Protein 9JHQ (pdb70)

Secondary structure (DSSP, 8-state):
-PBTT-S---S--EEE-SEEEEEEESS-THHHHTT--HHHHHHHHHHHHHHHHHHHHHHHHHHHTT----TTHHHHHHHHHHHHHTT---HHHHHHHHHHHTTS-HHHHHHHHHHHHHHHHHHHHHHHHHHHHHHHHHHHHHHHHHHHHSTTTHHHHHHH-HHHHHHHHT--TT----TTSHHHHHHHHHHHHHHT---TTTS-EEEEEEE--EEEEEEE-HHHHHHHHHHHTTSHHHHTT-EEEE-TT-EEETTEEEEEEEEEEEETTEEEEEEEEEE-GGGHHHHHHS-SS-EEHHHHHHHT-TTHHHHHHHHHHTTSEEEPPSS-TT-S-HHHHHHHHHHHH--HHHHHHHHHHHHHHHHHHHTTS---HHHHHHHHHHHHHHHHHHHHHH-TTSSPPSGGGSS-SEEEEEEE--PPPPHHHHHHHHHHHHHHHHHHGGGEEE-HHHHHHHHHHHHHH-TT-EES-HHHHHHHHHHH--HHHHTSHHHHHHHHHHHHHH-TT-BTTBPPPEEEEEEE-----PPP-EEEEEEEES--THHHHTSSSSSSHHHHHHHHHHHHHTTSTTSEEEEE-SSTTT-GGGPPPSSS--BEE-TTSPP-SS--EEGGG-EEEEETTTTEEEEE-GGG-EEEEEE--SS-GGG--SHHHHHHHHH--EEE-SBSTTPPPSS-----S-SSEEEPPEEETTEEEE--EEEE-GGGS--PPTT--HHHHHHHHHHHHHHHT--SEEEEEEEEEETTEEEE---EEEETT-HHHHHHHHSS--TT--EEEEEE-SS-STTS-TT---EEEEEEEEE-

Radius of gyration: 32.44 Å; Cα contacts (8 Å, |Δi|>4): 1583; chains: 1; bounding box: 97×91×56 Å

B-factor: mean 42.54, std 16.34, range [16.74, 118.46]

Structure (mmCIF, N/CA/C/O backbone):
data_9JHQ
#
_entry.id   9JHQ
#
_cell.length_a   186.340
_cell.length_b   69.670
_cell.length_c   75.450
_cell.angle_alpha   90.000
_cell.angle_beta   105.830
_cell.angle_gamma   90.000
#
_symmetry.space_group_name_H-M   'C 1 2 1'
#
loop_
_entity.id
_entity.type
_entity.pdbx_description
1 polymer 'Goadsporin biosynthetic protein'
2 non-polymer 'ACETATE ION'
3 non-polymer GLYCEROL
4 water water
#
loop_
_atom_site.group_PDB
_atom_site.id
_atom_site.type_symbol
_atom_site.label_atom_id
_atom_site.label_alt_id
_atom_site.label_comp_id
_atom_site.label_asym_id
_atom_site.label_entity_id
_atom_site.label_seq_id
_atom_site.pdbx_PDB_ins_code
_atom_site.Cartn_x
_atom_site.Cartn_y
_atom_site.Cartn_z
_atom_site.occupancy
_atom_site.B_iso_or_equiv
_atom_site.auth_seq_id
_atom_site.auth_comp_id
_atom_site.auth_asym_id
_atom_site.auth_atom_id
_atom_site.pdbx_PDB_model_num
ATOM 1 N N . ALA A 1 6 ? -45.16867 51.76949 12.64112 1.000 65.32558 6 ALA A N 1
ATOM 2 C CA . ALA A 1 6 ? -45.35843 51.69775 14.08304 1.000 52.07842 6 ALA A CA 1
ATOM 3 C C . ALA A 1 6 ? -44.36087 52.62106 14.79248 1.000 49.61873 6 ALA A C 1
ATOM 4 O O . ALA A 1 6 ? -43.22339 52.78321 14.33543 1.000 54.95872 6 ALA A O 1
ATOM 6 N N . MET A 1 7 ? -44.78929 53.23861 15.89447 1.000 44.79651 7 MET A N 1
ATOM 7 C CA . MET A 1 7 ? -43.90584 54.11806 16.64427 1.000 39.69989 7 MET A CA 1
ATOM 8 C C . MET A 1 7 ? -42.87106 53.29932 17.43605 1.000 43.25375 7 MET A C 1
ATOM 9 O O . MET A 1 7 ? -42.90048 52.06525 17.48055 1.000 47.28252 7 MET A O 1
ATOM 14 N N . ASP A 1 8 ? -41.92101 54.00526 18.03744 1.000 34.17515 8 ASP A N 1
ATOM 15 C CA . ASP A 1 8 ? -40.89101 53.38157 18.85160 1.000 36.62359 8 ASP A CA 1
ATOM 16 C C . ASP A 1 8 ? -41.37926 53.28177 20.29069 1.000 42.36057 8 ASP A C 1
ATOM 17 O O . ASP A 1 8 ? -41.89358 54.26023 20.84798 1.000 42.15528 8 ASP A O 1
ATOM 22 N N . LEU A 1 9 ? -41.22280 52.10028 20.88835 1.000 37.53600 9 LEU A N 1
ATOM 23 C CA . LEU A 1 9 ? -41.50960 51.95642 22.30693 1.000 34.44091 9 LEU A CA 1
ATOM 24 C C . LEU A 1 9 ? -40.78949 53.04224 23.10463 1.000 35.60504 9 LEU A C 1
ATOM 25 O O . LEU A 1 9 ? -39.71207 53.51217 22.72278 1.000 33.25545 9 LEU A O 1
ATOM 30 N N . GLY A 1 10 ? -41.41047 53.46143 24.20822 1.000 28.81536 10 GLY A N 1
ATOM 31 C CA . GLY A 1 10 ? -40.82193 54.45101 25.08478 1.000 29.21427 10 GLY A CA 1
ATOM 32 C C . GLY A 1 10 ? -40.93632 55.89607 24.63863 1.000 32.95623 10 GLY A C 1
ATOM 33 O O . GLY A 1 10 ? -40.37760 56.77201 25.30917 1.000 33.75122 10 GLY A O 1
ATOM 34 N N . THR A 1 11 ? -41.64169 56.18153 23.54053 1.000 29.16554 11 THR A N 1
ATOM 35 C CA . THR A 1 11 ? -41.74188 57.54323 23.01705 1.000 39.28773 11 THR A CA 1
ATOM 36 C C . THR A 1 11 ? -43.02699 58.27664 23.42014 1.000 41.53601 11 THR A C 1
ATOM 37 O O . THR A 1 11 ? -43.13527 59.48124 23.15809 1.000 39.29073 11 THR A O 1
ATOM 41 N N . VAL A 1 12 ? -43.99106 57.60399 24.04023 1.000 37.83222 12 VAL A N 1
ATOM 42 C CA . VAL A 1 12 ? -45.23876 58.22961 24.47254 1.000 34.36726 12 VAL A CA 1
ATOM 43 C C . VAL A 1 12 ? -45.11321 58.59107 25.96089 1.000 38.50176 12 VAL A C 1
ATOM 44 O O . VAL A 1 12 ? -44.87659 57.69445 26.77735 1.000 41.45652 12 VAL A O 1
ATOM 48 N N . PRO A 1 13 ? -45.26195 59.86117 26.32980 1.000 40.22814 13 PRO A N 1
ATOM 49 C CA . PRO A 1 13 ? -45.18998 60.21469 27.75611 1.000 46.33390 13 PRO A CA 1
ATOM 50 C C . PRO A 1 13 ? -46.43033 59.73947 28.48990 1.000 40.66870 13 PRO A C 1
ATOM 51 O O . PRO A 1 13 ? -47.51854 59.67573 27.92392 1.000 40.14515 13 PRO A O 1
ATOM 55 N N . VAL A 1 14 ? -46.25523 59.40519 29.76731 1.000 42.50308 14 VAL A N 1
ATOM 56 C CA . VAL A 1 14 ? -47.29319 58.76554 30.56610 1.000 48.47285 14 VAL A CA 1
ATOM 57 C C . VAL A 1 14 ? -47.57823 59.61859 31.79482 1.000 46.26109 14 VAL A C 1
ATOM 58 O O . VAL A 1 14 ? -46.65674 59.97878 32.54057 1.000 44.38868 14 VAL A O 1
ATOM 62 N N . SER A 1 15 ? -48.86326 59.94717 31.98862 1.000 44.07069 15 SER A N 1
ATOM 63 C CA . SER A 1 15 ? -49.32942 60.74938 33.11647 1.000 56.75797 15 SER A CA 1
ATOM 64 C C . SER A 1 15 ? -50.44984 60.05851 33.88601 1.000 52.80965 15 SER A C 1
ATOM 65 O O . SER A 1 15 ? -51.08776 60.69898 34.73478 1.000 47.26940 15 SER A O 1
ATOM 68 N N . SER A 1 16 ? -50.71522 58.78443 33.59548 1.000 43.60701 16 SER A N 1
ATOM 69 C CA . SER A 1 16 ? -51.68098 57.99714 34.33889 1.000 41.99029 16 SER A CA 1
ATOM 70 C C . SER A 1 16 ? -51.19906 56.54962 34.38053 1.000 44.34219 16 SER A C 1
ATOM 71 O O . SER A 1 16 ? -50.23263 56.18078 33.71345 1.000 38.76974 16 SER A O 1
ATOM 74 N N . GLY A 1 17 ? -51.86620 55.74052 35.20193 1.000 39.19634 17 GLY A N 1
ATOM 75 C CA . GLY A 1 17 ? -51.72471 54.30078 35.16089 1.000 36.49635 17 GLY A CA 1
ATOM 76 C C . GLY A 1 17 ? -50.70447 53.74665 36.14574 1.000 36.52081 17 GLY A C 1
ATOM 77 O O . GLY A 1 17 ? -49.79217 54.42385 36.61054 1.000 37.36579 17 GLY A O 1
ATOM 78 N N . THR A 1 18 ? -50.86652 52.47382 36.45865 1.000 34.27289 18 THR A N 1
ATOM 79 C CA . THR A 1 18 ? -49.92776 51.79743 37.32116 1.000 33.21871 18 THR A CA 1
ATOM 80 C C . THR A 1 18 ? -49.824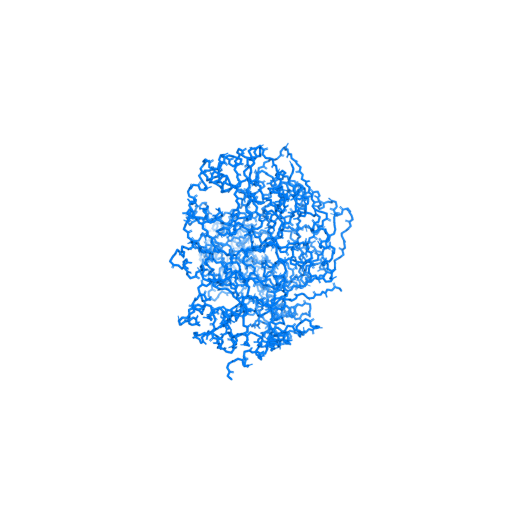60 50.35928 36.82301 1.000 32.16198 18 THR A C 1
ATOM 81 O O . THR A 1 18 ? -50.32539 50.02538 35.74310 1.000 29.73718 18 THR A O 1
ATOM 85 N N . ALA A 1 19 ? -49.14301 49.50259 37.57887 1.000 27.09127 19 ALA A N 1
ATOM 86 C CA . ALA A 1 19 ? -48.88438 48.16488 37.07723 1.000 26.93143 19 ALA A CA 1
ATOM 87 C C . ALA A 1 19 ? -48.48514 47.24713 38.22290 1.000 30.72125 19 ALA A C 1
ATOM 88 O O . ALA A 1 19 ? -47.90857 47.69003 39.21255 1.000 32.97170 19 ALA A O 1
ATOM 90 N N . LEU A 1 20 ? -48.80843 45.96475 38.07738 1.000 28.07960 20 LEU A N 1
ATOM 91 C CA . LEU A 1 20 ? -48.36555 44.92905 38.99378 1.000 24.98691 20 LEU A CA 1
ATOM 92 C C . LEU A 1 20 ? -47.15769 44.21539 38.40281 1.000 33.52735 20 LEU A C 1
ATOM 93 O O . LEU A 1 20 ? -47.04503 44.04827 37.18373 1.000 32.68647 20 LEU A O 1
ATOM 98 N N . VAL A 1 21 ? -46.26504 43.77446 39.28227 1.000 27.94579 21 VAL A N 1
ATOM 99 C CA . VAL A 1 21 ? -45.04633 43.07907 38.90019 1.000 30.36810 21 VAL A CA 1
ATOM 100 C C . VAL A 1 21 ? -45.05422 41.71523 39.57527 1.000 30.23311 21 VAL A C 1
ATOM 101 O O . VAL A 1 21 ? -45.25092 41.62154 40.79040 1.000 33.04908 21 VAL A O 1
ATOM 105 N N . ALA A 1 22 ? -44.87831 40.66192 38.79172 1.000 30.05276 22 ALA A N 1
ATOM 106 C CA . ALA A 1 22 ? -44.80532 39.32958 39.37790 1.000 31.89825 22 ALA A CA 1
ATOM 107 C C . ALA A 1 22 ? -43.65302 39.27895 40.37855 1.000 36.48574 22 ALA A C 1
ATOM 108 O O . ALA A 1 22 ? -42.60685 39.90072 40.14894 1.000 27.44176 22 ALA A O 1
ATOM 110 N N . PRO A 1 23 ? -43.79508 38.53659 41.48256 1.000 37.73746 23 PRO A N 1
ATOM 111 C CA . PRO A 1 23 ? -42.75480 38.57032 42.52323 1.000 40.68547 23 PRO A CA 1
ATOM 112 C C . PRO A 1 23 ? -41.57659 37.63774 42.24515 1.000 41.80379 23 PRO A C 1
ATOM 113 O O . PRO A 1 23 ? -40.89084 37.22293 43.18448 1.000 44.74651 23 PRO A O 1
ATOM 117 N N . PHE A 1 24 ? -41.31940 37.29549 40.97972 1.000 36.44356 24 PHE A N 1
ATOM 118 C CA . PHE A 1 24 ? -40.19742 36.41861 40.65162 1.000 36.42521 24 PHE A CA 1
ATOM 119 C C . PHE A 1 24 ? -39.58001 36.83693 39.32170 1.000 32.53790 24 PHE A C 1
ATOM 120 O O . PHE A 1 24 ? -40.21843 37.48999 38.50035 1.000 34.69835 24 PHE A O 1
ATOM 128 N N . LEU A 1 25 ? -38.32108 36.45652 39.11467 1.000 28.28097 25 LEU A N 1
ATOM 129 C CA . LEU A 1 25 ? -37.64172 36.68807 37.84792 1.000 26.74490 25 LEU A CA 1
ATOM 130 C C . LEU A 1 25 ? -36.97026 35.40381 37.40222 1.000 28.98176 25 LEU A C 1
ATOM 131 O O . LEU A 1 25 ? -36.51931 34.60934 38.22520 1.000 36.14520 25 LEU A O 1
ATOM 136 N N . LEU A 1 26 ? -36.88032 35.20972 36.09722 1.000 26.78191 26 LEU A N 1
ATOM 137 C CA . LEU A 1 26 ? -36.02883 34.16265 35.55396 1.000 27.86202 26 LEU A CA 1
ATOM 138 C C . LEU A 1 26 ? -34.74850 34.79878 35.01971 1.000 27.95734 26 LEU A C 1
ATOM 139 O O . LEU A 1 26 ? -34.77662 35.89069 34.43486 1.000 27.99725 26 LEU A O 1
ATOM 144 N N . ALA A 1 27 ? -33.62322 34.12770 35.24918 1.000 25.79700 27 ALA A N 1
ATOM 145 C CA . ALA A 1 27 ? -32.31463 34.62357 34.84874 1.000 24.33050 27 ALA A CA 1
ATOM 146 C C . ALA A 1 27 ? -31.66218 33.63187 33.90079 1.000 26.65775 27 ALA A C 1
ATOM 147 O O . ALA A 1 27 ? -31.54722 32.43678 34.21717 1.000 26.11900 27 ALA A O 1
ATOM 149 N N . ARG A 1 28 ? -31.22659 34.14192 32.74864 1.000 26.42704 28 ARG A N 1
ATOM 150 C CA . ARG A 1 28 ? -30.45331 33.39256 31.76975 1.000 26.82952 28 ARG A CA 1
ATOM 151 C C . ARG A 1 28 ? -29.02046 33.87718 31.89758 1.000 22.22087 28 ARG A C 1
ATOM 152 O O . ARG A 1 28 ? -28.70916 35.00017 31.49301 1.000 25.97630 28 ARG A O 1
ATOM 160 N N . THR A 1 29 ? -28.15570 33.04604 32.47617 1.000 22.84534 29 THR A N 1
ATOM 161 C CA . THR A 1 29 ? -26.79929 33.46263 32.82928 1.000 21.64677 29 THR A CA 1
ATOM 162 C C . THR A 1 29 ? -25.79344 32.80231 31.91070 1.000 22.82139 29 THR A C 1
ATOM 163 O O . THR A 1 29 ? -25.80931 31.57759 31.76116 1.000 26.12773 29 THR A O 1
ATOM 167 N N . CYS A 1 30 ? -24.91059 33.61379 31.31545 1.000 28.44057 30 CYS A N 1
ATOM 168 C CA . CYS A 1 30 ? -23.75555 33.08551 30.59623 1.000 28.39221 30 CYS A CA 1
ATOM 169 C C . CYS A 1 30 ? -23.01682 32.03798 31.42133 1.000 29.61942 30 CYS A C 1
ATOM 170 O O . CYS A 1 30 ? -22.89683 32.16266 32.64238 1.000 25.88433 30 CYS A O 1
ATOM 173 N N . ALA A 1 31 ? -22.50999 30.99923 30.73815 1.000 29.33471 31 ALA A N 1
ATOM 174 C CA . ALA A 1 31 ? -21.90450 29.87308 31.45168 1.000 28.69171 31 ALA A CA 1
ATOM 175 C C . ALA A 1 31 ? -20.54528 30.22823 32.04619 1.000 30.79503 31 ALA A C 1
ATOM 176 O O . ALA A 1 31 ? -20.17149 29.66470 33.07551 1.000 35.69888 31 ALA A O 1
ATOM 178 N N . LEU A 1 32 ? -19.78832 31.15749 31.41845 1.000 30.09889 32 LEU A N 1
ATOM 179 C CA . LEU A 1 32 ? -18.43962 31.54599 31.84697 1.000 32.49459 32 LEU A CA 1
ATOM 180 C C . LEU A 1 32 ? -18.41105 32.98325 32.35835 1.000 33.73456 32 LEU A C 1
ATOM 181 O O . LEU A 1 32 ? -19.23658 33.80762 31.96077 1.000 34.12594 32 LEU A O 1
ATOM 186 N N . PRO A 1 33 ? -17.47516 33.32026 33.23789 1.000 37.73270 33 PRO A N 1
ATOM 187 C CA . PRO A 1 33 ? -17.31251 34.72506 33.63748 1.000 35.49513 33 PRO A CA 1
ATOM 188 C C . PRO A 1 33 ? -16.70341 35.57076 32.52246 1.000 31.44545 33 PRO A C 1
ATOM 189 O O . PRO A 1 33 ? -16.04520 35.07567 31.60727 1.000 35.85653 33 PRO A O 1
ATOM 193 N N . ILE A 1 34 ? -16.93216 36.88047 32.61798 1.000 29.77140 34 ILE A N 1
ATOM 194 C CA . ILE A 1 34 ? -16.54860 37.78756 31.54191 1.000 32.32290 34 ILE A CA 1
ATOM 195 C C . ILE A 1 34 ? -15.03538 37.81470 31.35799 1.000 36.73323 34 ILE A C 1
ATOM 196 O O . ILE A 1 34 ? -14.54058 37.98553 30.23224 1.000 30.05609 34 ILE A O 1
ATOM 201 N N . SER A 1 35 ? -14.28257 37.64179 32.45183 1.000 31.58846 35 SER A N 1
ATOM 202 C CA . SER A 1 35 ? -12.82751 37.64161 32.38978 1.000 36.07973 35 SER A CA 1
ATOM 203 C C . SER A 1 35 ? -12.29501 36.68902 31.32382 1.000 32.42155 35 SER A C 1
ATOM 204 O O . SER A 1 35 ? -11.27718 36.98362 30.68918 1.000 34.30614 35 SER A O 1
ATOM 207 N N . LEU A 1 36 ? -12.96276 35.55351 31.09391 1.000 34.27648 36 LEU A N 1
ATOM 208 C CA . LEU A 1 36 ? -12.46229 34.64279 30.06592 1.000 34.07565 36 LEU A CA 1
ATOM 209 C C . LEU A 1 36 ? -12.46673 35.29692 28.69074 1.000 38.63668 36 LEU A C 1
ATOM 210 O O . LEU A 1 36 ? -11.63932 34.95406 27.83926 1.000 37.24611 36 LEU A O 1
ATOM 215 N N . LEU A 1 37 ? -13.37627 36.24443 28.45576 1.000 36.94713 37 LEU A N 1
ATOM 216 C CA . LEU A 1 37 ? -13.33645 37.02985 27.22937 1.000 33.46772 37 LEU A CA 1
ATOM 217 C C . LEU A 1 37 ? -12.45010 38.25987 27.38737 1.000 30.41024 37 LEU A C 1
ATOM 218 O O . LEU A 1 37 ? -11.66611 38.57608 26.48445 1.000 33.42888 37 LEU A O 1
ATOM 223 N N . LYS A 1 38 ? -12.55839 38.94935 28.52713 1.000 28.50796 38 LYS A N 1
ATOM 224 C CA . LYS A 1 38 ? -11.90470 40.24334 28.68737 1.000 37.67899 38 LYS A CA 1
ATOM 225 C C . LYS A 1 38 ? -10.38502 40.11693 28.77928 1.000 37.34416 38 LYS A C 1
ATOM 226 O O . LYS A 1 38 ? -9.67246 41.04029 28.37814 1.000 37.33495 38 LYS A O 1
ATOM 232 N N . ASP A 1 39 ? -9.87416 38.98064 29.26432 1.000 32.76313 39 ASP A N 1
ATOM 233 C CA . ASP A 1 39 ? -8.43461 38.73938 29.24880 1.000 38.32323 39 ASP A CA 1
ATOM 234 C C . ASP A 1 39 ? -7.86259 38.64054 27.83548 1.000 37.70168 39 ASP A C 1
ATOM 235 O O . ASP A 1 39 ? -6.64614 38.74560 27.67318 1.000 39.70709 39 ASP A O 1
ATOM 240 N N . THR A 1 40 ? -8.68695 38.40868 26.81488 1.000 36.35231 40 THR A N 1
ATOM 241 C CA . THR A 1 40 ? -8.20030 38.36532 25.43912 1.000 29.06557 40 THR A CA 1
ATOM 242 C C . THR A 1 40 ? -8.33035 39.71268 24.73768 1.000 31.07122 40 THR A C 1
ATOM 243 O O . THR A 1 40 ? -8.15782 39.78781 23.51781 1.000 33.76432 40 THR A O 1
ATOM 247 N N . VAL A 1 41 ? -8.65541 40.77444 25.47111 1.000 31.99204 41 VAL A N 1
ATOM 248 C CA . VAL A 1 41 ? -8.44165 42.11092 24.94904 1.000 34.73656 41 VAL A CA 1
ATOM 249 C C . VAL A 1 41 ? -6.93674 42.34397 24.80616 1.000 41.19769 41 VAL A C 1
ATOM 250 O O . VAL A 1 41 ? -6.11621 41.69278 25.47368 1.000 39.54753 41 VAL A O 1
ATOM 254 N N . ALA A 1 42 ? -6.56647 43.22722 23.87296 1.000 37.20322 42 ALA A N 1
ATOM 255 C CA . ALA A 1 42 ? -5.17678 43.59395 23.59677 1.000 38.61874 42 ALA A CA 1
ATOM 256 C C . ALA A 1 42 ? -5.01078 45.08540 23.86235 1.000 38.16211 42 ALA A C 1
ATOM 257 O O . ALA A 1 42 ? -4.92134 45.88746 22.92222 1.000 38.03748 42 ALA A O 1
ATOM 259 N N . PRO A 1 43 ? -4.99183 45.49921 25.13499 1.000 41.18354 43 PRO A N 1
ATOM 260 C CA . PRO A 1 43 ? -4.97418 46.94131 25.41669 1.000 37.75680 43 PRO A CA 1
ATOM 261 C C . PRO A 1 43 ? -3.67288 47.60237 25.00583 1.000 43.06890 43 PRO A C 1
ATOM 262 O O . PRO A 1 43 ? -3.66119 48.82111 24.75796 1.000 42.94908 43 PRO A O 1
ATOM 266 N N . ASP A 1 44 ? -2.59080 46.82443 24.88559 1.000 43.30270 44 ASP A N 1
ATOM 267 C CA . ASP A 1 44 ? -1.30766 47.37517 24.45531 1.000 38.91838 44 ASP A CA 1
ATOM 268 C C . ASP A 1 44 ? -1.30003 47.65145 22.96065 1.000 39.57833 44 ASP A C 1
ATOM 269 O O . ASP A 1 44 ? -0.80085 48.69680 22.51830 1.000 37.17472 44 ASP A O 1
ATOM 274 N N . VAL A 1 45 ? -1.86688 46.73335 22.17010 1.000 41.72477 45 VAL A N 1
ATOM 275 C CA . VAL A 1 45 ? -2.03117 46.97130 20.73691 1.000 36.84517 45 VAL A CA 1
ATOM 276 C C . VAL A 1 45 ? -2.90217 48.19419 20.50594 1.000 41.09530 45 VAL A C 1
ATOM 277 O O . VAL A 1 45 ? -2.58381 49.06134 19.68311 1.000 46.04375 45 VAL A O 1
ATOM 281 N N . ALA A 1 46 ? -4.00591 48.29345 21.25030 1.000 35.04863 46 ALA A N 1
ATOM 282 C CA . ALA A 1 46 ? -4.91308 49.42360 21.08032 1.000 36.02415 46 ALA A CA 1
ATOM 283 C C . ALA A 1 46 ? -4.20984 50.75277 21.33721 1.000 40.95131 46 ALA A C 1
ATOM 284 O O . ALA A 1 46 ? -4.33033 51.69284 20.54137 1.000 43.47835 46 ALA A O 1
ATOM 286 N N . ALA A 1 47 ? -3.49267 50.85751 22.46646 1.000 43.71514 47 ALA A N 1
ATOM 287 C CA . ALA A 1 47 ? -2.81597 52.10855 22.81965 1.000 44.22121 47 ALA A CA 1
ATOM 288 C C . ALA A 1 47 ? -1.81595 52.51345 21.74688 1.000 40.09744 47 ALA A C 1
ATOM 289 O O . ALA A 1 47 ? -1.72516 53.69121 21.37807 1.000 42.10678 47 ALA A O 1
ATOM 291 N N . LEU A 1 48 ? -1.07874 51.54270 21.21058 1.000 37.03560 48 LEU A N 1
ATOM 292 C CA . LEU A 1 48 ? -0.12967 51.85302 20.15304 1.000 42.37813 48 LEU A CA 1
ATOM 293 C C . LEU A 1 48 ? -0.85129 52.32066 18.89118 1.000 42.65346 48 LEU A C 1
ATOM 294 O O . LEU A 1 48 ? -0.43147 53.29673 18.25329 1.000 39.91320 48 LEU A O 1
ATOM 299 N N . VAL A 1 49 ? -1.96442 51.66851 18.54217 1.000 44.15332 49 VAL A N 1
ATOM 300 C CA . VAL A 1 49 ? -2.73664 52.08785 17.37612 1.000 34.86540 49 VAL A CA 1
ATOM 301 C C . VAL A 1 49 ? -3.25724 53.50630 17.56980 1.000 36.80065 49 VAL A C 1
ATOM 302 O O . VAL A 1 49 ? -3.12824 54.36369 16.68383 1.000 38.02315 49 VAL A O 1
ATOM 306 N N . ARG A 1 50 ? -3.84297 53.78015 18.73805 1.000 37.16532 50 ARG A N 1
ATOM 307 C CA . ARG A 1 50 ? -4.31653 55.13329 19.01729 1.000 42.40310 50 ARG A CA 1
ATOM 308 C C . ARG A 1 50 ? -3.19059 56.14546 18.87630 1.000 44.03458 50 ARG A C 1
ATOM 309 O O . ARG A 1 50 ? -3.39361 57.23963 18.33496 1.000 47.79221 50 ARG A O 1
ATOM 317 N N . SER A 1 51 ? -1.99102 55.79898 19.34687 1.000 43.02236 51 SER A N 1
ATOM 318 C CA . SER A 1 51 ? -0.87986 56.73493 19.23980 1.000 42.74952 51 SER A CA 1
ATOM 319 C C . SER A 1 51 ? -0.52416 56.98378 17.78015 1.000 39.87139 51 SER A C 1
ATOM 320 O O . SER A 1 51 ? -0.40927 58.13508 17.34104 1.000 41.01854 51 SER A O 1
ATOM 323 N N . ALA A 1 52 ? -0.38743 55.90994 17.00239 1.000 38.11010 52 ALA A N 1
ATOM 324 C CA . ALA A 1 52 ? -0.06986 56.05515 15.58425 1.000 42.01390 52 ALA A CA 1
ATOM 325 C C . ALA A 1 52 ? -1.12733 56.87823 14.84137 1.000 45.54364 52 ALA A C 1
ATOM 326 O O . ALA A 1 52 ? -0.78728 57.68488 13.96446 1.000 40.56395 52 ALA A O 1
ATOM 328 N N . VAL A 1 53 ? -2.41457 56.69579 15.17427 1.000 43.14576 53 VAL A N 1
ATOM 329 C CA . VAL A 1 53 ? -3.45412 57.49479 14.52084 1.000 39.71504 53 VAL A CA 1
ATOM 330 C C . VAL A 1 53 ? -3.34371 58.95906 14.93186 1.000 38.89489 53 VAL A C 1
ATOM 331 O O . VAL A 1 53 ? -3.44211 59.86527 14.09215 1.000 40.76077 53 VAL A O 1
ATOM 335 N N . THR A 1 54 ? -3.14222 59.21545 16.22697 1.000 38.35332 54 THR A N 1
ATOM 336 C CA . THR A 1 54 ? -3.00698 60.59074 16.70102 1.000 43.04313 54 THR A CA 1
ATOM 337 C C . THR A 1 54 ? -1.78151 61.27281 16.09359 1.000 50.19220 54 THR A C 1
ATOM 338 O O . THR A 1 54 ? -1.84754 62.44358 15.69324 1.000 47.83397 54 THR A O 1
ATOM 342 N N . LEU A 1 55 ? -0.66153 60.54957 15.98903 1.000 45.20403 55 LEU A N 1
ATOM 343 C CA . LEU A 1 55 ? 0.54467 61.15477 15.43407 1.000 50.02041 55 LEU A CA 1
ATOM 344 C C . LEU A 1 55 ? 0.41111 61.39116 13.93021 1.000 43.20502 55 LEU A C 1
ATOM 345 O O . LEU A 1 55 ? 0.77800 62.46214 13.42418 1.000 39.59858 55 LE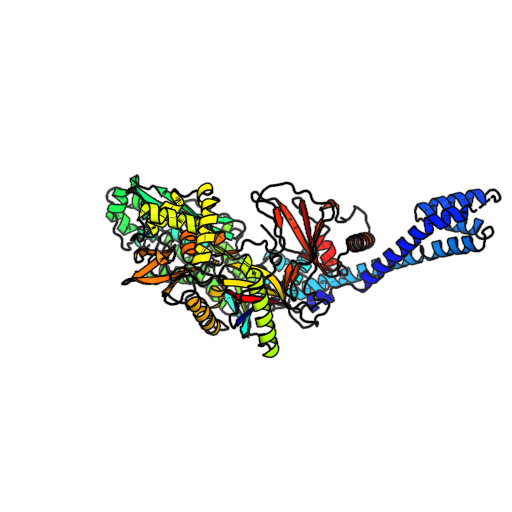U A O 1
ATOM 350 N N . ARG A 1 56 ? -0.09946 60.40011 13.19232 1.000 43.55916 56 ARG A N 1
ATOM 351 C CA . ARG A 1 56 ? -0.26361 60.58367 11.74999 1.000 43.20172 56 ARG A CA 1
ATOM 352 C C . ARG A 1 56 ? -1.21557 61.73653 11.43073 1.000 47.24023 56 ARG A C 1
ATOM 353 O O . ARG A 1 56 ? -1.01537 62.44885 10.43584 1.000 43.01148 56 ARG A O 1
ATOM 361 N N . ALA A 1 57 ? -2.23828 61.95387 12.26873 1.000 45.92965 57 ALA A N 1
ATOM 362 C CA . ALA A 1 57 ? -3.14485 63.07763 12.03896 1.000 54.64287 57 ALA A CA 1
ATOM 363 C C . ALA A 1 57 ? -2.49790 64.40878 12.39625 1.000 48.91029 57 ALA A C 1
ATOM 364 O O . ALA A 1 57 ? -2.75091 65.41473 11.72383 1.000 47.88517 57 ALA A O 1
ATOM 366 N N . ARG A 1 58 ? -1.65227 64.43157 13.43202 1.000 50.44214 58 ARG A N 1
ATOM 367 C CA . ARG A 1 58 ? -0.95617 65.66303 13.79634 1.000 47.49840 58 ARG A CA 1
ATOM 368 C C . ARG A 1 58 ? 0.01014 66.11065 12.70737 1.000 52.15455 58 ARG A C 1
ATOM 369 O O . ARG A 1 58 ? 0.18503 67.32051 12.49603 1.000 50.46485 58 ARG A O 1
ATOM 377 N N . ALA A 1 59 ? 0.63396 65.15241 12.00849 1.000 52.36207 59 ALA A N 1
ATOM 378 C CA . ALA A 1 59 ? 1.51727 65.48157 10.89295 1.000 53.84677 59 ALA A CA 1
ATOM 379 C C . ALA A 1 59 ? 0.72695 65.92672 9.66899 1.000 52.24085 59 ALA A C 1
ATOM 380 O O . ALA A 1 59 ? 1.14264 66.85041 8.95889 1.000 52.63244 59 ALA A O 1
ATOM 382 N N . ALA A 1 60 ? -0.40151 65.27034 9.38840 1.000 50.57329 60 ALA A N 1
ATOM 383 C CA . ALA A 1 60 ? -1.25566 65.74106 8.30384 1.000 59.95743 60 ALA A CA 1
ATOM 384 C C . ALA A 1 60 ? -1.66157 67.19186 8.53141 1.000 56.66775 60 ALA A C 1
ATOM 385 O O . ALA A 1 60 ? -1.68694 67.99221 7.58983 1.000 57.69886 60 ALA A O 1
ATOM 387 N N . ALA A 1 61 ? -1.94636 67.55465 9.78599 1.000 54.66040 61 ALA A N 1
ATOM 388 C CA . ALA A 1 61 ? -2.34761 68.92260 10.08990 1.000 57.14265 61 ALA A CA 1
ATOM 389 C C . ALA A 1 61 ? -1.17593 69.88596 9.94858 1.000 65.84554 61 ALA A C 1
ATOM 390 O O . ALA A 1 61 ? -1.36197 71.04577 9.55232 1.000 63.13932 61 ALA A O 1
ATOM 392 N N . MET A 1 62 ? 0.03917 69.42443 10.26856 1.000 65.71600 62 MET A N 1
ATOM 393 C CA . MET A 1 62 ? 1.23651 70.24320 10.10723 1.000 56.36317 62 MET A CA 1
ATOM 394 C C . MET A 1 62 ? 1.62666 70.43317 8.65191 1.000 58.73207 62 MET A C 1
ATOM 395 O O . MET A 1 62 ? 2.49991 71.26154 8.37364 1.000 67.18315 62 MET A O 1
ATOM 400 N N . ALA A 1 63 ? 1.01821 69.68833 7.72518 1.000 54.45542 63 ALA A N 1
ATOM 401 C CA . ALA A 1 63 ? 1.48641 69.70438 6.34389 1.000 58.27291 63 ALA A CA 1
ATOM 402 C C . ALA A 1 63 ? 1.22741 71.05667 5.69399 1.000 61.42190 63 ALA A C 1
ATOM 403 O O . ALA A 1 63 ? 2.15167 71.69575 5.17976 1.000 62.53800 63 ALA A O 1
ATOM 405 N N . ALA A 1 64 ? -0.02803 71.51638 5.72183 1.000 68.16886 64 ALA A N 1
ATOM 406 C CA . ALA A 1 64 ? -0.37125 72.78850 5.08537 1.000 64.97709 64 ALA A CA 1
ATOM 407 C C . ALA A 1 64 ? 0.39725 73.97207 5.66517 1.000 60.27494 64 ALA A C 1
ATOM 408 O O . ALA A 1 64 ? 1.04599 74.69239 4.88461 1.000 60.72307 64 ALA A O 1
ATOM 410 N N . PRO A 1 65 ? 0.39524 74.23016 6.98221 1.000 55.50464 65 PRO A N 1
ATOM 411 C CA . PRO A 1 65 ? 1.22637 75.33636 7.49447 1.000 60.06510 65 PRO A CA 1
ATOM 412 C C . PRO A 1 65 ? 2.69595 75.20966 7.12397 1.000 62.39011 65 PRO A C 1
ATOM 413 O O . PRO A 1 65 ? 3.36276 76.23412 6.94784 1.000 64.71961 65 PRO A O 1
ATOM 417 N N . LEU A 1 66 ? 3.21481 73.98419 6.97995 1.000 62.30267 66 LEU A N 1
ATOM 418 C CA . LEU A 1 66 ? 4.62748 73.78669 6.66463 1.000 64.90302 66 LEU A CA 1
ATOM 419 C C . LEU A 1 66 ? 4.92761 74.06713 5.19835 1.000 67.39219 66 LEU A C 1
ATOM 420 O O . LEU A 1 66 ? 5.95175 74.68525 4.88634 1.000 68.03704 66 LEU A O 1
ATOM 425 N N . ALA A 1 67 ? 4.06242 73.61234 4.28337 1.000 67.05367 67 ALA A N 1
ATOM 426 C CA . ALA A 1 67 ? 4.32721 73.81098 2.86090 1.000 71.09037 67 ALA A CA 1
ATOM 427 C C . ALA A 1 67 ? 4.22549 75.27609 2.45272 1.000 77.09891 67 ALA A C 1
ATOM 428 O O . ALA A 1 67 ? 4.74916 75.64580 1.39258 1.000 79.02790 67 ALA A O 1
ATOM 430 N N . ASP A 1 68 ? 3.55974 76.10944 3.26643 1.000 74.58086 68 ASP A N 1
ATOM 431 C CA . ASP A 1 68 ? 3.54578 77.56196 3.10227 1.000 76.24194 68 ASP A CA 1
ATOM 432 C C . ASP A 1 68 ? 4.76094 78.21386 3.75128 1.000 77.46303 68 ASP A C 1
ATOM 433 O O . ASP A 1 68 ? 5.32405 79.16050 3.19183 1.000 78.33355 68 ASP A O 1
ATOM 438 N N . ASP A 1 69 ? 5.15849 77.73161 4.93640 1.000 79.59201 69 ASP A N 1
ATOM 439 C CA . ASP A 1 69 ? 6.37934 78.20836 5.58353 1.000 72.23707 69 ASP A CA 1
ATOM 440 C C . ASP A 1 69 ? 7.61080 77.89635 4.74263 1.000 72.75146 69 ASP A C 1
ATOM 441 O O . ASP A 1 69 ? 8.55363 78.69520 4.70705 1.000 76.25785 69 ASP A O 1
ATOM 446 N N . LEU A 1 70 ? 7.61165 76.74861 4.05214 1.000 74.70769 70 LEU A N 1
ATOM 447 C CA . LEU A 1 70 ? 8.72556 76.38103 3.18037 1.000 75.43933 70 LEU A CA 1
ATOM 448 C C . LEU A 1 70 ? 8.98718 77.43696 2.11499 1.000 80.24038 70 LEU A C 1
ATOM 449 O O . LEU A 1 70 ? 10.14445 77.66845 1.74277 1.000 85.10113 70 LEU A O 1
ATOM 454 N N . SER A 1 71 ? 7.93808 78.08264 1.60687 1.000 80.54398 71 SER A N 1
ATOM 455 C CA . SER A 1 71 ? 8.14285 79.15595 0.63821 1.000 86.20697 71 SER A CA 1
ATOM 456 C C . SER A 1 71 ? 8.31540 80.52327 1.30174 1.000 86.88073 71 SER A C 1
ATOM 457 O O . SER A 1 71 ? 9.11354 81.33542 0.81950 1.000 87.29176 71 SER A O 1
ATOM 460 N N . ARG A 1 72 ? 7.59373 80.77411 2.40190 1.000 88.63793 72 ARG A N 1
ATOM 461 C CA . ARG A 1 72 ? 7.64329 82.01136 3.21187 1.000 85.03646 72 ARG A CA 1
ATOM 462 C C . ARG A 1 72 ? 8.99456 82.73527 3.18438 1.000 88.26628 72 ARG A C 1
ATOM 463 O O . ARG A 1 72 ? 9.50816 83.15952 4.22149 1.000 87.52189 72 ARG A O 1
ATOM 471 N N . VAL A 1 76 ? 13.41658 84.95669 -2.57845 1.000 79.93123 76 VAL A N 1
ATOM 472 C CA . VAL A 1 76 ? 13.48446 83.50691 -2.50864 1.000 89.28838 76 VAL A CA 1
ATOM 473 C C . VAL A 1 76 ? 14.77870 83.08565 -1.80491 1.000 90.05516 76 VAL A C 1
ATOM 474 O O . VAL A 1 76 ? 15.26473 83.78711 -0.91381 1.000 83.88233 76 VAL A O 1
ATOM 478 N N . VAL A 1 77 ? 15.31136 81.92657 -2.20194 1.000 93.85675 77 VAL A N 1
ATOM 479 C CA . VAL A 1 77 ? 16.58081 81.39374 -1.71954 1.000 92.77892 77 VAL A CA 1
ATOM 480 C C . VAL A 1 77 ? 17.35687 80.90482 -2.94225 1.000 100.99039 77 VAL A C 1
ATOM 481 O O . VAL A 1 77 ? 16.83651 80.88555 -4.05829 1.000 104.47761 77 VAL A O 1
ATOM 485 N N . ASP A 1 78 ? 18.61738 80.51506 -2.72933 1.000 102.20638 78 ASP A N 1
ATOM 486 C CA . ASP A 1 78 ? 19.49660 80.17098 -3.84466 1.000 101.87614 78 ASP A CA 1
ATOM 487 C C . ASP A 1 78 ? 19.06794 78.85477 -4.50338 1.000 103.54665 78 ASP A C 1
ATOM 488 O O . ASP A 1 78 ? 18.26397 78.08492 -3.96820 1.000 102.29097 78 ASP A O 1
ATOM 493 N N . THR A 1 79 ? 19.60705 78.61085 -5.69923 1.000 108.24434 79 THR A N 1
ATOM 494 C CA . THR A 1 79 ? 19.27719 77.39747 -6.43560 1.000 111.26856 79 THR A CA 1
ATOM 495 C C . THR A 1 79 ? 19.95169 76.18628 -5.78566 1.000 109.72266 79 THR A C 1
ATOM 496 O O . THR A 1 79 ? 20.87024 76.31621 -4.96551 1.000 108.10259 79 THR A O 1
ATOM 500 N N . GLU A 1 80 ? 19.46949 74.99485 -6.16709 1.000 107.74985 80 GLU A N 1
ATOM 501 C CA . GLU A 1 80 ? 19.72761 73.72720 -5.48025 1.000 107.31163 80 GLU A CA 1
ATOM 502 C C . GLU A 1 80 ? 19.04994 73.72226 -4.11128 1.000 104.13393 80 GLU A C 1
ATOM 503 O O . GLU A 1 80 ? 18.28301 72.80055 -3.80652 1.000 105.05223 80 GLU A O 1
ATOM 509 N N . THR A 1 81 ? 19.32056 74.74146 -3.28256 1.000 103.99057 81 THR A N 1
ATOM 510 C CA . THR A 1 81 ? 18.49835 74.97378 -2.09482 1.000 98.98858 81 THR A CA 1
ATOM 511 C C . THR A 1 81 ? 17.02994 75.13904 -2.47873 1.000 97.35515 81 THR A C 1
ATOM 512 O O . THR A 1 81 ? 16.13628 74.63575 -1.78567 1.000 95.75788 81 THR A O 1
ATOM 516 N N . ARG A 1 82 ? 16.76384 75.83783 -3.58968 1.000 99.15401 82 ARG A N 1
ATOM 517 C CA . ARG A 1 82 ? 15.40273 75.92219 -4.11004 1.000 96.59064 82 ARG A CA 1
ATOM 518 C C . ARG A 1 82 ? 14.92384 74.57043 -4.62996 1.000 97.65155 82 ARG A C 1
ATOM 519 O O . ARG A 1 82 ? 13.76141 74.19860 -4.42754 1.000 92.60677 82 ARG A O 1
ATOM 527 N N . ARG A 1 83 ? 15.80653 73.81904 -5.29657 1.000 98.68052 83 ARG A N 1
ATOM 528 C CA . ARG A 1 83 ? 15.41738 72.51630 -5.83000 1.000 99.51062 83 ARG A CA 1
ATOM 529 C C . ARG A 1 83 ? 15.05854 71.54519 -4.71342 1.000 95.96196 83 ARG A C 1
ATOM 530 O O . ARG A 1 83 ? 14.08249 70.79168 -4.82300 1.000 88.90505 83 ARG A O 1
ATOM 538 N N . ALA A 1 84 ? 15.84107 71.54751 -3.63091 1.000 95.75095 84 ALA A N 1
ATOM 539 C CA . ALA A 1 84 ? 15.53709 70.68776 -2.49237 1.000 91.69134 84 ALA A CA 1
ATOM 540 C C . ALA A 1 84 ? 14.25652 71.12724 -1.79307 1.000 88.35397 84 ALA A C 1
ATOM 541 O O . ALA A 1 84 ? 13.48125 70.28198 -1.33035 1.000 85.63293 84 ALA A O 1
ATOM 543 N N . LEU A 1 85 ? 14.01961 72.44428 -1.70385 1.000 88.66686 85 LEU A N 1
ATOM 544 C CA . LEU A 1 85 ? 12.78481 72.94569 -1.10020 1.000 87.08699 85 LEU A CA 1
ATOM 545 C C . LEU A 1 85 ? 11.55263 72.34039 -1.76263 1.000 81.75843 85 LEU A C 1
ATOM 546 O O . LEU A 1 85 ? 10.58358 71.98434 -1.08207 1.000 82.17421 85 LEU A O 1
ATOM 551 N N . LEU A 1 86 ? 11.57898 72.20253 -3.08994 1.000 85.44492 86 LEU A N 1
ATOM 552 C CA . LEU A 1 86 ? 10.43532 71.64237 -3.80407 1.000 89.86009 86 LEU A CA 1
ATOM 553 C C . LEU A 1 86 ? 10.21130 70.18238 -3.42179 1.000 90.38720 86 LEU A C 1
ATOM 554 O O . LEU A 1 86 ? 9.07653 69.76363 -3.15587 1.000 88.21540 86 LEU A O 1
ATOM 559 N N . LYS A 1 87 ? 11.29139 69.39201 -3.39147 1.000 91.07613 87 LYS A N 1
ATOM 560 C CA . LYS A 1 87 ? 11.19537 67.99044 -2.98588 1.000 85.59777 87 LYS A CA 1
ATOM 561 C C . LYS A 1 87 ? 10.60157 67.85614 -1.58738 1.000 87.04661 87 LYS A C 1
ATOM 562 O O . LYS A 1 87 ? 9.80943 66.94093 -1.32898 1.000 87.87309 87 LYS A O 1
ATOM 568 N N . VAL A 1 88 ? 10.96331 68.76311 -0.67228 1.000 82.96584 88 VAL A N 1
ATOM 569 C CA . VAL A 1 88 ? 10.40761 68.70200 0.67650 1.000 80.97710 88 VAL A CA 1
ATOM 570 C C . VAL A 1 88 ? 8.93590 69.08182 0.65808 1.000 85.76672 88 VAL A C 1
ATOM 571 O O . VAL A 1 88 ? 8.10850 68.42208 1.29732 1.000 82.40860 88 VAL A O 1
ATOM 575 N N . ARG A 1 89 ? 8.57855 70.14003 -0.08014 1.000 86.98603 89 ARG A N 1
ATOM 576 C CA . ARG A 1 89 ? 7.16354 70.46709 -0.22674 1.000 87.49696 89 ARG A CA 1
ATOM 577 C C . ARG A 1 89 ? 6.41716 69.35720 -0.96052 1.000 92.53513 89 ARG A C 1
ATOM 578 O O . ARG A 1 89 ? 5.23375 69.12467 -0.68994 1.000 98.50522 89 ARG A O 1
ATOM 586 N N . ARG A 1 90 ? 7.09669 68.64340 -1.86378 1.000 90.58354 90 ARG A N 1
ATOM 587 C CA . ARG A 1 90 ? 6.50364 67.47380 -2.51037 1.000 89.57194 90 ARG A CA 1
ATOM 588 C C . ARG A 1 90 ? 6.16337 66.38566 -1.49459 1.000 92.66183 90 ARG A C 1
ATOM 589 O O . ARG A 1 90 ? 4.98941 66.05304 -1.29014 1.000 92.41241 90 ARG A O 1
ATOM 597 N N . ASP A 1 91 ? 7.18939 65.81065 -0.85342 1.000 92.10902 91 ASP A N 1
ATOM 598 C CA . ASP A 1 91 ? 6.98164 64.71679 0.09304 1.000 90.28705 91 ASP A CA 1
ATOM 599 C C . ASP A 1 91 ? 6.15570 65.12931 1.30666 1.000 91.71182 91 ASP A C 1
ATOM 600 O O . ASP A 1 91 ? 5.58678 64.25770 1.96979 1.000 93.68306 91 ASP A O 1
ATOM 605 N N . VAL A 1 92 ? 6.09526 66.42447 1.63316 1.000 92.05892 92 VAL A N 1
ATOM 606 C CA . VAL A 1 92 ? 5.25599 66.86811 2.74592 1.000 91.83609 92 VAL A CA 1
ATOM 607 C C . VAL A 1 92 ? 3.78162 66.64546 2.42535 1.000 96.74781 92 VAL A C 1
ATOM 608 O O . VAL A 1 92 ? 2.98753 66.28290 3.30480 1.000 93.14327 92 VAL A O 1
ATOM 612 N N . PHE A 1 93 ? 3.39250 66.85531 1.16275 1.000 99.66502 93 PHE A N 1
ATOM 613 C CA . PHE A 1 93 ? 2.02275 66.56106 0.74983 1.000 99.35573 93 PHE A CA 1
ATOM 614 C C . PHE A 1 93 ? 1.70898 65.07470 0.90618 1.000 102.45390 93 PHE A C 1
ATOM 615 O O . PHE A 1 93 ? 0.63718 64.70847 1.40373 1.000 103.67570 93 PHE A O 1
ATOM 623 N N . ASN A 1 94 ? 2.63551 64.20371 0.49726 1.000 101.51632 94 ASN A N 1
ATOM 624 C CA . ASN A 1 94 ? 2.40417 62.76368 0.45608 1.000 99.92042 94 ASN A CA 1
ATOM 625 C C . ASN A 1 94 ? 2.71257 62.05451 1.76694 1.000 100.51280 94 ASN A C 1
ATOM 626 O O . ASN A 1 94 ? 2.69184 60.81961 1.79541 1.000 106.38335 94 ASN A O 1
ATOM 631 N N . GLY A 1 95 ? 3.00418 62.79026 2.83904 1.000 95.93362 95 GLY A N 1
ATOM 632 C CA . GLY A 1 95 ? 3.30873 62.15855 4.11533 1.000 89.65041 95 GLY A CA 1
ATOM 633 C C . GLY A 1 95 ? 4.48419 61.20471 4.07889 1.000 91.24399 95 GLY A C 1
ATOM 634 O O . GLY A 1 95 ? 4.54390 60.26617 4.88515 1.000 85.29912 95 GLY A O 1
ATOM 635 N N . ARG A 1 96 ? 5.42443 61.42107 3.16221 1.000 96.32971 96 ARG A N 1
ATOM 636 C CA . ARG A 1 96 ? 6.60181 60.58212 2.99343 1.000 93.50950 96 ARG A CA 1
ATOM 637 C C . ARG A 1 96 ? 7.79040 61.12149 3.78687 1.000 84.88980 96 ARG A C 1
ATOM 638 O O . ARG A 1 96 ? 7.82126 62.28434 4.20006 1.000 85.37350 96 ARG A O 1
ATOM 646 N N . HIS A 1 97 ? 8.77701 60.24565 3.99665 1.000 86.49392 97 HIS A N 1
ATOM 647 C CA . HIS A 1 97 ? 10.04187 60.63222 4.61176 1.000 82.84746 97 HIS A CA 1
ATOM 648 C C . HIS A 1 97 ? 11.11488 59.58718 4.30882 1.000 80.39833 97 HIS A C 1
ATOM 649 O O . HIS A 1 97 ? 11.61911 58.91642 5.21367 1.000 75.12920 97 HIS A O 1
ATOM 656 N N . THR A 1 98 ? 11.45202 59.43652 3.03037 1.000 81.51701 98 THR A N 1
ATOM 657 C CA . THR A 1 98 ? 12.51204 58.54230 2.57823 1.000 74.70302 98 THR A CA 1
ATOM 658 C C . THR A 1 98 ? 13.86641 59.18032 2.86113 1.000 78.43913 98 THR A C 1
ATOM 659 O O . THR A 1 98 ? 13.95292 60.37224 3.16237 1.000 78.28522 98 THR A O 1
ATOM 663 N N . PRO A 1 99 ? 14.95700 58.41306 2.78199 1.000 76.06352 99 PRO A N 1
ATOM 664 C CA . PRO A 1 99 ? 16.28550 59.03241 2.94620 1.000 73.17849 99 PRO A CA 1
ATOM 665 C C . PRO A 1 99 ? 16.54999 60.19355 1.99510 1.000 74.96247 99 PRO A C 1
ATOM 666 O O . PRO A 1 99 ? 17.28814 61.12261 2.36166 1.000 69.73666 99 PRO A O 1
ATOM 670 N N . ALA A 1 100 ? 15.96834 60.18170 0.78971 1.000 73.64370 100 ALA A N 1
ATOM 671 C CA . ALA A 1 100 ? 16.12306 61.32232 -0.10935 1.000 71.21380 100 ALA A CA 1
ATOM 672 C C . ALA A 1 100 ? 15.29996 62.52349 0.34368 1.000 76.07349 100 ALA A C 1
ATOM 673 O O . ALA A 1 100 ? 15.54428 63.64261 -0.12532 1.000 78.04447 100 ALA A O 1
ATOM 675 N N . THR A 1 101 ? 14.32799 62.31681 1.23775 1.000 74.03195 101 THR A N 1
ATOM 676 C CA . THR A 1 101 ? 13.64922 63.44279 1.87105 1.000 69.99334 101 THR A CA 1
ATOM 677 C C . THR A 1 101 ? 14.48313 64.01159 3.01663 1.000 71.34015 101 THR A C 1
ATOM 678 O O . THR A 1 101 ? 14.56997 65.23596 3.18596 1.000 64.80760 101 THR A O 1
ATOM 682 N N . ARG A 1 102 ? 15.11946 63.13966 3.80230 1.000 71.19131 102 ARG A N 1
ATOM 683 C CA . ARG A 1 102 ? 15.87275 63.62128 4.95271 1.000 66.35359 102 ARG A CA 1
ATOM 684 C C . ARG A 1 102 ? 17.09753 64.42117 4.53608 1.000 56.53180 102 ARG A C 1
ATOM 685 O O . ARG A 1 102 ? 17.49074 65.35328 5.24796 1.000 56.87790 102 ARG A O 1
ATOM 693 N N . ARG A 1 103 ? 17.71171 64.07721 3.39920 1.000 59.67816 103 ARG A N 1
ATOM 694 C CA . ARG A 1 103 ? 18.85395 64.85096 2.91983 1.000 63.19917 103 ARG A CA 1
ATOM 695 C C . ARG A 1 103 ? 18.42134 66.24426 2.48041 1.000 63.09957 103 ARG A C 1
ATOM 696 O O . ARG A 1 103 ? 19.04776 67.24782 2.84827 1.000 60.83406 103 ARG A O 1
ATOM 704 N N . ALA A 1 104 ? 17.33667 66.32375 1.70132 1.000 61.79118 104 ALA A N 1
ATOM 705 C CA . ALA A 1 104 ? 16.80416 67.62062 1.29315 1.000 63.96247 104 ALA A CA 1
ATOM 706 C C . ALA A 1 104 ? 16.49656 68.50041 2.49997 1.000 57.30725 104 ALA A C 1
ATOM 707 O O . ALA A 1 104 ? 16.76401 69.70696 2.47973 1.000 57.59966 104 ALA A O 1
ATOM 709 N N . ILE A 1 105 ? 15.95366 67.90861 3.56994 1.000 53.44669 105 ILE A N 1
ATOM 710 C CA . ILE A 1 105 ? 15.70954 68.67018 4.79358 1.000 58.81403 105 ILE A CA 1
ATOM 711 C C . ILE A 1 105 ? 17.01497 69.24059 5.34387 1.000 61.86858 105 ILE A C 1
ATOM 712 O O . ILE A 1 105 ? 17.06031 70.39613 5.78522 1.000 57.70784 105 ILE A O 1
ATOM 717 N N . SER A 1 106 ? 18.10264 68.45427 5.30641 1.000 56.57409 106 SER A N 1
ATOM 718 C CA . SER A 1 106 ? 19.38889 68.96267 5.78427 1.000 61.70604 106 SER A CA 1
ATOM 719 C C . SER A 1 106 ? 19.93924 70.05851 4.87358 1.000 63.57019 106 SER A C 1
ATOM 720 O O . SER A 1 106 ? 20.65512 70.95427 5.34389 1.000 62.07684 106 SER A O 1
ATOM 723 N N . LEU A 1 107 ? 19.61617 70.00357 3.57561 1.000 63.64380 107 LEU A N 1
ATOM 724 C CA . LEU A 1 107 ? 20.05707 71.04149 2.64604 1.000 63.49297 107 LEU A CA 1
ATOM 725 C C . LEU A 1 107 ? 19.49484 72.40924 3.01978 1.000 67.34718 107 LEU A C 1
ATOM 726 O O . LEU A 1 107 ? 20.19070 73.42511 2.90333 1.000 72.36028 107 LEU A O 1
ATOM 731 N N . ILE A 1 108 ? 18.24126 72.45663 3.47619 1.000 67.00721 108 ILE A N 1
ATOM 732 C CA . ILE A 1 108 ? 17.51906 73.71910 3.61057 1.000 67.49748 108 ILE A CA 1
ATOM 733 C C . ILE A 1 108 ? 17.48582 74.20218 5.05458 1.000 67.06747 108 ILE A C 1
ATOM 734 O O . ILE A 1 108 ? 17.42030 75.40903 5.30396 1.000 71.41638 108 ILE A O 1
ATOM 739 N N . SER A 1 109 ? 17.53530 73.27023 6.01337 1.000 68.12258 109 SER A N 1
ATOM 740 C CA . SER A 1 109 ? 17.28696 73.61008 7.41535 1.000 67.00420 109 SER A CA 1
ATOM 741 C C . SER A 1 109 ? 18.18773 74.73845 7.89941 1.000 69.91135 109 SER A C 1
ATOM 742 O O . SER A 1 109 ? 17.79336 75.52025 8.77683 1.000 67.97947 109 SER A O 1
ATOM 745 N N . ALA A 1 110 ? 19.39764 74.83766 7.33768 1.000 71.57051 110 ALA A N 1
ATOM 746 C CA . ALA A 1 110 ? 20.26252 75.97700 7.62288 1.000 71.29853 110 ALA A CA 1
ATOM 747 C C . ALA A 1 110 ? 19.61781 77.28422 7.16913 1.000 72.68162 110 ALA A C 1
ATOM 748 O O . ALA A 1 110 ? 19.64113 78.28345 7.89993 1.000 69.71423 110 ALA A O 1
ATOM 750 N N . HIS A 1 111 ? 19.01939 77.28920 5.96951 1.000 77.35029 111 HIS A N 1
ATOM 751 C CA . HIS A 1 111 ? 18.45300 78.48899 5.35805 1.000 79.12679 111 HIS A CA 1
ATOM 752 C C . HIS A 1 111 ? 16.98687 78.70796 5.71680 1.000 75.31600 111 HIS A C 1
ATOM 753 O O . HIS A 1 111 ? 16.25702 79.33644 4.94017 1.000 78.96256 111 HIS A O 1
ATOM 760 N N . LEU A 1 112 ? 16.52346 78.19796 6.85229 1.000 74.19147 112 LEU A N 1
ATOM 761 C CA . LEU A 1 112 ? 15.13785 78.36333 7.26172 1.000 69.01841 112 LEU A CA 1
ATOM 762 C C . LEU A 1 112 ? 15.06730 79.31983 8.43903 1.000 71.99289 112 LEU A C 1
ATOM 763 O O . LEU A 1 112 ? 15.90898 79.26757 9.34388 1.000 69.30644 112 LEU A O 1
ATOM 768 N N . ASP A 1 113 ? 14.05825 80.19162 8.41656 1.000 72.60095 113 ASP A N 1
ATOM 769 C CA . ASP A 1 113 ? 13.76881 81.02899 9.56791 1.000 70.47817 113 ASP A CA 1
ATOM 770 C C . ASP A 1 113 ? 13.51053 80.15673 10.79500 1.000 71.48471 113 ASP A C 1
ATOM 771 O O . ASP A 1 113 ? 13.30935 78.94278 10.69943 1.000 68.65392 113 ASP A O 1
ATOM 776 N N . GLU A 1 114 ? 13.54752 80.78997 11.96792 1.000 69.21981 114 GLU A N 1
ATOM 777 C CA . GLU A 1 114 ? 13.36684 80.04522 13.20886 1.000 70.51578 114 GLU A CA 1
ATOM 778 C C . GLU A 1 114 ? 12.02476 79.32346 13.21733 1.000 75.06932 114 GLU A C 1
ATOM 779 O O . GLU A 1 114 ? 11.94494 78.14322 13.58548 1.000 68.78679 114 GLU A O 1
ATOM 785 N N . GLN A 1 115 ? 10.96844 80.01499 12.77315 1.000 77.42264 115 GLN A N 1
ATOM 786 C CA . GLN A 1 115 ? 9.61667 79.46319 12.79900 1.000 77.26763 115 GLN A CA 1
ATOM 787 C C . GLN A 1 115 ? 9.51286 78.20369 11.94580 1.000 73.71954 115 GLN A C 1
ATOM 788 O O . GLN A 1 115 ? 8.97086 77.18218 12.38698 1.000 68.14077 115 GLN A O 1
ATOM 794 N N . SER A 1 116 ? 10.01951 78.26398 10.70978 1.000 73.41593 116 SER A N 1
ATOM 795 C CA . SER A 1 116 ? 9.82469 77.16556 9.77299 1.000 67.06588 116 SER A CA 1
ATOM 796 C C . SER A 1 116 ? 10.79743 76.01652 10.02685 1.000 66.74804 116 SER A C 1
ATOM 797 O O . SER A 1 116 ? 10.43890 74.85144 9.80424 1.000 58.17271 116 SER A O 1
ATOM 800 N N . ARG A 1 117 ? 12.01797 76.31119 10.49296 1.000 68.70644 117 ARG A N 1
ATOM 801 C CA . ARG A 1 117 ? 12.92633 75.23521 10.88466 1.000 64.35936 117 ARG A CA 1
ATOM 802 C C . ARG A 1 117 ? 12.33496 74.41696 12.03038 1.000 62.23944 117 ARG A C 1
ATOM 803 O O . ARG A 1 117 ? 12.36626 73.18041 11.99945 1.000 57.94331 117 ARG A O 1
ATOM 811 N N . ALA A 1 118 ? 11.76734 75.08182 13.04252 1.000 60.84253 118 ALA A N 1
ATOM 812 C CA . ALA A 1 118 ? 11.09217 74.33056 14.09903 1.000 60.22582 118 ALA A CA 1
ATOM 813 C C . ALA A 1 118 ? 9.89460 73.56673 13.54473 1.000 61.58023 118 ALA A C 1
ATOM 814 O O . ALA A 1 118 ? 9.59856 72.45362 13.99663 1.000 61.51979 118 ALA A O 1
ATOM 816 N N . ALA A 1 119 ? 9.21137 74.13803 12.54235 1.000 59.77457 119 ALA A N 1
ATOM 817 C CA . ALA A 1 119 ? 8.09927 73.43872 11.90322 1.000 64.41180 119 ALA A CA 1
ATOM 818 C C . ALA A 1 119 ? 8.58091 72.20470 11.14671 1.000 56.28593 119 ALA A C 1
ATOM 819 O O . ALA A 1 119 ? 7.97539 71.13209 11.25812 1.000 53.09526 119 ALA A O 1
ATOM 821 N N . VAL A 1 120 ? 9.66544 72.33385 10.37502 1.000 51.34127 120 VAL A N 1
ATOM 822 C CA . VAL A 1 120 ? 10.14727 71.19511 9.59864 1.000 54.08968 120 VAL A CA 1
ATOM 823 C C . VAL A 1 120 ? 10.68944 70.11051 10.52175 1.000 54.73103 120 VAL A C 1
ATOM 824 O O . VAL A 1 120 ? 10.53897 68.91583 10.24255 1.000 55.33691 120 VAL A O 1
ATOM 828 N N . LEU A 1 121 ? 11.28978 70.49089 11.64768 1.000 58.68671 121 LEU A N 1
ATOM 829 C CA . LEU A 1 121 ? 11.83524 69.47018 12.53184 1.000 60.97345 121 LEU A CA 1
ATOM 830 C C . LEU A 1 121 ? 10.73252 68.81307 13.34892 1.000 57.06219 121 LEU A C 1
ATOM 831 O O . LEU A 1 121 ? 10.77636 67.60154 13.58226 1.000 57.38957 121 LEU A O 1
ATOM 836 N N . GLU A 1 122 ? 9.72331 69.58731 13.76495 1.000 57.30388 122 GLU A N 1
ATOM 837 C CA . GLU A 1 122 ? 8.57799 69.00183 14.46161 1.000 59.17499 122 GLU A CA 1
ATOM 838 C C . GLU A 1 122 ? 7.78274 68.07281 13.54957 1.000 60.45383 122 GLU A C 1
ATOM 839 O O . GLU A 1 122 ? 7.27352 67.03922 14.00397 1.000 57.63024 122 GLU A O 1
ATOM 845 N N . TRP A 1 123 ? 7.67850 68.41413 12.26299 1.000 58.16659 123 TRP A N 1
ATOM 846 C CA . TRP A 1 123 ? 6.98827 67.53919 11.32453 1.000 60.94600 123 TRP A CA 1
ATOM 847 C C . TRP A 1 123 ? 7.74429 66.22480 11.12154 1.000 56.21972 123 TRP A C 1
ATOM 848 O O . TRP A 1 123 ? 7.12597 65.16128 11.00651 1.000 54.38901 123 TRP A O 1
ATOM 859 N N . LYS A 1 124 ? 9.07836 66.26849 11.07743 1.000 58.31728 124 LYS A N 1
ATOM 860 C CA . LYS A 1 124 ? 9.83603 65.03181 10.88787 1.000 59.29870 124 LYS A CA 1
ATOM 861 C C . LYS A 1 124 ? 9.91237 64.20716 12.16816 1.000 49.85106 124 LYS A C 1
ATOM 862 O O . LYS A 1 124 ? 9.93329 62.97329 12.09956 1.000 50.93637 124 LYS A O 1
ATOM 868 N N . GLU A 1 125 ? 9.91762 64.86591 13.33324 1.000 47.34055 125 GLU A N 1
ATOM 869 C CA . GLU A 1 125 ? 9.88950 64.15332 14.60973 1.000 48.61544 125 GLU A CA 1
ATOM 870 C C . GLU A 1 125 ? 8.55322 63.44197 14.83760 1.000 52.26962 125 GLU A C 1
ATOM 871 O O . GLU A 1 125 ? 8.52370 62.32230 15.36763 1.000 54.04164 125 GLU A O 1
ATOM 877 N N . VAL A 1 126 ? 7.43611 64.07005 14.45013 1.000 55.59232 126 VAL A N 1
ATOM 878 C CA . VAL A 1 126 ? 6.13557 63.41667 14.59511 1.000 49.64528 126 VAL A CA 1
ATOM 879 C C . VAL A 1 126 ? 6.01368 62.24501 13.62506 1.000 44.81195 126 VAL A C 1
ATOM 880 O O . VAL A 1 126 ? 5.51446 61.17744 13.99354 1.000 45.46781 126 VAL A O 1
ATOM 884 N N . HIS A 1 127 ? 6.48475 62.40992 12.38392 1.000 48.10874 127 HIS A N 1
ATOM 885 C CA A HIS A 1 127 ? 6.52443 61.29399 11.44569 0.429 51.17085 127 HIS A CA 1
ATOM 886 C CA B HIS A 1 127 ? 6.50516 61.28213 11.45505 0.571 51.14838 127 HIS A CA 1
ATOM 887 C C . HIS A 1 127 ? 7.28715 60.11294 12.03012 1.000 52.69304 127 HIS A C 1
ATOM 888 O O . HIS A 1 127 ? 6.77220 58.99625 12.10039 1.000 55.96736 127 HIS A O 1
ATOM 901 N N . ARG A 1 128 ? 8.53734 60.34834 12.43771 1.000 56.24454 128 ARG A N 1
ATOM 902 C CA . ARG A 1 128 ? 9.34789 59.28284 13.02501 1.000 54.49052 128 ARG A CA 1
ATOM 903 C C . ARG A 1 128 ? 8.63727 58.63778 14.20803 1.000 47.21180 128 ARG A C 1
ATOM 904 O O . ARG A 1 128 ? 8.62252 57.40547 14.33837 1.000 51.17129 128 ARG A O 1
ATOM 912 N N . LEU A 1 129 ? 8.06175 59.46101 15.09556 1.000 44.15995 129 LEU A N 1
ATOM 913 C CA . LEU A 1 129 ? 7.31436 58.92175 16.22965 1.000 46.98051 129 LEU A CA 1
ATOM 914 C C . LEU A 1 129 ? 6.17053 58.01992 15.76739 1.000 54.67515 129 LEU A C 1
ATOM 915 O O . LEU A 1 129 ? 5.95536 56.94273 16.33619 1.000 55.59611 129 LEU A O 1
ATOM 920 N N . ALA A 1 130 ? 5.42643 58.43871 14.73482 1.000 50.85500 130 ALA A N 1
ATOM 921 C CA . ALA A 1 130 ? 4.35994 57.59352 14.19728 1.000 51.24493 130 ALA A CA 1
ATOM 922 C C . ALA A 1 130 ? 4.92159 56.30005 13.61652 1.000 49.14046 130 ALA A C 1
ATOM 923 O O . ALA A 1 130 ? 4.38459 55.21343 13.85704 1.000 53.14618 130 ALA A O 1
ATOM 925 N N . ARG A 1 131 ? 6.00593 56.39892 12.84538 1.000 45.50019 131 ARG A N 1
ATOM 926 C CA . ARG A 1 131 ? 6.61757 55.20638 12.26830 1.000 51.45942 131 ARG A CA 1
ATOM 927 C C . ARG A 1 131 ? 7.01979 54.19269 13.34692 1.000 52.24151 131 ARG A C 1
ATOM 928 O O . ARG A 1 131 ? 6.95839 52.98080 13.10773 1.000 54.41747 131 ARG A O 1
ATOM 936 N N . VAL A 1 132 ? 7.38677 54.65725 14.54785 1.000 46.42680 132 VAL A N 1
ATOM 937 C CA . VAL A 1 132 ? 7.76708 53.73981 15.62251 1.000 50.05161 132 VAL A CA 1
ATOM 938 C C . VAL A 1 132 ? 6.53576 53.13161 16.31028 1.000 47.56330 132 VAL A C 1
ATOM 939 O O . VAL A 1 132 ? 6.52379 51.93538 16.61991 1.000 45.39431 132 VAL A O 1
ATOM 943 N N . ALA A 1 133 ? 5.49374 53.93809 16.57040 1.000 48.02982 133 ALA A N 1
ATOM 944 C CA . ALA A 1 133 ? 4.25007 53.42096 17.15321 1.000 49.81198 133 ALA A CA 1
ATOM 945 C C . ALA A 1 133 ? 3.65263 52.30596 16.30291 1.000 45.27507 133 ALA A C 1
ATOM 946 O O . ALA A 1 133 ? 3.17512 51.30104 16.83921 1.000 46.03816 133 ALA A O 1
ATOM 948 N N . VAL A 1 134 ? 3.67961 52.46107 14.97622 1.000 41.65870 134 VAL A N 1
ATOM 949 C CA . VAL A 1 134 ? 3.11322 51.44751 14.08704 1.000 41.76036 134 VAL A CA 1
ATOM 950 C C . VAL A 1 134 ? 3.86139 50.12505 14.23072 1.000 46.96184 134 VAL A C 1
ATOM 951 O O . VAL A 1 134 ? 3.24803 49.06616 14.41982 1.000 44.30780 134 VAL A O 1
ATOM 955 N N . GLU A 1 135 ? 5.20210 50.16605 14.14686 1.000 44.65634 135 GLU A N 1
ATOM 956 C CA . GLU A 1 135 ? 5.98601 48.93134 14.20663 1.000 47.37345 135 GLU A CA 1
ATOM 957 C C . GLU A 1 135 ? 5.88286 48.26993 15.57556 1.000 40.94011 135 GLU A C 1
ATOM 958 O O . GLU A 1 135 ? 5.85190 47.03927 15.67003 1.000 47.83073 135 GLU A O 1
ATOM 964 N N . GLU A 1 136 ? 5.83736 49.06441 16.64687 1.000 38.92798 136 GLU A N 1
ATOM 965 C CA . GLU A 1 136 ? 5.60962 48.49483 17.97138 1.000 42.61631 136 GLU A CA 1
ATOM 966 C C . GLU A 1 136 ? 4.19531 47.93069 18.09092 1.000 47.46513 136 GLU A C 1
ATOM 967 O O . GLU A 1 136 ? 3.98498 46.88871 18.72773 1.000 46.87299 136 GLU A O 1
ATOM 973 N N . ALA A 1 137 ? 3.21205 48.62023 17.49772 1.000 43.10999 137 ALA A N 1
ATOM 974 C CA . ALA A 1 137 ? 1.85387 48.08931 17.44027 1.000 44.97888 137 ALA A CA 1
ATOM 975 C C . ALA A 1 137 ? 1.83177 46.74744 16.72672 1.000 43.52889 137 ALA A C 1
ATOM 976 O O . ALA A 1 137 ? 1.21447 45.79035 17.20935 1.000 37.51124 137 ALA A O 1
ATOM 978 N N . ALA A 1 138 ? 2.54365 46.65162 15.59766 1.000 38.00829 138 ALA A N 1
ATOM 979 C CA . ALA A 1 138 ? 2.61897 45.39775 14.85385 1.000 39.49028 138 ALA A CA 1
ATOM 980 C C . ALA A 1 138 ? 3.31726 44.29743 15.64869 1.000 42.51816 138 ALA A C 1
ATOM 981 O O . ALA A 1 138 ? 2.98038 43.11764 15.50870 1.000 45.41468 138 ALA A O 1
ATOM 983 N N . ASN A 1 139 ? 4.32467 44.64918 16.45049 1.000 46.04922 139 ASN A N 1
ATOM 984 C CA . ASN A 1 139 ? 4.98458 43.63463 17.26591 1.000 47.26473 139 ASN A CA 1
ATOM 985 C C . ASN A 1 139 ? 4.04237 43.12306 18.34353 1.000 45.93764 139 ASN A C 1
ATOM 986 O O . ASN A 1 139 ? 3.93824 41.91046 18.56994 1.000 45.09679 139 ASN A O 1
ATOM 991 N N . ALA A 1 140 ? 3.35090 44.04084 19.02267 1.000 40.34786 140 ALA A N 1
ATOM 992 C CA . ALA A 1 140 ? 2.37356 43.63314 20.02553 1.000 47.92623 140 ALA A CA 1
ATOM 993 C C . ALA A 1 140 ? 1.24623 42.81390 19.39973 1.000 40.81813 140 ALA A C 1
ATOM 994 O O . ALA A 1 140 ? 0.80746 41.81418 19.97856 1.000 41.90262 140 ALA A O 1
ATOM 996 N N . LEU A 1 141 ? 0.78319 43.20832 18.20731 1.000 39.52750 141 LEU A N 1
ATOM 997 C CA . LEU A 1 141 ? -0.27221 42.45746 17.52975 1.000 38.87246 141 LEU A CA 1
ATOM 998 C C . LEU A 1 141 ? 0.18471 41.04852 17.18953 1.000 43.00015 141 LEU A C 1
ATOM 999 O O . LEU A 1 141 ? -0.60073 40.09429 17.25087 1.000 41.69816 141 LEU A O 1
ATOM 1004 N N . GLU A 1 142 ? 1.44817 40.90841 16.79667 1.000 39.53857 142 GLU A N 1
ATOM 1005 C CA . GLU A 1 142 ? 2.00949 39.59904 16.50436 1.000 39.54366 142 GLU A CA 1
ATOM 1006 C C . GLU A 1 142 ? 2.06799 38.73709 17.76090 1.000 43.58373 142 GLU A C 1
ATOM 1007 O O . GLU A 1 142 ? 1.76967 37.53770 17.71003 1.000 40.42370 142 GLU A O 1
ATOM 1013 N N . ARG A 1 143 ? 2.44627 39.33124 18.90245 1.000 40.05707 143 ARG A N 1
ATOM 1014 C CA . ARG A 1 143 ? 2.47652 38.56990 20.15021 1.000 42.67630 143 ARG A CA 1
ATOM 1015 C C . ARG A 1 143 ? 1.06723 38.18324 20.57861 1.000 45.00357 143 ARG A C 1
ATOM 1016 O O . ARG A 1 143 ? 0.82731 37.05309 21.02367 1.000 43.95237 143 ARG A O 1
ATOM 1024 N N . HIS A 1 144 ? 0.11520 39.10435 20.42388 1.000 45.37036 144 HIS A N 1
ATOM 1025 C CA . HIS A 1 144 ? -1.25986 38.82691 20.81683 1.000 41.80397 144 HIS A CA 1
ATOM 1026 C C . HIS A 1 144 ? -1.86064 37.69879 19.98491 1.000 42.98553 144 HIS A C 1
ATOM 1027 O O . HIS A 1 144 ? -2.58946 36.85029 20.51158 1.000 42.54222 144 HIS A O 1
ATOM 1034 N N . GLU A 1 145 ? -1.53264 37.64975 18.69036 1.000 42.20148 145 GLU A N 1
ATOM 1035 C CA . GLU A 1 145 ? -2.00075 36.56718 17.82587 1.000 38.86679 145 GLU A CA 1
ATOM 1036 C C . GLU A 1 145 ? -1.45624 35.20429 18.25244 1.000 46.36515 145 GLU A C 1
ATOM 1037 O O . GLU A 1 145 ? -2.10686 34.17694 18.02059 1.000 47.22002 145 GLU A O 1
ATOM 1043 N N . LYS A 1 146 ? -0.26302 35.15934 18.85953 1.000 45.47895 146 LYS A N 1
ATOM 1044 C CA . LYS A 1 146 ? 0.26231 33.87040 19.30485 1.000 50.01157 146 LYS A CA 1
ATOM 1045 C C . LYS A 1 146 ? -0.48731 33.36730 20.53020 1.000 40.21263 146 LYS A C 1
ATOM 1046 O O . LYS A 1 146 ? -0.61889 32.15338 20.71977 1.000 38.22024 146 LYS A O 1
ATOM 1052 N N . GLN A 1 147 ? -0.99999 34.28166 21.35313 1.000 44.62136 147 GLN A N 1
ATOM 1053 C CA . GLN A 1 147 ? -1.55652 33.96758 22.66746 1.000 45.91022 147 GLN A CA 1
ATOM 1054 C C . GLN A 1 147 ? -3.09071 33.96766 22.71886 1.000 44.46252 147 GLN A C 1
ATOM 1055 O O . GLN A 1 147 ? -3.68683 33.04093 23.28305 1.000 44.93377 147 GLN A O 1
ATOM 1061 N N . ALA A 1 148 ? -3.74880 34.97718 22.12820 1.000 40.38487 148 ALA A N 1
ATOM 1062 C CA . ALA A 1 148 ? -5.17210 35.20108 22.39588 1.000 36.80813 148 ALA A CA 1
ATOM 1063 C C . ALA A 1 148 ? -6.06325 34.17492 21.70170 1.000 34.41146 148 ALA A C 1
ATOM 1064 O O . ALA A 1 148 ? -7.07593 33.74985 22.26961 1.000 33.78640 148 ALA A O 1
ATOM 1066 N N . GLY A 1 149 ? -5.71097 33.75896 20.48113 1.000 39.83843 149 GLY A N 1
ATOM 1067 C CA . GLY A 1 149 ? -6.50624 32.74345 19.80151 1.000 34.44989 149 GLY A CA 1
ATOM 1068 C C . GLY A 1 149 ? -6.51581 31.41697 20.54024 1.000 36.32032 149 GLY A C 1
ATOM 1069 O O . GLY A 1 149 ? -7.55935 30.76982 20.66825 1.000 41.37373 149 GLY A O 1
ATOM 1070 N N . ASP A 1 150 ? -5.35347 30.98823 21.02705 1.000 37.99217 150 ASP A N 1
ATOM 1071 C CA . ASP A 1 150 ? -5.28515 29.76296 21.81874 1.000 39.29304 150 ASP A CA 1
ATOM 1072 C C . ASP A 1 150 ? -6.05081 29.90173 23.12945 1.000 33.43663 150 ASP A C 1
ATOM 1073 O O . ASP A 1 150 ? -6.70149 28.95208 23.57952 1.000 37.54305 150 ASP A O 1
ATOM 1078 N N . ALA A 1 151 ? -5.97197 31.07157 23.76865 1.000 37.67319 151 ALA A N 1
ATOM 1079 C CA . ALA A 1 151 ? -6.72632 31.28633 25.00072 1.000 39.03249 151 ALA A CA 1
ATOM 1080 C C . ALA A 1 151 ? -8.23235 31.15879 24.76104 1.000 38.34964 151 ALA A C 1
ATOM 1081 O O . ALA A 1 151 ? -8.94618 30.53534 25.56036 1.000 38.87561 151 ALA A O 1
ATOM 1083 N N . LEU A 1 152 ? -8.73644 31.74737 23.66794 1.000 38.17571 152 LEU A N 1
ATOM 1084 C CA . LEU A 1 152 ? -10.15239 31.58920 23.34466 1.000 38.16993 152 LEU A CA 1
ATOM 1085 C C . LEU A 1 152 ? -10.52086 30.11568 23.22654 1.000 38.54366 152 LEU A C 1
ATOM 1086 O O . LEU A 1 152 ? -11.54542 29.68381 23.76797 1.000 36.45241 152 LEU A O 1
ATOM 1091 N N . MET A 1 153 ? -9.68018 29.32197 22.54456 1.000 36.58678 153 MET A N 1
ATOM 1092 C CA . MET A 1 153 ? -9.93617 27.88526 22.43053 1.000 34.81667 153 MET A CA 1
ATOM 1093 C C . MET A 1 153 ? -9.91361 27.20604 23.79807 1.000 34.76265 153 MET A C 1
ATOM 1094 O O . MET A 1 153 ? -10.77258 26.36646 24.10675 1.000 37.46995 153 MET A O 1
ATOM 1099 N N . ARG A 1 154 ? -8.96164 27.57979 24.65116 1.000 39.04060 154 ARG A N 1
ATOM 1100 C CA . ARG A 1 154 ? -8.90748 26.95911 25.96791 1.000 39.14393 154 ARG A CA 1
ATOM 1101 C C . ARG A 1 154 ? -10.17076 27.26348 26.76831 1.000 36.26792 154 ARG A C 1
ATOM 1102 O O . ARG A 1 154 ? -10.72242 26.36449 27.41256 1.000 34.54274 154 ARG A O 1
ATOM 1110 N N . ALA A 1 155 ? -10.67211 28.50964 26.69818 1.000 36.54543 155 ALA A N 1
ATOM 1111 C CA . ALA A 1 155 ? -11.90902 28.88759 27.39906 1.000 32.01640 155 ALA A CA 1
ATOM 1112 C C . ALA A 1 155 ? -13.06557 27.95608 27.05537 1.000 32.47435 155 ALA A C 1
ATOM 1113 O O . ALA A 1 155 ? -13.79943 27.49660 27.93868 1.000 33.80316 155 ALA A O 1
ATOM 1115 N N . LEU A 1 156 ? -13.25995 27.69307 25.76563 1.000 33.50159 156 LEU A N 1
ATOM 1116 C CA . LEU A 1 156 ? -14.32544 26.80814 25.31834 1.000 34.61278 156 LEU A CA 1
ATOM 1117 C C . LEU A 1 156 ? -14.08759 25.35910 25.73981 1.000 40.65744 156 LEU A C 1
ATOM 1118 O O . LEU A 1 156 ? -15.02140 24.55448 25.69899 1.000 37.47166 156 LEU A O 1
ATOM 1123 N N . GLY A 1 157 ? -12.86367 25.01230 26.15988 1.000 43.59888 157 GLY A N 1
ATOM 1124 C CA . GLY A 1 157 ? -12.59416 23.67389 26.65165 1.000 31.43000 157 GLY A CA 1
ATOM 1125 C C . GLY A 1 157 ? -13.08424 23.40152 28.05705 1.000 38.46517 157 GLY A C 1
ATOM 1126 O O . GLY A 1 157 ? -13.21757 22.22829 28.41701 1.000 37.91884 157 GLY A O 1
ATOM 1127 N N . HIS A 1 158 ? -13.37773 24.45062 28.84929 1.000 36.35838 158 HIS A N 1
ATOM 1128 C CA A HIS A 1 158 ? -13.83768 24.25051 30.22059 0.516 38.58477 158 HIS A CA 1
ATOM 1129 C CA B HIS A 1 158 ? -13.85069 24.26958 30.21902 0.484 38.19590 158 HIS A CA 1
ATOM 1130 C C . HIS A 1 158 ? -15.01477 23.27905 30.25637 1.000 43.37077 158 HIS A C 1
ATOM 1131 O O . HIS A 1 158 ? -15.85316 23.24470 29.34650 1.000 43.74209 158 HIS A O 1
ATOM 1144 N N . GLU A 1 159 ? -15.06968 22.46218 31.31242 1.000 45.53304 159 GLU A N 1
ATOM 1145 C CA . GLU A 1 159 ? -16.13559 21.46412 31.39117 1.000 50.51794 159 GLU A CA 1
ATOM 1146 C C . GLU A 1 159 ? -17.51282 22.09875 31.56480 1.000 52.66037 159 GLU A C 1
ATOM 1147 O O . GLU A 1 159 ? -18.52575 21.45712 31.26272 1.000 52.85494 159 GLU A O 1
ATOM 1153 N N . THR A 1 160 ? -17.57245 23.34230 32.03640 1.000 46.16970 160 THR A N 1
ATOM 1154 C CA . THR A 1 160 ? -18.84226 24.04847 32.13866 1.000 49.71997 160 THR A CA 1
ATOM 1155 C C . THR A 1 160 ? -19.50418 24.24785 30.77824 1.000 47.22629 160 THR A C 1
ATOM 1156 O O . THR A 1 160 ? -20.71182 24.51445 30.71888 1.000 51.71174 160 THR A O 1
ATOM 1160 N N . VAL A 1 161 ? -18.75129 24.09363 29.68927 1.000 40.53717 161 VAL A N 1
ATOM 1161 C CA . VAL A 1 161 ? -19.11389 24.68586 28.40883 1.000 33.32560 161 VAL A CA 1
ATOM 1162 C C . VAL A 1 161 ? -18.94992 23.68993 27.26987 1.000 37.17157 161 VAL A C 1
ATOM 1163 O O . VAL A 1 161 ? -19.85111 23.54474 26.44109 1.000 43.18398 161 VAL A O 1
ATOM 1167 N N . ALA A 1 162 ? -17.82628 22.97349 27.23271 1.000 43.23024 162 ALA A N 1
ATOM 1168 C CA . ALA A 1 162 ? -17.53893 22.09592 26.09569 1.000 43.00170 162 ALA A CA 1
ATOM 1169 C C . ALA A 1 162 ? -18.63543 21.08184 25.76613 1.000 39.18706 162 ALA A C 1
ATOM 1170 O O . ALA A 1 162 ? -18.87091 20.84896 24.56680 1.000 36.11797 162 ALA A O 1
ATOM 1172 N N . PRO A 1 163 ? -19.30626 20.43120 26.72807 1.000 36.97055 163 PRO A N 1
ATOM 1173 C CA . PRO A 1 163 ? -20.37748 19.50265 26.33608 1.000 37.88138 163 PRO A CA 1
ATOM 1174 C C . PRO A 1 163 ? -21.57896 20.21518 25.74278 1.000 40.78392 163 PRO A C 1
ATOM 1175 O O . PRO A 1 163 ? -22.27907 19.62385 24.91075 1.000 42.38958 163 PRO A O 1
ATOM 1179 N N . SER A 1 164 ? -21.84327 21.45978 26.15567 1.000 42.10107 164 SER A N 1
ATOM 1180 C CA . SER A 1 164 ? -22.88964 22.25430 25.51846 1.000 37.35051 164 SER A CA 1
ATOM 1181 C C . SER A 1 164 ? -22.54432 22.52532 24.07006 1.000 37.39698 164 SER A C 1
ATOM 1182 O O . SER A 1 164 ? -23.40011 22.39923 23.18582 1.000 39.28243 164 SER A O 1
ATOM 1185 N N . LEU A 1 165 ? -21.28409 22.87384 23.80435 1.000 34.84846 165 LEU A N 1
ATOM 1186 C CA . LEU A 1 165 ? -20.83647 23.04159 22.42549 1.000 36.73985 165 LEU A CA 1
ATOM 1187 C C . LEU A 1 165 ? -21.03247 21.76963 21.61289 1.000 37.17186 165 LEU A C 1
ATOM 1188 O O . LEU A 1 165 ? -21.28305 21.84446 20.40831 1.000 42.43418 165 LEU A O 1
ATOM 1193 N N . ALA A 1 166 ? -20.90866 20.59627 22.23914 1.000 35.80830 166 ALA A N 1
ATOM 1194 C CA . ALA A 1 166 ? -21.09705 19.36028 21.48272 1.000 43.58068 166 ALA A CA 1
ATOM 1195 C C . ALA A 1 166 ? -22.54593 19.18709 21.03660 1.000 34.28473 166 ALA A C 1
ATOM 1196 O O . ALA A 1 166 ? -22.79626 18.61026 19.97400 1.000 40.74954 166 ALA A O 1
ATOM 1198 N N . MET A 1 167 ? -23.50023 19.66283 21.83831 1.000 34.98858 167 MET A N 1
ATOM 1199 C CA . MET A 1 167 ? -24.89111 19.76144 21.39743 1.000 41.41527 167 MET A CA 1
ATOM 1200 C C . MET A 1 167 ? -25.03211 20.72026 20.22124 1.000 43.73112 167 MET A C 1
ATOM 1201 O O . MET A 1 167 ? -25.62029 20.37581 19.18875 1.000 50.25458 167 MET A O 1
ATOM 1206 N N . ALA A 1 168 ? -24.50254 21.93962 20.37841 1.000 48.67112 168 ALA A N 1
ATOM 1207 C CA . ALA A 1 168 ? -24.66988 23.06081 19.46318 1.000 48.28840 168 ALA A CA 1
ATOM 1208 C C . ALA A 1 168 ? -23.95184 22.85364 18.13625 1.000 59.84957 168 ALA A C 1
ATOM 1209 O O . ALA A 1 168 ? -24.59519 22.60204 17.11151 1.000 67.01611 168 ALA A O 1
ATOM 1211 N N . SER A 1 169 ? -22.62813 22.97954 18.12160 1.000 52.30771 169 SER A N 1
ATOM 1212 C CA . SER A 1 169 ? -21.86216 22.78391 16.89086 1.000 58.15452 169 SER A CA 1
ATOM 1213 C C . SER A 1 169 ? -21.01721 21.52237 17.00516 1.000 54.20540 169 SER A C 1
ATOM 1214 O O . SER A 1 169 ? -19.92161 21.54284 17.57323 1.000 55.06420 169 SER A O 1
ATOM 1217 N N . GLY A 1 170 ? -21.51305 20.43504 16.42609 1.000 54.86064 170 GLY A N 1
ATOM 1218 C CA . GLY A 1 170 ? -20.71974 19.22595 16.37212 1.000 47.20412 170 GLY A CA 1
ATOM 1219 C C . GLY A 1 170 ? -19.40494 19.42848 15.64881 1.000 55.09211 170 GLY A C 1
ATOM 1220 O O . GLY A 1 170 ? -18.36153 18.93778 16.08998 1.000 60.40218 170 GLY A O 1
ATOM 1221 N N . ASP A 1 171 ? -19.42023 20.17021 14.54091 1.000 60.06085 171 ASP A N 1
ATOM 1222 C CA . ASP A 1 171 ? -18.17360 20.26266 13.78840 1.000 64.76661 171 ASP A CA 1
ATOM 1223 C C . ASP A 1 171 ? -17.16086 21.19614 14.44850 1.000 59.16914 171 ASP A C 1
ATOM 1224 O O . ASP A 1 171 ? -15.95612 20.91528 14.41549 1.000 60.22693 171 ASP A O 1
ATOM 1229 N N . PHE A 1 172 ? -17.60385 22.30617 15.05060 1.000 53.07834 172 PHE A N 1
ATOM 1230 C CA . PHE A 1 172 ? -16.63401 23.12297 15.77461 1.000 51.26940 172 PHE A CA 1
ATOM 1231 C C . PHE A 1 172 ? -16.05786 22.36436 16.96485 1.000 48.59483 172 PHE A C 1
ATOM 1232 O O . PHE A 1 172 ? -14.87878 22.53049 17.29404 1.000 49.39258 172 PHE A O 1
ATOM 1240 N N . THR A 1 173 ? -16.87445 21.53122 17.61443 1.000 50.52376 173 THR A N 1
ATOM 1241 C CA . THR A 1 173 ? -16.41085 20.75181 18.75817 1.000 50.61570 173 THR A CA 1
ATOM 1242 C C . THR A 1 173 ? -15.29008 19.80278 18.36519 1.000 48.47324 173 THR A C 1
ATOM 1243 O O . THR A 1 173 ? -14.34838 19.59042 19.14004 1.000 52.57096 173 THR A O 1
ATOM 1247 N N . ARG A 1 174 ? -15.37031 19.21588 17.17111 1.000 50.08705 174 ARG A N 1
ATOM 1248 C CA . ARG A 1 174 ? -14.25691 18.40035 16.69190 1.000 55.94878 174 ARG A CA 1
ATOM 1249 C C . ARG A 1 174 ? -12.97824 19.23132 16.63187 1.000 56.16569 174 ARG A C 1
ATOM 1250 O O . ARG A 1 174 ? -11.93510 18.83467 17.17403 1.000 55.99996 174 ARG A O 1
ATOM 1258 N N . ARG A 1 175 ? -13.06106 20.41856 16.02023 1.000 50.13384 175 ARG A N 1
ATOM 1259 C CA . ARG A 1 175 ? -11.93115 21.34308 16.01135 1.000 55.43383 175 ARG A CA 1
ATOM 1260 C C . ARG A 1 175 ? -11.43005 21.62777 17.42224 1.000 52.08498 175 ARG A C 1
ATOM 1261 O O . ARG A 1 175 ? -10.21986 21.70652 17.65576 1.000 54.82238 175 ARG A O 1
ATOM 1269 N N . LEU A 1 176 ? -12.34388 21.78784 18.37826 1.000 50.94388 176 LEU A N 1
ATOM 1270 C CA . LEU A 1 176 ? -11.92455 22.11704 19.73816 1.000 51.97770 176 LEU A CA 1
ATOM 1271 C C . LEU A 1 176 ? -11.16858 20.95532 20.37710 1.000 53.37417 176 LEU A C 1
ATOM 1272 O O . LEU A 1 176 ? -10.12142 21.15619 21.00595 1.000 52.59987 176 LEU A O 1
ATOM 1277 N N . LEU A 1 177 ? -11.68604 19.72856 20.23190 1.000 53.90203 177 LEU A N 1
ATOM 1278 C CA . LEU A 1 177 ? -11.04531 18.58348 20.87516 1.000 54.11284 177 LEU A CA 1
ATOM 1279 C C . LEU A 1 177 ? -9.73122 18.22002 20.18574 1.000 57.80031 177 LEU A C 1
ATOM 1280 O O . LEU A 1 177 ? -8.84427 17.62946 20.81380 1.000 55.69702 177 LEU A O 1
ATOM 1285 N N . ALA A 1 178 ? -9.59228 18.58326 18.90340 1.000 61.43581 178 ALA A N 1
ATOM 1286 C CA . ALA A 1 178 ? -8.39923 18.36328 18.09239 1.000 60.77856 178 ALA A CA 1
ATOM 1287 C C . ALA A 1 178 ? -7.44079 19.55030 18.10752 1.000 64.02188 178 ALA A C 1
ATOM 1288 O O . ALA A 1 178 ? -6.71393 19.75913 17.12710 1.000 71.85370 178 ALA A O 1
ATOM 1290 N N . HIS A 1 179 ? -7.40975 20.33192 19.18477 1.000 61.64348 179 HIS A N 1
ATOM 1291 C CA . HIS A 1 179 ? -6.60121 21.54529 19.25184 1.000 60.87908 179 HIS A CA 1
ATOM 1292 C C . HIS A 1 179 ? -5.51784 21.39001 20.30612 1.000 60.80801 179 HIS A C 1
ATOM 1293 O O . HIS A 1 179 ? -5.81627 21.08343 21.46580 1.000 60.75913 179 HIS A O 1
ATOM 1300 N N . MET A 1 180 ? -4.25653 21.63353 19.91141 1.000 61.63005 180 MET A N 1
ATOM 1301 C CA . MET A 1 180 ? -3.23888 21.45053 20.94540 1.000 61.45457 180 MET A CA 1
ATOM 1302 C C . MET A 1 180 ? -2.99628 22.76197 21.69064 1.000 55.62706 180 MET A C 1
ATOM 1303 O O . MET A 1 180 ? -2.76597 23.79491 21.05330 1.000 54.30507 180 MET A O 1
ATOM 1308 N N . PRO A 1 181 ? -3.03782 22.75614 23.02204 1.000 54.92152 181 PRO A N 1
ATOM 1309 C CA . PRO A 1 181 ? -2.90522 24.01307 23.77655 1.000 55.52552 181 PRO A CA 1
ATOM 1310 C C . PRO A 1 181 ? -1.52961 24.65083 23.58375 1.000 55.77556 181 PRO A C 1
ATOM 1311 O O . PRO A 1 181 ? -0.49273 23.99400 23.70771 1.000 60.66758 181 PRO A O 1
ATOM 1315 N N . GLY A 1 182 ? -1.52865 25.95102 23.28258 1.000 49.65447 182 GLY A N 1
ATOM 1316 C CA . GLY A 1 182 ? -0.35167 26.67985 22.87172 1.000 47.84027 182 GLY A CA 1
ATOM 1317 C C . GLY A 1 182 ? -0.26120 26.91786 21.37078 1.000 55.07807 182 GLY A C 1
ATOM 1318 O O . GLY A 1 182 ? 0.35954 27.90408 20.94290 1.000 52.80098 182 GLY A O 1
ATOM 1319 N N . LYS A 1 183 ? -0.85330 26.03006 20.56139 1.000 55.43415 183 LYS A N 1
ATOM 1320 C CA . LYS A 1 183 ? -0.84772 26.19685 19.10978 1.000 52.52891 183 LYS A CA 1
ATOM 1321 C C . LYS A 1 183 ? -1.60444 27.46254 18.73376 1.000 54.42651 183 LYS A C 1
ATOM 1322 O O . LYS A 1 183 ? -2.78553 27.60845 19.06550 1.000 54.43113 183 LYS A O 1
ATOM 1328 N N . ALA A 1 184 ? -0.91911 28.37873 18.05355 1.000 52.57402 184 ALA A N 1
ATOM 1329 C CA . ALA A 1 184 ? -1.52692 29.64552 17.67161 1.000 44.96383 184 ALA A CA 1
ATOM 1330 C C . ALA A 1 184 ? -2.77465 29.42710 16.82295 1.000 49.65533 184 ALA A C 1
ATOM 1331 O O . ALA A 1 184 ? -2.82029 28.54344 15.96327 1.000 48.76361 184 ALA A O 1
ATOM 1333 N N . VAL A 1 185 ? -3.79994 30.23176 17.08659 1.000 49.34121 185 VAL A N 1
ATOM 1334 C CA . VAL A 1 185 ? -4.97306 30.34901 16.22465 1.000 41.45789 185 VAL A CA 1
ATOM 1335 C C . VAL A 1 185 ? -5.08547 31.81846 15.84449 1.000 40.75096 185 VAL A C 1
ATOM 1336 O O . VAL A 1 185 ? -5.23916 32.67978 16.72155 1.000 42.38978 185 VAL A O 1
ATOM 1340 N N . SER A 1 186 ? -4.99249 32.11131 14.55069 1.000 37.37484 186 SER A N 1
ATOM 1341 C CA . SER A 1 186 ? -4.97801 33.49789 14.11227 1.000 36.91625 186 SER A CA 1
ATOM 1342 C C . SER A 1 186 ? -6.37967 34.09720 14.15439 1.000 38.70717 186 SER A C 1
ATOM 1343 O O . SER A 1 186 ? -7.37860 33.40794 13.93604 1.000 38.78282 186 SER A O 1
ATOM 1346 N N . TYR A 1 187 ? -6.44040 35.40407 14.43857 1.000 40.28970 187 TYR A N 1
ATOM 1347 C CA . TYR A 1 187 ? -7.67290 36.16589 14.28033 1.000 33.49654 187 TYR A CA 1
ATOM 1348 C C . TYR A 1 187 ? -8.12412 36.23605 12.82647 1.000 41.65293 187 TYR A C 1
ATOM 1349 O O . TYR A 1 187 ? -9.26786 36.62901 12.56264 1.000 42.73151 187 TYR A O 1
ATOM 1358 N N . ARG A 1 188 ? -7.25943 35.87558 11.88140 1.000 39.78028 188 ARG A N 1
ATOM 1359 C CA . ARG A 1 188 ? -7.63167 35.81927 10.47654 1.000 37.43022 188 ARG A CA 1
ATOM 1360 C C . ARG A 1 188 ? -8.21481 34.47181 10.08754 1.000 37.61599 188 ARG A C 1
ATOM 1361 O O . ARG A 1 188 ? -8.83670 34.36582 9.02853 1.000 40.61943 188 ARG A O 1
ATOM 1369 N N . SER A 1 189 ? -8.02549 33.44172 10.90792 1.000 40.62317 189 SER A N 1
ATOM 1370 C CA . SER A 1 189 ? -8.48092 32.11617 10.53039 1.000 39.40810 189 SER A CA 1
ATOM 1371 C C . SER A 1 189 ? -9.97811 31.96874 10.77837 1.000 43.30845 189 SER A C 1
ATOM 1372 O O . SER A 1 189 ? -10.60053 32.74825 11.51097 1.000 40.90545 189 SER A O 1
ATOM 1375 N N . ARG A 1 190 ? -10.55536 30.94439 10.14903 1.000 44.64644 190 ARG A N 1
ATOM 1376 C CA . ARG A 1 190 ? -11.95425 30.63201 10.39892 1.000 43.46115 190 ARG A CA 1
ATOM 1377 C C . ARG A 1 190 ? -12.13755 30.14711 11.82610 1.000 40.89098 190 ARG A C 1
ATOM 1378 O O . ARG A 1 190 ? -13.12619 30.49029 12.48527 1.000 40.48785 190 ARG A O 1
ATOM 1386 N N . LEU A 1 191 ? -11.16941 29.37118 12.32112 1.000 38.70724 191 LEU A N 1
ATOM 1387 C CA . LEU A 1 191 ? -11.22630 28.85290 13.68035 1.000 35.10509 191 LEU A CA 1
ATOM 1388 C C . LEU A 1 191 ? -11.19909 29.97728 14.70865 1.000 36.85491 191 LEU A C 1
ATOM 1389 O O . LEU A 1 191 ? -11.91105 29.91903 15.71812 1.000 40.49451 191 LEU A O 1
ATOM 1394 N N . GLY A 1 192 ? -10.37577 31.00380 14.47769 1.000 36.77309 192 GLY A N 1
ATOM 1395 C CA . GLY A 1 192 ? -10.34142 32.13354 15.39439 1.000 36.89139 192 GLY A CA 1
ATOM 1396 C C . GLY A 1 192 ? -11.62447 32.95109 15.36808 1.000 41.64574 192 GLY A C 1
ATOM 1397 O O . GLY A 1 192 ? -12.09989 33.41184 16.41170 1.000 33.99283 192 GLY A O 1
ATOM 1398 N N . ARG A 1 193 ? -12.19554 33.15532 14.17517 1.000 36.87458 193 ARG A N 1
ATOM 1399 C CA . ARG A 1 193 ? -13.46610 33.86637 14.08978 1.000 37.90371 193 ARG A CA 1
ATOM 1400 C C . ARG A 1 193 ? -14.56546 33.08844 14.79927 1.000 36.17492 193 ARG A C 1
ATOM 1401 O O . ARG A 1 193 ? -15.36097 33.66675 15.54368 1.000 33.76778 193 ARG A O 1
ATOM 1409 N N . SER A 1 194 ? -14.59640 31.76750 14.62278 1.000 35.12422 194 SER A N 1
ATOM 1410 C CA . SER A 1 194 ? -15.61373 30.97009 15.29840 1.000 36.51219 194 SER A CA 1
ATOM 1411 C C . SER A 1 194 ? -15.39653 30.95745 16.81217 1.000 38.25517 194 SER A C 1
ATOM 1412 O O . SER A 1 194 ? -16.36633 30.97901 17.58700 1.000 33.82883 194 SER A O 1
ATOM 1415 N N . ALA A 1 195 ? -14.12802 30.93913 17.25096 1.000 36.57559 195 ALA A N 1
ATOM 1416 C CA . ALA A 1 195 ? -13.83675 30.87671 18.68129 1.000 37.16685 195 ALA A CA 1
ATOM 1417 C C . ALA A 1 195 ? -14.34020 32.11819 19.40168 1.000 32.68685 195 ALA A C 1
ATOM 1418 O O . ALA A 1 195 ? -14.98407 32.01672 20.45326 1.000 34.11984 195 ALA A O 1
ATOM 1420 N N . VAL A 1 196 ? -14.06924 33.30069 18.85426 1.000 28.69055 196 VAL A N 1
ATOM 1421 C CA . VAL A 1 196 ? -14.50478 34.49815 19.55915 1.000 34.39774 196 VAL A CA 1
ATOM 1422 C C . VAL A 1 196 ? -16.03101 34.60029 19.54264 1.000 34.93376 196 VAL A C 1
ATOM 1423 O O . VAL A 1 196 ? -16.62653 35.14575 20.48351 1.000 36.32859 196 VAL A O 1
ATOM 1427 N N . HIS A 1 197 ? -16.69906 34.01362 18.53633 1.000 33.66181 197 HIS A N 1
ATOM 1428 C CA . HIS A 1 197 ? -18.15920 33.98446 18.56239 1.000 30.22667 197 HIS A CA 1
ATOM 1429 C C . HIS A 1 197 ? -18.67580 33.10887 19.69737 1.000 33.12150 197 HIS A C 1
ATOM 1430 O O . HIS A 1 197 ? -19.57682 33.51076 20.44267 1.000 34.26527 197 HIS A O 1
ATOM 1437 N N . TYR A 1 198 ? -18.13637 31.89966 19.83982 1.000 29.55061 198 TYR A N 1
ATOM 1438 C CA . TYR A 1 198 ? -18.64619 31.03336 20.89500 1.000 29.37942 198 TYR A CA 1
ATOM 1439 C C . TYR A 1 198 ? -18.27861 31.55528 22.28232 1.000 32.02391 198 TYR A C 1
ATOM 1440 O O . TYR A 1 198 ? -19.12991 31.55939 23.18021 1.000 30.78631 198 TYR A O 1
ATOM 1449 N N . VAL A 1 199 ? -17.03848 32.03409 22.47539 1.000 27.41938 199 VAL A N 1
ATOM 1450 C CA . VAL A 1 199 ? -16.67298 32.60893 23.77183 1.000 31.06742 199 VAL A CA 1
ATOM 1451 C C . VAL A 1 199 ? -17.59069 33.77673 24.12534 1.000 29.24703 199 VAL A C 1
ATOM 1452 O O . VAL A 1 199 ? -17.99291 33.93040 25.28600 1.000 30.39095 199 VAL A O 1
ATOM 1456 N N . ALA A 1 200 ? -17.91807 34.63060 23.14785 1.000 26.81724 200 ALA A N 1
ATOM 1457 C CA . ALA A 1 200 ? -18.81943 35.75025 23.43681 1.000 28.37239 200 ALA A CA 1
ATOM 1458 C C . ALA A 1 200 ? -20.20142 35.24717 23.82832 1.000 27.31444 200 ALA A C 1
ATOM 1459 O O . ALA A 1 200 ? -20.83623 35.79244 24.73957 1.000 25.64565 200 ALA A O 1
ATOM 1461 N N . ARG A 1 201 ? -20.67152 34.17907 23.18458 1.000 27.07160 201 ARG A N 1
ATOM 1462 C CA . ARG A 1 201 ? -21.98001 33.67527 23.56882 1.000 30.28153 201 ARG A CA 1
ATOM 1463 C C . ARG A 1 201 ? -21.93254 33.11056 24.97035 1.000 27.80774 201 ARG A C 1
ATOM 1464 O O . ARG A 1 201 ? -22.92921 33.17557 25.70595 1.000 29.70609 201 ARG A O 1
ATOM 1472 N N . ALA A 1 202 ? -20.76723 32.63968 25.38573 1.000 26.53572 202 ALA A N 1
ATOM 1473 C CA . ALA A 1 202 ? -20.62436 32.05616 26.70598 1.000 28.39023 202 ALA A CA 1
ATOM 1474 C C . ALA A 1 202 ? -20.32246 33.07662 27.78796 1.000 28.15323 202 ALA A C 1
ATOM 1475 O O . ALA A 1 202 ? -20.42459 32.72568 28.96777 1.000 29.27919 202 ALA A O 1
ATOM 1477 N N . THR A 1 203 ? -19.96477 34.32275 27.42787 1.000 27.09116 203 THR A N 1
ATOM 1478 C CA . THR A 1 203 ? -19.49488 35.27967 28.42910 1.000 25.18635 203 THR A CA 1
ATOM 1479 C C . THR A 1 203 ? -20.25677 36.59870 28.47474 1.000 27.85191 203 THR A C 1
ATOM 1480 O O . THR A 1 203 ? -20.42772 37.15866 29.56521 1.000 32.68700 203 THR A O 1
ATOM 1484 N N . VAL A 1 204 ? -20.69182 37.15755 27.34243 1.000 24.91602 204 VAL A N 1
ATOM 1485 C CA . VAL A 1 204 ? -21.31641 38.47857 27.38067 1.000 26.67775 204 VAL A CA 1
ATOM 1486 C C . VAL A 1 204 ? -22.68177 38.55434 26.70593 1.000 26.59498 204 VAL A C 1
ATOM 1487 O O . VAL A 1 204 ? -23.39769 39.53723 26.92725 1.000 27.31395 204 VAL A O 1
ATOM 1491 N N . LYS A 1 205 ? -23.10148 37.60762 25.85802 1.000 25.05515 205 LYS A N 1
ATOM 1492 C CA . LYS A 1 205 ? -24.35005 37.73287 25.10781 1.000 29.29283 205 LYS A CA 1
ATOM 1493 C C . LYS A 1 205 ? -25.26086 36.54632 25.42199 1.000 28.92979 205 LYS A C 1
ATOM 1494 O O . LYS A 1 205 ? -25.29289 35.55432 24.67626 1.000 28.70208 205 LYS A O 1
ATOM 1500 N N . PRO A 1 206 ? -26.01338 36.62008 26.52185 1.000 26.53755 206 PRO A N 1
ATOM 1501 C CA . PRO A 1 206 ? -26.94311 35.54132 26.86196 1.000 28.89350 206 PRO A CA 1
ATOM 1502 C C . PRO A 1 206 ? -28.02326 35.43570 25.79879 1.000 29.76214 206 PRO A C 1
ATOM 1503 O O . PRO A 1 206 ? -28.56777 36.43810 25.34920 1.000 32.04682 206 PRO A O 1
ATOM 1507 N N . SER A 1 207 ? -28.31753 34.21203 25.37934 1.000 29.88557 207 SER A N 1
ATOM 1508 C CA . SER A 1 207 ? -29.25598 34.02139 24.28749 1.000 34.78969 207 SER A CA 1
ATOM 1509 C C . SER A 1 207 ? -29.77415 32.59772 24.35159 1.000 34.93241 207 SER A C 1
ATOM 1510 O O . SER A 1 207 ? -29.06518 31.70871 24.83324 1.000 35.31414 207 SER A O 1
ATOM 1513 N N . PRO A 1 208 ? -30.99657 32.34551 23.87097 1.000 35.31307 208 PRO A N 1
ATOM 1514 C CA . PRO A 1 208 ? -31.60159 31.01018 24.05427 1.000 38.65593 208 PRO A CA 1
ATOM 1515 C C . PRO A 1 208 ? -31.08450 29.93011 23.11423 1.000 34.34012 208 PRO A C 1
ATOM 1516 O O . PRO A 1 208 ? -31.25517 28.73620 23.41246 1.000 38.46161 208 PRO A O 1
ATOM 1520 N N . PHE A 1 209 ? -30.45852 30.28871 22.00084 1.000 38.27471 209 PHE A N 1
ATOM 1521 C CA . PHE A 1 209 ? -30.07866 29.28850 21.01297 1.000 44.41010 209 PHE A CA 1
ATOM 1522 C C . PHE A 1 209 ? -28.62116 28.85679 21.12375 1.000 38.65838 209 PHE A C 1
ATOM 1523 O O . PHE A 1 209 ? -28.25098 27.84855 20.51428 1.000 41.59471 209 PHE A O 1
ATOM 1531 N N . SER A 1 210 ? -27.80120 29.56860 21.90952 1.000 38.47151 210 SER A N 1
ATOM 1532 C CA . SER A 1 210 ? -26.37210 29.25689 21.98817 1.000 35.91392 210 SER A CA 1
ATOM 1533 C C . SER A 1 210 ? -26.11231 27.96342 22.76357 1.000 34.53297 210 SER A C 1
ATOM 1534 O O . SER A 1 210 ? -25.23176 27.17772 22.38760 1.000 33.95054 210 SER A O 1
ATOM 1537 N N . GLY A 1 211 ? -26.88955 27.71295 23.82724 1.000 35.93008 211 GLY A N 1
ATOM 1538 C CA . GLY A 1 211 ? -26.66392 26.62034 24.75274 1.000 26.04637 211 GLY A CA 1
ATOM 1539 C C . GLY A 1 211 ? -25.59286 26.88788 25.78427 1.000 37.11441 211 GLY A C 1
ATOM 1540 O O . GLY A 1 211 ? -25.22957 25.96720 26.53881 1.000 32.52307 211 GLY A O 1
ATOM 1541 N N . LEU A 1 212 ? -25.06312 28.11070 25.83080 1.000 31.88893 212 LEU A N 1
ATOM 1542 C CA . LEU A 1 212 ? -23.95767 28.47764 26.70758 1.000 27.86462 212 LEU A CA 1
ATOM 1543 C C . LEU A 1 212 ? -24.43894 29.37259 27.84339 1.000 26.25352 212 LEU A C 1
ATOM 1544 O O . LEU A 1 212 ? -23.73653 30.28423 28.28582 1.000 25.95280 212 LEU A O 1
ATOM 1549 N N . THR A 1 213 ? -25.65361 29.09703 28.31851 1.000 25.27595 213 THR A N 1
ATOM 1550 C CA . THR A 1 213 ? -26.29197 29.81360 29.41038 1.000 27.08572 213 THR A CA 1
ATOM 1551 C C . THR A 1 213 ? -26.96604 28.80384 30.33558 1.000 27.90495 213 THR A C 1
ATOM 1552 O O . THR A 1 213 ? -27.14158 27.63360 29.98433 1.000 24.26519 213 THR A O 1
ATOM 1556 N N . THR A 1 214 ? -27.32249 29.25612 31.53984 1.000 24.92600 214 THR A N 1
ATOM 1557 C CA . THR A 1 214 ? -28.17922 28.48861 32.43219 1.000 24.91348 214 THR A CA 1
ATOM 1558 C C . THR A 1 214 ? -29.43560 29.30121 32.73179 1.000 26.19233 214 THR A C 1
ATOM 1559 O O . THR A 1 214 ? -29.48971 30.51779 32.51197 1.000 23.06197 214 THR A O 1
ATOM 1563 N N . ILE A 1 215 ? -30.44511 28.60816 33.24480 1.000 27.90814 215 ILE A N 1
ATOM 1564 C CA . ILE A 1 215 ? -31.71409 29.19654 33.65549 1.000 25.42894 215 ILE A CA 1
ATOM 1565 C C . ILE A 1 215 ? -31.83959 29.03793 35.16093 1.000 32.23268 215 ILE A C 1
ATOM 1566 O O . ILE A 1 215 ? -31.65910 27.93137 35.68788 1.000 32.38778 215 ILE A O 1
ATOM 1571 N N . GLY A 1 216 ? -32.15690 30.13865 35.85358 1.000 33.57444 216 GLY A N 1
ATOM 1572 C CA . GLY A 1 216 ? -32.35120 30.09115 37.28455 1.000 25.25639 216 GLY A CA 1
ATOM 1573 C C . GLY A 1 216 ? -33.46410 31.02225 37.72112 1.000 31.80176 216 GLY A C 1
ATOM 1574 O O . GLY A 1 216 ? -33.87456 31.92819 36.98629 1.000 31.50124 216 GLY A O 1
ATOM 1575 N N . LEU A 1 217 ? -33.91507 30.80648 38.95381 1.000 33.30558 217 LEU A N 1
ATOM 1576 C CA . LEU A 1 217 ? -35.08285 31.47703 39.51199 1.000 35.00153 217 LEU A CA 1
ATOM 1577 C C . LEU A 1 217 ? -34.65196 32.42830 40.62187 1.000 32.61375 217 LEU A C 1
ATOM 1578 O O . LEU A 1 217 ? -33.86637 32.04577 41.49113 1.000 33.35167 217 LEU A O 1
ATOM 1583 N N . LEU A 1 218 ? -35.16348 33.66122 40.58456 1.000 29.01367 218 LEU A N 1
ATOM 1584 C CA . LEU A 1 218 ? -34.90859 34.68083 41.59908 1.000 34.88976 218 LEU A CA 1
ATOM 1585 C C . LEU A 1 218 ? -36.22790 35.24860 42.11735 1.000 39.76179 218 LEU A C 1
ATOM 1586 O O . LEU A 1 218 ? -37.19756 35.38747 41.36290 1.000 39.22208 218 LEU A O 1
ATOM 1591 N N . GLU A 1 219 ? -36.25329 35.61379 43.39937 1.000 45.10808 219 GLU A N 1
ATOM 1592 C CA . GLU A 1 219 ? -37.41640 36.25276 44.01183 1.000 48.64146 219 GLU A CA 1
ATOM 1593 C C . GLU A 1 219 ? -37.31110 37.78165 43.97690 1.000 54.39921 219 GLU A C 1
ATOM 1594 O O . GLU A 1 219 ? -36.23427 38.35136 43.77615 1.000 50.38677 219 GLU A O 1
ATOM 1600 N N . THR A 1 220 ? -38.46487 38.44124 44.14752 1.000 56.91591 220 THR A N 1
ATOM 1601 C CA . THR A 1 220 ? -38.54513 39.90741 44.30135 1.000 59.11573 220 THR A CA 1
ATOM 1602 C C . THR A 1 220 ? -39.75808 40.34943 45.15155 1.000 56.53449 220 THR A C 1
ATOM 1603 O O . THR A 1 220 ? -40.13571 39.69841 46.13415 1.000 57.07210 220 THR A O 1
ATOM 1607 N N . GLY A 1 255 ? -26.86538 21.52730 42.45241 1.000 48.42987 255 GLY A N 1
ATOM 1608 C CA . GLY A 1 255 ? -26.23273 22.79495 42.11540 1.000 49.51598 255 GLY A CA 1
ATOM 1609 C C . GLY A 1 255 ? -26.72335 23.27891 40.76007 1.000 56.10664 255 GLY A C 1
ATOM 1610 O O . GLY A 1 255 ? -27.26081 24.39382 40.60467 1.000 49.34565 255 GLY A O 1
ATOM 1611 N N . SER A 1 256 ? -26.54226 22.41331 39.76691 1.000 47.55495 256 SER A N 1
ATOM 1612 C CA . SER A 1 256 ? -27.06509 22.64247 38.43264 1.000 40.54435 256 SER A CA 1
ATOM 1613 C C . SER A 1 256 ? -27.37328 21.29440 37.79368 1.000 41.72389 256 SER A C 1
ATOM 1614 O O . SER A 1 256 ? -26.62332 20.32910 37.96337 1.000 39.36882 256 SER A O 1
ATOM 1617 N N . ILE A 1 257 ? -28.48389 21.23890 37.06785 1.000 37.36887 257 ILE A N 1
ATOM 1618 C CA . ILE A 1 257 ? -28.94123 20.02437 36.41585 1.000 31.45637 257 ILE A CA 1
ATOM 1619 C C . ILE A 1 257 ? -29.08074 20.28975 34.92612 1.000 35.64730 257 ILE A C 1
ATOM 1620 O O . ILE A 1 257 ? -29.13932 21.43226 34.46144 1.000 34.88987 257 ILE A O 1
ATOM 1625 N N . SER A 1 258 ? -29.16998 19.20189 34.18135 1.000 40.51367 258 SER A N 1
ATOM 1626 C CA . SER A 1 258 ? -29.42256 19.23108 32.75419 1.000 35.37352 258 SER A CA 1
ATOM 1627 C C . SER A 1 258 ? -30.80399 18.65735 32.52965 1.000 36.93632 258 SER A C 1
ATOM 1628 O O . SER A 1 258 ? -31.11544 17.58970 33.06477 1.000 40.31613 258 SER A O 1
ATOM 1631 N N . VAL A 1 259 ? -31.63621 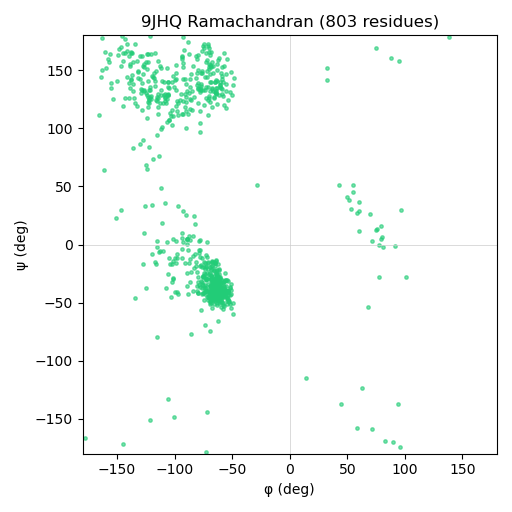19.38565 31.78386 1.000 33.38801 259 VAL A N 1
ATOM 1632 C CA . VAL A 1 259 ? -32.93413 18.90688 31.31920 1.000 30.68547 259 VAL A CA 1
ATOM 1633 C C . VAL A 1 259 ? -32.82485 18.65801 29.82138 1.000 28.69527 259 VAL A C 1
ATOM 1634 O O . VAL A 1 259 ? -32.42294 19.54705 29.06480 1.000 31.79846 259 VAL A O 1
ATOM 1638 N N . PHE A 1 260 ? -33.17917 17.46095 29.39405 1.000 30.21830 260 PHE A N 1
ATOM 1639 C CA . PHE A 1 260 ? -33.01035 17.05290 28.01334 1.000 32.87959 260 PHE A CA 1
ATOM 1640 C C . PHE A 1 260 ? -34.35532 16.74022 27.38822 1.000 34.16875 260 PHE A C 1
ATOM 1641 O O . PHE A 1 260 ? -35.26464 16.23930 28.04735 1.000 29.74486 260 PHE A O 1
ATOM 1649 N N . THR A 1 261 ? -34.45237 17.01393 26.09911 1.000 30.81138 261 THR A N 1
ATOM 1650 C CA . THR A 1 261 ? -35.62645 16.68887 25.32254 1.000 28.26192 261 THR A CA 1
ATOM 1651 C C . THR A 1 261 ? -35.16577 16.10197 24.00822 1.000 27.49618 261 THR A C 1
ATOM 1652 O O . THR A 1 261 ? -34.18786 16.57491 23.42526 1.000 35.31408 261 THR A O 1
ATOM 1656 N N . SER A 1 262 ? -35.84173 15.04750 23.57347 1.000 26.15911 262 SER A N 1
ATOM 1657 C CA . SER A 1 262 ? -35.65048 14.51744 22.23636 1.000 28.62612 262 SER A CA 1
ATOM 1658 C C . SER A 1 262 ? -36.58121 15.22746 21.26520 1.000 27.00042 262 SER A C 1
ATOM 1659 O O . SER A 1 262 ? -37.43635 16.03578 21.64274 1.000 33.62315 262 SER A O 1
ATOM 1662 N N . LEU A 1 263 ? -36.41374 14.90481 19.99938 1.000 29.88583 263 LEU A N 1
ATOM 1663 C CA . LEU A 1 263 ? -37.07129 15.62338 18.92747 1.000 28.38920 263 LEU A CA 1
ATOM 1664 C C . LEU A 1 263 ? -38.44987 15.02136 18.68217 1.000 34.91787 263 LEU A C 1
ATOM 1665 O O . LEU A 1 263 ? -38.55590 13.85433 18.29081 1.000 37.33322 263 LEU A O 1
ATOM 1670 N N . ARG A 1 264 ? -39.50440 15.81796 18.89990 1.000 30.30661 264 ARG A N 1
ATOM 1671 C CA . ARG A 1 264 ? -40.86324 15.30527 18.73990 1.000 29.62586 264 ARG A CA 1
ATOM 1672 C C . ARG A 1 264 ? -41.19003 15.02393 17.27950 1.000 29.04079 264 ARG A C 1
ATOM 1673 O O . ARG A 1 264 ? -41.91314 14.06991 16.97235 1.000 28.45940 264 ARG A O 1
ATOM 1681 N N . ALA A 1 265 ? -40.68124 15.85321 16.36760 1.000 30.76780 265 ALA A N 1
ATOM 1682 C CA . ALA A 1 265 ? -40.98680 15.68758 14.95263 1.000 26.53028 265 ALA A CA 1
ATOM 1683 C C . ALA A 1 265 ? -40.48185 14.35570 14.41536 1.000 32.61917 265 ALA A C 1
ATOM 1684 O O . ALA A 1 265 ? -41.08782 13.78425 13.49760 1.000 28.26377 265 ALA A O 1
ATOM 1686 N N . ALA A 1 266 ? -39.36121 13.86565 14.95313 1.000 29.23267 266 ALA A N 1
ATOM 1687 C CA . ALA A 1 266 ? -38.82472 12.58461 14.51762 1.000 30.84551 266 ALA A CA 1
ATOM 1688 C C . ALA A 1 266 ? -39.71816 11.45112 14.98087 1.000 26.34590 266 ALA A C 1
ATOM 1689 O O . ALA A 1 266 ? -39.98044 10.51069 14.22142 1.000 29.52910 266 ALA A O 1
ATOM 1691 N N . ALA A 1 267 ? -40.21420 11.53208 16.21786 1.000 27.73789 267 ALA A N 1
ATOM 1692 C CA . ALA A 1 267 ? -41.15625 10.52534 16.70148 1.000 30.36903 267 ALA A CA 1
ATOM 1693 C C . ALA A 1 267 ? -42.49771 10.60055 15.96603 1.000 33.93852 267 ALA A C 1
ATOM 1694 O O . ALA A 1 267 ? -43.07745 9.56241 15.61646 1.000 30.47556 267 ALA A O 1
ATOM 1696 N N . LEU A 1 268 ? -43.00584 11.81419 15.71146 1.000 29.30513 268 LEU A N 1
ATOM 1697 C CA . LEU A 1 268 ? -44.27535 11.94199 14.99240 1.000 32.15117 268 LEU A CA 1
ATOM 1698 C C . LEU A 1 268 ? -44.15103 11.44491 13.55938 1.000 36.66787 268 LEU A C 1
ATOM 1699 O O . LEU A 1 268 ? -45.02771 10.73025 13.06377 1.000 34.52575 268 LEU A O 1
ATOM 1704 N N . GLU A 1 269 ? -43.07887 11.83839 12.86938 1.000 38.37247 269 GLU A N 1
ATOM 1705 C CA . GLU A 1 269 ? -42.83530 11.34677 11.51730 1.000 38.35898 269 GLU A CA 1
ATOM 1706 C C . GLU A 1 269 ? -42.86828 9.82057 11.47044 1.000 35.30371 269 GLU A C 1
ATOM 1707 O O . GLU A 1 269 ? -43.55107 9.22543 10.62962 1.000 36.83440 269 GLU A O 1
ATOM 1713 N N . LEU A 1 270 ? -42.15782 9.17163 12.39694 1.000 37.47688 270 LEU A N 1
ATOM 1714 C CA . LEU A 1 270 ? -42.14693 7.71050 12.44101 1.000 34.71518 270 LEU A CA 1
ATOM 1715 C C . LEU A 1 270 ? -43.52289 7.15618 12.76924 1.000 38.06123 270 LEU A C 1
ATOM 1716 O O . LEU A 1 270 ? -43.92966 6.12262 12.22259 1.000 38.01689 270 LEU A O 1
ATOM 1721 N N . LEU A 1 271 ? -44.25047 7.81531 13.67319 1.000 40.92070 271 LEU A N 1
ATOM 1722 C CA . LEU A 1 271 ? -45.57480 7.32384 14.02259 1.000 34.99253 271 LEU A CA 1
ATOM 1723 C C . LEU A 1 271 ? -46.49812 7.32936 12.80570 1.000 35.69772 271 LEU A C 1
ATOM 1724 O O . LEU A 1 271 ? -47.20751 6.34895 12.56100 1.000 35.26307 271 LEU A O 1
ATOM 1729 N N . GLN A 1 272 ? -46.45914 8.40051 12.00056 1.000 33.47991 272 GLN A N 1
ATOM 1730 C CA . GLN A 1 272 ? -47.30522 8.47676 10.80747 1.000 37.82067 272 GLN A CA 1
ATOM 1731 C C . GLN A 1 272 ? -46.96357 7.38241 9.79552 1.000 45.65067 272 GLN A C 1
ATOM 1732 O O . GLN A 1 272 ? -47.85360 6.90748 9.08240 1.000 47.27388 272 GLN A O 1
ATOM 1738 N N . SER A 1 273 ? -45.69263 6.95942 9.72789 1.000 39.66868 273 SER A N 1
ATOM 1739 C CA . SER A 1 273 ? -45.29634 5.91788 8.78161 1.000 41.58540 273 SER A CA 1
ATOM 1740 C C . SER A 1 273 ? -45.80263 4.54624 9.19085 1.000 41.32276 273 SER A C 1
ATOM 1741 O O . SER A 1 273 ? -46.08355 3.71869 8.31968 1.000 47.15289 273 SER A O 1
ATOM 1744 N N . LEU A 1 274 ? -45.94414 4.29892 10.49724 1.000 40.70385 274 LEU A N 1
ATOM 1745 C CA . LEU A 1 274 ? -46.15597 2.94145 10.99977 1.000 43.93911 274 LEU A CA 1
ATOM 1746 C C . LEU A 1 274 ? -47.28411 2.21514 10.27950 1.000 48.68474 274 LEU A C 1
ATOM 1747 O O . LEU A 1 274 ? -47.15501 1.02802 9.95945 1.000 46.25738 274 LEU A O 1
ATOM 1752 N N . GLY A 1 275 ? -48.40590 2.90217 10.03158 1.000 47.49466 275 GLY A N 1
ATOM 1753 C CA . GLY A 1 275 ? -49.54462 2.26422 9.38071 1.000 47.26213 275 GLY A CA 1
ATOM 1754 C C . GLY A 1 275 ? -49.22339 1.63474 8.03623 1.000 50.74438 275 GLY A C 1
ATOM 1755 O O . GLY A 1 275 ? -49.91106 0.69849 7.61404 1.000 49.54506 275 GLY A O 1
ATOM 1756 N N . HIS A 1 276 ? -48.18441 2.11792 7.35925 1.000 49.39697 276 HIS A N 1
ATOM 1757 C CA . HIS A 1 276 ? -47.79023 1.56984 6.07203 1.000 51.02057 276 HIS A CA 1
ATOM 1758 C C . HIS A 1 276 ? -47.02662 0.25848 6.17907 1.000 53.50041 276 HIS A C 1
ATOM 1759 O O . HIS A 1 276 ? -46.54941 -0.24271 5.15349 1.000 55.38097 276 HIS A O 1
ATOM 1766 N N . ASP A 1 277 ? -46.87231 -0.28313 7.38534 1.000 57.65111 277 ASP A N 1
ATOM 1767 C CA . ASP A 1 277 ? -46.32543 -1.61480 7.59896 1.000 59.31817 277 ASP A CA 1
ATOM 1768 C C . ASP A 1 277 ? -47.44176 -2.52370 8.08150 1.000 58.42109 277 ASP A C 1
ATOM 1769 O O . ASP A 1 277 ? -48.06845 -2.22488 9.11075 1.000 59.68293 277 ASP A O 1
ATOM 1774 N N . PRO A 1 278 ? -47.74066 -3.61859 7.37858 1.000 59.83686 278 PRO A N 1
ATOM 1775 C CA . PRO A 1 278 ? -48.89108 -4.44903 7.78036 1.000 57.63250 278 PRO A CA 1
ATOM 1776 C C . PRO A 1 278 ? -48.72266 -5.08304 9.14685 1.000 58.77080 278 PRO A C 1
ATOM 1777 O O . PRO A 1 278 ? -49.72474 -5.38679 9.80861 1.000 57.97446 278 PRO A O 1
ATOM 1781 N N . GLY A 1 279 ? -47.48330 -5.28218 9.59455 1.000 58.63149 279 GLY A N 1
ATOM 1782 C CA . GLY A 1 279 ? -47.24824 -5.76108 10.93855 1.000 57.60705 279 GLY A CA 1
ATOM 1783 C C . GLY A 1 279 ? -47.87132 -4.82976 11.95364 1.000 63.41769 279 GLY A C 1
ATOM 1784 O O . GLY A 1 279 ? -48.71725 -5.23624 12.75781 1.000 61.65937 279 GLY A O 1
ATOM 1785 N N . LEU A 1 280 ? -47.48889 -3.55429 11.88058 1.000 63.71827 280 LEU A N 1
ATOM 1786 C CA . LEU A 1 280 ? -47.90656 -2.57500 12.87660 1.000 60.38308 280 LEU A CA 1
ATOM 1787 C C . LEU A 1 280 ? -49.35730 -2.13612 12.70250 1.000 54.33077 280 LEU A C 1
ATOM 1788 O O . LEU A 1 280 ? -50.00319 -1.76846 13.68860 1.000 50.86972 280 LEU A O 1
ATOM 1793 N N . ALA A 1 281 ? -49.89575 -2.18387 11.47946 1.000 56.68099 281 ALA A N 1
ATOM 1794 C CA . ALA A 1 281 ? -51.26720 -1.73209 11.26396 1.000 50.04615 281 ALA A CA 1
ATOM 1795 C C . ALA A 1 281 ? -52.28267 -2.55468 12.05322 1.000 52.55324 281 ALA A C 1
ATOM 1796 O O . ALA A 1 281 ? -53.38367 -2.06830 12.32994 1.000 51.17348 281 ALA A O 1
ATOM 1798 N N . ALA A 1 282 ? -51.93821 -3.77992 12.44473 1.000 54.77374 282 ALA A N 1
ATOM 1799 C CA . ALA A 1 282 ? -52.83151 -4.57302 13.27905 1.000 49.55383 282 ALA A CA 1
ATOM 1800 C C . ALA A 1 282 ? -52.87314 -4.09660 14.72572 1.000 45.08713 282 ALA A C 1
ATOM 1801 O O . ALA A 1 282 ? -53.82673 -4.42135 15.44465 1.000 50.99219 282 ALA A O 1
ATOM 1803 N N . VAL A 1 283 ? -51.87015 -3.34177 15.16644 1.000 48.18631 283 VAL A N 1
ATOM 1804 C CA . VAL A 1 283 ? -51.80225 -2.88448 16.54907 1.000 50.73501 283 VAL A CA 1
ATOM 1805 C C . VAL A 1 283 ? -51.88072 -1.36028 16.70230 1.000 46.34853 283 VAL A C 1
ATOM 1806 O O . VAL A 1 283 ? -52.14029 -0.88332 17.82276 1.000 41.11247 283 VAL A O 1
ATOM 1810 N N . LEU A 1 284 ? -51.66125 -0.57643 15.65074 1.000 38.48678 284 LEU A N 1
ATOM 1811 C CA . LEU A 1 284 ? -51.58092 0.89230 15.75895 1.000 45.01494 284 LEU A CA 1
ATOM 1812 C C . LEU A 1 284 ? -52.94685 1.50859 16.04075 1.000 35.35656 284 LEU A C 1
ATOM 1813 O O . LEU A 1 284 ? -53.82204 1.45647 15.16418 1.000 40.43659 284 LEU A O 1
ATOM 1818 N N . PRO A 1 285 ? -53.18975 2.07615 17.22726 1.000 35.75507 285 PRO A N 1
ATOM 1819 C CA . PRO A 1 285 ? -54.48298 2.72809 17.46961 1.000 34.77167 285 PRO A CA 1
ATOM 1820 C C . PRO A 1 285 ? -54.61047 3.99834 16.64458 1.000 34.77918 285 PRO A C 1
ATOM 1821 O O . PRO A 1 285 ? -53.63982 4.73537 16.45090 1.000 34.70795 285 PRO A O 1
ATOM 1825 N N . VAL A 1 286 ? -55.81298 4.21368 16.09927 1.000 34.33377 286 VAL A N 1
ATOM 1826 C CA . VAL A 1 286 ? -56.11835 5.39406 15.29844 1.000 32.49216 286 VAL A CA 1
ATOM 1827 C C . VAL A 1 286 ? -57.51469 5.89321 15.64964 1.000 40.94606 286 VAL A C 1
ATOM 1828 O O . VAL A 1 286 ? -58.34599 5.17684 16.21745 1.000 36.04982 286 VAL A O 1
ATOM 1832 N N . ARG A 1 287 ? -57.76633 7.14692 15.28789 1.000 37.93528 287 ARG A N 1
ATOM 1833 C CA . ARG A 1 287 ? -59.02796 7.77187 15.61775 1.000 33.92341 287 ARG A CA 1
ATOM 1834 C C . ARG A 1 287 ? -59.41082 8.72680 14.50047 1.000 35.27743 287 ARG A C 1
ATOM 1835 O O . ARG A 1 287 ? -58.55508 9.24532 13.77526 1.000 34.68384 287 ARG A O 1
ATOM 1843 N N . LEU A 1 288 ? -60.71064 8.94142 14.37257 1.000 30.44701 288 LEU A N 1
ATOM 1844 C CA . LEU A 1 288 ? -61.24195 9.94989 13.47496 1.000 33.24160 288 LEU A CA 1
ATOM 1845 C C . LEU A 1 288 ? -60.80668 11.34361 13.92247 1.000 31.30751 288 LEU A C 1
ATOM 1846 O O . LEU A 1 288 ? -60.94544 11.69668 15.09886 1.000 26.52345 288 LEU A O 1
ATOM 1851 N N . ASN A 1 289 ? -60.26994 12.12963 12.98424 1.000 33.99806 289 ASN A N 1
ATOM 1852 C CA . ASN A 1 289 ? -59.77559 13.47679 13.27809 1.000 29.81268 289 ASN A CA 1
ATOM 1853 C C . ASN A 1 289 ? -60.85672 14.33041 13.92817 1.000 29.49094 289 ASN A C 1
ATOM 1854 O O . ASN A 1 289 ? -61.89052 14.59902 13.31390 1.000 26.77665 289 ASN A O 1
ATOM 1859 N N . ALA A 1 290 ? -60.61154 14.77094 15.16908 1.000 27.64680 290 ALA A N 1
ATOM 1860 C CA . ALA A 1 290 ? -61.56532 15.64570 15.84157 1.000 30.17624 290 ALA A CA 1
ATOM 1861 C C . ALA A 1 290 ? -61.65033 17.01761 15.19273 1.000 31.00317 290 ALA A C 1
ATOM 1862 O O . ALA A 1 290 ? -62.59240 17.75651 15.48988 1.000 29.25037 290 ALA A O 1
ATOM 1864 N N . GLY A 1 291 ? -60.69237 17.37536 14.33352 1.000 31.10779 291 GLY A N 1
ATOM 1865 C CA . GLY A 1 291 ? -60.76826 18.61910 13.58922 1.000 31.70176 291 GLY A CA 1
ATOM 1866 C C . GLY A 1 291 ? -61.80470 18.63708 12.48033 1.000 29.92691 291 GLY A C 1
ATOM 1867 O O . GLY A 1 291 ? -61.89546 19.63531 11.76536 1.000 27.55851 291 GLY A O 1
ATOM 1868 N N . ILE A 1 292 ? -62.56989 17.55345 12.30661 1.000 32.00549 292 ILE A N 1
ATOM 1869 C CA . ILE A 1 292 ? -63.61461 17.47876 11.28860 1.000 33.08573 292 ILE A CA 1
ATOM 1870 C C . ILE A 1 292 ? -64.89866 18.06419 11.86109 1.000 30.23802 292 ILE A C 1
ATOM 1871 O O . ILE A 1 292 ? -65.36468 17.64324 12.92707 1.000 29.92544 292 ILE A O 1
ATOM 1876 N N . THR A 1 293 ? -65.46968 19.04142 11.16676 1.000 28.55599 293 THR A N 1
ATOM 1877 C CA . THR A 1 293 ? -66.72481 19.63307 11.61752 1.000 33.58531 293 THR A CA 1
ATOM 1878 C C . THR A 1 293 ? -67.34095 20.39107 10.44987 1.000 34.02065 293 THR A C 1
ATOM 1879 O O . THR A 1 293 ? -66.75638 20.48317 9.36754 1.000 31.15336 293 THR A O 1
ATOM 1883 N N . GLU A 1 294 ? -68.52335 20.94921 10.68071 1.000 29.15482 294 GLU A N 1
ATOM 1884 C CA . GLU A 1 294 ? -69.31037 21.55096 9.61763 1.000 31.80187 294 GLU A CA 1
ATOM 1885 C C . GLU A 1 294 ? -69.37179 23.05681 9.76792 1.000 28.66783 294 GLU A C 1
ATOM 1886 O O . GLU A 1 294 ? -69.50962 23.57903 10.87545 1.000 31.89937 294 GLU A O 1
ATOM 1892 N N . VAL A 1 295 ? -69.28658 23.74657 8.64084 1.000 31.10523 295 VAL A N 1
ATOM 1893 C CA . VAL A 1 295 ? -69.59171 25.16779 8.55269 1.000 31.73340 295 VAL A CA 1
ATOM 1894 C C . VAL A 1 295 ? -70.68070 25.31378 7.50424 1.000 39.07454 295 VAL A C 1
ATOM 1895 O O . VAL A 1 295 ? -70.49314 24.89485 6.35156 1.000 38.84134 295 VAL A O 1
ATOM 1899 N N . ASP A 1 296 ? -71.81572 25.89441 7.89847 1.000 37.49142 296 ASP A N 1
ATOM 1900 C CA . ASP A 1 296 ? -72.96288 26.04830 6.99752 1.000 38.17968 296 ASP A CA 1
ATOM 1901 C C . ASP A 1 296 ? -73.29594 24.73723 6.30149 1.000 38.73892 296 ASP A C 1
ATOM 1902 O O . ASP A 1 296 ? -73.57205 24.70788 5.10201 1.000 44.88212 296 ASP A O 1
ATOM 1907 N N . GLY A 1 297 ? -73.22180 23.63591 7.04850 1.000 41.13088 297 GLY A N 1
ATOM 1908 C CA . GLY A 1 297 ? -73.62225 22.33759 6.54393 1.000 37.52268 297 GLY A CA 1
ATOM 1909 C C . GLY A 1 297 ? -72.64468 21.64725 5.61367 1.000 37.25690 297 GLY A C 1
ATOM 1910 O O . GLY A 1 297 ? -72.92782 20.52950 5.17036 1.000 39.65804 297 GLY A O 1
ATOM 1911 N N . GLU A 1 298 ? -71.50846 22.25560 5.30318 1.000 34.35680 298 GLU A N 1
ATOM 1912 C CA . GLU A 1 298 ? -70.46646 21.59197 4.53289 1.000 32.81991 298 GLU A CA 1
ATOM 1913 C C . GLU A 1 298 ? -69.35619 21.08891 5.46173 1.000 31.31877 298 GLU A C 1
ATOM 1914 O O . GLU A 1 298 ? -68.92979 21.79162 6.38582 1.000 36.26387 298 GLU A O 1
ATOM 1920 N N . LEU A 1 299 ? -68.90245 19.85821 5.22549 1.000 35.54510 299 LEU A N 1
ATOM 1921 C CA . LEU A 1 299 ? -67.89292 19.22907 6.07566 1.000 35.82669 299 LEU A CA 1
ATOM 1922 C C . LEU A 1 299 ? -66.49444 19.77268 5.78202 1.000 34.77344 299 LEU A C 1
ATOM 1923 O O . LEU A 1 299 ? -66.07820 19.84845 4.62069 1.000 36.16803 299 LEU A O 1
ATOM 1928 N N . PHE A 1 300 ? -65.75615 20.11757 6.83517 1.000 28.81582 300 PHE A N 1
ATOM 1929 C CA . PHE A 1 300 ? -64.41100 20.65513 6.69162 1.000 31.44450 300 PHE A CA 1
ATOM 1930 C C . PHE A 1 300 ? -63.42854 19.91688 7.59790 1.000 33.33211 300 PHE A C 1
ATOM 1931 O O . PHE A 1 300 ? -63.79894 19.25899 8.57623 1.000 29.39390 300 PHE A O 1
ATOM 1939 N N . CYS A 1 301 ? -62.15572 20.07393 7.26229 1.000 34.01676 301 CYS A N 1
ATOM 1940 C CA . CYS A 1 301 ? -61.05327 19.50722 8.01391 1.000 36.82653 301 CYS A CA 1
ATOM 1941 C C . CYS A 1 301 ? -59.91059 20.51119 8.04891 1.000 32.66581 301 CYS A C 1
ATOM 1942 O O . CYS A 1 301 ? -59.68724 21.22196 7.06430 1.000 33.21750 301 CYS A O 1
ATOM 1945 N N . SER A 1 302 ? -59.19248 20.56691 9.17514 1.000 27.07096 302 SER A N 1
ATOM 1946 C CA . SER A 1 302 ? -57.89489 21.22786 9.20215 1.000 31.70713 302 SER A CA 1
ATOM 1947 C C . SER A 1 302 ? -56.83150 20.23136 8.74917 1.000 33.66296 302 SER A C 1
ATOM 1948 O O . SER A 1 302 ? -56.60126 19.22046 9.41078 1.000 29.80176 302 SER A O 1
ATOM 1951 N N . VAL A 1 303 ? -56.19053 20.50967 7.62001 1.000 31.22191 303 VAL A N 1
ATOM 1952 C CA . VAL A 1 303 ? -55.13549 19.65555 7.09877 1.000 30.56619 303 VAL A CA 1
ATOM 1953 C C . VAL A 1 303 ? -53.80096 20.21915 7.57655 1.000 34.67899 303 VAL A C 1
ATOM 1954 O O . VAL A 1 303 ? -53.50172 21.40243 7.35736 1.000 28.94906 303 VAL A O 1
ATOM 1958 N N . SER A 1 304 ? -53.01444 19.36855 8.24899 1.000 31.49326 304 SER A N 1
ATOM 1959 C CA . SER A 1 304 ? -51.73736 19.76244 8.83525 1.000 33.07957 304 SER A CA 1
ATOM 1960 C C . SER A 1 304 ? -50.62139 19.68909 7.79940 1.000 33.44813 304 SER A C 1
ATOM 1961 O O . SER A 1 304 ? -50.48779 18.68658 7.09266 1.000 30.31353 304 SER A O 1
ATOM 1964 N N . HIS A 1 305 ? -49.81893 20.74894 7.71796 1.000 29.33189 305 HIS A N 1
ATOM 1965 C CA . HIS A 1 305 ? -48.59446 20.77381 6.90490 1.000 30.66412 305 HIS A CA 1
ATOM 1966 C C . HIS A 1 305 ? -47.40786 20.91974 7.86275 1.000 29.73242 305 HIS A C 1
ATOM 1967 O O . HIS A 1 305 ? -47.04512 22.02952 8.25820 1.000 33.39082 305 HIS A O 1
ATOM 1974 N N . PHE A 1 306 ? -46.81970 19.78906 8.25359 1.000 27.93321 306 PHE A N 1
ATOM 1975 C CA . PHE A 1 306 ? -45.71380 19.78052 9.21394 1.000 33.57879 306 PHE A CA 1
ATOM 1976 C C . PHE A 1 306 ? -44.41395 20.15182 8.49617 1.000 34.10520 306 PHE A C 1
ATOM 1977 O O . PHE A 1 306 ? -44.01718 19.46793 7.54509 1.000 37.33772 306 PHE A O 1
ATOM 1985 N N . THR A 1 307 ? -43.73763 21.22044 8.93796 1.000 32.19354 307 THR A N 1
ATOM 1986 C CA . THR A 1 307 ? -42.57122 21.67920 8.19133 1.000 38.49589 307 THR A CA 1
ATOM 1987 C C . THR A 1 307 ? -41.41720 22.05605 9.11985 1.000 40.69599 307 THR A C 1
ATOM 1988 O O . THR A 1 307 ? -41.57585 22.24742 10.33231 1.000 37.30574 307 THR A O 1
ATOM 1992 N N . CYS A 1 308 ? -40.24266 22.16715 8.50789 1.000 41.35089 308 CYS A N 1
ATOM 1993 C CA . CYS A 1 308 ? -39.03139 22.58995 9.18372 1.000 39.30606 308 CYS A CA 1
ATOM 1994 C C . CYS A 1 308 ? -38.33500 23.61646 8.30839 1.000 45.45575 308 CYS A C 1
ATOM 1995 O O . CYS A 1 308 ? -38.02374 23.33202 7.14957 1.000 43.15577 308 CYS A O 1
ATOM 1998 N N . VAL A 1 309 ? -38.11214 24.80966 8.84658 1.000 48.04975 309 VAL A N 1
ATOM 1999 C CA . VAL A 1 309 ? -37.38260 25.85876 8.14705 1.000 51.30599 309 VAL A CA 1
ATOM 2000 C C . VAL A 1 309 ? -36.21803 26.27128 9.04135 1.000 55.88972 309 VAL A C 1
ATOM 2001 O O . VAL A 1 309 ? -36.41221 26.86159 10.11249 1.000 55.17273 309 VAL A O 1
ATOM 2005 N N . ASP A 1 310 ? -35.00795 25.90227 8.62772 1.000 61.18223 310 ASP A N 1
ATOM 2006 C CA . ASP A 1 310 ? -33.78848 26.21175 9.36913 1.000 61.39226 310 ASP A CA 1
ATOM 2007 C C . ASP A 1 310 ? -33.87258 25.70810 10.80735 1.000 60.84747 310 ASP A C 1
ATOM 2008 O O . ASP A 1 310 ? -33.63479 26.44358 11.76784 1.000 62.54784 310 ASP A O 1
ATOM 2013 N N . GLY A 1 311 ? -34.21831 24.42715 10.94696 1.000 58.62965 311 GLY A N 1
ATOM 2014 C CA . GLY A 1 311 ? -34.32213 23.79140 12.24556 1.000 55.40146 311 GLY A CA 1
ATOM 2015 C C . GLY A 1 311 ? -35.49857 24.22235 13.09352 1.000 51.96392 311 GLY A C 1
ATOM 2016 O O . GLY A 1 311 ? -35.62063 23.75750 14.23203 1.000 52.57010 311 GLY A O 1
ATOM 2017 N N . PHE A 1 312 ? -36.36629 25.09025 12.58320 1.000 47.82732 312 PHE A N 1
ATOM 2018 C CA . PHE A 1 312 ? -37.53475 25.57419 13.30793 1.000 45.91294 312 PHE A CA 1
ATOM 2019 C C . PHE A 1 312 ? -38.76732 24.77525 12.86766 1.000 46.47637 312 PHE A C 1
ATOM 2020 O O . PHE A 1 312 ? -39.18605 24.85460 11.70584 1.000 40.13648 312 PHE A O 1
ATOM 2028 N N . PHE A 1 313 ? -39.34249 24.00654 13.79292 1.000 35.42018 313 PHE A N 1
ATOM 2029 C CA . PHE A 1 313 ? -40.47425 23.14099 13.49018 1.000 35.25893 313 PHE A CA 1
ATOM 2030 C C . PHE A 1 313 ? -41.78244 23.89403 13.70647 1.000 35.95916 313 PHE A C 1
ATOM 2031 O O . PHE A 1 313 ? -42.04041 24.39714 14.80731 1.000 37.20143 313 PHE A O 1
ATOM 2039 N N . THR A 1 314 ? -42.60052 23.97117 12.65263 1.000 33.18357 314 THR A N 1
ATOM 2040 C CA . THR A 1 314 ? -43.94678 24.52607 12.71649 1.000 31.57964 314 THR A CA 1
ATOM 2041 C C . THR A 1 314 ? -44.87429 23.71217 11.83580 1.000 29.24710 314 THR A C 1
ATOM 2042 O O . THR A 1 314 ? -44.45050 22.85760 11.05542 1.000 35.50080 314 THR A O 1
ATOM 2046 N N . ARG A 1 315 ? -46.15668 24.03837 11.93766 1.000 30.22780 315 ARG A N 1
ATOM 2047 C CA . ARG A 1 315 ? -47.20567 23.35052 11.21206 1.000 30.15258 315 ARG A CA 1
ATOM 2048 C C . ARG A 1 315 ? -48.14989 24.38939 10.63474 1.000 30.27632 315 ARG A C 1
ATOM 2049 O O . ARG A 1 315 ? -48.66165 25.23816 11.36678 1.000 27.47015 315 ARG A O 1
ATOM 2057 N N . GLY A 1 316 ? -48.37490 24.32321 9.32643 1.000 28.45386 316 GLY A N 1
ATOM 2058 C CA . GLY A 1 316 ? -49.36166 25.16910 8.68505 1.000 26.27711 316 GLY A CA 1
ATOM 2059 C C . GLY A 1 316 ? -50.69190 24.43859 8.68728 1.000 33.05415 316 GLY A C 1
ATOM 2060 O O . GLY A 1 316 ? -50.74936 23.22465 8.46181 1.000 33.70388 316 GLY A O 1
ATOM 2061 N N . ASP A 1 317 ? -51.75654 25.18283 8.98761 1.000 28.22886 317 ASP A N 1
ATOM 2062 C CA . ASP A 1 317 ? -53.10939 24.63789 9.02854 1.000 30.70995 317 ASP A CA 1
ATOM 2063 C C . ASP A 1 317 ? -53.87780 25.15647 7.82225 1.000 34.52045 317 ASP A C 1
ATOM 2064 O O . ASP A 1 317 ? -54.00498 26.37560 7.63178 1.000 35.08646 317 ASP A O 1
ATOM 2069 N N . GLU A 1 318 ? -54.37626 24.23771 7.00422 1.000 36.92009 318 GLU A N 1
ATOM 2070 C CA . GLU A 1 318 ? -55.15447 24.57811 5.81627 1.000 35.03553 318 GLU A CA 1
ATOM 2071 C C . GLU A 1 318 ? -56.58177 24.06407 6.00402 1.000 31.90049 318 GLU A C 1
ATOM 2072 O O . GLU A 1 318 ? -56.80565 22.84881 6.03125 1.000 32.84867 318 GLU A O 1
ATOM 2078 N N . ILE A 1 319 ? -57.54447 24.97584 6.14185 1.000 35.55252 319 ILE A N 1
ATOM 2079 C CA . ILE A 1 319 ? -58.94136 24.57966 6.33520 1.000 33.30559 319 ILE A CA 1
ATOM 2080 C C . ILE A 1 319 ? -59.50873 24.17158 4.97340 1.000 34.06532 319 ILE A C 1
ATOM 2081 O O . ILE A 1 319 ? -59.61947 24.99397 4.06387 1.000 33.48954 319 ILE A O 1
ATOM 2086 N N . VAL A 1 320 ? -59.85732 22.89298 4.83313 1.000 29.57575 320 VAL A N 1
ATOM 2087 C CA . VAL A 1 320 ? -60.12835 22.25489 3.54636 1.000 36.78468 320 VAL A CA 1
ATOM 2088 C C . VAL A 1 320 ? -61.47895 21.54151 3.60532 1.000 31.48553 320 VAL A C 1
ATOM 2089 O O . VAL A 1 320 ? -61.75457 20.79218 4.55247 1.000 32.68936 320 VAL A O 1
ATOM 2093 N N . SER A 1 321 ? -62.30336 21.75612 2.58362 1.000 26.32364 321 SER A N 1
ATOM 2094 C CA . SER A 1 321 ? -63.57173 21.04425 2.45521 1.000 29.30075 321 SER A CA 1
ATOM 2095 C C . SER A 1 321 ? -63.34937 19.54938 2.20225 1.000 29.83931 321 SER A C 1
ATOM 2096 O O . SER A 1 321 ? -62.56071 19.16835 1.33594 1.000 34.57559 321 SER A O 1
ATOM 2099 N N . ILE A 1 322 ? -64.05019 18.69640 2.95291 1.000 31.95379 322 ILE A N 1
ATOM 2100 C CA . ILE A 1 322 ? -64.01122 17.25556 2.70651 1.000 30.09965 322 ILE A CA 1
ATOM 2101 C C . ILE A 1 322 ? -65.43544 16.72982 2.53916 1.000 33.31410 322 ILE A C 1
ATOM 2102 O O . ILE A 1 322 ? -65.73727 15.58857 2.91078 1.000 32.37055 322 ILE A O 1
ATOM 2107 N N . GLU A 1 323 ? -66.31591 17.55637 1.96708 1.000 31.86577 323 GLU A N 1
ATOM 2108 C CA . GLU A 1 323 ? -67.70879 17.16135 1.77512 1.000 29.62647 323 GLU A CA 1
ATOM 2109 C C . GLU A 1 323 ? -67.83850 15.79706 1.08485 1.000 34.94290 323 GLU A C 1
ATOM 2110 O O . GLU A 1 323 ? -68.70555 14.98836 1.44225 1.000 40.01622 323 GLU A O 1
ATOM 2116 N N . GLY A 1 324 ? -66.97950 15.51192 0.10238 1.000 31.12459 324 GLY A N 1
ATOM 2117 C CA . GLY A 1 324 ? -67.06506 14.23724 -0.58653 1.000 29.98985 324 GLY A CA 1
ATOM 2118 C C . GLY A 1 324 ? -66.75177 13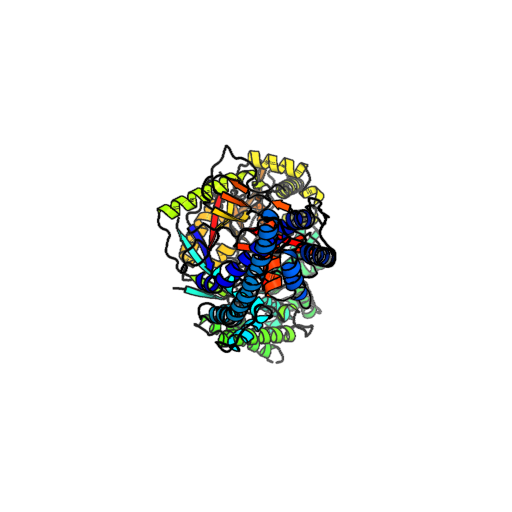.02830 0.27399 1.000 34.94898 324 GLY A C 1
ATOM 2119 O O . GLY A 1 324 ? -67.16120 11.91561 -0.07163 1.000 38.82147 324 GLY A O 1
ATOM 2120 N N . TYR A 1 325 ? -66.01813 13.21009 1.37272 1.000 35.52613 325 TYR A N 1
ATOM 2121 C CA . TYR A 1 325 ? -65.68790 12.11813 2.28141 1.000 33.70746 325 TYR A CA 1
ATOM 2122 C C . TYR A 1 325 ? -66.76655 11.88439 3.33394 1.000 33.80132 325 TYR A C 1
ATOM 2123 O O . TYR A 1 325 ? -66.58553 11.02262 4.19965 1.000 36.42833 325 TYR A O 1
ATOM 2132 N N . ARG A 1 326 ? -67.88953 12.61212 3.25651 1.000 34.01849 326 ARG A N 1
ATOM 2133 C CA . ARG A 1 326 ? -68.92053 12.56419 4.29766 1.000 38.44892 326 ARG A CA 1
ATOM 2134 C C . ARG A 1 326 ? -69.40467 11.14185 4.57273 1.000 43.05584 326 ARG A C 1
ATOM 2135 O O . ARG A 1 326 ? -69.45073 10.70201 5.73077 1.000 42.50595 326 ARG A O 1
ATOM 2143 N N . GLU A 1 327 ? -69.78376 10.40698 3.52074 1.000 42.89917 327 GLU A N 1
ATOM 2144 C CA . GLU A 1 327 ? -70.31069 9.06279 3.73503 1.000 41.83470 327 GLU A CA 1
ATOM 2145 C C . GLU A 1 327 ? -69.27537 8.18074 4.41049 1.000 44.79087 327 GLU A C 1
ATOM 2146 O O . GLU A 1 327 ? -69.59487 7.43879 5.34936 1.000 43.28891 327 GLU A O 1
ATOM 2152 N N . LEU A 1 328 ? -68.01576 8.30203 3.98868 1.000 41.65085 328 LEU A N 1
ATOM 2153 C CA . LEU A 1 328 ? -66.92976 7.57167 4.63199 1.000 41.95431 328 LEU A CA 1
ATOM 2154 C C . LEU A 1 328 ? -66.78277 7.96069 6.10270 1.000 41.87554 328 LEU A C 1
ATOM 2155 O O . LEU A 1 328 ? -66.72585 7.09505 6.98303 1.000 39.15291 328 LEU A O 1
ATOM 2160 N N . VAL A 1 329 ? -66.71407 9.26353 6.38655 1.000 35.32169 329 VAL A N 1
ATOM 2161 C CA . VAL A 1 329 ? -66.60873 9.72341 7.77160 1.000 44.32946 329 VAL A CA 1
ATOM 2162 C C . VAL A 1 329 ? -67.77396 9.19399 8.61646 1.000 44.56174 329 VAL A C 1
ATOM 2163 O O . VAL A 1 329 ? -67.57865 8.75097 9.75631 1.000 45.95627 329 VAL A O 1
ATOM 2167 N N . ALA A 1 330 ? -68.99892 9.20739 8.06732 1.000 44.35748 330 ALA A N 1
ATOM 2168 C CA . ALA A 1 330 ? -70.15847 8.69479 8.79881 1.000 38.76482 330 ALA A CA 1
ATOM 2169 C C . ALA A 1 330 ? -70.08737 7.19063 9.05266 1.000 46.46100 330 ALA A C 1
ATOM 2170 O O . ALA A 1 330 ? -70.73592 6.70844 9.98637 1.000 54.80713 330 ALA A O 1
ATOM 2172 N N . THR A 1 331 ? -69.32297 6.43972 8.25337 1.000 42.33694 331 THR A N 1
ATOM 2173 C CA . THR A 1 331 ? -69.18792 5.00498 8.49002 1.000 44.81363 331 THR A CA 1
ATOM 2174 C C . THR A 1 331 ? -68.29076 4.70494 9.68627 1.000 51.67905 331 THR A C 1
ATOM 2175 O O . THR A 1 331 ? -68.40206 3.62773 10.28534 1.000 54.40598 331 THR A O 1
ATOM 2179 N N . LEU A 1 332 ? -67.38145 5.62494 10.03457 1.000 52.42259 332 LEU A N 1
ATOM 2180 C CA . LEU A 1 332 ? -66.39178 5.30102 11.06122 1.000 48.69542 332 LEU A CA 1
ATOM 2181 C C . LEU A 1 332 ? -66.89779 5.70567 12.44700 1.000 45.41641 332 LEU A C 1
ATOM 2182 O O . LEU A 1 332 ? -67.55889 6.74051 12.59087 1.000 43.51074 332 LEU A O 1
ATOM 2187 N N . PRO A 1 333 ? -66.60342 4.90979 13.47387 1.000 48.87616 333 PRO A N 1
ATOM 2188 C CA . PRO A 1 333 ? -66.99126 5.28099 14.83798 1.000 47.86387 333 PRO A CA 1
ATOM 2189 C C . PRO A 1 333 ? -66.08251 6.38130 15.35323 1.000 48.23718 333 PRO A C 1
ATOM 2190 O O . PRO A 1 333 ? -65.05669 6.70679 14.75209 1.000 46.38606 333 PRO A O 1
ATOM 2194 N N . ARG A 1 334 ? -66.47020 6.96875 16.48147 1.000 46.74239 334 ARG A N 1
ATOM 2195 C CA . ARG A 1 334 ? -65.69303 8.08921 16.98347 1.000 49.31367 334 ARG A CA 1
ATOM 2196 C C . ARG A 1 334 ? -64.62997 7.68565 17.99585 1.000 51.91039 334 ARG A C 1
ATOM 2197 O O . ARG A 1 334 ? -63.74914 8.50209 18.29353 1.000 56.18777 334 ARG A O 1
ATOM 2205 N N . ARG A 1 335 ? -64.66063 6.45126 18.49065 1.000 44.68310 335 ARG A N 1
ATOM 2206 C CA . ARG A 1 335 ? -63.69242 5.98015 19.46475 1.000 46.66986 335 ARG A CA 1
ATOM 2207 C C . ARG A 1 335 ? -62.49782 5.32002 18.78232 1.000 52.45340 335 ARG A C 1
ATOM 2208 O O . ARG A 1 335 ? -62.50967 4.99824 17.58700 1.000 48.95567 335 ARG A O 1
ATOM 2216 N N . THR A 1 336 ? -61.45994 5.09867 19.57933 1.000 42.91413 336 THR A N 1
ATOM 2217 C CA . THR A 1 336 ? -60.19872 4.60036 19.05486 1.000 44.95746 336 THR A CA 1
ATOM 2218 C C . THR A 1 336 ? -60.32320 3.13457 18.65506 1.000 46.02461 336 THR A C 1
ATOM 2219 O O . THR A 1 336 ? -61.04789 2.36329 19.28592 1.000 46.84805 336 THR A O 1
ATOM 2223 N N . GLN A 1 337 ? -59.63855 2.76644 17.57228 1.000 46.08710 337 GLN A N 1
ATOM 2224 C CA . GLN A 1 337 ? -59.59357 1.40201 17.06454 1.000 44.14019 337 GLN A CA 1
ATOM 2225 C C . GLN A 1 337 ? -58.24158 1.21925 16.40514 1.000 42.31893 337 GLN A C 1
ATOM 2226 O O . GLN A 1 337 ? -57.56690 2.20011 16.07933 1.000 44.01331 337 GLN A O 1
ATOM 2232 N N . THR A 1 338 ? -57.85086 -0.03428 16.18507 1.000 36.75465 338 THR A N 1
ATOM 2233 C CA . THR A 1 338 ? -56.65878 -0.25665 15.38166 1.000 40.21694 338 THR A CA 1
ATOM 2234 C C . THR A 1 338 ? -56.93855 0.10748 13.92946 1.000 37.51305 338 THR A C 1
ATOM 2235 O O . THR A 1 338 ? -58.08182 0.07074 13.46239 1.000 40.05754 338 THR A O 1
ATOM 2239 N N . LEU A 1 339 ? -55.87812 0.50254 13.22406 1.000 38.72407 339 LEU A N 1
ATOM 2240 C CA . LEU A 1 339 ? -55.99635 0.72702 11.79103 1.000 42.52694 339 LEU A CA 1
ATOM 2241 C C . LEU A 1 339 ? -56.66578 -0.46534 11.13186 1.000 44.87403 339 LEU A C 1
ATOM 2242 O O . LEU A 1 339 ? -57.65352 -0.31495 10.40475 1.000 46.77897 339 LEU A O 1
ATOM 2247 N N . ARG A 1 340 ? -56.15803 -1.66618 11.42123 1.000 43.77338 340 ARG A N 1
ATOM 2248 C CA . ARG A 1 340 ? -56.73453 -2.89457 10.88337 1.000 51.25906 340 ARG A CA 1
ATOM 2249 C C . ARG A 1 340 ? -58.22623 -2.99703 11.18804 1.000 46.59041 340 ARG A C 1
ATOM 2250 O O . ARG A 1 340 ? -59.02663 -3.30504 10.29999 1.000 47.44030 340 ARG A O 1
ATOM 2258 N N . ASP A 1 341 ? -58.62138 -2.72030 12.43728 1.000 42.51577 341 ASP A N 1
ATOM 2259 C CA . ASP A 1 341 ? -60.04537 -2.69650 12.77507 1.000 44.98203 341 ASP A CA 1
ATOM 2260 C C . ASP A 1 341 ? -60.81987 -1.68307 11.92603 1.000 52.50508 341 ASP A C 1
ATOM 2261 O O . ASP A 1 341 ? -61.95491 -1.95377 11.51406 1.000 53.17385 341 ASP A O 1
ATOM 2266 N N . MET A 1 342 ? -60.24307 -0.49800 11.67881 1.000 50.44056 342 MET A N 1
ATOM 2267 C CA . MET A 1 342 ? -60.95030 0.49897 10.87891 1.000 47.32871 342 MET A CA 1
ATOM 2268 C C . MET A 1 342 ? -61.15709 0.00338 9.46010 1.000 47.99171 342 MET A C 1
ATOM 2269 O O . MET A 1 342 ? -62.23137 0.20195 8.88046 1.000 47.83537 342 MET A O 1
ATOM 2274 N N . GLY A 1 343 ? -60.13570 -0.64209 8.88380 1.000 43.85686 343 GLY A N 1
ATOM 2275 C CA . GLY A 1 343 ? -60.26803 -1.19470 7.54454 1.000 46.83133 343 GLY A CA 1
ATOM 2276 C C . GLY A 1 343 ? -61.32704 -2.27892 7.43290 1.000 52.30241 343 GLY A C 1
ATOM 2277 O O . GLY A 1 343 ? -61.97025 -2.41459 6.38771 1.000 59.15280 343 GLY A O 1
ATOM 2278 N N . ARG A 1 344 ? -61.51767 -3.07057 8.49414 1.000 49.94199 344 ARG A N 1
ATOM 2279 C CA . ARG A 1 344 ? -62.60470 -4.04662 8.50739 1.000 52.62822 344 ARG A CA 1
ATOM 2280 C C . ARG A 1 344 ? -63.95994 -3.35562 8.50046 1.000 53.04741 344 ARG A C 1
ATOM 2281 O O . ARG A 1 344 ? -64.89934 -3.82094 7.85102 1.000 56.56388 344 ARG A O 1
ATOM 2289 N N . LEU A 1 345 ? -64.08180 -2.23996 9.21905 1.000 55.58017 345 LEU A N 1
ATOM 2290 C CA . LEU A 1 345 ? -65.34594 -1.51220 9.26438 1.000 51.57356 345 LEU A CA 1
ATOM 2291 C C . LEU A 1 345 ? -65.74907 -0.92243 7.90998 1.000 51.80980 345 LEU A C 1
ATOM 2292 O O . LEU A 1 345 ? -66.91801 -0.55754 7.73519 1.000 57.71045 345 LEU A O 1
ATOM 2297 N N . LEU A 1 346 ? -64.82745 -0.83411 6.94190 1.000 50.13317 346 LEU A N 1
ATOM 2298 C CA . LEU A 1 346 ? -65.06945 -0.08422 5.71053 1.000 50.60707 346 LEU A CA 1
ATOM 2299 C C . LEU A 1 346 ? -65.47804 -0.94512 4.51774 1.000 52.33591 346 LEU A C 1
ATOM 2300 O O . LEU A 1 346 ? -65.89737 -0.39151 3.49787 1.000 52.97633 346 LEU A O 1
ATOM 2305 N N . GLY A 1 347 ? -65.36592 -2.26660 4.60602 1.000 57.50546 347 GLY A N 1
ATOM 2306 C CA . GLY A 1 347 ? -65.88507 -3.12602 3.56059 1.000 52.01208 347 GLY A CA 1
ATOM 2307 C C . GLY A 1 347 ? -64.88649 -3.51995 2.49918 1.000 49.10397 347 GLY A C 1
ATOM 2308 O O . GLY A 1 347 ? -63.73661 -3.85705 2.80267 1.000 61.95665 347 GLY A O 1
ATOM 2309 N N . ASP A 1 348 ? -65.33266 -3.47857 1.24393 1.000 55.69414 348 AS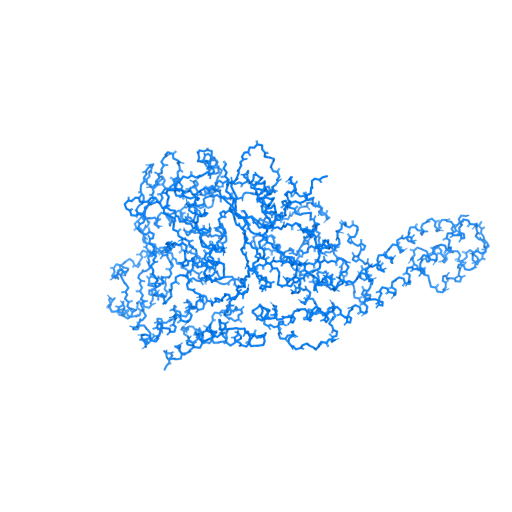P A N 1
ATOM 2310 C CA . ASP A 1 348 ? -64.49524 -3.85409 0.10749 1.000 60.75491 348 ASP A CA 1
ATOM 2311 C C . ASP A 1 348 ? -63.33443 -2.87667 -0.04729 1.000 55.52583 348 ASP A C 1
ATOM 2312 O O . ASP A 1 348 ? -63.53854 -1.66082 -0.12850 1.000 57.76540 348 ASP A O 1
ATOM 2317 N N . ASP A 1 349 ? -62.11466 -3.41833 -0.10759 1.000 57.73459 349 ASP A N 1
ATOM 2318 C CA . ASP A 1 349 ? -60.87685 -2.62892 -0.11221 1.000 57.35087 349 ASP A CA 1
ATOM 2319 C C . ASP A 1 349 ? -60.73605 -1.77888 1.15239 1.000 50.62849 349 ASP A C 1
ATOM 2320 O O . ASP A 1 349 ? -60.09463 -0.72924 1.12838 1.000 49.71055 349 ASP A O 1
ATOM 2325 N N . GLY A 1 350 ? -61.31667 -2.23401 2.26924 1.000 51.12187 350 GLY A N 1
ATOM 2326 C CA . GLY A 1 350 ? -61.32042 -1.42719 3.48023 1.000 47.18514 350 GLY A CA 1
ATOM 2327 C C . GLY A 1 350 ? -59.93618 -1.11662 4.02148 1.000 49.85530 350 GLY A C 1
ATOM 2328 O O . GLY A 1 350 ? -59.70105 -0.02454 4.54498 1.000 49.45588 350 GLY A O 1
ATOM 2329 N N . GLN A 1 351 ? -59.00237 -2.05890 3.90512 1.000 46.89966 351 GLN A N 1
ATOM 2330 C CA . GLN A 1 351 ? -57.65884 -1.82242 4.42061 1.000 46.27262 351 GLN A CA 1
ATOM 2331 C C . GLN A 1 351 ? -56.94043 -0.75293 3.60618 1.000 45.71800 351 GLN A C 1
ATOM 2332 O O . GLN A 1 351 ? -56.31875 0.15535 4.16947 1.000 45.59691 351 GLN A O 1
ATOM 2338 N N . GLU A 1 352 ? -57.01059 -0.84792 2.27618 1.000 47.03924 352 GLU A N 1
ATOM 2339 C CA . GLU A 1 352 ? -56.42626 0.17966 1.42003 1.000 42.49376 352 GLU A CA 1
ATOM 2340 C C . GLU A 1 352 ? -57.03422 1.54224 1.72410 1.000 46.30664 352 GLU A C 1
ATOM 2341 O O . GLU A 1 352 ? -56.33413 2.56063 1.75054 1.000 45.61160 352 GLU A O 1
ATOM 2347 N N . LEU A 1 353 ? -58.33904 1.57236 1.96686 1.000 41.88204 353 LEU A N 1
ATOM 2348 C CA . LEU A 1 353 ? -59.04694 2.82716 2.16108 1.000 45.00306 353 LEU A CA 1
ATOM 2349 C C . LEU A 1 353 ? -58.73405 3.44394 3.52093 1.000 41.10710 353 LEU A C 1
ATOM 2350 O O . LEU A 1 353 ? -58.55041 4.66273 3.62142 1.000 42.66738 353 LEU A O 1
ATOM 2355 N N . ALA A 1 354 ? -58.69104 2.61609 4.57123 1.000 41.52919 354 ALA A N 1
ATOM 2356 C CA . ALA A 1 354 ? -58.28094 3.08574 5.88969 1.000 39.60613 354 ALA A CA 1
ATOM 2357 C C . ALA A 1 354 ? -56.89299 3.70333 5.84065 1.000 37.84417 354 ALA A C 1
ATOM 2358 O O . ALA A 1 354 ? -56.63542 4.72838 6.47860 1.000 39.71156 354 ALA A O 1
ATOM 2360 N N . LEU A 1 355 ? -55.99052 3.10264 5.07403 1.000 37.72975 355 LEU A N 1
ATOM 2361 C CA . LEU A 1 355 ? -54.65478 3.66303 4.94358 1.000 39.19771 355 LEU A CA 1
ATOM 2362 C C . LEU A 1 355 ? -54.69071 4.98751 4.18925 1.000 43.43976 355 LEU A C 1
ATOM 2363 O O . LEU A 1 355 ? -53.92662 5.90787 4.51106 1.000 40.39009 355 LEU A O 1
ATOM 2368 N N . HIS A 1 356 ? -55.57225 5.11058 3.18638 1.000 34.66012 356 HIS A N 1
ATOM 2369 C CA . HIS A 1 356 ? -55.72163 6.39654 2.51230 1.000 38.81651 356 HIS A CA 1
ATOM 2370 C C . HIS A 1 356 ? -56.24111 7.45913 3.47947 1.000 36.62046 356 HIS A C 1
ATOM 2371 O O . HIS A 1 356 ? -55.75741 8.59545 3.48649 1.000 37.53989 356 HIS A O 1
ATOM 2378 N N . LEU A 1 357 ? -57.23573 7.11027 4.29640 1.000 35.64422 357 LEU A N 1
ATOM 2379 C CA . LEU A 1 357 ? -57.76062 8.06323 5.26440 1.000 35.24077 357 LEU A CA 1
ATOM 2380 C C . LEU A 1 357 ? -56.71287 8.41958 6.30616 1.000 32.22159 357 LEU A C 1
ATOM 2381 O O . LEU A 1 357 ? -56.68398 9.55083 6.79958 1.000 27.63111 357 LEU A O 1
ATOM 2386 N N . LEU A 1 358 ? -55.84130 7.46677 6.64301 1.000 34.42954 358 LEU A N 1
ATOM 2387 C CA . LEU A 1 358 ? -54.75050 7.75836 7.56114 1.000 36.27551 358 LEU A CA 1
ATOM 2388 C C . LEU A 1 358 ? -53.75110 8.73957 6.94477 1.000 35.81812 358 LEU A C 1
ATOM 2389 O O . LEU A 1 358 ? -53.29298 9.66944 7.62264 1.000 38.49703 358 LEU A O 1
ATOM 2394 N N . ASP A 1 359 ? -53.42846 8.56729 5.65377 1.000 32.95128 359 ASP A N 1
ATOM 2395 C CA . ASP A 1 359 ? -52.42586 9.40896 5.00141 1.000 34.44703 359 ASP A CA 1
ATOM 2396 C C . ASP A 1 359 ? -52.88302 10.85797 4.87347 1.000 37.91229 359 ASP A C 1
ATOM 2397 O O . ASP A 1 359 ? -52.05890 11.77436 4.94501 1.000 34.67276 359 ASP A O 1
ATOM 2402 N N . ILE A 1 360 ? -54.18122 11.09383 4.64257 1.000 36.90698 360 ILE A N 1
ATOM 2403 C CA . ILE A 1 360 ? -54.67209 12.46338 4.49202 1.000 34.13251 360 ILE A CA 1
ATOM 2404 C C . ILE A 1 360 ? -55.17026 13.04925 5.80552 1.000 29.17140 360 ILE A C 1
ATOM 2405 O O . ILE A 1 360 ? -55.64267 14.19426 5.82676 1.000 36.23453 360 ILE A O 1
ATOM 2410 N N . GLY A 1 361 ? -55.07693 12.30695 6.90269 1.000 30.97949 361 GLY A N 1
ATOM 2411 C CA . GLY A 1 361 ? -55.34125 12.85884 8.21057 1.000 31.31385 361 GLY A CA 1
ATOM 2412 C C . GLY A 1 361 ? -56.76285 12.72901 8.70357 1.000 32.12792 361 GLY A C 1
ATOM 2413 O O . GLY A 1 361 ? -57.04281 13.15206 9.83950 1.000 31.68489 361 GLY A O 1
ATOM 2414 N N . ILE A 1 362 ? -57.66649 12.14679 7.90563 1.000 27.60044 362 ILE A N 1
ATOM 2415 C CA . ILE A 1 362 ? -59.03195 11.91414 8.38002 1.000 29.97134 362 ILE A CA 1
ATOM 2416 C C . ILE A 1 362 ? -59.04023 10.85743 9.48186 1.000 30.30566 362 ILE A C 1
ATOM 2417 O O . ILE A 1 362 ? -59.81697 10.95402 10.44401 1.000 30.05640 362 ILE A O 1
ATOM 2422 N N . LEU A 1 363 ? -58.17834 9.83898 9.36430 1.000 29.82003 363 LEU A N 1
ATOM 2423 C CA . LEU A 1 363 ? -57.74759 9.02791 10.50108 1.000 31.93570 363 LEU A CA 1
ATOM 2424 C C . LEU A 1 363 ? -56.38005 9.51799 10.97112 1.000 33.35552 363 LEU A C 1
ATOM 2425 O O . LEU A 1 363 ? -55.52758 9.89195 10.15549 1.000 30.76546 363 LEU A O 1
ATOM 2430 N N . GLN A 1 364 ? -56.17640 9.52845 12.28902 1.000 30.52908 364 GLN A N 1
ATOM 2431 C CA . GLN A 1 364 ? -54.88643 9.91732 12.84964 1.000 32.27520 364 GLN A CA 1
ATOM 2432 C C . GLN A 1 364 ? -54.45145 8.86704 13.85528 1.000 33.30384 364 GLN A C 1
ATOM 2433 O O . GLN A 1 364 ? -55.29084 8.35939 14.61257 1.000 34.25968 364 GLN A O 1
ATOM 2439 N N . PRO A 1 365 ? -53.15547 8.55168 13.91866 1.000 34.16915 365 PRO A N 1
ATOM 2440 C CA . PRO A 1 365 ? -52.68242 7.60598 14.92611 1.000 35.17244 365 PRO A CA 1
ATOM 2441 C C . PRO A 1 365 ? -52.76400 8.24813 16.29432 1.000 34.22664 365 PRO A C 1
ATOM 2442 O O . PRO A 1 365 ? -52.76641 9.47390 16.41973 1.000 32.10157 365 PRO A O 1
ATOM 2446 N N . ILE A 1 366 ? -52.86432 7.40473 17.32470 1.000 33.39109 366 ILE A N 1
ATOM 2447 C CA . ILE A 1 366 ? -52.72268 7.86546 18.70082 1.000 33.16798 366 ILE A CA 1
ATOM 2448 C C . ILE A 1 366 ? -51.25281 7.77047 19.07845 1.000 36.37607 366 ILE A C 1
ATOM 2449 O O . ILE A 1 366 ? -50.62292 6.71974 18.90783 1.000 33.15886 366 ILE A O 1
ATOM 2454 N N . ALA A 1 367 ? -50.69903 8.86266 19.56493 1.000 34.27226 367 ALA A N 1
ATOM 2455 C CA . ALA A 1 367 ? -49.28847 8.78617 19.90181 1.000 27.97894 367 ALA A CA 1
ATOM 2456 C C . ALA A 1 367 ? -49.11322 8.13886 21.27689 1.000 34.38537 367 ALA A C 1
ATOM 2457 O O . ALA A 1 367 ? -49.92619 8.35778 22.17721 1.000 31.01031 367 ALA A O 1
ATOM 2459 N N . PRO A 1 368 ? -48.06494 7.33151 21.46910 1.000 31.99682 368 PRO A N 1
ATOM 2460 C CA . PRO A 1 368 ? -47.90723 6.63896 22.75796 1.000 32.63787 368 PRO A CA 1
ATOM 2461 C C . PRO A 1 368 ? -47.25711 7.50050 23.83336 1.000 37.09006 368 PRO A C 1
ATOM 2462 O O . PRO A 1 368 ? -46.75174 6.97415 24.82905 1.000 36.46000 368 PRO A O 1
ATOM 2466 N N . TRP A 1 369 ? -47.23859 8.82074 23.63588 1.000 31.64483 369 TRP A N 1
ATOM 2467 C CA . TRP A 1 369 ? -46.79572 9.75725 24.65741 1.000 31.96973 369 TRP A CA 1
ATOM 2468 C C . TRP A 1 369 ? -47.85649 10.83325 24.85704 1.000 31.35884 369 TRP A C 1
ATOM 2469 O O . TRP A 1 369 ? -48.75216 11.01592 24.03182 1.000 36.98071 369 TRP A O 1
ATOM 2480 N N . GLU A 1 370 ? -47.75501 11.52049 25.98168 1.000 35.88667 370 GLU A N 1
ATOM 2481 C CA . GLU A 1 370 ? -48.59509 12.63389 26.38541 1.000 37.32511 370 GLU A CA 1
ATOM 2482 C C . GLU A 1 370 ? -48.02146 13.93504 25.84683 1.000 32.03529 370 GLU A C 1
ATOM 2483 O O . GLU A 1 370 ? -46.86178 13.97670 25.43613 1.000 31.63383 370 GLU A O 1
ATOM 2489 N N . PRO A 1 371 ? -48.81439 15.01481 25.82460 1.000 32.98393 371 PRO A N 1
ATOM 2490 C CA . PRO A 1 371 ? -48.30659 16.28842 25.27022 1.000 26.54012 371 PRO A CA 1
ATOM 2491 C C . PRO A 1 371 ? -47.08690 16.86641 25.98259 1.000 28.78169 371 PRO A C 1
ATOM 2492 O O . PRO A 1 371 ? -46.27688 17.53384 25.32776 1.000 25.23577 371 PRO A O 1
ATOM 2496 N N . SER A 1 372 ? -46.89406 16.60674 27.27065 1.000 29.18422 372 SER A N 1
ATOM 2497 C CA . SER A 1 372 ? -45.74189 17.14972 27.98648 1.000 32.43728 372 SER A CA 1
ATOM 2498 C C . SER A 1 372 ? -44.49941 16.26445 27.93331 1.000 30.63865 372 SER A C 1
ATOM 2499 O O . SER A 1 372 ? -43.48004 16.62819 28.52280 1.000 32.15562 372 SER A O 1
ATOM 2502 N N . GLU A 1 373 ? -44.55417 15.11547 27.26184 1.000 35.16287 373 GLU A N 1
ATOM 2503 C CA . GLU A 1 373 ? -43.44662 14.16977 27.31795 1.000 33.85944 373 GLU A CA 1
ATOM 2504 C C . GLU A 1 373 ? -42.15335 14.78000 26.77407 1.000 30.85301 373 GLU A C 1
ATOM 2505 O O . GLU A 1 373 ? -42.14774 15.44677 25.73954 1.000 34.23702 373 GLU A O 1
ATOM 2511 N N . ARG A 1 374 ? -41.04042 14.52311 27.46093 1.000 35.66425 374 ARG A N 1
ATOM 2512 C CA . ARG A 1 374 ? -39.72027 14.91111 26.95952 1.000 36.16051 374 ARG A CA 1
ATOM 2513 C C . ARG A 1 374 ? -38.90295 13.75320 26.38629 1.000 35.81174 374 ARG A C 1
ATOM 2514 O O . ARG A 1 374 ? -37.93803 14.00686 25.65575 1.000 33.72673 374 ARG A O 1
ATOM 2522 N N . ASP A 1 375 ? -39.26195 12.50269 26.68318 1.000 34.81911 375 ASP A N 1
ATOM 2523 C CA . ASP A 1 375 ? -38.57025 11.31532 26.17670 1.000 33.60072 375 ASP A CA 1
ATOM 2524 C C . ASP A 1 375 ? -39.49297 10.54193 25.22760 1.000 32.59137 375 ASP A C 1
ATOM 2525 O O . ASP A 1 375 ? -40.02056 9.48105 25.56965 1.000 34.86093 375 ASP A O 1
ATOM 2530 N N . HIS A 1 376 ? -39.64715 11.06355 24.00468 1.000 30.41317 376 HIS A N 1
ATOM 2531 C CA . HIS A 1 376 ? -40.59850 10.49356 23.04583 1.000 34.06706 376 HIS A CA 1
ATOM 2532 C C . HIS A 1 376 ? -40.28181 9.04655 22.69344 1.000 36.23733 376 HIS A C 1
ATOM 2533 O O . HIS A 1 376 ? -41.19663 8.22043 22.55525 1.000 33.77938 376 HIS A O 1
ATOM 2540 N N . PHE A 1 377 ? -39.00508 8.73178 22.46683 1.000 35.13069 377 PHE A N 1
ATOM 2541 C CA . PHE A 1 377 ? -38.68100 7.38934 22.01145 1.000 35.08549 377 PHE A CA 1
ATOM 2542 C C . PHE A 1 377 ? -38.64670 6.39015 23.15700 1.000 37.50292 377 PHE A C 1
ATOM 2543 O O . PHE A 1 377 ? -38.88231 5.20034 22.92718 1.000 38.38525 377 PHE A O 1
ATOM 2551 N N . GLY A 1 378 ? -38.41874 6.85460 24.38594 1.000 35.29731 378 GLY A N 1
ATOM 2552 C CA . GLY A 1 378 ? -38.67138 6.00880 25.54145 1.000 30.02342 378 GLY A CA 1
ATOM 2553 C C . GLY A 1 378 ? -40.12357 5.57461 25.63851 1.000 36.82239 378 GLY A C 1
ATOM 2554 O O . GLY A 1 378 ? -40.41129 4.40918 25.91071 1.000 41.44553 378 GLY A O 1
ATOM 2555 N N . GLN A 1 379 ? -41.06482 6.50561 25.42396 1.000 34.08154 379 GLN A N 1
ATOM 2556 C CA . GLN A 1 379 ? -42.48032 6.11770 25.39376 1.000 35.28397 379 GLN A CA 1
ATOM 2557 C C . GLN A 1 379 ? -42.78187 5.23475 24.19501 1.000 35.96629 379 GLN A C 1
ATOM 2558 O O . GLN A 1 379 ? -43.59254 4.30389 24.27740 1.000 33.86082 379 GLN A O 1
ATOM 2564 N N . PHE A 1 380 ? -42.16221 5.54422 23.06121 1.000 37.07938 380 PHE A N 1
ATOM 2565 C CA . PHE A 1 380 ? -42.42361 4.81413 21.83134 1.000 38.29853 380 PHE A CA 1
ATOM 2566 C C . PHE A 1 380 ? -41.92749 3.37253 21.94543 1.000 37.11207 380 PHE A C 1
ATOM 2567 O O . PHE A 1 380 ? -42.59421 2.44382 21.47425 1.000 38.52407 380 PHE A O 1
ATOM 2575 N N . ALA A 1 381 ? -40.77465 3.16724 22.59826 1.000 38.53157 381 ALA A N 1
ATOM 2576 C CA . ALA A 1 381 ? -40.24899 1.81677 22.79997 1.000 37.12135 381 ALA A CA 1
ATOM 2577 C C . ALA A 1 381 ? -41.08221 1.03211 23.80696 1.000 40.79149 381 ALA A C 1
ATOM 2578 O O . ALA A 1 381 ? -41.29540 -0.17691 23.63309 1.000 39.18601 381 ALA A O 1
ATOM 2580 N N . ARG A 1 382 ? -41.54040 1.69546 24.87714 1.000 32.54361 382 ARG A N 1
ATOM 2581 C CA . ARG A 1 382 ? -42.40888 1.03083 25.84287 1.000 35.02122 382 ARG A CA 1
ATOM 2582 C C . ARG A 1 382 ? -43.67848 0.53101 25.16994 1.000 43.88556 382 ARG A C 1
ATOM 2583 O O . ARG A 1 382 ? -44.10054 -0.61345 25.37993 1.000 46.79855 382 ARG A O 1
ATOM 2591 N N . TRP A 1 383 ? -44.29914 1.37772 24.34307 1.000 42.74185 383 TRP A N 1
ATOM 2592 C CA . TRP A 1 383 ? -45.52136 0.97338 23.66414 1.000 38.96528 383 TRP A CA 1
ATOM 2593 C C . TRP A 1 383 ? -45.25824 -0.18118 22.70013 1.000 41.84391 383 TRP A C 1
ATOM 2594 O O . TRP A 1 383 ? -46.01824 -1.15487 22.66542 1.000 40.88132 383 TRP A O 1
ATOM 2605 N N . LEU A 1 384 ? -44.17483 -0.09614 21.91561 1.000 38.11592 384 LEU A N 1
ATOM 2606 C CA . LEU A 1 384 ? -43.84524 -1.18325 20.99757 1.000 40.70148 384 LEU A CA 1
ATOM 2607 C C . LEU A 1 384 ? -43.66347 -2.50411 21.74132 1.000 47.99276 384 LEU A C 1
ATOM 2608 O O . LEU A 1 384 ? -44.09388 -3.55716 21.26003 1.000 50.46947 384 LEU A O 1
ATOM 2613 N N . ALA A 1 385 ? -43.03127 -2.46781 22.91975 1.000 43.77869 385 ALA A N 1
ATOM 2614 C CA . ALA A 1 385 ? -42.84081 -3.69031 23.69172 1.000 38.81317 385 ALA A CA 1
ATOM 2615 C C . ALA A 1 385 ? -44.17161 -4.26454 24.14068 1.000 45.74221 385 ALA A C 1
ATOM 2616 O O . ALA A 1 385 ? -44.35071 -5.48672 24.15773 1.000 50.13840 385 ALA A O 1
ATOM 2618 N N . ALA A 1 386 ? -45.12008 -3.39467 24.50525 1.000 46.16905 386 ALA A N 1
ATOM 2619 C CA . ALA A 1 386 ? -46.39728 -3.84441 25.04208 1.000 43.36496 386 ALA A CA 1
ATOM 2620 C C . ALA A 1 386 ? -47.31770 -4.43360 23.97405 1.000 48.00544 386 ALA A C 1
ATOM 2621 O O . ALA A 1 386 ? -48.23013 -5.18921 24.31894 1.000 46.58157 386 ALA A O 1
ATOM 2623 N N . VAL A 1 387 ? -47.11284 -4.10895 22.69811 1.000 47.67483 387 VAL A N 1
ATOM 2624 C CA . VAL A 1 387 ? -47.97692 -4.59534 21.62529 1.000 51.15540 387 VAL A CA 1
ATOM 2625 C C . VAL A 1 387 ? -47.27284 -5.54390 20.65631 1.000 54.57085 387 VAL A C 1
ATOM 2626 O O . VAL A 1 387 ? -47.94957 -6.10461 19.77359 1.000 51.49014 387 VAL A O 1
ATOM 2630 N N . HIS A 1 388 ? -45.95031 -5.74270 20.78320 1.000 55.04017 388 HIS A N 1
ATOM 2631 C CA . HIS A 1 388 ? -45.14278 -6.63045 19.91948 1.000 58.40945 388 HIS A CA 1
ATOM 2632 C C . HIS A 1 388 ? -45.63076 -6.71894 18.46715 1.000 59.37350 388 HIS A C 1
ATOM 2633 O O . HIS A 1 388 ? -46.10341 -7.76335 18.02998 1.000 62.27007 388 HIS A O 1
ATOM 2640 N N . ASN A 1 396 ? -38.64490 -8.97961 8.92892 1.000 77.88896 396 ASN A N 1
ATOM 2641 C CA . ASN A 1 396 ? -39.02383 -7.89093 8.02918 1.000 78.57888 396 ASN A CA 1
ATOM 2642 C C . ASN A 1 396 ? -38.77826 -6.53302 8.68283 1.000 77.06303 396 ASN A C 1
ATOM 2643 O O . ASN A 1 396 ? -37.97442 -6.41969 9.60992 1.000 72.90261 396 ASN A O 1
ATOM 2648 N N . ASP A 1 397 ? -39.47654 -5.50277 8.19408 1.000 75.50917 397 ASP A N 1
ATOM 2649 C CA . ASP A 1 397 ? -39.24269 -4.15236 8.69696 1.000 74.42728 397 ASP A CA 1
ATOM 2650 C C . ASP A 1 397 ? -39.82383 -3.94763 10.09231 1.000 67.60652 397 ASP A C 1
ATOM 2651 O O . ASP A 1 397 ? -39.30068 -3.12613 10.85473 1.000 60.46302 397 ASP A O 1
ATOM 2656 N N . THR A 1 398 ? -40.88327 -4.68899 10.44883 1.000 66.75199 398 THR A N 1
ATOM 2657 C CA . THR A 1 398 ? -41.52108 -4.51683 11.75685 1.000 68.29212 398 THR A CA 1
ATOM 2658 C C . THR A 1 398 ? -40.51625 -4.62606 12.90130 1.000 70.00544 398 THR A C 1
ATOM 2659 O O . THR A 1 398 ? -40.57911 -3.85592 13.86923 1.000 61.57411 398 THR A O 1
ATOM 2663 N N . GLY A 1 399 ? -39.57559 -5.56719 12.80397 1.000 69.77782 399 GLY A N 1
ATOM 2664 C CA . GLY A 1 399 ? -38.62017 -5.79571 13.87079 1.000 54.31292 399 GLY A CA 1
ATOM 2665 C C . GLY A 1 399 ? -37.47604 -4.80436 13.89674 1.000 58.95770 399 GLY A C 1
ATOM 2666 O O . GLY A 1 399 ? -37.06147 -4.35435 14.97262 1.000 58.61339 399 GLY A O 1
ATOM 2667 N N . ARG A 1 400 ? -36.94538 -4.46301 12.71809 1.000 60.20116 400 ARG A N 1
ATOM 2668 C CA . ARG A 1 400 ? -35.86679 -3.47964 12.65741 1.000 68.18593 400 ARG A CA 1
ATOM 2669 C C . ARG A 1 400 ? -36.32382 -2.11520 13.16578 1.000 60.72139 400 ARG A C 1
ATOM 2670 O O . ARG A 1 400 ? -35.53571 -1.38264 13.77607 1.000 56.30735 400 ARG A O 1
ATOM 2678 N N . ILE A 1 401 ? -37.59024 -1.76553 12.92971 1.000 57.20012 401 ILE A N 1
ATOM 2679 C CA . ILE A 1 401 ? -38.11047 -0.47750 13.37091 1.000 55.45584 401 ILE A CA 1
ATOM 2680 C C . ILE A 1 401 ? -38.15349 -0.41495 14.89189 1.000 49.44524 401 ILE A C 1
ATOM 2681 O O . ILE A 1 401 ? -37.77336 0.59737 15.49111 1.000 51.71607 401 ILE A O 1
ATOM 2686 N N . SER A 1 402 ? -38.59819 -1.49514 15.54435 1.000 53.90124 402 SER A N 1
ATOM 2687 C CA . SER A 1 402 ? -38.64067 -1.50302 17.00568 1.000 47.96117 402 SER A CA 1
ATOM 2688 C C . SER A 1 402 ? -37.24673 -1.42471 17.60489 1.000 48.19950 402 SER A C 1
ATOM 2689 O O . SER A 1 402 ? -37.08071 -0.86988 18.69506 1.000 50.64567 402 SER A O 1
ATOM 2692 N N . ASP A 1 403 ? -36.24229 -1.98918 16.91834 1.000 49.00381 403 ASP A N 1
ATOM 2693 C CA . ASP A 1 403 ? -34.86998 -1.97881 17.42880 1.000 51.17369 403 ASP A CA 1
ATOM 2694 C C . ASP A 1 403 ? -34.26357 -0.58496 17.34868 1.000 46.63250 403 ASP A C 1
ATOM 2695 O O . ASP A 1 403 ? -33.60249 -0.12742 18.28849 1.000 47.83388 403 ASP A O 1
ATOM 2700 N N . GLN A 1 404 ? -34.45402 0.08759 16.21242 1.000 42.61839 404 GLN A N 1
ATOM 2701 C CA . GLN A 1 404 ? -34.06070 1.48632 16.08633 1.000 47.32296 404 GLN A CA 1
ATOM 2702 C C . GLN A 1 404 ? -34.71381 2.35862 17.16033 1.000 44.04928 404 GLN A C 1
ATOM 2703 O O . GLN A 1 404 ? -34.04430 3.19348 17.78162 1.000 42.66163 404 GLN A O 1
ATOM 2709 N N . VAL A 1 405 ? -36.01744 2.17220 17.40024 1.000 41.62375 405 VAL A N 1
ATOM 2710 C CA . VAL A 1 405 ? -36.69664 2.91276 18.46137 1.000 38.38571 405 VAL A CA 1
ATOM 2711 C C . VAL A 1 405 ? -36.04458 2.63050 19.80521 1.000 39.20517 405 VAL A C 1
ATOM 2712 O O . VAL A 1 405 ? -35.82126 3.54469 20.61322 1.000 40.12261 405 VAL A O 1
ATOM 2716 N N . ALA A 1 406 ? -35.71288 1.36360 20.05839 1.000 37.74866 406 ALA A N 1
ATOM 2717 C CA . ALA A 1 406 ? -35.11062 0.98853 21.33014 1.000 41.77513 406 ALA A CA 1
ATOM 2718 C C . ALA A 1 406 ? -33.70959 1.56849 21.47122 1.000 37.86953 406 ALA A C 1
ATOM 2719 O O . ALA A 1 406 ? -33.30407 1.95081 22.57575 1.000 36.03309 406 ALA A O 1
ATOM 2721 N N . ARG A 1 407 ? -32.96857 1.65192 20.36227 1.000 41.58562 407 ARG A N 1
ATOM 2722 C CA . ARG A 1 407 ? -31.67423 2.33215 20.35637 1.000 44.02830 407 ARG A CA 1
ATOM 2723 C C . ARG A 1 407 ? -31.83121 3.82924 20.65655 1.000 42.52162 407 ARG A C 1
ATOM 2724 O O . ARG A 1 407 ? -31.06944 4.39408 21.45065 1.000 37.09791 407 ARG A O 1
ATOM 2732 N N . LEU A 1 408 ? -32.81875 4.48816 20.03390 1.000 43.39226 408 LEU A N 1
ATOM 2733 C CA . LEU A 1 408 ? -33.11010 5.88673 20.35861 1.000 37.89426 408 LEU A CA 1
ATOM 2734 C C . LEU A 1 408 ? -33.49872 6.04673 21.82487 1.000 35.13994 408 LEU A C 1
ATOM 2735 O O . LEU A 1 408 ? -33.06647 6.99468 22.48722 1.000 32.24567 408 LEU A O 1
ATOM 2740 N N . ALA A 1 409 ? -34.30247 5.11757 22.35297 1.000 33.35494 409 ALA A N 1
ATOM 2741 C CA . ALA A 1 409 ? -34.70246 5.19290 23.75304 1.000 34.37552 409 ALA A CA 1
ATOM 2742 C C . ALA A 1 409 ? -33.50948 5.01738 24.69068 1.000 40.53478 409 ALA A C 1
ATOM 2743 O O . ALA A 1 409 ? -33.50287 5.56028 25.80076 1.000 37.85489 409 ALA A O 1
ATOM 2745 N N . ARG A 1 410 ? -32.49040 4.27000 24.27171 1.000 41.73728 410 ARG A N 1
ATOM 2746 C CA . ARG A 1 410 ? -31.34967 4.07871 25.15688 1.000 44.74184 410 ARG A CA 1
ATOM 2747 C C . ARG A 1 410 ? -30.42808 5.29340 25.15927 1.000 37.71403 410 ARG A C 1
ATOM 2748 O O . ARG A 1 410 ? -29.86481 5.63673 26.20490 1.000 38.43254 410 ARG A O 1
ATOM 2756 N N . ALA A 1 411 ? -30.28152 5.96332 24.01667 1.000 32.90799 411 ALA A N 1
ATOM 2757 C CA . ALA A 1 411 ? -29.54566 7.22549 23.98547 1.000 34.48428 411 ALA A CA 1
ATOM 2758 C C . ALA A 1 411 ? -30.18588 8.27386 24.89954 1.000 36.61364 411 ALA A C 1
ATOM 2759 O O . ALA A 1 411 ? -29.47908 9.01687 25.59146 1.000 39.08136 411 ALA A O 1
ATOM 2761 N N . ALA A 1 412 ? -31.52475 8.33146 24.93965 1.000 36.33582 412 ALA A N 1
ATOM 2762 C CA . ALA A 1 412 ? -32.19535 9.27875 25.82905 1.000 37.06509 412 ALA A CA 1
ATOM 2763 C C . ALA A 1 412 ? -31.89016 8.97233 27.28922 1.000 36.19601 412 ALA A C 1
ATOM 2764 O O . ALA A 1 412 ? -31.61131 9.88421 28.07848 1.000 37.39342 412 ALA A O 1
ATOM 2766 N N . THR A 1 413 ? -31.93699 7.68914 27.66716 1.000 37.00753 413 THR A N 1
ATOM 2767 C CA . THR A 1 413 ? -31.61627 7.29382 29.03781 1.000 36.58768 413 THR A CA 1
ATOM 2768 C C . THR A 1 413 ? -30.16467 7.59715 29.37635 1.000 37.75003 413 THR A C 1
ATOM 2769 O O . THR A 1 413 ? -29.85342 8.02037 30.49632 1.000 41.98765 413 THR A O 1
ATOM 2773 N N . GLU A 1 414 ? -29.26800 7.39810 28.41548 1.000 30.88612 414 GLU A N 1
ATOM 2774 C CA . GLU A 1 414 ? -27.85164 7.61699 28.67200 1.000 44.49379 414 GLU A CA 1
ATOM 2775 C C . GLU A 1 414 ? -27.54971 9.10089 28.86499 1.000 45.14441 414 GLU A C 1
ATOM 2776 O O . GLU A 1 414 ? -26.93005 9.49477 29.85823 1.000 44.73311 414 GLU A O 1
ATOM 2782 N N . ILE A 1 415 ? -28.00241 9.94227 27.93203 1.000 39.82291 415 ILE A N 1
ATOM 2783 C CA . ILE A 1 415 ? -27.67914 11.36509 27.98873 1.000 40.46675 415 ILE A CA 1
ATOM 2784 C C . ILE A 1 415 ? -28.21743 12.00081 29.26875 1.000 39.62741 415 ILE A C 1
ATOM 2785 O O . ILE A 1 415 ? -27.63468 12.96450 29.78172 1.000 43.54375 415 ILE A O 1
ATOM 2790 N N . GLY A 1 416 ? -29.31113 11.47176 29.81889 1.000 38.09159 416 GLY A N 1
ATOM 2791 C CA . GLY A 1 416 ? -29.80194 11.97407 31.08849 1.000 46.32996 416 GLY A CA 1
ATOM 2792 C C . GLY A 1 416 ? -29.23947 11.30959 32.33414 1.000 51.23060 416 GLY A C 1
ATOM 2793 O O . GLY A 1 416 ? -29.67281 11.63225 33.44476 1.000 47.66451 416 GLY A O 1
ATOM 2794 N N . ALA A 1 417 ? -28.27664 10.39815 32.19075 1.000 49.41517 417 ALA A N 1
ATOM 2795 C CA . ALA A 1 417 ? -27.84073 9.56819 33.30638 1.000 55.37159 417 ALA A CA 1
ATOM 2796 C C . ALA A 1 417 ? -26.75623 10.21746 34.14754 1.000 56.42758 417 ALA A C 1
ATOM 2797 O O . ALA A 1 417 ? -26.69494 9.97804 35.35828 1.000 58.17519 417 ALA A O 1
ATOM 2799 N N . GLY A 1 418 ? -25.89523 11.01894 33.54197 1.000 56.85803 418 GLY A N 1
ATOM 2800 C CA . GLY A 1 418 ? -24.89259 11.71282 34.31782 1.000 60.40530 418 GLY A CA 1
ATOM 2801 C C . GLY A 1 418 ? -24.06621 12.59361 33.41747 1.000 57.86570 418 GLY A C 1
ATOM 2802 O O . GLY A 1 418 ? -24.41773 12.83185 32.26101 1.000 64.28571 418 GLY A O 1
ATOM 2803 N N . THR A 1 419 ? -22.95067 13.06212 33.96390 1.000 58.00510 419 THR A N 1
ATOM 2804 C CA . THR A 1 419 ? -22.06322 13.92102 33.20198 1.000 58.84020 419 THR A CA 1
ATOM 2805 C C . THR A 1 419 ? -21.43505 13.14466 32.04767 1.000 55.92133 419 THR A C 1
ATOM 2806 O O . THR A 1 419 ? -21.23458 11.93032 32.11968 1.000 52.38119 419 THR A O 1
ATOM 2810 N N . MET A 1 420 ? -21.18641 13.85477 30.94800 1.000 54.53750 420 MET A N 1
ATOM 2811 C CA . MET A 1 420 ? -20.46241 13.33421 29.79811 1.000 48.63433 420 MET A CA 1
ATOM 2812 C C . MET A 1 420 ? -19.50385 14.41078 29.32276 1.000 53.98148 420 MET A C 1
ATOM 2813 O O . MET A 1 420 ? -19.83453 15.59803 29.34024 1.000 61.05973 420 MET A O 1
ATOM 2818 N N . GLY A 1 421 ? -18.31901 14.00539 28.91967 1.000 52.21105 421 GLY A N 1
ATOM 2819 C CA . GLY A 1 421 ? -17.41589 14.93842 28.29296 1.000 50.23065 421 GLY A CA 1
ATOM 2820 C C . GLY A 1 421 ? -17.89932 15.31196 26.90540 1.000 52.08347 421 GLY A C 1
ATOM 2821 O O . GLY A 1 421 ? -18.84515 14.73448 26.35686 1.000 45.45746 421 GLY A O 1
ATOM 2822 N N . ALA A 1 422 ? -17.22398 16.31195 26.33287 1.000 47.63528 422 ALA A N 1
ATOM 2823 C CA . ALA A 1 422 ? -17.56075 16.75858 24.98831 1.000 42.52357 422 ALA A CA 1
ATOM 2824 C C . ALA A 1 422 ? -17.50953 15.60380 23.99534 1.000 44.47046 422 ALA A C 1
ATOM 2825 O O . ALA A 1 422 ? -18.36433 15.49605 23.10081 1.000 44.88987 422 ALA A O 1
ATOM 2827 N N . ALA A 1 423 ? -16.53067 14.71423 24.15305 1.000 40.84378 423 ALA A N 1
ATOM 2828 C CA . ALA A 1 423 ? -16.35283 13.62554 23.19463 1.000 48.12169 423 ALA A CA 1
ATOM 2829 C C . ALA A 1 423 ? -17.47127 12.58744 23.30628 1.000 44.06769 423 ALA A C 1
ATOM 2830 O O . ALA A 1 423 ? -18.03765 12.16373 22.28719 1.000 38.31139 423 ALA A O 1
ATOM 2832 N N . GLU A 1 424 ? -17.79276 12.14598 24.53093 1.000 41.66758 424 GLU A N 1
ATOM 2833 C CA . GLU A 1 424 ? -18.91724 11.22416 24.68384 1.000 44.80217 424 GLU A CA 1
ATOM 2834 C C . GLU A 1 424 ? -20.19749 11.84797 24.14731 1.000 46.54791 424 GLU A C 1
ATOM 2835 O O . GLU A 1 424 ? -20.94121 11.20035 23.39551 1.000 39.06701 424 GLU A O 1
ATOM 2841 N N . ARG A 1 425 ? -20.45389 13.11817 24.49922 1.000 39.77607 425 ARG A N 1
ATOM 2842 C CA . ARG A 1 425 ? -21.68859 13.77424 24.07402 1.000 39.71921 425 ARG A CA 1
ATOM 2843 C C . ARG A 1 425 ? -21.78548 13.82651 22.55411 1.000 36.02763 425 ARG A C 1
ATOM 2844 O O . ARG A 1 425 ? -22.81297 13.45450 21.97127 1.000 40.13604 425 ARG A O 1
ATOM 2852 N N . LEU A 1 426 ? -20.70550 14.24243 21.89422 1.000 36.10614 426 LEU A N 1
ATOM 2853 C CA . LEU A 1 426 ? -20.69409 14.31663 20.43596 1.000 42.29778 426 LEU A CA 1
ATOM 2854 C C . LEU A 1 426 ? -20.94339 12.95902 19.78556 1.000 45.02539 426 LEU A C 1
ATOM 2855 O O . LEU A 1 426 ? -21.57202 12.88126 18.71838 1.000 42.77745 426 LEU A O 1
ATOM 2860 N N . GLN A 1 427 ? -20.47752 11.88047 20.41821 1.000 45.78443 427 GLN A N 1
ATOM 2861 C CA . GLN A 1 427 ? -20.64317 10.54459 19.85661 1.000 44.16488 427 GLN A CA 1
ATOM 2862 C C . GLN A 1 427 ? -22.07341 10.04686 20.01557 1.000 43.13300 427 GLN A C 1
ATOM 2863 O O . GLN A 1 427 ? -22.62917 9.43422 19.08845 1.000 40.64014 427 GLN A O 1
ATOM 2869 N N . LEU A 1 428 ? -22.68111 10.28951 21.18577 1.000 36.76016 428 LEU A N 1
ATOM 2870 C CA . LEU A 1 428 ? -24.08803 9.93887 21.36188 1.000 33.54799 428 LEU A CA 1
ATOM 2871 C C . LEU A 1 428 ? -24.97484 10.72775 20.39378 1.000 40.33050 428 LEU A C 1
ATOM 2872 O O . LEU A 1 428 ? -25.92305 10.16813 19.82319 1.000 40.76785 428 LEU A O 1
ATOM 2877 N N . MET A 1 429 ? -24.65766 12.01785 20.16396 1.000 37.45261 429 MET A N 1
ATOM 2878 C CA . MET A 1 429 ? -25.49376 12.85247 19.29084 1.000 41.22541 429 MET A CA 1
ATOM 2879 C C . MET A 1 429 ? -25.38882 12.41407 17.83731 1.000 43.69084 429 MET A C 1
ATOM 2880 O O . MET A 1 429 ? -26.41429 12.26264 17.15171 1.000 38.36433 429 MET A O 1
ATOM 2885 N N . ASP A 1 430 ? -24.15187 12.23678 17.34128 1.000 40.37971 430 ASP A N 1
ATOM 2886 C CA . ASP A 1 430 ? -23.95720 11.71115 15.99313 1.000 38.10541 430 ASP A CA 1
ATOM 2887 C C . ASP A 1 430 ? -24.68466 10.38634 15.80482 1.000 34.16987 430 ASP A C 1
ATOM 2888 O O . ASP A 1 430 ? -25.29533 10.14725 14.76003 1.000 36.02972 430 ASP A O 1
ATOM 2893 N N . HIS A 1 431 ? -24.62953 9.51689 16.81312 1.000 39.66175 431 HIS A N 1
ATOM 2894 C CA . HIS A 1 431 ? -25.20815 8.18000 16.70370 1.000 44.94717 431 HIS A CA 1
ATOM 2895 C C . HIS A 1 431 ? -26.73473 8.25261 16.67671 1.000 41.59172 431 HIS A C 1
ATOM 2896 O O . HIS A 1 431 ? -27.38362 7.61139 15.83958 1.000 36.68320 431 HIS A O 1
ATOM 2903 N N . ALA A 1 432 ? -27.32101 9.05244 17.57670 1.000 39.49394 432 ALA A N 1
ATOM 2904 C CA . ALA A 1 432 ? -28.77307 9.23034 17.59273 1.000 41.68837 432 ALA A CA 1
ATOM 2905 C C . ALA A 1 432 ? -29.27480 9.84489 16.29221 1.000 40.74141 432 ALA A C 1
ATOM 2906 O O . ALA A 1 432 ? -30.33006 9.45310 15.78054 1.000 38.69514 432 ALA A O 1
ATOM 2908 N N . ALA A 1 433 ? -28.53277 10.81201 15.74350 1.000 36.40144 433 ALA A N 1
ATOM 2909 C CA . ALA A 1 433 ? -28.95129 11.44616 14.50070 1.000 37.99852 433 ALA A CA 1
ATOM 2910 C C . ALA A 1 433 ? -28.96917 10.44466 13.35414 1.000 39.61951 433 ALA A C 1
ATOM 2911 O O . ALA A 1 433 ? -29.88486 10.45974 12.51879 1.000 41.14080 433 ALA A O 1
ATOM 2913 N N . ARG A 1 434 ? -27.96268 9.56217 13.30465 1.000 44.48204 434 ARG A N 1
ATOM 2914 C CA . ARG A 1 434 ? -27.87888 8.55558 12.24946 1.000 42.45724 434 ARG A CA 1
ATOM 2915 C C . ARG A 1 434 ? -28.99770 7.53030 12.39075 1.000 39.64367 434 ARG A C 1
ATOM 2916 O O . ARG A 1 434 ? -29.72720 7.25747 11.43104 1.000 41.55775 434 ARG A O 1
ATOM 2924 N N . THR A 1 435 ? -29.16201 6.96910 13.59121 1.000 42.71530 435 THR A N 1
ATOM 2925 C CA . THR A 1 435 ? -30.28798 6.07531 13.85476 1.000 40.96538 435 THR A CA 1
ATOM 2926 C C . THR A 1 435 ? -31.60629 6.72175 13.45395 1.000 41.89879 435 THR A C 1
ATOM 2927 O O . THR A 1 435 ? -32.45556 6.08415 12.81761 1.000 39.20659 435 THR A O 1
ATOM 2931 N N . THR A 1 436 ? -31.77777 8.00190 13.80087 1.000 40.87913 436 THR A N 1
ATOM 2932 C CA . THR A 1 436 ? -32.97943 8.74045 13.42305 1.000 39.51138 436 THR A CA 1
ATOM 2933 C C . THR A 1 436 ? -33.16651 8.74291 11.90938 1.000 39.03715 436 THR A C 1
ATOM 2934 O O . THR A 1 436 ? -34.22900 8.36805 11.40432 1.000 37.31928 436 THR A O 1
ATOM 2938 N N . ARG A 1 437 ? -32.13353 9.15975 11.16901 1.000 39.89955 437 ARG A N 1
ATOM 2939 C CA . ARG A 1 437 ? -32.20554 9.14581 9.71119 1.000 45.87862 437 ARG A CA 1
ATOM 2940 C C . ARG A 1 437 ? -32.53365 7.74994 9.18421 1.000 45.03598 437 ARG A C 1
ATOM 2941 O O . ARG A 1 437 ? -33.35705 7.59866 8.27121 1.000 48.11766 437 ARG A O 1
ATOM 2949 N N . GLU A 1 438 ? -31.92041 6.71596 9.76987 1.000 41.67105 438 GLU A N 1
ATOM 2950 C CA . GLU A 1 438 ? -32.08482 5.35677 9.25973 1.000 44.56572 438 GLU A CA 1
ATOM 2951 C C . GLU A 1 438 ? -33.51740 4.85966 9.42679 1.000 45.46727 438 GLU A C 1
ATOM 2952 O O . GLU A 1 438 ? -34.10832 4.33068 8.47860 1.000 53.43752 438 GLU A O 1
ATOM 2958 N N . VAL A 1 439 ? -34.10007 5.02639 10.61996 1.000 45.74213 439 VAL A N 1
ATOM 2959 C CA . VAL A 1 439 ? -35.43722 4.48064 10.85889 1.000 41.65651 439 VAL A CA 1
ATOM 2960 C C . VAL A 1 439 ? -36.50689 5.27586 10.10799 1.000 45.00810 439 VAL A C 1
ATOM 2961 O O . VAL A 1 439 ? -37.53037 4.71141 9.70223 1.000 46.79244 439 VAL A O 1
ATOM 2965 N N . LEU A 1 440 ? -36.29484 6.57787 9.88091 1.000 49.28113 440 LEU A N 1
ATOM 2966 C CA . LEU A 1 440 ? -37.27290 7.34680 9.10979 1.000 47.83205 440 LEU A CA 1
ATOM 2967 C C . LEU A 1 440 ? -37.27706 6.90972 7.65117 1.000 52.07131 440 LEU A C 1
ATOM 2968 O O . LEU A 1 440 ? -38.34085 6.63743 7.08211 1.000 53.16639 440 LEU A O 1
ATOM 2973 N N . GLY A 1 441 ? -36.09415 6.83126 7.02978 1.000 52.08588 441 GLY A N 1
ATOM 2974 C CA . GLY A 1 441 ? -36.01974 6.30710 5.67468 1.000 49.55606 441 GLY A CA 1
ATOM 2975 C C . GLY A 1 441 ? -36.61738 4.91754 5.55524 1.000 47.84049 441 GLY A C 1
ATOM 2976 O O . GLY A 1 441 ? -37.37515 4.63422 4.62442 1.000 58.96030 441 GLY A O 1
ATOM 2977 N N . MET A 1 442 ? -36.31408 4.04492 6.51948 1.000 49.78577 442 MET A N 1
ATOM 2978 C CA . MET A 1 442 ? -36.79193 2.66565 6.47529 1.000 49.33169 442 MET A CA 1
ATOM 2979 C C . MET A 1 442 ? -38.31484 2.58138 6.57666 1.000 56.43333 442 MET A C 1
ATOM 2980 O O . MET A 1 442 ? -38.95101 1.82359 5.83553 1.000 61.52039 442 MET A O 1
ATOM 2985 N N . ALA A 1 443 ? -38.92270 3.33335 7.50132 1.000 49.04900 443 ALA A N 1
ATOM 2986 C CA . ALA A 1 443 ? -40.37139 3.24367 7.67365 1.000 53.22730 443 ALA A CA 1
ATOM 2987 C C . ALA A 1 443 ? -41.14474 4.06978 6.65006 1.000 50.37827 443 ALA A C 1
ATOM 2988 O O . ALA A 1 443 ? -42.33714 3.81910 6.44634 1.000 51.97983 443 ALA A O 1
ATOM 2990 N N . SER A 1 444 ? -40.48835 5.02670 5.99937 1.000 56.43695 444 SER A N 1
ATOM 2991 C CA . SER A 1 444 ? -41.11673 5.81985 4.94988 1.000 60.14441 444 SER A CA 1
ATOM 2992 C C . SER A 1 444 ? -41.53104 4.93334 3.77245 1.000 65.86349 444 SER A C 1
ATOM 2993 O O . SER A 1 444 ? -40.75123 4.07902 3.32982 1.000 67.19938 444 SER A O 1
ATOM 2996 N N . PRO A 1 445 ? -42.74894 5.10762 3.23823 1.000 68.18601 445 PRO A N 1
ATOM 2997 C CA . PRO A 1 445 ? -43.08487 4.44244 1.96312 1.000 70.89505 445 PRO A CA 1
ATOM 2998 C C . PRO A 1 445 ? -42.31801 5.01510 0.77357 1.000 69.04075 445 PRO A C 1
ATOM 2999 O O . PRO A 1 445 ? -42.21103 4.34207 -0.26313 1.000 68.06855 445 PRO A O 1
ATOM 3003 N N . THR A 1 446 ? -41.77282 6.23119 0.90602 1.000 68.81451 446 THR A N 1
ATOM 3004 C CA . THR A 1 446 ? -40.93523 6.86464 -0.10507 1.000 69.36192 446 THR A CA 1
ATOM 3005 C C . THR A 1 446 ? -39.48757 6.40314 -0.03950 1.000 70.42836 446 THR A C 1
ATOM 3006 O O . THR A 1 446 ? -38.69573 6.77664 -0.91212 1.000 70.86998 446 THR A O 1
ATOM 3010 N N . GLY A 1 447 ? -39.11466 5.64400 0.98717 1.000 64.01087 447 GLY A N 1
ATOM 3011 C CA . GLY A 1 447 ? -37.75463 5.16453 1.11379 1.000 61.07991 447 GLY A CA 1
ATOM 3012 C C . GLY A 1 447 ? -36.74564 6.18155 1.61025 1.000 68.30991 447 GLY A C 1
ATOM 3013 O O . GLY A 1 447 ? -35.72701 5.80575 2.20599 1.000 64.35453 447 GLY A O 1
ATOM 3014 N N . GLN A 1 448 ? -36.99295 7.46621 1.35011 1.000 70.18996 448 GLN A N 1
ATOM 3015 C CA . GLN A 1 448 ? -36.10083 8.51127 1.83347 1.000 73.26023 448 GLN A CA 1
ATOM 3016 C C . GLN A 1 448 ? -36.58584 9.04681 3.18480 1.000 68.36772 448 GLN A C 1
ATOM 3017 O O . GLN A 1 448 ? -37.75901 8.91640 3.55517 1.000 63.81761 448 GLN A O 1
ATOM 3023 N N . GLU A 1 449 ? -35.63402 9.62168 3.95032 1.000 64.66114 449 GLU A N 1
ATOM 3024 C CA . GLU A 1 449 ? -35.95297 10.35356 5.16592 1.000 56.47072 449 GLU A CA 1
ATOM 3025 C C . GLU A 1 449 ? -36.10127 11.83934 4.84910 1.000 58.91286 449 GLU A C 1
ATOM 3026 O O . GLU A 1 449 ? -35.62741 12.30769 3.80968 1.000 65.73395 449 GLU A O 1
ATOM 3032 N N . PRO A 1 450 ? -36.77951 12.61535 5.70026 1.000 51.87362 450 PRO A N 1
ATOM 3033 C CA . PRO A 1 450 ? -36.94096 14.04304 5.40631 1.000 46.97123 450 PRO A CA 1
ATOM 3034 C C . PRO A 1 450 ? -35.59277 14.74366 5.32947 1.000 51.74307 450 PRO A C 1
ATOM 3035 O O . PRO A 1 450 ? -34.57428 14.26118 5.83718 1.000 51.60146 450 PRO A O 1
ATOM 3039 N N . LEU A 1 451 ? -35.59867 15.90588 4.67672 1.000 51.18047 451 LEU A N 1
ATOM 3040 C CA . LEU A 1 451 ? -34.36726 16.67993 4.54834 1.000 47.71796 451 LEU A CA 1
ATOM 3041 C C . LEU A 1 451 ? -33.89572 17.20127 5.89960 1.000 55.80122 451 LEU A C 1
ATOM 3042 O O . LEU A 1 451 ? -32.69352 17.16261 6.20099 1.000 51.73682 451 LEU A O 1
ATOM 3047 N N . TRP A 1 452 ? -34.82744 17.68643 6.73023 1.000 47.54174 452 TRP A N 1
ATOM 3048 C CA . TRP A 1 452 ? -34.44094 18.25822 8.01658 1.000 38.58460 452 TRP A CA 1
ATOM 3049 C C . TRP A 1 452 ? -33.74258 17.24608 8.91762 1.000 46.90149 452 TRP A C 1
ATOM 3050 O O . TRP A 1 452 ? -32.95575 17.64166 9.78462 1.000 48.89342 452 TRP A O 1
ATOM 3061 N N . ALA A 1 453 ? -33.99994 15.94448 8.73303 1.000 46.82304 453 ALA A N 1
ATOM 3062 C CA . ALA A 1 453 ? -33.35762 14.93665 9.57420 1.000 49.40527 453 ALA A CA 1
ATOM 3063 C C . ALA A 1 453 ? -31.83912 14.89871 9.39351 1.000 54.34640 453 ALA A C 1
ATOM 3064 O O . ALA A 1 453 ? -31.12348 14.47839 10.31132 1.000 54.62914 453 ALA A O 1
ATOM 3066 N N . LYS A 1 454 ? -31.33841 15.33773 8.23796 1.000 55.63285 454 LYS A N 1
ATOM 3067 C CA . LYS A 1 454 ? -29.91199 15.29426 7.95690 1.000 54.18836 454 LYS A CA 1
ATOM 3068 C C . LYS A 1 454 ? -29.14025 16.37153 8.71897 1.000 58.64606 454 LYS A C 1
ATOM 3069 O O . LYS A 1 454 ? -27.91785 16.25507 8.86681 1.000 65.03381 454 LYS A O 1
ATOM 3075 N N . GLU A 1 455 ? -29.83070 17.38662 9.27129 1.000 56.57173 455 GLU A N 1
ATOM 3076 C CA . GLU A 1 455 ? -29.12327 18.50460 9.89071 1.000 53.26169 455 GLU A CA 1
ATOM 3077 C C . GLU A 1 455 ? -29.84628 19.10497 11.10353 1.000 54.84964 455 GLU A C 1
ATOM 3078 O O . GLU A 1 455 ? -29.69037 20.30124 11.37408 1.000 59.12281 455 GLU A O 1
ATOM 3084 N N . VAL A 1 456 ? -30.62014 18.31490 11.85030 1.000 48.44418 456 VAL A N 1
ATOM 3085 C CA . VAL A 1 456 ? -31.25523 18.78546 13.08079 1.000 38.72549 456 VAL A CA 1
ATOM 3086 C C . VAL A 1 456 ? -30.79893 17.90225 14.23510 1.000 36.43545 456 VAL A C 1
ATOM 3087 O O . VAL A 1 456 ? -30.75575 16.67341 14.10013 1.000 38.76007 456 VAL A O 1
ATOM 3091 N N . SER A 1 457 ? -30.45093 18.53322 15.35909 1.000 39.49090 457 SER A N 1
ATOM 3092 C CA . SER A 1 457 ? -29.92855 17.81176 16.51287 1.000 35.92827 457 SER A CA 1
ATOM 3093 C C . SER A 1 457 ? -30.98243 16.85410 17.06116 1.000 36.08511 457 SER A C 1
ATOM 3094 O O . SER A 1 457 ? -32.16500 17.20368 17.11642 1.000 34.18503 457 SER A O 1
ATOM 3097 N N . PRO A 1 458 ? -30.58796 15.64698 17.48951 1.000 39.09844 458 PRO A N 1
ATOM 3098 C CA . PRO A 1 458 ? -31.57336 14.70034 18.05126 1.000 28.47497 458 PRO A CA 1
ATOM 3099 C C . PRO A 1 458 ? -31.92728 14.95769 19.50752 1.000 32.30748 458 PRO A C 1
ATOM 3100 O O . PRO A 1 458 ? -32.92301 14.39974 19.99244 1.000 30.52298 458 PRO A O 1
ATOM 3104 N N . PHE A 1 459 ? -31.14265 15.75745 20.22865 1.000 33.35006 459 PHE A N 1
ATOM 3105 C CA . PHE A 1 459 ? -31.48968 16.15706 21.58068 1.000 28.49663 459 PHE A CA 1
ATOM 3106 C C . PHE A 1 459 ? -31.30113 17.65355 21.74319 1.000 26.80387 459 PHE A C 1
ATOM 3107 O O . PHE A 1 459 ? -30.56779 18.30450 20.99258 1.000 28.19951 459 PHE A O 1
ATOM 3115 N N . HIS A 1 460 ? -31.99537 18.19058 22.73235 1.000 23.98185 460 HIS A N 1
ATOM 3116 C CA A HIS A 1 460 ? -31.80260 19.56936 23.13480 0.578 29.85975 460 HIS A CA 1
ATOM 3117 C CA B HIS A 1 460 ? -31.86559 19.58048 23.13991 0.422 30.21097 460 HIS A CA 1
ATOM 3118 C C . HIS A 1 460 ? -31.71941 19.61926 24.65290 1.000 29.92758 460 HIS A C 1
ATOM 3119 O O . HIS A 1 460 ? -32.36663 18.83480 25.35303 1.000 27.17182 460 HIS A O 1
ATOM 3132 N N . GLU A 1 461 ? -30.88032 20.52667 25.14773 1.000 32.77858 461 GLU A N 1
ATOM 3133 C CA . GLU A 1 461 ? -30.53659 20.63199 26.56167 1.000 37.31925 461 GLU A CA 1
ATOM 3134 C C . GLU A 1 461 ? -30.84708 22.02569 27.09816 1.000 34.51275 461 GLU A C 1
ATOM 3135 O O . GLU A 1 461 ? -30.61218 23.03375 26.42603 1.000 36.16167 461 GLU A O 1
ATOM 3141 N N . THR A 1 462 ? -31.36099 22.06817 28.32102 1.000 30.02010 462 THR A N 1
ATOM 3142 C CA . THR A 1 462 ? -31.44423 23.28449 29.11549 1.000 33.42460 462 THR A CA 1
ATOM 3143 C C . THR A 1 462 ? -30.74229 23.02182 30.45245 1.000 29.84795 462 THR A C 1
ATOM 3144 O O . THR A 1 462 ? -30.99381 21.99911 31.10258 1.000 28.57061 462 THR A O 1
ATOM 3148 N N . VAL A 1 463 ? -29.84192 23.91386 30.85056 1.000 29.60412 463 VAL A N 1
ATOM 3149 C CA . VAL A 1 463 ? -29.17462 23.80694 32.14939 1.000 32.40932 463 VAL A CA 1
ATOM 3150 C C . VAL A 1 463 ? -29.88084 24.72525 33.14116 1.000 29.75976 463 VAL A C 1
ATOM 3151 O O . VAL A 1 463 ? -29.99294 25.92975 32.89320 1.000 28.78521 463 VAL A O 1
ATOM 3155 N N . MET A 1 464 ? -30.35709 24.15493 34.25658 1.000 32.03119 464 MET A N 1
ATOM 3156 C CA . MET A 1 464 ? -30.91602 24.89702 35.38109 1.000 31.46812 464 MET A CA 1
ATOM 3157 C C . MET A 1 464 ? -29.86502 25.03592 36.47367 1.000 36.32218 464 MET A C 1
ATOM 3158 O O . MET A 1 464 ? -29.11276 24.09425 36.74063 1.000 38.06433 464 MET A O 1
ATOM 3163 N N . GLU A 1 465 ? -29.84421 26.19986 37.12598 1.000 36.27732 465 GLU A N 1
ATOM 3164 C CA . GLU A 1 465 ? -28.82873 26.54010 38.11168 1.000 33.46348 465 GLU A CA 1
ATOM 3165 C C . GLU A 1 465 ? -29.47544 27.24917 39.29196 1.000 33.20010 465 GLU A C 1
ATOM 3166 O O . GLU A 1 465 ? -30.31435 28.13997 39.10962 1.000 32.94647 465 GLU A O 1
ATOM 3172 N N . LYS A 1 466 ? -29.08813 26.84207 40.50128 1.000 38.95185 466 LYS A N 1
ATOM 3173 C CA . LYS A 1 466 ? -29.50150 27.55979 41.70044 1.000 35.29246 466 LYS A CA 1
ATOM 3174 C C . LYS A 1 466 ? -28.71804 28.86184 41.77928 1.000 35.61808 466 LYS A C 1
ATOM 3175 O O . LYS A 1 466 ? -27.50241 28.87284 41.57922 1.000 34.35172 466 LYS A O 1
ATOM 3181 N N . LEU A 1 467 ? -29.40822 29.96280 42.04112 1.000 37.50541 467 LEU A N 1
ATOM 3182 C CA . LEU A 1 467 ? -28.78650 31.27390 41.98691 1.000 36.10738 467 LEU A CA 1
ATOM 3183 C C . LEU A 1 467 ? -28.79260 31.90360 43.36503 1.000 35.45311 467 LEU A C 1
ATOM 3184 O O . LEU A 1 467 ? -29.68821 31.65390 44.17333 1.000 34.44357 467 LEU A O 1
ATOM 3189 N N . THR A 1 468 ? -27.78132 32.72421 43.62569 1.000 35.16965 468 THR A N 1
ATOM 3190 C CA . THR A 1 468 ? -27.76904 33.51464 44.84618 1.000 33.41007 468 THR A CA 1
ATOM 3191 C C . THR A 1 468 ? -28.88807 34.53580 44.77485 1.000 35.46245 468 THR A C 1
ATOM 3192 O O . THR A 1 468 ? -28.88942 35.39577 43.88872 1.000 39.59457 468 THR A O 1
ATOM 3196 N N . GLU A 1 469 ? -29.83483 34.44928 45.70290 1.000 44.36571 469 GLU A N 1
ATOM 3197 C CA . GLU A 1 469 ? -30.94677 35.38711 45.73083 1.000 40.23395 469 GLU A CA 1
ATOM 3198 C C . GLU A 1 469 ? -30.43204 36.82011 45.75981 1.000 40.14478 469 GLU A C 1
ATOM 3199 O O . GLU A 1 469 ? -29.26858 37.06179 46.08875 1.000 42.52712 469 GLU A O 1
ATOM 3205 N N . LEU A 1 470 ? -31.25841 37.74731 45.38532 1.000 42.91267 470 LEU A N 1
ATOM 3206 C CA . LEU A 1 470 ? -30.90387 39.15183 45.42682 1.000 46.79065 470 LEU A CA 1
ATOM 3207 C C . LEU A 1 470 ? -31.06781 39.68927 46.84978 1.000 47.62358 470 LEU A C 1
ATOM 3208 O O . LEU A 1 470 ? -31.94471 39.23746 47.59352 1.000 48.11695 470 LEU A O 1
ATOM 3213 N N . PRO A 1 471 ? -30.23719 40.64640 47.25678 1.000 45.03011 471 PRO A N 1
ATOM 3214 C CA . PRO A 1 471 ? -30.54906 41.41202 48.47169 1.000 50.94713 471 PRO A CA 1
ATOM 3215 C C . PRO A 1 471 ? -31.89651 42.10804 48.31789 1.000 49.27669 471 PRO A C 1
ATOM 3216 O O . PRO A 1 471 ? -32.23971 42.58948 47.23767 1.000 50.45843 471 PRO A O 1
ATOM 3220 N N . SER A 1 472 ? -32.66011 42.16221 49.41816 1.000 52.93255 472 SER A N 1
ATOM 3221 C CA . SER A 1 472 ? -34.05323 42.60079 49.34723 1.000 42.12928 472 SER A CA 1
ATOM 3222 C C . SER A 1 472 ? -34.17869 44.02710 48.83520 1.000 45.88676 472 SER A C 1
ATOM 3223 O O . SER A 1 472 ? -35.18737 44.37777 48.2125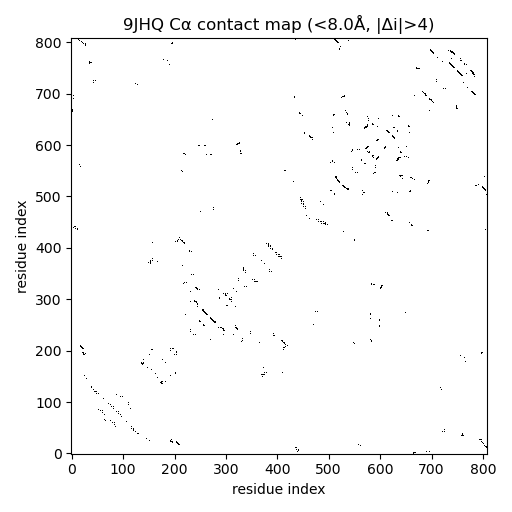3 1.000 48.79219 472 SER A O 1
ATOM 3226 N N . GLN A 1 473 ? -33.17799 44.86520 49.09020 1.000 49.27502 473 GLN A N 1
ATOM 3227 C CA . GLN A 1 473 ? -33.17114 46.19959 48.50595 1.000 48.62358 473 GLN A CA 1
ATOM 3228 C C . GLN A 1 473 ? -33.11463 46.13043 46.98166 1.000 47.59485 473 GLN A C 1
ATOM 3229 O O . GLN A 1 473 ? -33.84563 46.85056 46.29185 1.000 52.98345 473 GLN A O 1
ATOM 3235 N N . GLU A 1 474 ? -32.23531 45.27947 46.43651 1.000 44.89567 474 GLU A N 1
ATOM 3236 C CA . GLU A 1 474 ? -32.12495 45.14751 44.98311 1.000 47.06240 474 GLU A CA 1
ATOM 3237 C C . GLU A 1 474 ? -33.40648 44.57319 44.36699 1.000 42.63199 474 GLU A C 1
ATOM 3238 O O . GLU A 1 474 ? -33.79892 44.97184 43.26321 1.000 39.37208 474 GLU A O 1
ATOM 3244 N N . GLN A 1 475 ? -34.04149 43.60584 45.04257 1.000 37.88663 475 GLN A N 1
ATOM 3245 C CA . GLN A 1 475 ? -35.35946 43.12362 44.62810 1.000 46.15424 475 GLN A CA 1
ATOM 3246 C C . GLN A 1 475 ? -36.33891 44.27842 44.45538 1.000 42.95653 475 GLN A C 1
ATOM 3247 O O . GLN A 1 475 ? -37.00333 44.40365 43.41884 1.000 42.59660 475 GLN A O 1
ATOM 3253 N N . ALA A 1 476 ? -36.43963 45.13231 45.47642 1.000 39.33758 476 ALA A N 1
ATOM 3254 C CA . ALA A 1 476 ? -37.38167 46.24070 45.43340 1.000 41.18475 476 ALA A CA 1
ATOM 3255 C C . ALA A 1 476 ? -37.04174 47.21275 44.31050 1.000 40.67288 476 ALA A C 1
ATOM 3256 O O . ALA A 1 476 ? -37.93475 47.67874 43.58590 1.000 35.72742 476 ALA A O 1
ATOM 3258 N N . ALA A 1 477 ? -35.75346 47.53160 44.15327 1.000 38.34778 477 ALA A N 1
ATOM 3259 C CA . ALA A 1 477 ? -35.33472 48.46265 43.10706 1.000 39.00572 477 ALA A CA 1
ATOM 3260 C C . ALA A 1 477 ? -35.61754 47.90585 41.71511 1.000 39.10947 477 ALA A C 1
ATOM 3261 O O . ALA A 1 477 ? -35.94771 48.66387 40.79345 1.000 38.90511 477 ALA A O 1
ATOM 3263 N N . THR A 1 478 ? -35.48795 46.58286 41.54029 1.000 38.66264 478 THR A N 1
ATOM 3264 C CA . THR A 1 478 ? -35.76127 45.97362 40.23881 1.000 37.78325 478 THR A CA 1
ATOM 3265 C C . THR A 1 478 ? -37.25568 45.92043 39.95467 1.000 37.40155 478 THR A C 1
ATOM 3266 O O . THR A 1 478 ? -37.68556 46.14060 38.81266 1.000 39.97523 478 THR A O 1
ATOM 3270 N N . ALA A 1 479 ? -38.06773 45.66997 40.98324 1.000 38.59291 479 ALA A N 1
ATOM 3271 C CA . ALA A 1 479 ? -39.51372 45.67195 40.78193 1.000 34.55929 479 ALA A CA 1
ATOM 3272 C C . ALA A 1 479 ? -40.02507 47.06853 40.44484 1.000 32.00855 479 ALA A C 1
ATOM 3273 O O . ALA A 1 479 ? -40.95708 47.21815 39.64261 1.000 31.42309 479 ALA A O 1
ATOM 3275 N N . ASP A 1 480 ? -39.41216 48.10327 41.02314 1.000 34.90448 480 ASP A N 1
ATOM 3276 C CA . ASP A 1 480 ? -39.81284 49.47352 40.70660 1.000 39.12677 480 ASP A CA 1
ATOM 3277 C C . ASP A 1 480 ? -39.47224 49.82374 39.27139 1.000 33.76405 480 ASP A C 1
ATOM 3278 O O . ASP A 1 480 ? -40.25035 50.49795 38.58769 1.000 36.04245 480 ASP A O 1
ATOM 3283 N N . ALA A 1 481 ? -38.30594 49.38928 38.80123 1.000 33.08127 481 ALA A N 1
ATOM 3284 C CA . ALA A 1 481 ? -37.93521 49.67002 37.41808 1.000 34.31397 481 ALA A CA 1
ATOM 3285 C C . ALA A 1 481 ? -38.86313 48.94687 36.44293 1.000 30.89725 481 ALA A C 1
ATOM 3286 O O . ALA A 1 481 ? -39.27750 49.52262 35.42846 1.000 30.05030 481 ALA A O 1
ATOM 3288 N N . LEU A 1 482 ? -39.21350 47.69056 36.74059 1.000 31.34613 482 LEU A N 1
ATOM 3289 C CA . LEU A 1 482 ? -40.16756 46.97102 35.89776 1.000 30.37641 482 LEU A CA 1
ATOM 3290 C C . LEU A 1 482 ? -41.54090 47.63283 35.92189 1.000 28.12906 482 LEU A C 1
ATOM 3291 O O . LEU A 1 482 ? -42.23547 47.67835 34.89756 1.000 29.73092 482 LEU A O 1
ATOM 3296 N N . ARG A 1 483 ? -41.95363 48.13967 37.08846 1.000 31.53317 483 ARG A N 1
ATOM 3297 C CA . ARG A 1 483 ? -43.19755 48.90272 37.18596 1.000 33.04594 483 ARG A CA 1
ATOM 3298 C C . ARG A 1 483 ? -43.15493 50.15156 36.30877 1.000 31.74723 483 ARG A C 1
ATOM 3299 O O . ARG A 1 483 ? -44.13327 50.45219 35.61436 1.000 33.20348 483 ARG A O 1
ATOM 3307 N N . SER A 1 484 ? -42.03534 50.89442 36.32963 1.000 30.10919 484 SER A N 1
ATOM 3308 C CA . SER A 1 484 ? -41.88202 52.06084 35.45134 1.000 31.28924 484 SER A CA 1
ATOM 3309 C C . SER A 1 484 ? -41.92541 51.66083 33.98579 1.000 30.54228 484 SER A C 1
ATOM 3310 O O . SER A 1 484 ? -42.56859 52.32732 33.16547 1.000 34.85420 484 SER A O 1
ATOM 3313 N N . ALA A 1 485 ? -41.18433 50.60941 33.62906 1.000 27.76454 485 ALA A N 1
ATOM 3314 C CA . ALA A 1 485 ? -41.21925 50.10633 32.26262 1.000 30.44706 485 ALA A CA 1
ATOM 3315 C C . ALA A 1 485 ? -42.64619 49.74401 31.85443 1.000 29.42060 485 ALA A C 1
ATOM 3316 O O . ALA A 1 485 ? -43.08100 50.06466 30.74182 1.000 30.46790 485 ALA A O 1
ATOM 3318 N N . ALA A 1 486 ? -43.39683 49.08812 32.74823 1.000 25.53041 486 ALA A N 1
ATOM 3319 C CA . ALA A 1 486 ? -44.76279 48.69943 32.40818 1.000 30.62599 486 ALA A CA 1
ATOM 3320 C C . ALA A 1 486 ? -45.66037 49.92518 32.20200 1.000 30.20844 486 ALA A C 1
ATOM 3321 O O . ALA A 1 486 ? -46.50692 49.94455 31.29975 1.000 27.19608 486 ALA A O 1
ATOM 3323 N N . VAL A 1 487 ? -45.48060 50.96059 33.01996 1.000 28.91496 487 VAL A N 1
ATOM 3324 C CA . VAL A 1 487 ? -46.24847 52.19343 32.85155 1.000 30.01908 487 VAL A CA 1
ATOM 3325 C C . VAL A 1 487 ? -45.91937 52.85626 31.51150 1.000 32.20461 487 VAL A C 1
ATOM 3326 O O . VAL A 1 487 ? -46.80944 53.36572 30.82263 1.000 29.32970 487 VAL A O 1
ATOM 3330 N N . GLY A 1 488 ? -44.64777 52.81860 31.09246 1.000 25.68828 488 GLY A N 1
ATOM 3331 C CA . GLY A 1 488 ? -44.31190 53.38242 29.79480 1.000 29.11657 488 GLY A CA 1
ATOM 3332 C C . GLY A 1 488 ? -44.70906 52.51694 28.61314 1.000 29.41006 488 GLY A C 1
ATOM 3333 O O . GLY A 1 488 ? -44.78976 53.01870 27.48292 1.000 27.96016 488 GLY A O 1
ATOM 3334 N N . LEU A 1 489 ? -44.93853 51.22283 28.84509 1.000 22.47155 489 LEU A N 1
ATOM 3335 C CA . LEU A 1 489 ? -45.40115 50.33390 27.79212 1.000 25.49806 489 LEU A CA 1
ATOM 3336 C C . LEU A 1 489 ? -46.92126 50.34690 27.63184 1.000 26.09831 489 LEU A C 1
ATOM 3337 O O . LEU A 1 489 ? -47.41731 50.03274 26.54031 1.000 24.48131 489 LEU A O 1
ATOM 3342 N N . ALA A 1 490 ? -47.66579 50.71835 28.68013 1.000 29.42852 490 ALA A N 1
ATOM 3343 C CA . ALA A 1 490 ? -49.13199 50.68439 28.62371 1.000 32.07762 490 ALA A CA 1
ATOM 3344 C C . ALA A 1 490 ? -49.74912 51.41221 27.42625 1.000 29.83955 490 ALA A C 1
ATOM 3345 O O . ALA A 1 490 ? -50.74417 50.90278 26.88424 1.000 28.70547 490 ALA A O 1
ATOM 3347 N N . PRO A 1 491 ? -49.23403 52.55610 26.95242 1.000 34.52838 491 PRO A N 1
ATOM 3348 C CA . PRO A 1 491 ? -49.89308 53.22764 25.81033 1.000 30.21282 491 PRO A CA 1
ATOM 3349 C C . PRO A 1 491 ? -49.80449 52.46545 24.50323 1.000 32.00425 491 PRO A C 1
ATOM 3350 O O . PRO A 1 491 ? -50.53205 52.81115 23.55775 1.000 33.48648 491 PRO A O 1
ATOM 3354 N N . PHE A 1 492 ? -48.94472 51.45477 24.40308 1.000 24.94114 492 PHE A N 1
ATOM 3355 C CA . PHE A 1 492 ? -48.81427 50.69011 23.16919 1.000 29.62260 492 PHE A CA 1
ATOM 3356 C C . PHE A 1 492 ? -49.58543 49.38243 23.21592 1.000 27.82572 492 PHE A C 1
ATOM 3357 O O . PHE A 1 492 ? -49.49219 48.59208 22.27255 1.000 34.83146 492 PHE A O 1
ATOM 3365 N N . MET A 1 493 ? -50.31385 49.12421 24.30272 1.000 29.84196 493 MET A N 1
ATOM 3366 C CA . MET A 1 493 ? -51.12552 47.91714 24.45486 1.000 34.25238 493 MET A CA 1
ATOM 3367 C C . MET A 1 493 ? -52.49463 48.21116 23.87725 1.000 31.41653 493 MET A C 1
ATOM 3368 O O . MET A 1 493 ? -53.23090 49.03044 24.42336 1.000 33.14167 493 MET A O 1
ATOM 3373 N N . ARG A 1 494 ? -52.83183 47.56584 22.77276 1.000 32.08461 494 ARG A N 1
ATOM 3374 C CA . ARG A 1 494 ? -54.11998 47.77118 22.13328 1.000 29.82003 494 ARG A CA 1
ATOM 3375 C C . ARG A 1 494 ? -54.81378 46.42808 21.97405 1.000 31.17229 494 ARG A C 1
ATOM 3376 O O . ARG A 1 494 ? -54.17804 45.37062 21.94160 1.000 31.04906 494 ARG A O 1
ATOM 3384 N N . ILE A 1 495 ? -56.12440 46.46603 21.86570 1.000 31.18713 495 ILE A N 1
ATOM 3385 C CA . ILE A 1 495 ? -56.86081 45.27941 21.46453 1.000 20.97201 495 ILE A CA 1
ATOM 3386 C C . ILE A 1 495 ? -56.69960 45.09740 19.96559 1.000 27.72730 495 ILE A C 1
ATOM 3387 O O . ILE A 1 495 ? -56.74984 46.06545 19.20028 1.000 30.38750 495 ILE A O 1
ATOM 3392 N N . SER A 1 496 ? -56.45960 43.86406 19.53703 1.000 29.41740 496 SER A N 1
ATOM 3393 C CA . SER A 1 496 ? -56.22132 43.62722 18.11883 1.000 30.02490 496 SER A CA 1
ATOM 3394 C C . SER A 1 496 ? -57.48622 43.88133 17.30506 1.000 32.51409 496 SER A C 1
ATOM 3395 O O . SER A 1 496 ? -58.55860 43.39006 17.67570 1.000 32.77243 496 SER A O 1
ATOM 3398 N N . PRO A 1 497 ? -57.39801 44.59817 16.17727 1.000 36.32863 497 PRO A N 1
ATOM 3399 C CA . PRO A 1 497 ? -58.59177 44.78668 15.33284 1.000 33.69045 497 PRO A CA 1
ATOM 3400 C C . PRO A 1 497 ? -59.22922 43.48419 14.90000 1.000 34.50600 497 PRO A C 1
ATOM 3401 O O . PRO A 1 497 ? -60.45629 43.43659 14.73256 1.000 38.21623 497 PRO A O 1
ATOM 3405 N N . LEU A 1 498 ? -58.42733 42.42616 14.72781 1.000 28.65410 498 LEU A N 1
ATOM 3406 C CA . LEU A 1 498 ? -58.94309 41.11675 14.34750 1.000 31.78572 498 LEU A CA 1
ATOM 3407 C C . LEU A 1 498 ? -59.85966 40.53425 15.41438 1.000 31.29416 498 LEU A C 1
ATOM 3408 O O . LEU A 1 498 ? -60.76754 39.76006 15.09472 1.000 32.95302 498 LEU A O 1
ATOM 3413 N N . TYR A 1 499 ? -59.65294 40.90452 16.67602 1.000 30.32417 499 TYR A N 1
ATOM 3414 C CA . TYR A 1 499 ? -60.59106 40.51846 17.71756 1.000 29.92456 499 TYR A CA 1
ATOM 3415 C C . TYR A 1 499 ? -61.96884 41.13722 17.47808 1.000 32.97720 499 TYR A C 1
ATOM 3416 O O . TYR A 1 499 ? -62.99182 40.44785 17.56910 1.000 31.80354 499 TYR A O 1
ATOM 3425 N N . SER A 1 500 ? -62.02165 42.44938 17.19543 1.000 35.46275 500 SER A N 1
ATOM 3426 C CA . SER A 1 500 ? -63.31152 43.07910 16.89818 1.000 33.39572 500 SER A CA 1
ATOM 3427 C C . SER A 1 500 ? -63.96202 42.45287 15.67466 1.000 30.86835 500 SER A C 1
ATOM 3428 O O . SER A 1 500 ? -65.17981 42.26680 15.65169 1.000 39.08174 500 SER A O 1
ATOM 3431 N N . ALA A 1 501 ? -63.16800 42.09718 14.65373 1.000 28.92006 501 ALA A N 1
ATOM 3432 C CA . ALA A 1 501 ? -63.73974 41.42519 13.48361 1.000 33.10160 501 ALA A CA 1
ATOM 3433 C C . ALA A 1 501 ? -64.29336 40.04260 13.82250 1.000 30.75528 501 ALA A C 1
ATOM 3434 O O . ALA A 1 501 ? -65.25396 39.59807 13.19589 1.000 36.92897 501 ALA A O 1
ATOM 3436 N N . MET A 1 502 ? -63.70424 39.34203 14.79351 1.000 38.06133 502 MET A N 1
ATOM 3437 C CA . MET A 1 502 ? -64.27830 38.06808 15.22244 1.000 32.31329 502 MET A CA 1
ATOM 3438 C C . MET A 1 502 ? -65.60796 38.27366 15.92554 1.000 32.31180 502 MET A C 1
ATOM 3439 O O . MET A 1 502 ? -66.53230 37.46725 15.75928 1.000 37.30692 502 MET A O 1
ATOM 3444 N N . VAL A 1 503 ? -65.70055 39.30590 16.77099 1.000 31.54292 503 VAL A N 1
ATOM 3445 C CA . VAL A 1 503 ? -66.96049 39.59398 17.44592 1.000 34.46589 503 VAL A CA 1
ATOM 3446 C C . VAL A 1 503 ? -68.05200 39.88974 16.41546 1.000 36.78274 503 VAL A C 1
ATOM 3447 O O . VAL A 1 503 ? -69.16657 39.36012 16.50666 1.000 37.88059 503 VAL A O 1
ATOM 3451 N N . ASP A 1 504 ? -67.73456 40.70678 15.39538 1.000 37.61107 504 ASP A N 1
ATOM 3452 C CA . ASP A 1 504 ? -68.71037 41.00525 14.33646 1.000 37.67580 504 ASP A CA 1
ATOM 3453 C C . ASP A 1 504 ? -69.11671 39.74818 13.59118 1.000 35.54003 504 ASP A C 1
ATOM 3454 O O . ASP A 1 504 ? -70.29418 39.55618 13.26632 1.000 36.13478 504 ASP A O 1
ATOM 3459 N N . CYS A 1 505 ? -68.14625 38.89846 13.26596 1.000 32.94931 505 CYS A N 1
ATOM 3460 C CA . CYS A 1 505 ? -68.49174 37.65670 12.59604 1.000 34.72012 505 CYS A CA 1
ATOM 3461 C C . CYS A 1 505 ? -69.38526 36.79840 13.48092 1.000 37.25509 505 CYS A C 1
ATOM 3462 O O . CYS A 1 505 ? -70.38311 36.23313 13.00679 1.000 36.24868 505 CYS A O 1
ATOM 3465 N N . PHE A 1 506 ? -69.05928 36.71851 14.77771 1.000 29.80968 506 PHE A N 1
ATOM 3466 C CA . PHE A 1 506 ? -69.86464 35.93037 15.70700 1.000 34.06408 506 PHE A CA 1
ATOM 3467 C C . PHE A 1 506 ? -71.28748 36.47464 15.80324 1.000 34.26602 506 PHE A C 1
ATOM 3468 O O . PHE A 1 506 ? -72.25391 35.71200 15.77643 1.000 35.15038 506 PHE A O 1
ATOM 3476 N N . VAL A 1 507 ? -71.42892 37.79035 15.96525 1.000 36.12659 507 VAL A N 1
ATOM 3477 C CA . VAL A 1 507 ? -72.75211 38.40033 16.04228 1.000 38.36464 507 VAL A CA 1
ATOM 3478 C C . VAL A 1 507 ? -73.48118 38.26702 14.70646 1.000 42.19330 507 VAL A C 1
ATOM 3479 O O . VAL A 1 507 ? -74.69693 38.03061 14.67038 1.000 43.26265 507 VAL A O 1
ATOM 3483 N N . ALA A 1 508 ? -72.75295 38.39220 13.58707 1.000 39.10894 508 ALA A N 1
ATOM 3484 C CA . ALA A 1 508 ? -73.37052 38.18938 12.27998 1.000 40.46612 508 ALA A CA 1
ATOM 3485 C C . ALA A 1 508 ? -73.85085 36.75644 12.09451 1.000 43.71277 508 ALA A C 1
ATOM 3486 O O . ALA A 1 508 ? -74.75100 36.50829 11.28527 1.000 54.30153 508 ALA A O 1
ATOM 3488 N N . THR A 1 509 ? -73.28809 35.81255 12.83940 1.000 41.27276 509 THR A N 1
ATOM 3489 C CA . THR A 1 509 ? -73.60083 34.40159 12.68486 1.000 38.56208 509 THR A CA 1
ATOM 3490 C C . THR A 1 509 ? -74.60221 33.89782 13.71628 1.000 36.63905 509 THR A C 1
ATOM 3491 O O . THR A 1 509 ? -75.50451 33.12618 13.37340 1.000 33.43312 509 THR A O 1
ATOM 3495 N N . TYR A 1 510 ? -74.46613 34.32721 14.97382 1.000 34.52568 510 TYR A N 1
ATOM 3496 C CA . TYR A 1 510 ? -75.24211 33.78034 16.07233 1.000 34.62929 510 TYR A CA 1
ATOM 3497 C C . TYR A 1 510 ? -76.09939 34.81294 16.76545 1.000 40.56792 510 TYR A C 1
ATOM 3498 O O . TYR A 1 510 ? -76.89913 34.44004 17.63140 1.000 41.55587 510 TYR A O 1
ATOM 3507 N N . GLY A 1 511 ? -75.94211 36.08832 16.43291 1.000 37.84926 511 GLY A N 1
ATOM 3508 C CA . GLY A 1 511 ? -76.74186 37.14244 17.01094 1.000 35.57492 511 GLY A CA 1
ATOM 3509 C C . GLY A 1 511 ? -76.15989 37.69782 18.29897 1.000 41.37143 511 GLY A C 1
ATOM 3510 O O . GLY A 1 511 ? -75.31976 37.08554 18.96776 1.000 39.13024 511 GLY A O 1
ATOM 3511 N N . THR A 1 512 ? -76.61392 38.90153 18.62827 1.000 36.95138 512 THR A N 1
ATOM 3512 C CA . THR A 1 512 ? -76.26773 39.51497 19.89805 1.000 38.50102 512 THR A CA 1
ATOM 3513 C C . THR A 1 512 ? -76.66080 38.57519 21.03007 1.000 37.81283 512 THR A C 1
ATOM 3514 O O . THR A 1 512 ? -77.71257 37.93279 20.98105 1.000 40.37819 512 THR A O 1
ATOM 3518 N N . GLY A 1 513 ? -75.78962 38.46047 22.03359 1.000 40.60974 513 GLY A N 1
ATOM 3519 C CA . GLY A 1 513 ? -75.99951 37.54830 23.14432 1.000 37.06312 513 GLY A CA 1
ATOM 3520 C C . GLY A 1 513 ? -76.10236 36.09280 22.71798 1.000 39.54315 513 GLY A C 1
ATOM 3521 O O . GLY A 1 513 ? -76.47801 35.22845 23.52139 1.000 37.29257 513 GLY A O 1
ATOM 3522 N N . GLY A 1 514 ? -75.76529 35.80590 21.46048 1.000 32.44082 514 GLY A N 1
ATOM 3523 C CA . GLY A 1 514 ? -75.91666 34.46601 20.92959 1.000 31.24609 514 GLY A CA 1
ATOM 3524 C C . GLY A 1 514 ? -74.95862 33.46921 21.56046 1.000 31.90721 514 GLY A C 1
ATOM 3525 O O . GLY A 1 514 ? -73.98920 33.81695 22.23240 1.000 32.00167 514 GLY A O 1
ATOM 3526 N N . VAL A 1 515 ? -75.24908 32.18992 21.33330 1.000 32.71369 515 VAL A N 1
ATOM 3527 C CA . VAL A 1 515 ? -74.45562 31.09243 21.86887 1.000 33.84566 515 VAL A CA 1
ATOM 3528 C C . VAL A 1 515 ? -74.04748 30.18849 20.71628 1.000 38.65093 515 VAL A C 1
ATOM 3529 O O . VAL A 1 515 ? -74.88476 29.82361 19.88089 1.000 33.16888 515 VAL A O 1
ATOM 3533 N N . CYS A 1 516 ? -72.75922 29.84755 20.66895 1.000 29.08825 516 CYS A N 1
ATOM 3534 C CA . CYS A 1 516 ? -72.19759 28.89851 19.71442 1.000 31.68186 516 CYS A CA 1
ATOM 3535 C C . CYS A 1 516 ? -71.83927 27.63020 20.47540 1.000 29.43774 516 CYS A C 1
ATOM 3536 O O . CYS A 1 516 ? -71.16379 27.70364 21.50662 1.000 31.09030 516 CYS A O 1
ATOM 3539 N N . ARG A 1 517 ? -72.28966 26.47351 19.98390 1.000 32.89088 517 ARG A N 1
ATOM 3540 C CA . ARG A 1 517 ? -72.00879 25.20673 20.65963 1.000 36.69604 517 ARG A CA 1
ATOM 3541 C C . ARG A 1 517 ? -70.97106 24.35864 19.93616 1.000 32.61653 517 ARG A C 1
ATOM 3542 O O . ARG A 1 517 ? -70.68387 23.24306 20.38035 1.000 36.34892 517 ARG A O 1
ATOM 3550 N N . ASP A 1 518 ? -70.40562 24.85083 18.83743 1.000 31.82727 518 ASP A N 1
ATOM 3551 C CA . ASP A 1 518 ? -69.29743 24.19493 18.14592 1.000 34.35287 518 ASP A CA 1
ATOM 3552 C C . ASP A 1 518 ? -68.22668 25.26896 17.92942 1.000 30.45545 518 ASP A C 1
ATOM 3553 O O . ASP A 1 518 ? -68.15598 25.89732 16.86998 1.000 28.51012 518 ASP A O 1
ATOM 3558 N N . VAL A 1 519 ? -67.37215 25.45737 18.93619 1.000 28.52769 519 VAL A N 1
ATOM 3559 C CA . VAL A 1 519 ? -66.38451 26.52948 18.87259 1.000 25.59171 519 VAL A CA 1
ATOM 3560 C C . VAL A 1 519 ? -65.45334 26.33528 17.67997 1.000 27.12543 519 VAL A C 1
ATOM 3561 O O . VAL A 1 519 ? -65.07499 27.30975 17.01061 1.000 26.50462 519 VAL A O 1
ATOM 3565 N N . LEU A 1 520 ? -65.11718 25.07784 17.35521 1.000 25.27614 520 LEU A N 1
ATOM 3566 C CA . LEU A 1 520 ? -64.25623 24.82004 16.19668 1.000 30.24818 520 LEU A CA 1
ATOM 3567 C C . LEU A 1 520 ? -64.89653 25.31488 14.90421 1.000 28.55919 520 LEU A C 1
ATOM 3568 O O . LEU A 1 520 ? -64.22899 25.93605 14.06665 1.000 28.87453 520 LEU A O 1
ATOM 3573 N N . SER A 1 521 ? -66.19075 25.05749 14.72569 1.000 29.52585 521 SER A N 1
ATOM 3574 C CA . SER A 1 521 ? -66.84156 25.47662 13.49334 1.000 27.80764 521 SER A CA 1
ATOM 3575 C C . SER A 1 521 ? -66.75835 26.98268 13.31430 1.000 28.77190 521 SER A C 1
ATOM 3576 O O . SER A 1 521 ? -66.50307 27.46805 12.20476 1.000 26.84551 521 SER A O 1
ATOM 3579 N N . PHE A 1 522 ? -66.93189 27.73699 14.40575 1.000 28.71312 522 PHE A N 1
ATOM 3580 C CA . PHE A 1 522 ? -66.84656 29.18987 14.31516 1.000 30.09938 522 PHE A CA 1
ATOM 3581 C C . PHE A 1 522 ? -65.42712 29.63660 13.98758 1.000 27.77466 522 PHE A C 1
ATOM 3582 O O . PHE A 1 522 ? -65.22992 30.52365 13.14940 1.000 31.40553 522 PHE A O 1
ATOM 3590 N N . LEU A 1 523 ? -64.42189 29.02621 14.61493 1.000 27.97557 523 LEU A N 1
ATOM 3591 C CA . LEU A 1 523 ? -63.05088 29.42947 14.31519 1.000 26.04575 523 LEU A CA 1
ATOM 3592 C C . LEU A 1 523 ? -62.71275 29.14121 12.85494 1.000 27.08071 523 LEU A C 1
ATOM 3593 O O . LEU A 1 523 ? -62.04999 29.95086 12.19283 1.000 27.06874 523 LEU A O 1
ATOM 3598 N N . TYR A 1 524 ? -63.19856 28.01325 12.31907 1.000 28.23415 524 TYR A N 1
ATOM 3599 C CA . TYR A 1 524 ? -63.04211 27.75235 10.88453 1.000 30.84225 524 TYR A CA 1
ATOM 3600 C C . TYR A 1 524 ? -63.71619 28.83100 10.04572 1.000 27.08505 524 TYR A C 1
ATOM 3601 O O . TYR A 1 524 ? -63.15813 29.28457 9.04172 1.000 30.13853 524 TYR A O 1
ATOM 3610 N N . ARG A 1 525 ? -64.93134 29.23316 10.42886 1.000 28.43405 525 ARG A N 1
ATOM 3611 C CA . ARG A 1 525 ? -65.66210 30.23966 9.66718 1.000 28.67761 525 ARG A CA 1
ATOM 3612 C C . ARG A 1 525 ? -64.88869 31.54917 9.59812 1.000 31.33434 525 ARG A C 1
ATOM 3613 O O . ARG A 1 525 ? -64.81091 32.17825 8.53812 1.000 32.65634 525 ARG A O 1
ATOM 3621 N N . VAL A 1 526 ? -64.31580 31.98581 10.72430 1.000 28.67644 526 VAL A N 1
ATOM 3622 C CA . VAL A 1 526 ? -63.53421 33.21890 10.70229 1.000 28.75380 526 VAL A CA 1
ATOM 3623 C C . VAL A 1 526 ? -62.31787 33.06054 9.79556 1.000 33.63188 526 VAL A C 1
ATOM 3624 O O . VAL A 1 526 ? -61.98633 33.96607 9.01839 1.000 35.41668 526 VAL A O 1
ATOM 3628 N N . ALA A 1 527 ? -61.65583 31.89309 9.84471 1.000 35.20959 527 ALA A N 1
ATOM 3629 C CA . ALA A 1 527 ? -60.47952 31.68767 8.99886 1.000 33.55592 527 ALA A CA 1
ATOM 3630 C C . ALA A 1 527 ? -60.85975 31.58504 7.52896 1.000 37.32734 527 ALA A C 1
ATOM 3631 O O . ALA A 1 527 ? -60.11281 32.04909 6.66033 1.000 34.75279 527 ALA A O 1
ATOM 3633 N N . LEU A 1 528 ? -62.01170 30.98344 7.23317 1.000 35.37160 528 LEU A N 1
ATOM 3634 C CA . LEU A 1 528 ? -62.45995 30.86043 5.85176 1.000 37.85820 528 LEU A CA 1
ATOM 3635 C C . LEU A 1 528 ? -63.01630 32.17035 5.29072 1.000 43.92520 528 LEU A C 1
ATOM 3636 O O . LEU A 1 528 ? -62.84311 32.44800 4.09983 1.000 39.91413 528 LEU A O 1
ATOM 3641 N N . ARG A 1 529 ? -63.67388 32.99480 6.11210 1.000 43.27456 529 ARG A N 1
ATOM 3642 C CA . ARG A 1 529 ? -64.47652 34.08057 5.57446 1.000 45.40712 529 ARG A CA 1
ATOM 3643 C C . ARG A 1 529 ? -64.01366 35.47476 5.94967 1.000 45.87541 529 ARG A C 1
ATOM 3644 O O . ARG A 1 529 ? -64.46825 36.43436 5.32258 1.000 57.92483 529 ARG A O 1
ATOM 3652 N N . VAL A 1 530 ? -63.14829 35.63054 6.93654 1.000 46.89906 530 VAL A N 1
ATOM 3653 C CA . VAL A 1 530 ? -62.69452 36.94969 7.35143 1.000 52.54779 530 VAL A CA 1
ATOM 3654 C C . VAL A 1 530 ? -61.27966 37.10500 6.82394 1.000 53.62000 530 VAL A C 1
ATOM 3655 O O . VAL A 1 530 ? -60.35030 36.45977 7.31882 1.000 54.98248 530 VAL A O 1
ATOM 3659 N N . ASP A 1 531 ? -61.11521 37.9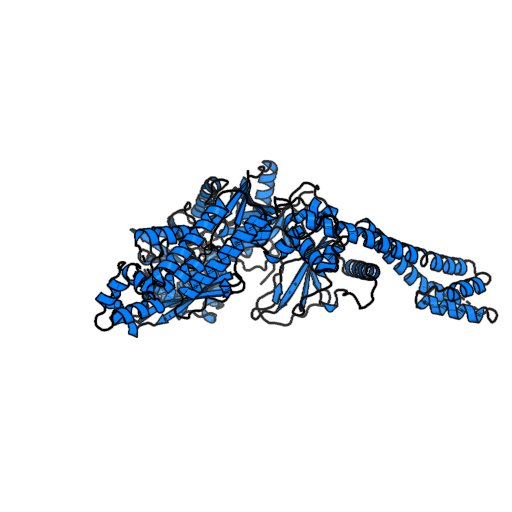3860 5.79603 1.000 60.99053 531 ASP A N 1
ATOM 3660 C CA . ASP A 1 531 ? -59.80710 38.11493 5.18441 1.000 62.44900 531 ASP A CA 1
ATOM 3661 C C . ASP A 1 531 ? -59.07799 39.29497 5.82369 1.000 57.23995 531 ASP A C 1
ATOM 3662 O O . ASP A 1 531 ? -59.59993 39.98030 6.71087 1.000 47.86777 531 ASP A O 1
ATOM 3667 N N . ALA A 1 532 ? -57.84674 39.53212 5.35626 1.000 59.86760 532 ALA A N 1
ATOM 3668 C CA . ALA A 1 532 ? -56.97709 40.51138 6.00339 1.000 54.87910 532 ALA A CA 1
ATOM 3669 C C . ALA A 1 532 ? -57.56233 41.91444 5.92785 1.000 53.86590 532 ALA A C 1
ATOM 3670 O O . ALA A 1 532 ? -57.51082 42.66671 6.90624 1.000 53.29830 532 ALA A O 1
ATOM 3672 N N . SER A 1 533 ? -58.15871 42.27008 4.78538 1.000 58.99267 533 SER A N 1
ATOM 3673 C CA . SER A 1 533 ? -58.62447 43.63759 4.58276 1.000 55.29419 533 SER A CA 1
ATOM 3674 C C . SER A 1 533 ? -59.81064 43.98136 5.47990 1.000 60.22152 533 SER A C 1
ATOM 3675 O O . SER A 1 533 ? -59.95872 45.14120 5.88233 1.000 54.79684 533 SER A O 1
ATOM 3678 N N . THR A 1 534 ? -60.66416 43.00812 5.81063 1.000 58.56729 534 THR A N 1
ATOM 3679 C CA . THR A 1 534 ? -61.74778 43.30529 6.74170 1.000 55.75257 534 THR A CA 1
ATOM 3680 C C . THR A 1 534 ? -61.34601 43.07656 8.19614 1.000 57.91422 534 THR A C 1
ATOM 3681 O O . THR A 1 534 ? -61.91821 43.70637 9.09582 1.000 60.86360 534 THR A O 1
ATOM 3685 N N . ALA A 1 535 ? -60.35376 42.22397 8.45895 1.000 55.39673 535 ALA A N 1
ATOM 3686 C CA . ALA A 1 535 ? -59.94438 42.02588 9.84424 1.000 51.36303 535 ALA A CA 1
ATOM 3687 C C . ALA A 1 535 ? -59.12283 43.19827 10.36889 1.000 50.00555 535 ALA A C 1
ATOM 3688 O O . ALA A 1 535 ? -59.14271 43.47064 11.57236 1.000 46.59334 535 ALA A O 1
ATOM 3690 N N . PHE A 1 536 ? -58.40631 43.90963 9.50229 1.000 48.98444 536 PHE A N 1
ATOM 3691 C CA . PHE A 1 536 ? -57.61851 45.06114 9.93307 1.000 48.87170 536 PHE A CA 1
ATOM 3692 C C . PHE A 1 536 ? -58.07681 46.34839 9.24428 1.000 58.23725 536 PHE A C 1
ATOM 3693 O O . PHE A 1 536 ? -57.26626 47.22679 8.95834 1.000 56.13798 536 PHE A O 1
ATOM 3701 N N . SER A 1 537 ? -59.38260 46.45447 8.97744 1.000 61.30403 537 SER A N 1
ATOM 3702 C CA . SER A 1 537 ? -59.98415 47.64529 8.44276 1.000 61.32559 537 SER A CA 1
ATOM 3703 C C . SER A 1 537 ? -60.05947 48.73960 9.50447 1.000 63.59403 537 SER A C 1
ATOM 3704 O O . SER A 1 537 ? -60.05982 48.46884 10.71066 1.000 57.39517 537 SER A O 1
ATOM 3707 N N . PRO A 1 538 ? -60.13722 50.00278 9.07576 1.000 69.92791 538 PRO A N 1
ATOM 3708 C CA . PRO A 1 538 ? -60.23695 51.09486 10.07140 1.000 61.60640 538 PRO A CA 1
ATOM 3709 C C . PRO A 1 538 ? -61.46929 51.00404 10.96335 1.000 57.83995 538 PRO A C 1
ATOM 3710 O O . PRO A 1 538 ? -61.41068 51.40631 12.13117 1.000 55.88959 538 PRO A O 1
ATOM 3714 N N . GLN A 1 539 ? -62.56312 50.42836 10.46572 1.000 58.09926 539 GLN A N 1
ATOM 3715 C CA . GLN A 1 539 ? -63.70358 50.11406 11.31969 1.000 61.08991 539 GLN A CA 1
ATOM 3716 C C . GLN A 1 539 ? -63.31768 49.10894 12.39742 1.000 58.84727 539 GLN A C 1
ATOM 3717 O O . GLN A 1 539 ? -63.70600 49.25606 13.56619 1.000 55.12746 539 GLN A O 1
ATOM 3723 N N . ALA A 1 540 ? -62.58747 48.05643 12.00964 1.000 54.04999 540 ALA A N 1
ATOM 3724 C CA . ALA A 1 540 ? -62.07898 47.09768 12.98407 1.000 49.74401 540 ALA A CA 1
ATOM 3725 C C . ALA A 1 540 ? -61.27020 47.79670 14.07247 1.000 47.22644 540 ALA A C 1
ATOM 3726 O O . ALA A 1 540 ? -61.49781 47.57222 15.26899 1.000 40.77612 540 ALA A O 1
ATOM 3728 N N . ALA A 1 541 ? -60.33081 48.66643 13.67121 1.000 44.31565 541 ALA A N 1
ATOM 3729 C CA . ALA A 1 541 ? -59.49078 49.37000 14.63692 1.000 44.41132 541 ALA A CA 1
ATOM 3730 C C . ALA A 1 541 ? -60.31079 50.30853 15.51376 1.000 46.32398 541 ALA A C 1
ATOM 3731 O O . ALA A 1 541 ? -60.04637 50.44032 16.71923 1.000 42.99899 541 ALA A O 1
ATOM 3733 N N . THR A 1 542 ? -61.30911 50.97256 14.92415 1.000 46.66834 542 THR A N 1
ATOM 3734 C CA . THR A 1 542 ? -62.17416 51.85864 15.69769 1.000 46.94048 542 THR A CA 1
ATOM 3735 C C . THR A 1 542 ? -62.98459 51.06760 16.71047 1.000 40.47209 542 THR A C 1
ATOM 3736 O O . THR A 1 542 ? -63.00076 51.40081 17.90539 1.000 41.34286 542 THR A O 1
ATOM 3740 N N . ALA A 1 543 ? -63.65739 50.00562 16.24559 1.000 39.40646 543 ALA A N 1
ATOM 3741 C CA . ALA A 1 543 ? -64.33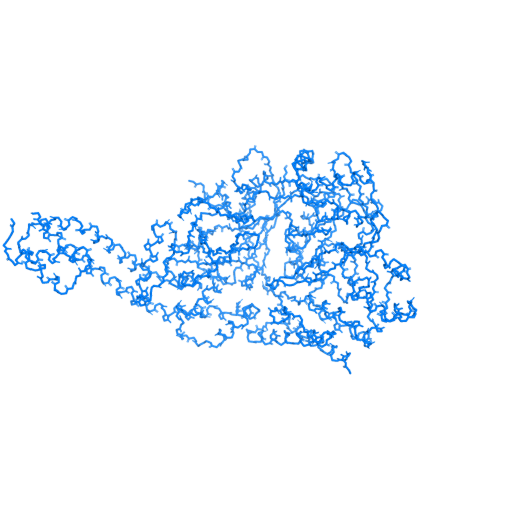300 49.08608 17.15850 1.000 38.64609 543 ALA A CA 1
ATOM 3742 C C . ALA A 1 543 ? -63.38442 48.56165 18.24204 1.000 38.08329 543 ALA A C 1
ATOM 3743 O O . ALA A 1 543 ? -63.75505 48.50705 19.42159 1.000 38.88256 543 ALA A O 1
ATOM 3745 N N . ALA A 1 544 ? -62.14883 48.19422 17.86840 1.000 33.60993 544 ALA A N 1
ATOM 3746 C CA . ALA A 1 544 ? -61.21022 47.66858 18.86379 1.000 38.92897 544 ALA A CA 1
ATOM 3747 C C . ALA A 1 544 ? -60.82586 48.73380 19.87974 1.000 37.12918 544 ALA A C 1
ATOM 3748 O O . ALA A 1 544 ? -60.77151 48.45666 21.08686 1.000 35.63087 544 ALA A O 1
ATOM 3750 N N . ARG A 1 545 ? -60.56444 49.96149 19.42283 1.000 36.76492 545 ARG A N 1
ATOM 3751 C CA . ARG A 1 545 ? -60.33595 51.03921 20.37902 1.000 32.42662 545 ARG A CA 1
ATOM 3752 C C . ARG A 1 545 ? -61.58992 51.29268 21.21403 1.000 39.36528 545 ARG A C 1
ATOM 3753 O O . ARG A 1 545 ? -61.50983 51.50942 22.43000 1.000 40.06576 545 ARG A O 1
ATOM 3761 N N . ARG A 1 546 ? -62.76284 51.21920 20.59090 1.000 32.96493 546 ARG A N 1
ATOM 3762 C CA . ARG A 1 546 ? -63.99995 51.37976 21.34771 1.000 42.13013 546 ARG A CA 1
ATOM 3763 C C . ARG A 1 546 ? -64.16201 50.27289 22.38543 1.000 38.83369 546 ARG A C 1
ATOM 3764 O O . ARG A 1 546 ? -64.55783 50.53295 23.53247 1.000 34.60615 546 ARG A O 1
ATOM 3772 N N . LEU A 1 547 ? -63.85234 49.02902 22.00319 1.000 38.97792 547 LEU A N 1
ATOM 3773 C CA . LEU A 1 547 ? -63.95105 47.91015 22.94244 1.000 34.70773 547 LEU A CA 1
ATOM 3774 C C . LEU A 1 547 ? -62.97530 48.06814 24.10653 1.000 33.13216 547 LEU A C 1
ATOM 3775 O O . LEU A 1 547 ? -63.31122 47.75479 25.25533 1.000 36.00736 547 LEU A O 1
ATOM 3780 N N . GLN A 1 548 ? -61.77063 48.57616 23.83737 1.000 31.01536 548 GLN A N 1
ATOM 3781 C CA . GLN A 1 548 ? -60.79339 48.74677 24.91015 1.000 35.03941 548 GLN A CA 1
ATOM 3782 C C . GLN A 1 548 ? -61.23622 49.79867 25.92535 1.000 37.74986 548 GLN A C 1
ATOM 3783 O O . GLN A 1 548 ? -61.09498 49.59020 27.14106 1.000 38.15874 548 GLN A O 1
ATOM 3789 N N . ASP A 1 549 ? -61.74567 50.94543 25.45076 1.000 36.50166 549 ASP A N 1
ATOM 3790 C CA . ASP A 1 549 ? -62.27094 51.96139 26.36391 1.000 37.61337 549 ASP A CA 1
ATOM 3791 C C . ASP A 1 549 ? -63.30733 51.36447 27.29764 1.000 35.08948 549 ASP A C 1
ATOM 3792 O O . ASP A 1 549 ? -63.34218 51.68516 28.48917 1.000 38.24191 549 ASP A O 1
ATOM 3797 N N . ARG A 1 550 ? -64.15643 50.48328 26.76523 1.000 37.28572 550 ARG A N 1
ATOM 3798 C CA . ARG A 1 550 ? -65.20651 49.86063 27.56217 1.000 39.11160 550 ARG A CA 1
ATOM 3799 C C . ARG A 1 550 ? -64.63214 48.79969 28.49486 1.000 43.23802 550 ARG A C 1
ATOM 3800 O O . ARG A 1 550 ? -64.92819 48.77783 29.69882 1.000 40.25407 550 ARG A O 1
ATOM 3808 N N . LEU A 1 551 ? -63.78190 47.92777 27.95339 1.000 39.12472 551 LEU A N 1
ATOM 3809 C CA . LEU A 1 551 ? -63.30799 46.76703 28.69780 1.000 36.52485 551 LEU A CA 1
ATOM 3810 C C . LEU A 1 551 ? -62.29897 47.15137 29.77287 1.000 36.25616 551 LEU A C 1
ATOM 3811 O O . LEU A 1 551 ? -62.34008 46.60431 30.87771 1.000 34.49669 551 LEU A O 1
ATOM 3816 N N . GLY A 1 552 ? -61.37482 48.07378 29.46904 1.000 34.13212 552 GLY A N 1
ATOM 3817 C CA . GLY A 1 552 ? -60.24973 48.33665 30.34346 1.000 31.97120 552 GLY A CA 1
ATOM 3818 C C . GLY A 1 552 ? -59.19987 47.23508 30.27432 1.000 34.77822 552 GLY A C 1
ATOM 3819 O O . GLY A 1 552 ? -59.41484 46.15136 29.72488 1.000 27.87579 552 GLY A O 1
ATOM 3820 N N . PHE A 1 553 ? -58.03667 47.52419 30.87367 1.000 30.91919 553 PHE A N 1
ATOM 3821 C CA . PHE A 1 553 ? -56.89699 46.61147 30.79534 1.000 29.56285 553 PHE A CA 1
ATOM 3822 C C . PHE A 1 553 ? -57.16059 45.28124 31.50297 1.000 34.44498 553 PHE A C 1
ATOM 3823 O O . PHE A 1 553 ? -56.58821 44.25560 31.12556 1.000 31.58297 553 PHE A O 1
ATOM 3831 N N . GLU A 1 554 ? -58.03730 45.26618 32.50257 1.000 36.09158 554 GLU A N 1
ATOM 3832 C CA . GLU A 1 554 ? -58.26727 44.07111 33.30607 1.000 34.90502 554 GLU A CA 1
ATOM 3833 C C . GLU A 1 554 ? -59.04212 42.97764 32.56406 1.000 28.84548 554 GLU A C 1
ATOM 3834 O O . GLU A 1 554 ? -59.14475 41.86374 33.07819 1.000 28.94619 554 GLU A O 1
ATOM 3840 N N . GLY A 1 555 ? -59.57775 43.25821 31.38284 1.000 28.18263 555 GLY A N 1
ATOM 3841 C CA . GLY A 1 555 ? -60.32866 42.24633 30.66196 1.000 27.96330 555 GLY A CA 1
ATOM 3842 C C . GLY A 1 555 ? -61.68518 41.93174 31.29257 1.000 33.17781 555 GLY A C 1
ATOM 3843 O O . GLY A 1 555 ? -62.26075 42.71973 32.04968 1.000 30.01318 555 GLY A O 1
ATOM 3844 N N . ALA A 1 556 ? -62.18845 40.74092 30.95190 1.000 29.48418 556 ALA A N 1
ATOM 3845 C CA . ALA A 1 556 ? -63.48658 40.25608 31.42169 1.000 29.61981 556 ALA A CA 1
ATOM 3846 C C . ALA A 1 556 ? -63.57636 38.76720 31.14177 1.000 31.70779 556 ALA A C 1
ATOM 3847 O O . ALA A 1 556 ? -63.68387 38.36313 29.97486 1.000 31.93085 556 ALA A O 1
ATOM 3849 N N . GLY A 1 557 ? -63.57763 37.96449 32.18921 1.000 26.51403 557 GLY A N 1
ATOM 3850 C CA . GLY A 1 557 ? -63.86558 36.55246 32.00246 1.000 23.73353 557 GLY A CA 1
ATOM 3851 C C . GLY A 1 557 ? -62.80755 35.92548 31.11210 1.000 31.86079 557 GLY A C 1
ATOM 3852 O O . GLY A 1 557 ? -61.60099 35.99811 31.37824 1.000 28.77837 557 GLY A O 1
ATOM 3853 N N . THR A 1 558 ? -63.26637 35.32053 30.01972 1.000 32.97778 558 THR A N 1
ATOM 3854 C CA . THR A 1 558 ? -62.36438 34.66035 29.08824 1.000 29.52020 558 THR A CA 1
ATOM 3855 C C . THR A 1 558 ? -61.23532 35.58122 28.64966 1.000 30.04781 558 THR A C 1
ATOM 3856 O O . THR A 1 558 ? -60.09330 35.13462 28.46855 1.000 30.88143 558 THR A O 1
ATOM 3860 N N . VAL A 1 559 ? -61.52890 36.86841 28.48632 1.000 25.38616 559 VAL A N 1
ATOM 3861 C CA . VAL A 1 559 ? -60.52952 37.84738 28.07174 1.000 23.22782 559 VAL A CA 1
ATOM 3862 C C . VAL A 1 559 ? -59.67333 38.19946 29.28649 1.000 27.85382 559 VAL A C 1
ATOM 3863 O O . VAL A 1 559 ? -60.09915 38.95307 30.16810 1.000 29.42876 559 VAL A O 1
ATOM 3867 N N . GLY A 1 560 ? -58.44927 37.67239 29.32936 1.000 26.15596 560 GLY A N 1
ATOM 3868 C CA . GLY A 1 560 ? -57.57568 37.97731 30.43790 1.000 23.20220 560 GLY A CA 1
ATOM 3869 C C . GLY A 1 560 ? -57.11323 39.42398 30.42626 1.000 28.91833 560 GLY A C 1
ATOM 3870 O O . GLY A 1 560 ? -57.21643 40.13268 29.42340 1.000 26.06371 560 GLY A O 1
ATOM 3871 N N . GLY A 1 561 ? -56.59896 39.86629 31.57665 1.000 24.50488 561 GLY A N 1
ATOM 3872 C CA . GLY A 1 561 ? -56.00062 41.17946 31.64603 1.000 25.72056 561 GLY A CA 1
ATOM 3873 C C . GLY A 1 561 ? -54.78623 41.29303 30.74158 1.000 30.76562 561 GLY A C 1
ATOM 3874 O O . GLY A 1 561 ? -54.07264 40.31508 30.47683 1.000 27.52301 561 GLY A O 1
ATOM 3875 N N . ALA A 1 562 ? -54.56176 42.51087 30.25733 1.000 25.36554 562 ALA A N 1
ATOM 3876 C CA . ALA A 1 562 ? -53.37277 42.81880 29.47490 1.000 28.52338 562 ALA A CA 1
ATOM 3877 C C . ALA A 1 562 ? -52.13023 42.68737 30.34858 1.000 25.53247 562 ALA A C 1
ATOM 3878 O O . ALA A 1 562 ? -52.04742 43.29385 31.41941 1.000 26.90722 562 ALA A O 1
ATOM 3880 N N . HIS A 1 563 ? -51.16529 41.89166 29.89618 1.000 22.19596 563 HIS A N 1
ATOM 3881 C CA . HIS A 1 563 ? -49.90668 41.76248 30.60362 1.000 26.68410 563 HIS A CA 1
ATOM 3882 C C . HIS A 1 563 ? -48.79811 41.56788 29.57666 1.000 25.56964 563 HIS A C 1
ATOM 3883 O O . HIS A 1 563 ? -49.05659 41.52281 28.36740 1.000 25.57699 563 HIS A O 1
ATOM 3890 N N . ALA A 1 564 ? -47.55729 41.44799 30.05762 1.000 20.43660 564 ALA A N 1
ATOM 3891 C CA . ALA A 1 564 ? -46.41503 41.36622 29.14956 1.000 25.65416 564 ALA A CA 1
ATOM 3892 C C . ALA A 1 564 ? -45.22805 40.69619 29.82104 1.000 24.56032 564 ALA A C 1
ATOM 3893 O O . ALA A 1 564 ? -45.08636 40.72080 31.04442 1.000 22.66211 564 ALA A O 1
ATOM 3895 N N . THR A 1 565 ? -44.34581 40.14651 28.98922 1.000 23.32321 565 THR A N 1
ATOM 3896 C CA . THR A 1 565 ? -43.05128 39.63116 29.42669 1.000 25.20564 565 THR A CA 1
ATOM 3897 C C . THR A 1 565 ? -41.97384 40.60162 28.96286 1.000 22.22971 565 THR A C 1
ATOM 3898 O O . THR A 1 565 ? -41.88780 40.90905 27.77113 1.000 23.48383 565 THR A O 1
ATOM 3902 N N . LEU A 1 566 ? -41.15686 41.08302 29.90174 1.000 23.59088 566 LEU A N 1
ATOM 3903 C CA . LEU A 1 566 ? -40.03665 41.97145 29.60088 1.000 23.35619 566 LEU A CA 1
ATOM 3904 C C . LEU A 1 566 ? -38.72027 41.21270 29.73186 1.000 28.10329 566 LEU A C 1
ATOM 3905 O O . LEU A 1 566 ? -38.46767 40.58210 30.76580 1.000 28.14881 566 LEU A O 1
ATOM 3910 N N . TYR A 1 567 ? -37.87798 41.27728 28.70130 1.000 25.75116 567 TYR A N 1
ATOM 3911 C CA . TYR A 1 567 ? -36.52556 40.73911 28.79196 1.000 25.98875 567 TYR A CA 1
ATOM 3912 C C . TYR A 1 567 ? -35.57128 41.90917 28.91132 1.000 23.88500 567 TYR A C 1
ATOM 3913 O O . TYR A 1 567 ? -35.61967 42.82744 28.08906 1.000 27.73003 567 TYR A O 1
ATOM 3922 N N . PHE A 1 568 ? -34.69364 41.87434 29.91486 1.000 24.89817 568 PHE A N 1
ATOM 3923 C CA . PHE A 1 568 ? -33.94514 43.08579 30.21960 1.000 23.09771 568 PHE A CA 1
ATOM 3924 C C . PHE A 1 568 ? -32.65450 42.73494 30.93459 1.000 26.43940 568 PHE A C 1
ATOM 3925 O O . PHE A 1 568 ? -32.49650 41.63427 31.47228 1.000 28.15650 568 PHE A O 1
ATOM 3933 N N . GLN A 1 569 ? -31.75179 43.71189 30.96920 1.000 23.64462 569 GLN A N 1
ATOM 3934 C CA . GLN A 1 569 ? -30.49439 43.60218 31.68687 1.000 23.83030 569 GLN A CA 1
ATOM 3935 C C . GLN A 1 569 ? -30.35543 44.80088 32.61736 1.000 32.24661 569 GLN A C 1
ATOM 3936 O O . GLN A 1 569 ? -30.92494 45.87129 32.37040 1.000 29.52021 569 GLN A O 1
ATOM 3942 N N . VAL A 1 570 ? -29.59720 44.60386 33.68465 1.000 30.83301 570 VAL A N 1
ATOM 3943 C CA . VAL A 1 570 ? -29.39891 45.59974 34.73340 1.000 34.80655 570 VAL A CA 1
ATOM 3944 C C . VAL A 1 570 ? -27.91525 45.86977 34.84680 1.000 35.32394 570 VAL A C 1
ATOM 3945 O O . VAL A 1 570 ? -27.11832 44.92519 34.88176 1.000 35.49922 570 VAL A O 1
ATOM 3949 N N . PRO A 1 571 ? -27.47239 47.13050 34.90093 1.000 32.50642 571 PRO A N 1
ATOM 3950 C CA . PRO A 1 571 ? -26.04349 47.39633 35.08564 1.000 37.87644 571 PRO A CA 1
ATOM 3951 C C . PRO A 1 571 ? -25.53184 46.70205 36.33716 1.000 41.60470 571 PRO A C 1
ATOM 3952 O O . PRO A 1 571 ? -26.26626 46.50842 37.30957 1.000 42.47998 571 PRO A O 1
ATOM 3956 N N . ASP A 1 572 ? -24.27301 46.27802 36.28368 1.000 42.18409 572 ASP A N 1
ATOM 3957 C CA . ASP A 1 572 ? -23.60042 45.78593 37.47781 1.000 54.01210 572 ASP A CA 1
ATOM 3958 C C . ASP A 1 572 ? -23.00566 46.98260 38.22017 1.000 63.26869 572 ASP A C 1
ATOM 3959 O O . ASP A 1 572 ? -23.56885 47.44282 39.22444 1.000 64.42574 572 ASP A O 1
ATOM 3964 N N . GLU A 1 573 ? -21.87656 47.48646 37.70789 1.000 63.46270 573 GLU A N 1
ATOM 3965 C CA . GLU A 1 573 ? -21.18448 48.71532 38.15181 1.000 66.23134 573 GLU A CA 1
ATOM 3966 C C . GLU A 1 573 ? -21.60462 49.30323 39.50611 1.000 65.93423 573 GLU A C 1
ATOM 3967 O O . GLU A 1 573 ? -20.82848 50.01411 40.14806 1.000 69.88274 573 GLU A O 1
ATOM 3973 N N . THR A 1 584 ? -28.12259 63.62463 34.28334 1.000 91.49595 584 THR A N 1
ATOM 3974 C CA . THR A 1 584 ? -29.11315 62.67505 33.77523 1.000 87.25690 584 THR A CA 1
ATOM 3975 C C . THR A 1 584 ? -29.22886 61.46299 34.71184 1.000 81.86553 584 THR A C 1
ATOM 3976 O O . THR A 1 584 ? -28.21833 61.00595 35.25196 1.000 82.88913 584 THR A O 1
ATOM 3980 N N . PRO A 1 585 ? -30.45285 60.95464 34.90911 1.000 84.37554 585 PRO A N 1
ATOM 3981 C CA . PRO A 1 585 ? -30.64075 59.79828 35.80325 1.000 81.88891 585 PRO A CA 1
ATOM 3982 C C . PRO A 1 585 ? -29.80522 58.58502 35.39290 1.000 74.56101 585 PRO A C 1
ATOM 3983 O O . PRO A 1 585 ? -29.43531 58.40593 34.22826 1.000 69.04426 585 PRO A O 1
ATOM 3987 N N . ALA A 1 586 ? -29.49779 57.74835 36.37869 1.000 60.96641 586 ALA A N 1
ATOM 3988 C CA . ALA A 1 586 ? -28.71520 56.55529 36.11089 1.000 60.37365 586 ALA A CA 1
ATOM 3989 C C . ALA A 1 586 ? -29.53601 55.56587 35.29081 1.000 59.82452 586 ALA A C 1
ATOM 3990 O O . ALA A 1 586 ? -30.76963 55.58053 35.31610 1.000 59.64340 586 ALA A O 1
ATOM 3992 N N . VAL A 1 587 ? -28.83991 54.71097 34.54327 1.000 47.59688 587 VAL A N 1
ATOM 3993 C CA . VAL A 1 587 ? -29.49332 53.57797 33.89823 1.000 45.04503 587 VAL A CA 1
ATOM 3994 C C . VAL A 1 587 ? -29.92196 52.58423 34.97646 1.000 41.95009 587 VAL A C 1
ATOM 3995 O O . VAL A 1 587 ? -29.10329 52.12793 35.78320 1.000 47.37716 587 VAL A O 1
ATOM 3999 N N . ARG A 1 588 ? -31.21842 52.28046 35.02792 1.000 42.15882 588 ARG A N 1
ATOM 4000 C CA . ARG A 1 588 ? -31.74344 51.25628 35.92940 1.000 41.17695 588 ARG A CA 1
ATOM 4001 C C . ARG A 1 588 ? -31.94143 49.92600 35.22625 1.000 43.84598 588 ARG A C 1
ATOM 4002 O O . ARG A 1 588 ? -31.62808 48.87425 35.79390 1.000 34.55423 588 ARG A O 1
ATOM 4010 N N . LEU A 1 589 ? -32.44167 49.96359 33.98946 1.000 40.17360 589 LEU A N 1
ATOM 4011 C CA . LEU A 1 589 ? -32.91223 48.77087 33.30099 1.000 35.12350 589 LEU A CA 1
ATOM 4012 C C . LEU A 1 589 ? -32.81787 49.01637 31.79765 1.000 33.58662 589 LEU A C 1
ATOM 4013 O O . LEU A 1 589 ? -33.20729 50.08596 31.32275 1.000 37.40575 589 LEU A O 1
ATOM 4018 N N . VAL A 1 590 ? -32.29026 48.04240 31.05805 1.000 30.80410 590 VAL A N 1
ATOM 4019 C CA . VAL A 1 590 ? -32.19179 48.10164 29.59697 1.000 26.34630 590 VAL A CA 1
ATOM 4020 C C . VAL A 1 590 ? -33.07813 47.00731 29.00003 1.000 26.99046 590 VAL A C 1
ATOM 4021 O O . VAL A 1 590 ? -32.88506 45.82229 29.28987 1.000 24.05634 590 VAL A O 1
ATOM 4025 N N . ILE A 1 591 ? -34.01894 47.40088 28.13483 1.000 26.06240 591 ILE A N 1
ATOM 4026 C CA . ILE A 1 591 ? -34.95060 46.47454 27.50164 1.000 22.12873 591 ILE A CA 1
ATOM 4027 C C . ILE A 1 591 ? -34.26388 45.73754 26.35425 1.000 27.69485 591 ILE A C 1
ATOM 4028 O O . ILE A 1 591 ? -33.60264 46.35509 25.50729 1.000 30.21050 591 ILE A O 1
ATOM 4033 N N . ASN A 1 592 ? -34.43786 44.41584 26.29711 1.000 25.13238 592 ASN A N 1
ATOM 4034 C CA . ASN A 1 592 ? -33.99265 43.64398 25.13579 1.000 26.54754 592 ASN A CA 1
ATOM 4035 C C . ASN A 1 592 ? -35.14017 43.16069 24.27557 1.000 29.02038 592 ASN A C 1
ATOM 4036 O O . ASN A 1 592 ? -35.02458 43.13453 23.04510 1.000 27.43440 592 ASN A O 1
ATOM 4041 N N . ASN A 1 593 ? -36.24409 42.77656 24.90326 1.000 25.38567 593 ASN A N 1
ATOM 4042 C CA . ASN A 1 593 ? -37.41803 42.36381 24.15956 1.000 31.78422 593 ASN A CA 1
ATOM 4043 C C . ASN A 1 593 ? -38.65264 42.51213 25.05129 1.000 30.06399 593 ASN A C 1
ATOM 4044 O O . ASN A 1 593 ? -38.55757 42.57488 26.28315 1.000 25.72802 593 ASN A O 1
ATOM 4049 N N . VAL A 1 594 ? -39.80924 42.58734 24.39933 1.000 24.84690 594 VAL A N 1
ATOM 4050 C CA . VAL A 1 594 ? -41.10535 42.70759 25.05622 1.000 25.73857 594 VAL A CA 1
ATOM 4051 C C . VAL A 1 594 ? -42.08100 41.81988 24.29737 1.000 29.77533 594 VAL A C 1
ATOM 4052 O O . VAL A 1 594 ? -42.02635 41.74079 23.06516 1.000 31.21880 594 VAL A O 1
ATOM 4056 N N . GLN A 1 595 ? -42.94006 41.10877 25.03160 1.000 26.16183 595 GLN A N 1
ATOM 4057 C CA . GLN A 1 595 ? -43.97512 40.27023 24.43712 1.000 29.38055 595 GLN A CA 1
ATOM 4058 C C . GLN A 1 595 ? -45.27816 40.42764 25.20686 1.000 28.18831 595 GLN A C 1
ATOM 4059 O O . GLN A 1 595 ? -45.27128 40.50841 26.44174 1.000 23.99610 595 GLN A O 1
ATOM 4065 N N . SER A 1 596 ? -46.39048 40.42353 24.47218 1.000 21.26265 596 SER A N 1
ATOM 4066 C CA . SER A 1 596 ? -47.71993 40.39577 25.08329 1.000 27.07969 596 SER A CA 1
ATOM 4067 C C . SER A 1 596 ? -48.00058 39.05355 25.76343 1.000 24.53055 596 SER A C 1
ATOM 4068 O O . SER A 1 596 ? -47.81051 37.98704 25.16925 1.000 21.80332 596 SER A O 1
ATOM 4071 N N . GLY A 1 597 ? -48.48897 39.10650 27.00636 1.000 26.12351 597 GLY A N 1
ATOM 4072 C CA . GLY A 1 597 ? -48.81898 37.89371 27.73728 1.000 25.39504 597 GLY A CA 1
ATOM 4073 C C . GLY A 1 597 ? -47.61765 37.23977 28.41308 1.000 23.86026 597 GLY A C 1
ATOM 4074 O O . GLY A 1 597 ? -46.51952 37.78287 28.49099 1.000 24.89740 597 GLY A O 1
ATOM 4075 N N . THR A 1 598 ? -47.84813 36.02687 28.89224 1.000 27.26501 598 THR A N 1
ATOM 4076 C CA . THR A 1 598 ? -46.84948 35.28175 29.64664 1.000 29.94155 598 THR A CA 1
ATOM 4077 C C . THR A 1 598 ? -46.06328 34.38006 28.69812 1.000 26.02298 598 THR A C 1
ATOM 4078 O O . THR A 1 598 ? -46.61734 33.41719 28.16386 1.000 23.98429 598 THR A O 1
ATOM 4082 N N . ALA A 1 599 ? -44.77066 34.68715 28.50393 1.000 20.90302 599 ALA A N 1
ATOM 4083 C CA . ALA A 1 599 ? -43.92452 33.93664 27.57072 1.000 26.15919 599 ALA A CA 1
ATOM 4084 C C . ALA A 1 599 ? -44.02504 32.43815 27.81886 1.000 28.86568 599 ALA A C 1
ATOM 4085 O O . ALA A 1 599 ? -43.84604 31.96920 28.94228 1.000 26.17815 599 ALA A O 1
ATOM 4087 N N . GLY A 1 600 ? -44.29321 31.68538 26.75361 1.000 25.59154 600 GLY A N 1
ATOM 4088 C CA . GLY A 1 600 ? -44.60831 30.27885 26.91676 1.000 26.00637 600 GLY A CA 1
ATOM 4089 C C . GLY A 1 600 ? -43.43062 29.43402 27.32653 1.000 29.78551 600 GLY A C 1
ATOM 4090 O O . GLY A 1 600 ? -43.62535 28.33939 27.86778 1.000 27.62046 600 GLY A O 1
ATOM 4091 N N . VAL A 1 601 ? -42.21058 29.92268 27.08677 1.000 30.84504 601 VAL A N 1
ATOM 4092 C CA . VAL A 1 601 ? -41.01156 29.17825 27.45080 1.000 28.01863 601 VAL A CA 1
ATOM 4093 C C . VAL A 1 601 ? -40.93725 28.99742 28.96116 1.000 30.30407 601 VAL A C 1
ATOM 4094 O O . VAL A 1 601 ? -40.34459 28.02396 29.44112 1.000 28.93483 601 VAL A O 1
ATOM 4098 N N . LEU A 1 602 ? -41.55885 29.90583 29.72743 1.000 28.45019 602 LEU A N 1
ATOM 4099 C CA . LEU A 1 602 ? -41.60504 29.75592 31.17956 1.000 27.66791 602 LEU A CA 1
ATOM 4100 C C . LEU A 1 602 ? -42.25956 28.43133 31.61093 1.000 34.70876 602 LEU A C 1
ATOM 4101 O O . LEU A 1 602 ? -41.87604 27.86672 32.64431 1.000 30.96077 602 LEU A O 1
ATOM 4106 N N . THR A 1 603 ? -43.23972 27.91558 30.83719 1.000 30.41614 603 THR A N 1
ATOM 4107 C CA . THR A 1 603 ? -43.93795 26.69036 31.22513 1.000 30.44299 603 THR A CA 1
ATOM 4108 C C . THR A 1 603 ? -43.07363 25.44752 31.03042 1.000 34.24320 603 THR A C 1
ATOM 4109 O O . THR A 1 603 ? -43.30297 24.43674 31.71157 1.000 30.23501 603 THR A O 1
ATOM 4113 N N . ARG A 1 604 ? -42.10012 25.49474 30.11184 1.000 30.51347 604 ARG A N 1
ATOM 4114 C CA . ARG A 1 604 ? -41.13932 24.40465 29.95931 1.000 37.22230 604 ARG A CA 1
ATOM 4115 C C . ARG A 1 604 ? -40.15080 24.31866 31.11717 1.000 32.43989 604 ARG A C 1
ATOM 4116 O O . ARG A 1 604 ? -39.46727 23.29929 31.25550 1.000 35.98464 604 ARG A O 1
ATOM 4124 N N . TRP A 1 605 ? -40.04677 25.35186 31.93443 1.000 31.49396 605 TRP A N 1
ATOM 4125 C CA . TRP A 1 605 ? -39.12525 25.35373 33.05577 1.000 29.60523 605 TRP A CA 1
ATOM 4126 C C . TRP A 1 605 ? -39.77364 24.89330 34.36021 1.000 31.91258 605 TRP A C 1
ATOM 4127 O O . TRP A 1 605 ? -39.12049 24.94155 35.40951 1.000 36.43685 605 TRP A O 1
ATOM 4138 N N . THR A 1 606 ? -41.03729 24.44911 34.31923 1.000 34.39339 606 THR A N 1
ATOM 4139 C CA . THR A 1 606 ? -41.79742 24.00751 35.49019 1.000 33.34852 606 THR A CA 1
ATOM 4140 C C . THR A 1 606 ? -41.61153 22.52450 35.78643 1.000 38.41627 606 THR A C 1
ATOM 4141 O O . THR A 1 606 ? -42.07325 22.04017 36.82598 1.000 39.41449 606 THR A O 1
ATOM 4145 N N . ASP A 1 607 ? -40.89080 21.82473 34.92143 1.000 40.98576 607 ASP A N 1
ATOM 4146 C CA . ASP A 1 607 ? -40.91608 20.38182 34.76972 1.000 38.66930 607 ASP A CA 1
ATOM 4147 C C . ASP A 1 607 ? -39.58448 19.76836 35.23195 1.000 40.30349 607 ASP A C 1
ATOM 4148 O O . ASP A 1 607 ? -38.98147 18.96862 34.50290 1.000 44.08820 607 ASP A O 1
ATOM 4153 N N . ASN A 1 608 ? -39.09205 20.13939 36.42121 1.000 34.95845 608 ASN A N 1
ATOM 4154 C CA . ASN A 1 608 ? -37.76725 19.67806 36.85316 1.000 36.74103 608 ASN A CA 1
ATOM 4155 C C . ASN A 1 608 ? -37.61209 19.79781 38.36937 1.000 40.76805 608 ASN A C 1
ATOM 4156 O O . ASN A 1 608 ? -38.37374 20.49097 39.04759 1.000 37.39308 608 ASN A O 1
ATOM 4161 N N . ASP A 1 609 ? -36.57350 19.12898 38.89171 1.000 43.91438 609 ASP A N 1
ATOM 4162 C CA . ASP A 1 609 ? -36.37818 19.03647 40.34138 1.000 42.30045 609 ASP A CA 1
ATOM 4163 C C . ASP A 1 609 ? -35.74394 20.28435 40.94710 1.000 36.86497 609 ASP A C 1
ATOM 4164 O O . ASP A 1 609 ? -35.97112 20.57666 42.12431 1.000 43.66695 609 ASP A O 1
ATOM 4169 N N . LEU A 1 610 ? -34.94773 21.02552 40.18557 1.000 39.13448 610 LEU A N 1
ATOM 4170 C CA . LEU A 1 610 ? -34.21950 22.15499 40.75356 1.000 35.39113 610 LEU A CA 1
ATOM 4171 C C . LEU A 1 610 ? -35.14915 23.33374 41.03980 1.000 36.01655 610 LEU A C 1
ATOM 4172 O O . LEU A 1 610 ? -35.40794 23.64655 42.20432 1.000 44.22519 610 LEU A O 1
ATOM 4177 N N . LEU A 1 611 ? -35.67494 23.99312 40.00920 1.000 37.55370 611 LEU A N 1
ATOM 4178 C CA . LEU A 1 611 ? -36.54566 25.14639 40.21014 1.000 32.77691 611 LEU A CA 1
ATOM 4179 C C . LEU A 1 611 ? -38.00032 24.87292 39.83661 1.000 35.78459 611 LEU A C 1
ATOM 4180 O O . LEU A 1 611 ? -38.86506 25.71951 40.09378 1.000 35.16501 611 LEU A O 1
ATOM 4185 N N . GLY A 1 612 ? -38.29590 23.69827 39.28145 1.000 37.41031 612 GLY A N 1
ATOM 4186 C CA . GLY A 1 612 ? -39.61897 23.35620 38.80499 1.000 35.82580 612 GLY A CA 1
ATOM 4187 C C . GLY A 1 612 ? -40.76941 23.53165 39.78393 1.000 37.45680 612 GLY A C 1
ATOM 4188 O O . GLY A 1 612 ? -41.80878 24.09678 39.43398 1.000 39.95079 612 GLY A O 1
ATOM 4189 N N . PRO A 1 613 ? -40.64369 23.00722 41.00956 1.000 43.48808 613 PRO A N 1
ATOM 4190 C CA . PRO A 1 613 ? -41.76074 23.16598 41.96921 1.000 40.04554 613 PRO A CA 1
ATOM 4191 C C . PRO A 1 613 ? -42.02378 24.60873 42.39637 1.000 37.90320 613 PRO A C 1
ATOM 4192 O O . PRO A 1 613 ? -43.18772 25.02842 42.44814 1.000 35.82288 613 PRO A O 1
ATOM 4196 N N . ARG A 1 614 ? -40.98301 25.38680 42.70758 1.000 37.46081 614 ARG A N 1
ATOM 4197 C CA . ARG A 1 614 ? -41.20765 26.78094 43.08868 1.000 39.73765 614 ARG A CA 1
ATOM 4198 C C . ARG A 1 614 ? -41.75932 27.59557 41.91584 1.000 36.93141 614 ARG A C 1
ATOM 4199 O O . ARG A 1 614 ? -42.68358 28.39522 42.08718 1.000 32.83373 614 ARG A O 1
ATOM 4207 N N . LEU A 1 615 ? -41.22228 27.39462 40.71221 1.000 35.46387 615 LEU A N 1
ATOM 4208 C CA . LEU A 1 615 ? -41.75047 28.12120 39.56430 1.000 37.50817 615 LEU A CA 1
ATOM 4209 C C . LEU A 1 615 ? -43.16349 27.66037 39.21376 1.000 34.70690 615 LEU A C 1
ATOM 4210 O O . LEU A 1 615 ? -43.99243 28.47438 38.79296 1.000 32.70168 615 LEU A O 1
ATOM 4215 N N . THR A 1 616 ? -43.46731 26.36841 39.37775 1.000 33.48815 616 THR A N 1
ATOM 4216 C CA . THR A 1 616 ? -44.84118 25.92432 39.15348 1.000 29.82602 616 THR A CA 1
ATOM 4217 C C . THR A 1 616 ? -45.80568 26.75427 39.98187 1.000 33.42673 616 THR A C 1
ATOM 4218 O O . THR A 1 616 ? -46.81294 27.26342 39.46751 1.000 34.75755 616 THR A O 1
ATOM 4222 N N . ASP A 1 617 ? -45.48456 26.95273 41.26059 1.000 34.08607 617 ASP A N 1
ATOM 4223 C CA . ASP A 1 617 ? -46.43637 27.62513 42.13877 1.000 35.10776 617 ASP A CA 1
ATOM 4224 C C . ASP A 1 617 ? -46.53547 29.10731 41.82366 1.000 32.04345 617 ASP A C 1
ATOM 4225 O O . ASP A 1 617 ? -47.63291 29.66766 41.81214 1.000 33.71010 617 ASP A O 1
ATOM 4230 N N . SER A 1 618 ? -45.40160 29.75108 41.53766 1.000 36.77126 618 SER A N 1
ATOM 4231 C CA . SER A 1 618 ? -45.41251 31.17155 41.21757 1.000 33.41222 618 SER A CA 1
ATOM 4232 C C . SER A 1 618 ? -46.09325 31.42753 39.87762 1.000 33.17408 618 SER A C 1
ATOM 4233 O O . SER A 1 618 ? -46.92877 32.33946 39.75283 1.000 33.20669 618 SER A O 1
ATOM 4236 N N . LEU A 1 619 ? -45.77830 30.60328 38.87790 1.000 31.65141 619 LEU A N 1
ATOM 4237 C CA . LEU A 1 619 ? -46.37490 30.76649 37.55796 1.000 33.49345 619 LEU A CA 1
ATOM 4238 C C . LEU A 1 619 ? -47.88453 30.50751 37.58972 1.000 34.76125 619 LEU A C 1
ATOM 4239 O O . LEU A 1 619 ? -48.66544 31.28151 37.02049 1.000 32.58028 619 LEU A O 1
ATOM 4244 N N . ARG A 1 620 ? -48.32297 29.43299 38.27020 1.000 36.23792 620 ARG A N 1
ATOM 4245 C CA . ARG A 1 620 ? -49.76101 29.14784 38.34780 1.000 30.41764 620 ARG A CA 1
ATOM 4246 C C . ARG A 1 620 ? -50.51794 30.28585 39.03015 1.000 33.11424 620 ARG A C 1
ATOM 4247 O O . ARG A 1 620 ? -51.61616 30.65997 38.59914 1.000 30.37877 620 ARG A O 1
ATOM 4255 N N . ALA A 1 621 ? -49.95482 30.84378 40.10444 1.000 31.00289 621 ALA A N 1
ATOM 4256 C CA . ALA A 1 621 ? -50.60657 31.97631 40.75134 1.000 35.62118 621 ALA A CA 1
ATOM 4257 C C . ALA A 1 621 ? -50.65155 33.18693 39.82045 1.000 32.07084 621 ALA A C 1
ATOM 4258 O O . ALA A 1 621 ? -51.68623 33.84936 39.70672 1.000 35.34508 621 ALA A O 1
ATOM 4260 N N . TRP A 1 622 ? -49.54586 33.47764 39.13007 1.000 33.12193 622 TRP A N 1
ATOM 4261 C CA . TRP A 1 622 ? -49.51593 34.62307 38.22157 1.000 27.55970 622 TRP A CA 1
ATOM 4262 C C . TRP A 1 622 ? -50.54653 34.47208 37.10083 1.000 28.09646 622 TRP A C 1
ATOM 4263 O O . TRP A 1 622 ? -51.29630 35.40685 36.80291 1.000 31.43421 622 TRP A O 1
ATOM 4274 N N . ILE A 1 623 ? -50.60714 33.29241 36.47694 1.000 28.70080 623 ILE A N 1
ATOM 4275 C CA . ILE A 1 623 ? -51.50201 33.07621 35.33677 1.000 25.54924 623 ILE A CA 1
ATOM 4276 C C . ILE A 1 623 ? -52.97031 33.07420 35.77056 1.000 28.45415 623 ILE A C 1
ATOM 4277 O O . ILE A 1 623 ? -53.83303 33.61808 35.06992 1.000 29.62704 623 ILE A O 1
ATOM 4282 N N . ASP A 1 624 ? -53.29176 32.44417 36.90870 1.000 29.45789 624 ASP A N 1
ATOM 4283 C CA . ASP A 1 624 ? -54.68496 32.44158 37.36672 1.000 34.08993 624 ASP A CA 1
ATOM 4284 C C . ASP A 1 624 ? -55.18179 33.86190 37.64731 1.000 26.77281 624 ASP A C 1
ATOM 4285 O O . ASP A 1 624 ? -56.33905 34.18642 37.37577 1.000 32.12124 624 ASP A O 1
ATOM 4290 N N . ALA A 1 625 ? -54.31835 34.72442 38.17654 1.000 28.67441 625 ALA A N 1
ATOM 4291 C CA . ALA A 1 625 ? -54.70245 36.09860 38.48231 1.000 28.54577 625 ALA A CA 1
ATOM 4292 C C . ALA A 1 625 ? -55.04349 36.91146 37.24412 1.000 27.48869 625 ALA A C 1
ATOM 4293 O O . ALA A 1 625 ? -55.67053 37.96531 37.37301 1.000 30.58401 625 ALA A O 1
ATOM 4295 N N . ARG A 1 626 ? -54.66506 36.45285 36.05678 1.000 27.03260 626 ARG A N 1
ATOM 4296 C CA . ARG A 1 626 ? -54.96558 37.18019 34.83261 1.000 24.37514 626 ARG A CA 1
ATOM 4297 C C . ARG A 1 626 ? -56.35923 36.89691 34.31340 1.000 26.56343 626 ARG A C 1
ATOM 4298 O O . ARG A 1 626 ? -56.87910 37.68438 33.51189 1.000 29.04041 626 ARG A O 1
ATOM 4306 N N . TYR A 1 627 ? -56.96643 35.78823 34.73521 1.000 27.80536 627 TYR A N 1
ATOM 4307 C CA . TYR A 1 627 ? -58.32831 35.41797 34.34721 1.000 31.86273 627 TYR A CA 1
ATOM 4308 C C . TYR A 1 627 ? -59.16899 35.18391 35.60202 1.000 36.44102 627 TYR A C 1
ATOM 4309 O O . TYR A 1 627 ? -59.55486 34.04162 35.90354 1.000 35.50260 627 TYR A O 1
ATOM 4318 N N . PRO A 1 628 ? -59.46288 36.24402 36.36277 1.000 36.56384 628 PRO A N 1
ATOM 4319 C CA . PRO A 1 628 ? -60.20778 36.05670 37.61857 1.000 34.97941 628 PRO A CA 1
ATOM 4320 C C . PRO A 1 628 ? -61.55911 35.41196 37.34677 1.000 39.94075 628 PRO A C 1
ATOM 4321 O O . PRO A 1 628 ? -62.27308 35.78868 36.41074 1.000 33.33342 628 PRO A O 1
ATOM 4325 N N . GLY A 1 629 ? -61.89123 34.40481 38.15510 1.000 38.68702 629 GLY A N 1
ATOM 4326 C CA . GLY A 1 629 ? -63.16448 33.73191 38.00275 1.000 35.30417 629 GLY A CA 1
ATOM 4327 C C . GLY A 1 629 ? -63.24735 32.78301 36.83292 1.000 35.23602 629 GLY A C 1
ATOM 4328 O O . GLY A 1 629 ? -64.35122 32.37693 36.45940 1.000 33.49981 629 GLY A O 1
ATOM 4329 N N . CYS A 1 630 ? -62.12305 32.42677 36.22674 1.000 38.43168 630 CYS A N 1
ATOM 4330 C CA . CYS A 1 630 ? -62.11027 31.46667 35.13588 1.000 35.75788 630 CYS A CA 1
ATOM 4331 C C . CYS A 1 630 ? -61.29140 30.25593 35.54185 1.000 33.34949 630 CYS A C 1
ATOM 4332 O O . CYS A 1 630 ? -60.28772 30.38395 36.25392 1.000 39.24145 630 CYS A O 1
ATOM 4335 N N . GLU A 1 631 ? -61.73626 29.07981 35.10534 1.000 33.91212 631 GLU A N 1
ATOM 4336 C CA . GLU A 1 631 ? -60.83137 27.94920 35.04434 1.000 29.44776 631 GLU A CA 1
ATOM 4337 C C . GLU A 1 631 ? -59.90787 28.16917 33.84918 1.000 27.47855 631 GLU A C 1
ATOM 4338 O O . GLU A 1 631 ? -60.37268 28.30610 32.71433 1.000 28.94859 631 GLU A O 1
ATOM 4344 N N . VAL A 1 632 ? -58.60983 28.24514 34.10153 1.000 23.36945 632 VAL A N 1
ATOM 4345 C CA . VAL A 1 632 ? -57.63623 28.49620 33.04452 1.000 30.64170 632 VAL A CA 1
ATOM 4346 C C . VAL A 1 632 ? -57.13895 27.15687 32.50586 1.000 30.22249 632 VAL A C 1
ATOM 4347 O O . VAL A 1 632 ? -56.64878 26.31308 33.26634 1.000 30.21347 632 VAL A O 1
ATOM 4351 N N . LEU A 1 633 ? -57.29136 26.94902 31.20181 1.000 25.98287 633 LEU A N 1
ATOM 4352 C CA . LEU A 1 633 ? -56.76312 25.77647 30.51970 1.000 27.59896 633 LEU A CA 1
ATOM 4353 C C . LEU A 1 633 ? -55.47722 26.14054 29.76664 1.000 30.61317 633 LEU A C 1
ATOM 4354 O O . LEU A 1 633 ? -55.32863 27.25082 29.23843 1.000 27.06533 633 LEU A O 1
ATOM 4359 N N . GLN A 1 634 ? -54.53893 25.19524 29.73044 1.000 27.32413 634 GLN A N 1
ATOM 4360 C CA . GLN A 1 634 ? -53.33274 25.35869 28.93000 1.000 25.31747 634 GLN A CA 1
ATOM 4361 C C . GLN A 1 634 ? -53.65136 25.09299 27.47153 1.000 28.53800 634 GLN A C 1
ATOM 4362 O O . GLN A 1 634 ? -54.24973 24.06192 27.14831 1.000 26.25368 634 GLN A O 1
ATOM 4368 N N . LEU A 1 635 ? -53.21876 26.00018 26.58405 1.000 26.11401 635 LEU A N 1
ATOM 4369 C CA . LEU A 1 635 ? -53.42846 25.83959 25.15040 1.000 24.69637 635 LEU A CA 1
ATOM 4370 C C . LEU A 1 635 ? -52.12874 26.09414 24.40550 1.000 27.94740 635 LEU A C 1
ATOM 4371 O O . LEU A 1 635 ? -51.34095 26.97310 24.77904 1.000 27.26379 635 LEU A O 1
ATOM 4376 N N . SER A 1 636 ? -51.90650 25.33532 23.33823 1.000 23.03774 636 SER A N 1
ATOM 4377 C CA . SER A 1 636 ? -50.68695 25.51666 22.59247 1.000 26.12603 636 SER A CA 1
ATOM 4378 C C . SER A 1 636 ? -50.98688 25.33477 21.11957 1.000 27.92461 636 SER A C 1
ATOM 4379 O O . SER A 1 636 ? -52.11222 25.00655 20.72705 1.000 33.92661 636 SER A O 1
ATOM 4382 N N . ALA A 1 637 ? -49.95880 25.53737 20.30064 1.000 24.07745 637 ALA A N 1
ATOM 4383 C CA . ALA A 1 637 ? -50.08490 25.45776 18.85846 1.000 22.75818 637 ALA A CA 1
ATOM 4384 C C . ALA A 1 637 ? -49.11499 24.40028 18.35874 1.000 27.82338 637 ALA A C 1
ATOM 4385 O O . ALA A 1 637 ? -47.91220 24.48134 18.63708 1.000 24.09797 637 ALA A O 1
ATOM 4387 N N . PHE A 1 638 ? -49.64797 23.43098 17.61726 1.000 22.82013 638 PHE A N 1
ATOM 4388 C CA . PHE A 1 638 ? -48.91116 22.30219 17.05374 1.000 25.75213 638 PHE A CA 1
ATOM 4389 C C . PHE A 1 638 ? -47.90237 21.69269 18.03841 1.000 28.08909 638 PHE A C 1
ATOM 4390 O O . PHE A 1 638 ? -46.73991 21.43442 17.70985 1.000 27.12428 638 PHE A O 1
ATOM 4398 N N . SER A 1 639 ? -48.37310 21.36942 19.24531 1.000 25.00554 639 SER A N 1
ATOM 4399 C CA . SER A 1 639 ? -47.48447 20.57938 20.08875 1.000 30.39249 639 SER A CA 1
ATOM 4400 C C . SER A 1 639 ? -47.46722 19.10820 19.71198 1.000 26.55739 639 SER A C 1
ATOM 4401 O O . SER A 1 639 ? -46.69311 18.35790 20.30334 1.000 29.64312 639 SER A O 1
ATOM 4404 N N . ASP A 1 640 ? -48.28869 18.66911 18.75763 1.000 27.45325 640 ASP A N 1
ATOM 4405 C CA . ASP A 1 640 ? -48.11836 17.31491 18.24931 1.000 26.24786 640 ASP A CA 1
ATOM 4406 C C . ASP A 1 640 ? -46.82873 17.17013 17.44566 1.000 26.69637 640 ASP A C 1
ATOM 4407 O O . ASP A 1 640 ? -46.28325 16.06798 17.38168 1.000 35.30346 640 ASP A O 1
ATOM 4412 N N . TRP A 1 641 ? -46.30772 18.26658 16.88997 1.000 29.24466 641 TRP A N 1
ATOM 4413 C CA . TRP A 1 641 ? -45.10618 18.31556 16.05446 1.000 30.44913 641 TRP A CA 1
ATOM 4414 C C . TRP A 1 641 ? -43.85850 18.82504 16.78717 1.000 34.12570 641 TRP A C 1
ATOM 4415 O O . TRP A 1 641 ? -42.74683 18.36448 16.48824 1.000 27.23130 641 TRP A O 1
ATOM 4426 N N . SER A 1 642 ? -43.99743 19.73735 17.75437 1.000 27.23940 642 SER A N 1
ATOM 4427 C CA . SER A 1 642 ? -42.84656 20.43204 18.32472 1.000 30.78617 642 SER A CA 1
ATOM 4428 C C . SER A 1 642 ? -42.86950 20.33914 19.84679 1.000 31.18684 642 SER A C 1
ATOM 4429 O O . SER A 1 642 ? -43.77187 20.87850 20.49526 1.000 30.20518 642 SER A O 1
ATOM 4432 N N . GLU A 1 643 ? -41.86467 19.66844 20.41808 1.000 27.34757 643 GLU A N 1
ATOM 4433 C CA . GLU A 1 643 ? -41.68985 19.66499 21.86968 1.000 29.66864 643 GLU A CA 1
ATOM 4434 C C . GLU A 1 643 ? -41.44245 21.07103 22.42600 1.000 29.62280 643 GLU A C 1
ATOM 4435 O O . GLU A 1 643 ? -41.66307 21.30299 23.61613 1.000 29.59234 643 GLU A O 1
ATOM 4441 N N . MET A 1 644 ? -40.99962 22.01861 21.60050 1.000 27.61630 644 MET A N 1
ATOM 4442 C CA . MET A 1 644 ? -40.91826 23.40045 22.06591 1.000 34.93345 644 MET A CA 1
ATOM 4443 C C . MET A 1 644 ? -42.28189 24.00404 22.35378 1.000 34.81598 644 MET A C 1
ATOM 4444 O O . MET A 1 644 ? -42.34799 25.05372 23.00218 1.000 32.58662 644 MET A O 1
ATOM 4449 N N . GLN A 1 645 ? -43.35822 23.37541 21.87754 1.000 31.22730 645 GLN A N 1
ATOM 4450 C CA . GLN A 1 645 ? -44.71672 23.84722 22.08774 1.000 29.22526 645 GLN A CA 1
ATOM 4451 C C . GLN A 1 645 ? -45.44652 23.07902 23.17798 1.000 31.30513 645 GLN A C 1
ATOM 4452 O O . GLN A 1 645 ? -46.64003 23.30841 23.38118 1.000 26.26032 645 GLN A O 1
ATOM 4458 N N . ARG A 1 646 ? -44.76854 22.16712 23.87219 1.000 32.34073 646 ARG A N 1
ATOM 4459 C CA . ARG A 1 646 ? -45.46300 21.24904 24.76242 1.000 26.91653 646 ARG A CA 1
ATOM 4460 C C . ARG A 1 646 ? -46.03306 21.98812 25.97424 1.000 28.19876 646 ARG A C 1
ATOM 4461 O O . ARG A 1 646 ? -45.43777 22.96026 26.45948 1.000 27.38367 646 ARG A O 1
ATOM 4469 N N . PRO A 1 647 ? -47.18093 21.54704 26.48454 1.000 22.74970 647 PRO A N 1
ATOM 4470 C CA . PRO A 1 647 ? -47.68108 22.09359 27.74349 1.000 22.56796 647 PRO A CA 1
ATOM 4471 C C . PRO A 1 647 ? -46.89553 21.53153 28.91533 1.000 27.30710 647 PRO A C 1
ATOM 4472 O O . PRO A 1 647 ? -46.09616 20.59664 28.78511 1.000 30.84155 647 PRO A O 1
ATOM 4476 N N . SER A 1 648 ? -47.14767 22.11437 30.09280 1.000 24.65907 648 SER A N 1
ATOM 4477 C CA . SER A 1 648 ? -46.43959 21.66993 31.28841 1.000 26.21747 648 SER A CA 1
ATOM 4478 C C . SER A 1 648 ? -47.22774 20.58743 32.02749 1.000 34.52128 648 SER A C 1
ATOM 4479 O O . SER A 1 648 ? -48.46843 20.65361 32.09472 1.000 31.11272 648 SER A O 1
ATOM 4482 N N . PRO A 1 649 ? -46.52655 19.58995 32.59204 1.000 30.37407 649 PRO A N 1
ATOM 4483 C CA . PRO A 1 649 ? -47.23109 18.54370 33.35929 1.000 35.97212 649 PRO A CA 1
ATOM 4484 C C . PRO A 1 649 ? -47.74529 19.02502 34.70648 1.000 32.50770 649 PRO A C 1
ATOM 4485 O O . PRO A 1 649 ? -48.66466 18.40863 35.25415 1.000 37.11629 649 PRO A O 1
ATOM 4489 N N . THR A 1 650 ? -47.22000 20.12962 35.23303 1.000 33.40710 650 THR A N 1
ATOM 4490 C CA . THR A 1 650 ? -47.50698 20.56831 36.59316 1.000 34.98071 650 THR A CA 1
ATOM 4491 C C . THR A 1 650 ? -48.46826 21.75384 36.70301 1.000 31.36784 650 THR A C 1
ATOM 4492 O O . THR A 1 650 ? -48.93195 22.03636 37.80839 1.000 34.63832 650 THR A O 1
ATOM 4496 N N . LEU A 1 651 ? -48.78706 22.45408 35.61224 1.000 31.44855 651 LEU A N 1
ATOM 4497 C CA . LEU A 1 651 ? -49.46035 23.74836 35.73290 1.000 37.03416 651 LEU A CA 1
ATOM 4498 C C . LEU A 1 651 ? -50.98252 23.66991 35.70462 1.000 39.17425 651 LEU A C 1
ATOM 4499 O O . LEU A 1 651 ? -51.64909 24.64434 36.07872 1.000 43.65295 651 LEU A O 1
ATOM 4504 N N . GLY A 1 652 ? -51.56133 22.56816 35.26243 1.000 33.48302 652 GLY A N 1
ATOM 4505 C CA . GLY A 1 652 ? -52.99897 22.50755 35.21118 1.000 31.04408 652 GLY A CA 1
ATOM 4506 C C . GLY A 1 652 ? -53.50446 21.85426 33.95128 1.000 25.67792 652 GLY A C 1
ATOM 4507 O O . GLY A 1 652 ? -52.72642 21.45216 33.07635 1.000 29.51286 652 GLY A O 1
ATOM 4508 N N . PRO A 1 653 ? -54.82698 21.73600 33.83855 1.000 26.76549 653 PRO A N 1
ATOM 4509 C CA . PRO A 1 653 ? -55.41018 20.98748 32.71900 1.000 23.48293 653 PRO A CA 1
ATOM 4510 C C . PRO A 1 653 ? -55.02387 21.57108 31.36636 1.000 27.48265 653 PRO A C 1
ATOM 4511 O O . PRO A 1 653 ? -54.82201 22.77824 31.20759 1.000 30.91497 653 PRO A O 1
ATOM 4515 N N . TYR A 1 654 ? -54.89898 20.67426 30.39192 1.000 31.95595 654 TYR A N 1
ATOM 4516 C CA . TYR A 1 654 ? -54.50918 20.97952 29.02284 1.000 28.39098 654 TYR A CA 1
ATOM 4517 C C . TYR A 1 654 ? -55.73246 20.88959 28.12003 1.000 27.62805 654 TYR A C 1
ATOM 4518 O O . TYR A 1 654 ? -56.54092 19.96074 28.24410 1.000 33.44388 654 TYR A O 1
ATOM 4527 N N . LEU A 1 655 ? -55.88113 21.86817 27.22735 1.000 28.88223 655 LEU A N 1
ATOM 4528 C CA . LEU A 1 655 ? -56.95440 21.87032 26.23560 1.000 25.12330 655 LEU A CA 1
ATOM 4529 C C . LEU A 1 655 ? -56.34543 21.44976 24.90271 1.000 28.78922 655 LEU A C 1
ATOM 4530 O O . LEU A 1 655 ? -55.53403 22.18225 24.33229 1.000 30.34291 655 LEU A O 1
ATOM 4535 N N . ALA A 1 656 ? -56.69983 20.26225 24.42078 1.000 24.19545 656 ALA A N 1
ATOM 4536 C CA . ALA A 1 656 ? -56.10212 19.77534 23.18705 1.000 27.24555 656 ALA A CA 1
ATOM 4537 C C . ALA A 1 656 ? -56.74131 20.47842 22.00385 1.000 25.90451 656 ALA A C 1
ATOM 4538 O O . ALA A 1 656 ? -57.95303 20.70883 21.98704 1.000 27.06179 656 ALA A O 1
ATOM 4540 N N . TRP A 1 657 ? -55.91852 20.86244 21.02590 1.000 28.72223 657 TRP A N 1
ATOM 4541 C CA . TRP A 1 657 ? -56.49839 21.42802 19.81417 1.000 28.73048 657 TRP A CA 1
ATOM 4542 C C . TRP A 1 657 ? -56.99948 20.28952 18.93040 1.000 28.92877 657 TRP A C 1
ATOM 4543 O O . TRP A 1 657 ? -56.28503 19.30104 18.74374 1.000 29.34753 657 TRP A O 1
ATOM 4554 N N . PRO A 1 658 ? -58.22061 20.39001 18.39221 1.000 32.10472 658 PRO A N 1
ATOM 4555 C CA . PRO A 1 658 ? -58.85137 19.22794 17.73915 1.000 28.27930 658 PRO A CA 1
ATOM 4556 C C . PRO A 1 658 ? -58.06235 18.65292 16.57572 1.000 30.61781 658 PRO A C 1
ATOM 4557 O O . PRO A 1 658 ? -58.07725 17.43150 16.37746 1.000 29.57634 658 PRO A O 1
ATOM 4561 N N . SER A 1 659 ? -57.39810 19.49388 15.77743 1.000 27.88531 659 SER A N 1
ATOM 4562 C CA . SER A 1 659 ? -56.68850 18.98789 14.61004 1.000 29.53920 659 SER A CA 1
ATOM 4563 C C . SER A 1 659 ? -55.34845 18.34786 14.96326 1.000 27.39976 659 SER A C 1
ATOM 4564 O O . SER A 1 659 ? -54.76056 17.68900 14.09650 1.000 28.61774 659 SER A O 1
ATOM 4567 N N . ASP A 1 660 ? -54.86975 18.49649 16.19984 1.000 23.50419 660 ASP A N 1
ATOM 4568 C CA . ASP A 1 660 ? -53.61754 17.85549 16.59483 1.000 32.33103 660 ASP A CA 1
ATOM 4569 C C . ASP A 1 660 ? -53.76949 16.34419 16.56881 1.000 30.42526 660 ASP A C 1
ATOM 4570 O O . ASP A 1 660 ? -54.79900 15.80935 16.99177 1.000 27.36411 660 ASP A O 1
ATOM 4575 N N . ILE A 1 661 ? -52.72807 15.66199 16.09203 1.000 28.44486 661 ILE A N 1
ATOM 4576 C CA . ILE A 1 661 ? -52.58758 14.22561 16.31649 1.000 30.83121 661 ILE A CA 1
ATOM 4577 C C . ILE A 1 661 ? -52.68500 13.99869 17.82228 1.000 26.26020 661 ILE A C 1
ATOM 4578 O O . ILE A 1 661 ? -51.96983 14.63610 18.59935 1.000 30.65075 661 ILE A O 1
ATOM 4583 N N . PRO A 1 662 ? -53.59007 13.15868 18.28531 1.000 31.16950 662 PRO A N 1
ATOM 4584 C CA . PRO A 1 662 ? -53.78709 13.01722 19.72904 1.000 33.43426 662 PRO A CA 1
ATOM 4585 C C . PRO A 1 662 ? -52.74359 12.11222 20.38270 1.000 28.42397 662 PRO A C 1
ATOM 4586 O O . PRO A 1 662 ? -52.06125 11.31503 19.73940 1.000 33.70973 662 PRO A O 1
ATOM 4590 N N . GLY A 1 663 ? -52.61045 12.27976 21.69256 1.000 30.88765 663 GLY A N 1
ATOM 4591 C CA . GLY A 1 663 ? -51.63079 11.53972 22.45354 1.000 38.46991 663 GLY A CA 1
ATOM 4592 C C . GLY A 1 663 ? -52.27085 10.72636 23.55970 1.000 43.40118 663 GLY A C 1
ATOM 4593 O O . GLY A 1 663 ? -53.44396 10.36050 23.44727 1.000 36.22591 663 GLY A O 1
ATOM 4594 N N . ASN A 1 664 ? -51.53015 10.49938 24.65268 1.000 45.52068 664 ASN A N 1
ATOM 4595 C CA . ASN A 1 664 ? -51.82214 9.45369 25.62972 1.000 45.30699 664 ASN A CA 1
ATOM 4596 C C . ASN A 1 664 ? -52.59919 9.91213 26.85727 1.000 48.58476 664 ASN A C 1
ATOM 4597 O O . ASN A 1 664 ? -53.47942 9.17839 27.31706 1.000 62.87861 664 ASN A O 1
ATOM 4602 N N . GLY A 1 665 ? -52.27534 11.06367 27.44112 1.000 43.29251 665 GLY A N 1
ATOM 4603 C CA . GLY A 1 665 ? -52.86565 11.41800 28.72520 1.000 42.93672 665 GLY A CA 1
ATOM 4604 C C . GLY A 1 665 ? -54.34009 11.79265 28.68453 1.000 44.55688 665 GLY A C 1
ATOM 4605 O O . GLY A 1 665 ? -55.12487 11.23461 27.90353 1.000 34.50961 665 GLY A O 1
ATOM 4606 N N . ARG A 1 666 ? -54.73341 12.75037 29.52281 1.000 44.81164 666 ARG A N 1
ATOM 4607 C CA . ARG A 1 666 ? -56.06823 13.33058 29.46280 1.000 47.05601 666 ARG A CA 1
ATOM 4608 C C . ARG A 1 666 ? -55.94753 14.80192 29.12397 1.000 36.80351 666 ARG A C 1
ATOM 4609 O O . ARG A 1 666 ? -55.09596 15.51073 29.66502 1.000 41.81510 666 ARG A O 1
ATOM 4617 N N . ALA A 1 667 ? -56.80163 15.25759 28.22676 1.000 38.77068 667 ALA A N 1
ATOM 4618 C CA . ALA A 1 667 ? -56.88828 16.67133 27.93308 1.000 38.85673 667 ALA A CA 1
ATOM 4619 C C . ALA A 1 667 ? -58.36035 17.02004 27.84773 1.000 39.24375 667 ALA A C 1
ATOM 4620 O O . ALA A 1 667 ? -59.20619 16.14537 27.64104 1.000 33.34045 667 ALA A O 1
ATOM 4622 N N . MET A 1 668 ? -58.66838 18.29779 28.06007 1.000 37.21057 668 MET A N 1
ATOM 4623 C CA . MET A 1 668 ? -59.99461 18.79123 27.71554 1.000 33.99509 668 MET A CA 1
ATOM 4624 C C . MET A 1 668 ? -60.14201 18.83583 26.19824 1.000 35.82755 668 MET A C 1
ATOM 4625 O O . MET A 1 668 ? -59.16079 19.00472 25.46047 1.000 34.08572 668 MET A O 1
ATOM 4630 N N . GLU A 1 669 ? -61.37591 18.66868 25.72944 1.000 35.99050 669 GLU A N 1
ATOM 4631 C CA . GLU A 1 669 ? -61.68296 18.79250 24.31425 1.000 34.15489 669 GLU A CA 1
ATOM 4632 C C . GLU A 1 669 ? -62.42491 20.10493 24.05634 1.000 33.41999 669 GLU A C 1
ATOM 4633 O O . GLU A 1 669 ? -63.27264 20.52735 24.85013 1.000 33.01563 669 GLU A O 1
ATOM 4639 N N . LEU A 1 670 ? -62.08063 20.76157 22.94858 1.000 34.79144 670 LEU A N 1
ATOM 4640 C CA . LEU A 1 670 ? -62.75137 22.00502 22.58947 1.000 32.07698 670 LEU A CA 1
ATOM 4641 C C . LEU A 1 670 ? -64.24518 21.78608 22.36886 1.000 30.94956 670 LEU A C 1
ATOM 4642 O O . LEU A 1 670 ? -65.05439 22.68435 22.61946 1.000 32.32143 670 LEU A O 1
ATOM 4647 N N . SER A 1 671 ? -64.63413 20.58969 21.93448 1.000 32.70309 671 SER A N 1
ATOM 4648 C CA . SER A 1 671 ? -66.04416 20.27944 21.72682 1.000 32.06918 671 SER A CA 1
ATOM 4649 C C . SER A 1 671 ? -66.85786 20.30427 23.01369 1.000 29.02959 671 SER A C 1
ATOM 4650 O O . SER A 1 671 ? -68.08782 20.28759 22.94786 1.000 29.79126 671 SER A O 1
ATOM 4653 N N . GLN A 1 672 ? -66.21592 20.30356 24.17043 1.000 30.48391 672 GLN A N 1
ATOM 4654 C CA . GLN A 1 672 ? -66.91855 20.37533 25.44124 1.000 29.86607 672 GLN A CA 1
ATOM 4655 C C . GLN A 1 672 ? -67.13918 21.80804 25.89652 1.000 31.54490 672 GLN A C 1
ATOM 4656 O O . GLN A 1 672 ? -67.61146 22.01876 27.01397 1.000 36.14570 672 GLN A O 1
ATOM 4662 N N . LEU A 1 673 ? -66.77638 22.79040 25.07709 1.000 30.51292 673 LEU A N 1
ATOM 4663 C CA . LEU A 1 673 ? -66.86719 24.19315 25.44232 1.000 33.28803 673 LEU A CA 1
ATOM 4664 C C . LEU A 1 673 ? -67.89242 24.89177 24.56014 1.000 30.53482 673 LEU A C 1
ATOM 4665 O O . LEU A 1 673 ? -68.21842 24.44090 23.45652 1.000 29.14111 673 LEU A O 1
ATOM 4670 N N . LYS A 1 674 ? -68.39556 26.00935 25.06827 1.000 28.82200 674 LYS A N 1
ATOM 4671 C CA . LYS A 1 674 ? -69.30043 26.86802 24.33505 1.000 27.52172 674 LYS A CA 1
ATOM 4672 C C . LYS A 1 674 ? -68.70827 28.26765 24.27189 1.000 29.70133 674 LYS A C 1
ATOM 4673 O O . LYS A 1 674 ? -67.86253 28.64133 25.09050 1.000 26.23682 674 LYS A O 1
ATOM 4679 N N . LEU A 1 675 ? -69.15149 29.02826 23.26966 1.000 26.94679 675 LEU A N 1
ATOM 4680 C CA . LEU A 1 675 ? -68.76858 30.42122 23.09413 1.000 32.52965 675 LEU A CA 1
ATOM 4681 C C . LEU A 1 675 ? -70.03844 31.26887 23.04204 1.000 32.70696 675 LEU A C 1
ATOM 4682 O O . LEU A 1 675 ? -70.97009 30.96362 22.28802 1.000 31.14220 675 LEU A O 1
ATOM 4687 N N . ARG A 1 676 ? -70.08604 32.31546 23.86043 1.000 35.09246 676 ARG A N 1
ATOM 4688 C CA . ARG A 1 676 ? -71.27084 33.15665 23.97286 1.000 35.43927 676 ARG A CA 1
ATOM 4689 C C . ARG A 1 676 ? -70.86622 34.61710 23.82058 1.000 31.13186 676 ARG A C 1
ATOM 4690 O O . ARG A 1 676 ? -69.86678 35.04759 24.40597 1.000 34.83826 676 ARG A O 1
ATOM 4698 N N . HIS A 1 677 ? -71.61919 35.36430 23.01458 1.000 30.04526 677 HIS A N 1
ATOM 4699 C CA . HIS A 1 677 ? -71.44516 36.81198 22.96089 1.000 31.60678 677 HIS A CA 1
ATOM 4700 C C . HIS A 1 677 ? -71.99035 37.44486 24.23369 1.000 35.44680 677 HIS A C 1
ATOM 4701 O O . HIS A 1 677 ? -73.14050 37.20644 24.61710 1.000 37.60826 677 HIS A O 1
ATOM 4708 N N . ASP A 1 678 ? -71.15718 38.23760 24.89999 1.000 33.47366 678 ASP A N 1
ATOM 4709 C CA . ASP A 1 678 ? -71.58351 38.94721 26.09176 1.000 32.95540 678 ASP A CA 1
ATOM 4710 C C . ASP A 1 678 ? -71.84551 40.39881 25.72914 1.000 39.73354 678 ASP A C 1
ATOM 4711 O O . ASP A 1 678 ? -70.88911 41.17048 25.57500 1.000 36.26524 678 ASP A O 1
ATOM 4716 N N . PRO A 1 679 ? -73.10309 40.82819 25.57493 1.000 37.69172 679 PRO A N 1
ATOM 4717 C CA . PRO A 1 679 ? -73.33258 42.21896 25.13217 1.000 36.61836 679 PRO A CA 1
ATOM 4718 C C . PRO A 1 679 ? -72.77347 43.25875 26.09027 1.000 38.81141 679 PRO A C 1
ATOM 4719 O O . PRO A 1 679 ? -72.23190 44.27616 25.63961 1.000 43.78835 679 PRO A O 1
ATOM 4723 N N . ALA A 1 680 ? -72.84647 43.01638 27.40057 1.000 39.86796 680 ALA A N 1
ATOM 4724 C CA . ALA A 1 680 ? -72.42269 44.03464 28.36147 1.000 38.29879 680 ALA A CA 1
ATOM 4725 C C . ALA A 1 680 ? -70.96626 44.43202 28.16139 1.000 42.06734 680 ALA A C 1
ATOM 4726 O O . ALA A 1 680 ? -70.62413 45.61643 28.25322 1.000 47.47930 680 ALA A O 1
ATOM 4728 N N . THR A 1 681 ? -70.09058 43.46046 27.88682 1.000 44.57639 681 THR A N 1
ATOM 4729 C CA . THR A 1 681 ? -68.65757 43.71351 27.76892 1.000 29.45947 681 THR A CA 1
ATOM 4730 C C . THR A 1 681 ? -68.16550 43.78837 26.32626 1.000 34.99079 681 THR A C 1
ATOM 4731 O O . THR A 1 681 ? -67.04098 44.25120 26.09937 1.000 37.99113 681 THR A O 1
ATOM 4735 N N . GLY A 1 682 ? -68.96669 43.35147 25.35552 1.000 31.88062 682 GLY A N 1
ATOM 4736 C CA . GLY A 1 682 ? -68.51465 43.26907 23.97812 1.000 31.36559 682 GLY A CA 1
ATOM 4737 C C . GLY A 1 682 ? -67.47937 42.19628 23.70777 1.000 36.63655 682 GLY A C 1
ATOM 4738 O O . GLY A 1 682 ? -66.68506 42.33476 22.76866 1.000 33.25473 682 GLY A O 1
ATOM 4739 N N . THR A 1 683 ? -67.45571 41.13192 24.51122 1.000 30.87411 683 THR A N 1
ATOM 4740 C CA . THR A 1 683 ? -66.48513 40.05165 24.38636 1.000 30.44070 683 THR A CA 1
ATOM 4741 C C . THR A 1 683 ? -67.18922 38.74898 24.05268 1.000 36.66521 683 THR A C 1
ATOM 4742 O O . THR A 1 683 ? -68.40515 38.60292 24.20849 1.000 33.76915 683 THR A O 1
ATOM 4746 N N . LEU A 1 684 ? -66.40539 37.77691 23.61159 1.000 34.17385 684 LEU A N 1
ATOM 4747 C CA . LEU A 1 684 ? -66.89101 36.41387 23.47731 1.000 28.90457 684 LEU A CA 1
ATOM 4748 C C . LEU A 1 684 ? -66.43141 35.63361 24.70375 1.000 32.12163 684 LEU A C 1
ATOM 4749 O O . LEU A 1 684 ? -65.26816 35.74253 25.10259 1.000 31.95798 684 LEU A O 1
ATOM 4754 N N . GLN A 1 685 ? -67.34011 34.88166 25.32678 1.000 29.49913 685 GLN A N 1
ATOM 4755 C CA . GLN A 1 685 ? -67.02914 34.17702 26.56754 1.000 27.87753 685 GLN A CA 1
ATOM 4756 C C . GLN A 1 685 ? -67.07269 32.66588 26.37148 1.000 34.89865 685 GLN A C 1
ATOM 4757 O O . GLN A 1 685 ? -68.07940 32.11561 25.89983 1.000 31.68128 685 GLN A O 1
ATOM 4763 N N . LEU A 1 686 ? -65.97081 32.00794 26.74646 1.000 30.17613 686 LEU A N 1
ATOM 4764 C CA . LEU A 1 686 ? -65.83378 30.55894 26.70016 1.000 30.41039 686 LEU A CA 1
ATOM 4765 C C . LEU A 1 686 ? -66.37434 29.94149 27.98330 1.000 31.90261 686 LEU A C 1
ATOM 4766 O O . LEU A 1 686 ? -66.06036 30.41455 29.08521 1.000 31.63466 686 LEU A O 1
ATOM 4771 N N . SER A 1 687 ? -67.15394 28.86459 27.84837 1.000 28.95542 687 SER A N 1
ATOM 4772 C CA . SER A 1 687 ? -67.64680 28.17154 29.03704 1.000 35.05523 687 SER A CA 1
ATOM 4773 C C . SER A 1 687 ? -67.55339 26.65410 28.87842 1.000 29.29827 687 SER A C 1
ATOM 4774 O O . SER A 1 687 ? -67.70929 26.10788 27.78105 1.000 26.48723 687 SER A O 1
ATOM 4777 N N . GLY A 1 688 ? -67.28299 25.98065 29.98901 1.000 31.37719 688 GLY A N 1
ATOM 4778 C CA . GLY A 1 688 ? -67.15024 24.54615 29.95627 1.000 32.67479 688 GLY A CA 1
ATOM 4779 C C . GLY A 1 688 ? -68.35032 23.86525 30.56454 1.000 38.30865 688 GLY A C 1
ATOM 4780 O O . GLY A 1 688 ? -69.50395 24.22106 30.28847 1.000 35.81867 688 GLY A O 1
ATOM 4781 N N . HIS A 1 689 ? -68.07366 22.89660 31.42799 1.000 42.33379 689 HIS A N 1
ATOM 4782 C CA . HIS A 1 689 ? -69.13109 22.09255 32.01327 1.000 48.07602 689 HIS A CA 1
ATOM 4783 C C . HIS A 1 689 ? -70.04900 22.95337 32.88016 1.000 39.65732 689 HIS A C 1
ATOM 4784 O O . HIS A 1 689 ? -69.58167 23.71969 33.72537 1.000 39.10937 689 HIS A O 1
ATOM 4791 N N . ASP A 1 690 ? -71.36030 22.82505 32.65943 1.000 41.97882 690 ASP A N 1
ATOM 4792 C CA . ASP A 1 690 ? -72.37942 23.59351 33.39581 1.000 36.17637 690 ASP A CA 1
ATOM 4793 C C . ASP A 1 690 ? -72.11689 25.10348 33.33420 1.000 37.79686 690 ASP A C 1
ATOM 4794 O O . ASP A 1 690 ? -72.45008 25.85085 34.26044 1.000 31.36317 690 ASP A O 1
ATOM 4799 N N . GLY A 1 691 ? -71.51323 25.57229 32.24078 1.000 39.44645 691 GLY A N 1
ATOM 4800 C CA . GLY A 1 691 ? -71.29248 26.99980 32.07446 1.000 35.79822 691 GLY A CA 1
ATOM 4801 C C . GLY A 1 691 ? -70.10988 27.56047 32.82657 1.000 34.46250 691 GLY A C 1
ATOM 4802 O O . GLY A 1 691 ? -70.02855 28.77791 32.98733 1.000 38.60044 691 GLY A O 1
ATOM 4803 N N . ARG A 1 692 ? -69.19499 26.70644 33.29427 1.000 32.45176 692 ARG A N 1
ATOM 4804 C CA . ARG A 1 692 ? -68.01704 27.13594 34.02936 1.000 32.44972 692 ARG A CA 1
ATOM 4805 C C . ARG A 1 692 ? -67.21835 28.12453 33.18179 1.000 33.43002 692 ARG A C 1
ATOM 4806 O O . ARG A 1 692 ? -66.82700 27.77966 32.05351 1.000 30.71747 692 ARG A O 1
ATOM 4814 N N . PRO A 1 693 ? -67.00761 29.35932 33.64415 1.000 33.31183 693 PRO A N 1
ATOM 4815 C CA . PRO A 1 693 ? -66.18874 30.31591 32.87291 1.000 31.03554 693 PRO A CA 1
ATOM 4816 C C . PRO A 1 693 ? -64.77756 29.78861 32.62323 1.000 35.15375 693 PRO A C 1
ATOM 4817 O O . PRO A 1 693 ? -64.06528 29.38485 33.55307 1.000 35.15416 693 PRO A O 1
ATOM 4821 N N . THR A 1 694 ? -64.36499 29.80265 31.35071 1.000 29.29249 694 THR A N 1
ATOM 4822 C CA . THR A 1 694 ? -63.12790 29.14557 30.95123 1.000 30.43880 694 THR A CA 1
ATOM 4823 C C . THR A 1 694 ? -62.22838 30.08562 30.15453 1.000 34.09706 694 THR A C 1
ATOM 4824 O O . THR A 1 694 ? -62.70000 30.84962 29.30441 1.000 32.49397 694 THR A O 1
ATOM 4828 N N . ALA A 1 695 ? -60.92554 30.01804 30.43778 1.000 33.53602 695 ALA A N 1
ATOM 4829 C CA . ALA A 1 695 ? -59.90026 30.71664 29.68102 1.000 27.98131 695 ALA A CA 1
ATOM 4830 C C . ALA A 1 695 ? -58.92596 29.70614 29.09578 1.000 32.76893 695 ALA A C 1
ATOM 4831 O O . ALA A 1 695 ? -58.63319 28.67691 29.71058 1.000 30.74206 695 ALA A O 1
ATOM 4833 N N . ALA A 1 696 ? -58.43089 30.01305 27.90164 1.000 28.02857 696 ALA A N 1
ATOM 4834 C CA . ALA A 1 696 ? -57.44818 29.20192 27.19839 1.000 22.61843 696 ALA A CA 1
ATOM 4835 C C . ALA A 1 696 ? -56.15134 29.99695 27.18524 1.000 24.79233 696 ALA A C 1
ATOM 4836 O O . ALA A 1 696 ? -55.99483 30.92502 26.39059 1.000 24.16570 696 ALA A O 1
ATOM 4838 N N . HIS A 1 697 ? -55.22311 29.64171 28.07406 1.000 27.06406 697 HIS A N 1
ATOM 4839 C CA . HIS A 1 697 ? -53.98074 30.38409 28.20665 1.000 30.08627 697 HIS A CA 1
ATOM 4840 C C . HIS A 1 697 ? -52.89145 29.73278 27.36057 1.000 30.14099 697 HIS A C 1
ATOM 4841 O O . HIS A 1 697 ? -52.67106 28.51633 27.44038 1.000 28.93272 697 HIS A O 1
ATOM 4848 N N . TYR A 1 698 ? -52.22430 30.54452 26.54438 1.000 24.49058 698 TYR A N 1
ATOM 4849 C CA . TYR A 1 698 ? -51.31022 30.00977 25.54864 1.000 26.06543 698 TYR A CA 1
ATOM 4850 C C . TYR A 1 698 ? -49.95966 29.73026 26.19567 1.000 26.76445 698 TYR A C 1
ATOM 4851 O O . TYR A 1 698 ? -49.37749 30.61140 26.84327 1.000 25.77434 698 TYR A O 1
ATOM 4860 N N . VAL A 1 699 ? -49.46052 28.50256 26.03271 1.000 25.47509 699 VAL A N 1
ATOM 4861 C CA . VAL A 1 699 ? -48.19713 28.11210 26.65181 1.000 23.89964 699 VAL A CA 1
ATOM 4862 C C . VAL A 1 699 ? -47.11000 27.80416 25.63534 1.000 27.22947 699 VAL A C 1
ATOM 4863 O O . VAL A 1 699 ? -46.00073 27.42206 26.03910 1.000 31.27038 699 VAL A O 1
ATOM 4867 N N . GLY A 1 700 ? -47.36930 27.97661 24.33915 1.000 25.80149 700 GLY A N 1
ATOM 4868 C CA . GLY A 1 700 ? -46.34650 27.70142 23.34626 1.000 26.19793 700 GLY A CA 1
ATOM 4869 C C . GLY A 1 700 ? -45.17938 28.68508 23.39624 1.000 34.53312 700 GLY A C 1
ATOM 4870 O O . GLY A 1 700 ? -45.29948 29.84365 23.81356 1.000 27.92491 700 GLY A O 1
ATOM 4871 N N . THR A 1 701 ? -44.01812 28.20851 22.95095 1.000 25.68141 701 THR A N 1
ATOM 4872 C CA . THR A 1 701 ? -42.84625 29.06007 22.85242 1.000 27.66967 701 THR A CA 1
ATOM 4873 C C . THR A 1 701 ? -42.94624 29.99718 21.65818 1.000 32.23481 701 THR A C 1
ATOM 4874 O O . THR A 1 701 ? -42.47438 31.13956 21.72478 1.000 26.88510 701 THR A O 1
ATOM 4878 N N . VAL A 1 702 ? -43.55091 29.54102 20.56517 1.000 28.35804 702 VAL A N 1
ATOM 4879 C CA . VAL A 1 702 ? -43.66591 30.43474 19.41141 1.000 26.23781 702 VAL A CA 1
ATOM 4880 C C . VAL A 1 702 ? -44.53803 31.62783 19.79705 1.000 31.11346 702 VAL A C 1
ATOM 4881 O O . VAL A 1 702 ? -45.62936 31.43210 20.36776 1.000 31.31236 702 VAL A O 1
ATOM 4885 N N . PRO A 1 703 ? -44.10644 32.87202 19.56402 1.000 35.53533 703 PRO A N 1
ATOM 4886 C CA . PRO A 1 703 ? -44.97384 34.01893 19.87650 1.000 28.15943 703 PRO A CA 1
ATOM 4887 C C . PRO A 1 703 ? -46.31737 33.88501 19.17628 1.000 33.59239 703 PRO A C 1
ATOM 4888 O O . PRO A 1 703 ? -46.38769 33.57464 17.98645 1.000 33.95465 703 PRO A O 1
ATOM 4892 N N . HIS A 1 704 ? -47.39524 34.09937 19.93143 1.000 28.77113 704 HIS A N 1
ATOM 4893 C CA . HIS A 1 704 ? -48.70417 33.75992 19.39720 1.000 30.75119 704 HIS A CA 1
ATOM 4894 C C . HIS A 1 704 ? -49.10896 34.66177 18.23616 1.000 31.63201 704 HIS A C 1
ATOM 4895 O O . HIS A 1 704 ? -49.96420 34.26966 17.43523 1.000 32.23820 704 HIS A O 1
ATOM 4902 N N . LEU A 1 705 ? -48.48641 35.82939 18.08333 1.000 32.12451 705 LEU A N 1
ATOM 4903 C CA . LEU A 1 705 ? -48.87338 36.67305 16.95753 1.000 38.23739 705 LEU A CA 1
ATOM 4904 C C . LEU A 1 705 ? -48.31012 36.18109 15.62949 1.000 37.32062 705 LEU A C 1
ATOM 4905 O O . LEU A 1 705 ? -48.73926 36.65409 14.57054 1.000 39.52696 705 LEU A O 1
ATOM 4910 N N . LEU A 1 706 ? -47.38046 35.23832 15.66026 1.000 34.69481 706 LEU A N 1
ATOM 4911 C CA . LEU A 1 706 ? -46.95024 34.55978 14.45125 1.000 33.73132 706 LEU A CA 1
ATOM 4912 C C . LEU A 1 706 ? -47.86472 33.39866 14.08326 1.000 33.03682 706 LEU A C 1
ATOM 4913 O O . LEU A 1 706 ? -47.71552 32.85136 12.98871 1.000 34.90190 706 LEU A O 1
ATOM 4918 N N . LEU A 1 707 ? -48.79298 33.00534 14.96141 1.000 34.70979 707 LEU A N 1
ATOM 4919 C CA . LEU A 1 707 ? -49.68187 31.88520 14.66120 1.000 26.88247 707 LEU A CA 1
ATOM 4920 C C . LEU A 1 707 ? -50.70140 32.32495 13.61986 1.000 34.72915 707 LEU A C 1
ATOM 4921 O O . LEU A 1 707 ? -51.25753 33.42574 13.70581 1.000 35.09756 707 LEU A O 1
ATOM 4926 N N . LYS A 1 708 ? -50.93505 31.47605 12.62754 1.000 35.77484 708 LYS A N 1
ATOM 4927 C CA . LYS A 1 708 ? -51.93970 31.73001 11.60914 1.000 38.12541 708 LYS A CA 1
ATOM 4928 C C . LYS A 1 708 ? -53.06762 30.72943 11.79383 1.000 31.86421 708 LYS A C 1
ATOM 4929 O O . LYS A 1 708 ? -52.85265 29.62775 12.30752 1.000 36.76679 708 LYS A O 1
ATOM 4935 N N . GLY A 1 709 ? -54.27382 31.11535 11.39431 1.000 26.74972 709 GLY A N 1
ATOM 4936 C CA . GLY A 1 709 ? -55.36479 30.16145 11.31663 1.000 30.25519 709 GLY A CA 1
ATOM 4937 C C . GLY A 1 709 ? -56.17194 30.01954 12.59732 1.000 30.82310 709 GLY A C 1
ATOM 4938 O O . GLY A 1 709 ? -56.00235 30.79430 13.54649 1.000 27.53176 709 GLY A O 1
ATOM 4939 N N . PRO A 1 710 ? -57.05759 29.00600 12.64946 1.000 28.24088 710 PRO A N 1
ATOM 4940 C CA . PRO A 1 710 ? -57.96849 28.87122 13.80267 1.000 27.14650 710 PRO A CA 1
ATOM 4941 C C . PRO A 1 710 ? -57.27224 28.70945 15.14974 1.000 26.75017 710 PRO A C 1
ATOM 4942 O O . PRO A 1 710 ? -57.81775 29.16226 16.16676 1.000 27.90820 710 PRO A O 1
ATOM 4946 N N . VAL A 1 711 ? -56.09463 28.07977 15.20614 1.000 27.56593 711 VAL A N 1
ATOM 4947 C CA . VAL A 1 711 ? -55.36947 28.01207 16.47864 1.000 29.95509 711 VAL A CA 1
ATOM 4948 C C . VAL A 1 711 ? -55.09151 29.40963 17.01306 1.000 25.26073 711 VAL A C 1
ATOM 4949 O O . VAL A 1 711 ? -55.36753 29.71317 18.18182 1.000 26.84991 711 VAL A O 1
ATOM 4953 N N . GLY A 1 712 ? -54.54091 30.28127 16.16370 1.000 21.73466 712 GLY A N 1
ATOM 4954 C CA . GLY A 1 712 ? -54.19653 31.61407 16.61241 1.000 17.68226 712 GLY A CA 1
ATOM 4955 C C . GLY A 1 712 ? -55.40860 32.42664 17.00291 1.000 24.75983 712 GLY A C 1
ATOM 4956 O O . GLY A 1 712 ? -55.31605 33.30029 17.88112 1.000 24.48135 712 GLY A O 1
ATOM 4957 N N . LEU A 1 713 ? -56.55887 32.14230 16.36507 1.000 22.92859 713 LEU A N 1
ATOM 4958 C CA . LEU A 1 713 ? -57.81717 32.81535 16.67763 1.000 25.60190 713 LEU A CA 1
ATOM 4959 C C . LEU A 1 713 ? -58.33909 32.41129 18.04453 1.000 24.31235 713 LEU A C 1
ATOM 4960 O O . LEU A 1 713 ? -58.85485 33.25396 18.78454 1.000 25.15290 713 LEU A O 1
ATOM 4965 N N . LEU A 1 714 ? -58.22318 31.12721 18.39962 1.000 21.64532 714 LEU A N 1
ATOM 4966 C CA . LEU A 1 714 ? -58.61034 30.71524 19.74647 1.000 22.85581 714 LEU A CA 1
ATOM 4967 C C . LEU A 1 714 ? -57.72177 31.37860 20.79994 1.000 23.16115 714 LEU A C 1
ATOM 4968 O O . LEU A 1 714 ? -58.21267 31.83813 21.83721 1.000 27.76844 714 LEU A O 1
ATOM 4973 N N . VAL A 1 715 ? -56.41501 31.45432 20.54222 1.000 22.63601 715 VAL A N 1
ATOM 4974 C CA . VAL A 1 715 ? -55.48790 32.11635 21.46491 1.000 22.86968 715 VAL A CA 1
ATOM 4975 C C . VAL A 1 715 ? -55.89155 33.56488 21.68406 1.000 25.16681 715 VAL A C 1
ATOM 4976 O O . VAL A 1 715 ? -55.83019 34.08195 22.80529 1.000 24.24416 715 VAL A O 1
ATOM 4980 N N . LEU A 1 716 ? -56.29357 34.23966 20.60273 1.000 25.42026 716 LEU A N 1
ATOM 4981 C CA . LEU A 1 716 ? -56.71932 35.63239 20.64544 1.000 27.73899 716 LEU A CA 1
ATOM 4982 C C . LEU A 1 716 ? -57.96622 35.83970 21.50488 1.000 30.43186 716 LEU A C 1
ATOM 4983 O O . LEU A 1 716 ? -58.20110 36.95274 21.99456 1.000 24.22527 716 LEU A O 1
ATOM 4988 N N . LEU A 1 717 ? -58.79861 34.80005 21.67403 1.000 28.86379 717 LEU A N 1
ATOM 4989 C CA . LEU A 1 717 ? -60.00410 34.97834 22.48198 1.000 28.42195 717 LEU A CA 1
ATOM 4990 C C . LEU A 1 717 ? -59.67283 35.24226 23.94685 1.000 26.65655 717 LEU A C 1
ATOM 4991 O O . LEU A 1 717 ? -60.41142 35.96164 24.62479 1.000 26.02532 717 LEU A O 1
ATOM 4996 N N . SER A 1 718 ? -58.57151 34.69320 24.44964 1.000 25.15407 718 SER A N 1
ATOM 4997 C CA . SER A 1 718 ? -58.16611 34.95474 25.82161 1.000 25.78778 718 SER A CA 1
ATOM 4998 C C . SER A 1 718 ? -57.02881 35.96081 25.93290 1.000 24.06324 718 SER A C 1
ATOM 4999 O O . SER A 1 718 ? -56.82043 36.52012 27.01373 1.000 24.69605 718 SER A O 1
ATOM 5002 N N . ASN A 1 719 ? -56.30338 36.22792 24.85550 1.000 24.75842 719 ASN A N 1
ATOM 5003 C CA . ASN A 1 719 ? -55.32377 37.30991 24.83671 1.000 23.90890 719 ASN A CA 1
ATOM 5004 C C . ASN A 1 719 ? -55.44399 38.08173 23.53334 1.000 28.05209 719 ASN A C 1
ATOM 5005 O O . ASN A 1 719 ? -54.68229 37.83392 22.58173 1.000 28.04347 719 ASN A O 1
ATOM 5010 N N . PRO A 1 720 ? -56.36364 39.02661 23.44850 1.000 27.50400 720 PRO A N 1
ATOM 5011 C CA . PRO A 1 720 ? -56.45662 39.89207 22.26486 1.000 20.89803 720 PRO A CA 1
ATOM 5012 C C . PRO A 1 720 ? -55.51900 41.09017 22.29316 1.000 26.86875 720 PRO A C 1
ATOM 5013 O O . PRO A 1 720 ? -55.60955 41.93567 21.39687 1.000 32.98571 720 PRO A O 1
ATOM 5017 N N . TRP A 1 721 ? -54.62097 41.17548 23.27867 1.000 24.23336 721 TRP A N 1
ATOM 5018 C CA . TRP A 1 721 ? -53.77468 42.34795 23.48755 1.000 27.07543 721 TRP A CA 1
ATOM 5019 C C . TRP A 1 721 ? -52.49990 42.25546 22.65855 1.000 29.31686 721 TRP A C 1
ATOM 5020 O O . TRP A 1 721 ? -51.79981 41.23902 22.69234 1.000 24.95121 721 TRP A O 1
ATOM 5031 N N . VAL A 1 722 ? -52.19966 43.32724 21.92928 1.000 29.46878 722 VAL A N 1
ATOM 5032 C CA . VAL A 1 722 ? -51.04299 43.40220 21.04879 1.000 29.60530 722 VAL A CA 1
ATOM 5033 C C . VAL A 1 722 ? -50.24619 44.64453 21.41272 1.000 23.36978 722 VAL A C 1
ATOM 5034 O O . VAL A 1 722 ? -50.79013 45.63507 21.90537 1.000 29.35570 722 VAL A O 1
ATOM 5038 N N . ILE A 1 723 ? -48.95032 44.58617 21.14944 1.000 30.06284 723 ILE A N 1
ATOM 5039 C CA . ILE A 1 723 ? -48.02156 45.68736 21.36745 1.000 30.39694 723 ILE A CA 1
ATOM 5040 C C . ILE A 1 723 ? -47.81784 46.37914 20.02508 1.000 29.81699 723 ILE A C 1
ATOM 5041 O O . ILE A 1 723 ? -47.35286 45.75390 19.06493 1.000 30.77380 723 ILE A O 1
ATOM 5046 N N . THR A 1 724 ? -48.16678 47.65874 19.94737 1.000 24.99850 724 THR A N 1
ATOM 5047 C CA . THR A 1 724 ? -48.08981 48.40502 18.69513 1.000 29.03813 724 THR A CA 1
ATOM 5048 C C . THR A 1 724 ? -46.77969 49.16318 18.50305 1.000 34.28287 724 THR A C 1
ATOM 5049 O O . THR A 1 724 ? -46.58029 49.75576 17.44117 1.000 43.86706 724 THR A O 1
ATOM 5053 N N . GLY A 1 725 ? -45.88565 49.16060 19.48071 1.000 29.66800 725 GLY A N 1
ATOM 5054 C CA . GLY A 1 725 ? -44.62901 49.86972 19.35384 1.000 38.05050 725 GLY A CA 1
ATOM 5055 C C . GLY A 1 725 ? -43.51233 48.98872 18.81740 1.000 39.84358 725 GLY A C 1
ATOM 5056 O O . GLY A 1 725 ? -43.52690 47.76967 18.98990 1.000 33.51972 725 GLY A O 1
ATOM 5057 N N . ARG A 1 726 ? -42.54497 49.63008 18.15421 1.000 36.44086 726 ARG A N 1
ATOM 5058 C CA . ARG A 1 726 ? -41.36108 48.92437 17.67817 1.000 43.36308 726 ARG A CA 1
ATOM 5059 C C . ARG A 1 726 ? -40.42806 48.62505 18.83893 1.000 33.98267 726 ARG A C 1
ATOM 5060 O O . ARG A 1 726 ? -40.13630 49.50220 19.65672 1.000 36.35194 726 ARG A O 1
ATOM 5068 N N . VAL A 1 727 ? -39.94903 47.39309 18.89782 1.000 32.73681 727 VAL A N 1
ATOM 5069 C CA . VAL A 1 727 ? -38.95307 46.98335 19.88234 1.000 33.36886 727 VAL A CA 1
ATOM 5070 C C . VAL A 1 727 ? -37.55328 47.19260 19.29483 1.000 36.92051 727 VAL A C 1
ATOM 5071 O O . VAL A 1 727 ? -37.19895 46.58331 18.28005 1.000 34.81736 727 VAL A O 1
ATOM 5075 N N . ASP A 1 728 ? -36.75934 48.05368 19.92909 1.000 33.79505 728 ASP A N 1
ATOM 5076 C CA . ASP A 1 728 ? -35.34144 48.21129 19.59998 1.000 34.25843 728 ASP A CA 1
ATOM 5077 C C . ASP A 1 728 ? -35.13912 48.51776 18.11736 1.000 39.30169 728 ASP A C 1
ATOM 5078 O O . ASP A 1 728 ? -34.28580 47.93435 17.44693 1.000 34.05614 728 ASP A O 1
ATOM 5083 N N . ARG A 1 729 ? -35.96227 49.43453 17.60222 1.000 35.47607 729 ARG A N 1
ATOM 5084 C CA . ARG A 1 729 ? -35.84617 49.93586 16.22871 1.000 38.57460 729 ARG A CA 1
ATOM 5085 C C . ARG A 1 729 ? -35.78572 48.80365 15.20662 1.000 41.21585 729 ARG A C 1
ATOM 5086 O O . ARG A 1 729 ? -35.06851 48.87464 14.20426 1.000 40.21098 729 ARG A O 1
ATOM 5094 N N . GLU A 1 730 ? -36.56759 47.75783 15.45707 1.000 42.63227 730 GLU A N 1
ATOM 5095 C CA . GLU A 1 730 ? -36.61212 46.61282 14.55980 1.000 41.83917 730 GLU A CA 1
ATOM 5096 C C . GLU A 1 730 ? -37.03162 47.03998 13.16280 1.000 48.20578 730 GLU A C 1
ATOM 5097 O O . GLU A 1 730 ? -37.73383 48.03819 12.98110 1.000 51.41255 730 GLU A O 1
ATOM 5103 N N . TYR A 1 731 ? -36.59274 46.27789 12.16612 1.000 39.81889 731 TYR A N 1
ATOM 5104 C CA . TYR A 1 731 ? -36.92490 46.60943 10.78822 1.000 53.03479 731 TYR A CA 1
ATOM 5105 C C . TYR A 1 731 ? -38.33638 46.14139 10.44151 1.000 53.47396 731 TYR A C 1
ATOM 5106 O O . TYR A 1 731 ? -38.73213 45.01298 10.75452 1.000 48.54748 731 TYR A O 1
ATOM 5115 N N . ARG A 1 732 ? -39.09449 47.02096 9.78808 1.000 63.36068 732 ARG A N 1
ATOM 5116 C CA . ARG A 1 732 ? -40.49334 46.72629 9.52738 1.000 75.13425 732 ARG A CA 1
ATOM 5117 C C . ARG A 1 732 ? -40.64670 45.82274 8.30006 1.000 78.99441 732 ARG A C 1
ATOM 5118 O O . ARG A 1 732 ? -39.74472 45.69350 7.46270 1.000 70.98885 732 ARG A O 1
ATOM 5126 N N . PHE A 1 733 ? -41.82900 45.20151 8.20269 1.000 81.65761 733 PHE A N 1
ATOM 5127 C CA . PHE A 1 733 ? -42.02167 44.06561 7.30533 1.000 78.07175 733 PHE A CA 1
ATOM 5128 C C . PHE A 1 733 ? -42.11950 44.46981 5.83541 1.000 81.95494 733 PHE A C 1
ATOM 5129 O O . PHE A 1 733 ? -41.80378 43.65939 4.95627 1.000 82.31211 733 PHE A O 1
ATOM 5137 N N . HIS A 1 734 ? -42.56173 45.69172 5.54069 1.000 86.72706 734 HIS A N 1
ATOM 5138 C CA . HIS A 1 734 ? -42.74149 46.10807 4.15084 1.000 86.83230 734 HIS A CA 1
ATOM 5139 C C . HIS A 1 734 ? -41.41830 46.04951 3.38012 1.000 81.87671 734 HIS A C 1
ATOM 5140 O O . HIS A 1 734 ? -40.36618 46.46117 3.88601 1.000 81.58567 734 HIS A O 1
ATOM 5147 N N . ASN A 1 735 ? -41.47116 45.51224 2.15713 1.000 72.10053 735 ASN A N 1
ATOM 5148 C CA . ASN A 1 735 ? -40.33701 45.57048 1.22690 1.000 68.63722 735 ASN A CA 1
ATOM 5149 C C . ASN A 1 735 ? -40.27463 46.96472 0.61144 1.000 76.16149 735 ASN A C 1
ATOM 5150 O O . ASN A 1 735 ? -40.99503 47.26208 -0.34504 1.000 73.04583 735 ASN A O 1
ATOM 5155 N N . GLN A 1 736 ? -39.43123 47.84037 1.16059 1.000 73.37891 736 GLN A N 1
ATOM 5156 C CA . GLN A 1 736 ? -39.28176 49.18208 0.61268 1.000 72.48370 736 GLN A CA 1
ATOM 5157 C C . GLN A 1 736 ? -37.84205 49.66164 0.72670 1.000 69.97271 736 GLN A C 1
ATOM 5158 O O . GLN A 1 736 ? -37.01663 49.09235 1.45130 1.000 72.20488 736 GLN A O 1
ATOM 5164 N N . LEU A 1 737 ? -37.56009 50.72651 -0.02178 1.000 68.88651 737 LEU A N 1
ATOM 5165 C CA . LEU A 1 737 ? -36.24797 51.36186 -0.05193 1.000 74.89179 737 LEU A CA 1
ATOM 5166 C C . LEU A 1 737 ? -36.30829 52.60886 0.81908 1.000 77.99431 737 LEU A C 1
ATOM 5167 O O . LEU A 1 737 ? -36.98933 53.58470 0.47459 1.000 75.78604 737 LEU A O 1
ATOM 5172 N N . ALA A 1 738 ? -35.61074 52.56169 1.95511 1.000 74.60254 738 ALA A N 1
ATOM 5173 C CA . ALA A 1 738 ? -35.57403 53.68161 2.88049 1.000 75.36600 738 ALA A CA 1
ATOM 5174 C C . ALA A 1 738 ? -34.77423 54.83617 2.27284 1.000 82.16445 738 ALA A C 1
ATOM 5175 O O . ALA A 1 738 ? -34.11097 54.69248 1.23997 1.000 79.91540 738 ALA A O 1
ATOM 5177 N N . THR A 1 739 ? -34.84632 56.00457 2.91805 1.000 84.15022 739 THR A N 1
ATOM 5178 C CA . THR A 1 739 ? -34.03735 57.14010 2.47424 1.000 83.77098 739 THR A CA 1
ATOM 5179 C C . THR A 1 739 ? -33.01975 57.53831 3.53969 1.000 81.32547 739 THR A C 1
ATOM 5180 O O . THR A 1 739 ? -31.84510 57.16353 3.44319 1.000 86.81156 739 THR A O 1
ATOM 5184 N N . THR A 1 740 ? -33.46215 58.28271 4.55752 1.000 80.73052 740 THR A N 1
ATOM 5185 C CA . THR A 1 740 ? -32.59833 58.76634 5.63430 1.000 84.45951 740 THR A CA 1
ATOM 5186 C C . THR A 1 740 ? -31.28634 59.31695 5.07604 1.000 81.80842 740 THR A C 1
ATOM 5187 O O . THR A 1 740 ? -31.29618 60.01476 4.05840 1.000 90.58216 740 THR A O 1
ATOM 5191 N N . GLU A 1 741 ? -30.15393 59.01565 5.70416 1.000 77.56071 741 GLU A N 1
ATOM 5192 C CA . GLU A 1 741 ? -28.88065 59.44805 5.14804 1.000 78.28322 741 GLU A CA 1
ATOM 5193 C C . GLU A 1 741 ? -27.80477 58.43495 5.49519 1.000 68.92833 741 GLU A C 1
ATOM 5194 O O . GLU A 1 741 ? -27.99356 57.55390 6.33348 1.000 61.66440 741 GLU A O 1
ATOM 5200 N N . LYS A 1 742 ? -26.65871 58.60121 4.84307 1.000 72.57670 742 LYS A N 1
ATOM 5201 C CA . LYS A 1 742 ? -25.56785 57.63852 4.79782 1.000 61.99170 742 LYS A CA 1
ATOM 5202 C C . LYS A 1 742 ? -25.20684 57.15446 6.19970 1.000 63.52509 742 LYS A C 1
ATOM 5203 O O . LYS A 1 742 ? -25.32900 55.95115 6.46617 1.000 64.12250 742 LYS A O 1
ATOM 5209 N N . PRO A 1 743 ? -24.79148 58.02612 7.14491 1.000 70.40543 743 PRO A N 1
ATOM 5210 C CA . PRO A 1 743 ? -24.69910 57.55004 8.52799 1.000 62.26756 743 PRO A CA 1
ATOM 5211 C C . PRO A 1 743 ? -25.94982 57.94374 9.29691 1.000 51.88481 743 PRO A C 1
ATOM 5212 O O . PRO A 1 743 ? -26.19187 59.13305 9.53327 1.000 53.95125 743 PRO A O 1
ATOM 5216 N N . GLU A 1 744 ? -26.77291 56.96515 9.66498 1.000 43.41045 744 GLU A N 1
ATOM 5217 C CA . GLU A 1 744 ? -27.90593 57.22457 10.54487 1.000 42.03495 744 GLU A CA 1
ATOM 5218 C C . GLU A 1 744 ? -27.45020 57.03748 11.99109 1.000 39.99853 744 GLU A C 1
ATOM 5219 O O . GLU A 1 744 ? -27.07865 55.92942 12.39787 1.000 37.47690 744 GLU A O 1
ATOM 5225 N N . ILE A 1 745 ? -27.45339 58.12712 12.75300 1.000 39.86362 745 ILE A N 1
ATOM 5226 C CA . ILE A 1 745 ? -27.10710 58.12188 14.16780 1.000 35.57213 745 ILE A CA 1
ATOM 5227 C C . ILE A 1 745 ? -28.40608 58.24265 14.94984 1.000 36.93678 745 ILE A C 1
ATOM 5228 O O . ILE A 1 745 ? -29.07405 59.28053 14.90204 1.000 38.23142 745 ILE A O 1
ATOM 5233 N N . LEU A 1 746 ? -28.76378 57.19049 15.68257 1.000 35.13684 746 LEU A N 1
ATOM 5234 C CA . LEU A 1 746 ? -30.02886 57.15205 16.39953 1.000 32.39129 746 LEU A CA 1
ATOM 5235 C C . LEU A 1 746 ? -29.76933 57.27791 17.88944 1.000 34.66068 746 LEU A C 1
ATOM 5236 O O . LEU A 1 746 ? -29.00623 56.48246 18.46213 1.000 35.69274 746 LEU A O 1
ATOM 5241 N N . PRO A 1 747 ? -30.37236 58.25932 18.54493 1.000 36.57001 747 PRO A N 1
ATOM 5242 C CA . PRO A 1 747 ? -30.13233 58.44620 19.97667 1.000 33.81572 747 PRO A CA 1
ATOM 5243 C C . PRO A 1 747 ? -30.70407 57.29572 20.79158 1.000 35.54690 747 PRO A C 1
ATOM 5244 O O . PRO A 1 747 ? -31.61653 56.57457 20.37316 1.000 34.40279 747 PRO A O 1
ATOM 5248 N N . ARG A 1 748 ? -30.14677 57.14005 21.98180 1.000 29.14057 748 ARG A N 1
ATOM 5249 C CA . ARG A 1 748 ? -30.76763 56.30737 22.99639 1.000 28.98778 748 ARG A CA 1
ATOM 5250 C C . ARG A 1 748 ? -32.16569 56.83055 23.34435 1.000 33.51723 748 ARG A C 1
ATOM 5251 O O . ARG A 1 748 ? -32.36541 58.03848 23.50180 1.000 33.22393 748 ARG A O 1
ATOM 5259 N N . ILE A 1 749 ? -33.14603 55.91666 23.43303 1.000 36.02013 749 ILE A N 1
ATOM 5260 C CA . ILE A 1 749 ? -34.49739 56.21748 23.91780 1.000 28.32255 749 ILE A CA 1
ATOM 5261 C C . ILE A 1 749 ? -34.59312 55.71773 25.35520 1.000 35.37437 749 ILE A C 1
ATOM 5262 O O . ILE A 1 749 ? -34.49072 54.51261 25.61517 1.000 33.65750 749 ILE A O 1
ATOM 5267 N N . VAL A 1 750 ? -34.78816 56.63042 26.29436 1.000 35.21147 750 VAL A N 1
ATOM 5268 C CA . VAL A 1 750 ? -34.69605 56.28863 27.70959 1.000 37.64310 750 VAL A CA 1
ATOM 5269 C C . VAL A 1 750 ? -35.52777 57.29049 28.49742 1.000 43.15589 750 VAL A C 1
ATOM 5270 O O . VAL A 1 750 ? -35.50620 58.49505 28.21936 1.000 35.53362 750 VAL A O 1
ATOM 5274 N N . SER A 1 751 ? -36.25145 56.78496 29.49113 1.000 38.95928 751 SER A N 1
ATOM 5275 C CA . SER A 1 751 ? -37.15933 57.60381 30.27971 1.000 39.79781 751 SER A CA 1
ATOM 5276 C C . SER A 1 751 ? -37.11828 57.06739 31.70180 1.000 42.18643 751 SER A C 1
ATOM 5277 O O . SER A 1 751 ? -37.42642 55.88984 31.91384 1.000 42.63890 751 SER A O 1
ATOM 5280 N N . ASP A 1 752 ? -36.70210 57.90817 32.66178 1.000 35.96901 752 ASP A N 1
ATOM 5281 C CA . ASP A 1 752 ? -36.64203 57.52719 34.07855 1.000 35.85016 752 ASP A CA 1
ATOM 5282 C C . ASP A 1 752 ? -35.69771 56.34473 34.31236 1.000 41.29679 752 ASP A C 1
ATOM 5283 O O . ASP A 1 752 ? -35.96268 55.46748 35.14424 1.000 35.92902 752 ASP A O 1
ATOM 5288 N N . GLY A 1 753 ? -34.59834 56.29394 33.57034 1.000 40.24856 753 GLY A N 1
ATOM 5289 C CA . GLY A 1 753 ? -33.66042 55.20379 33.69369 1.000 40.30621 753 GLY A CA 1
ATOM 5290 C C . GLY A 1 753 ? -34.02304 53.93154 32.95763 1.000 37.80019 753 GLY A C 1
ATOM 5291 O O . GLY A 1 753 ? -33.24916 52.96853 33.01988 1.000 33.28803 753 GLY A O 1
ATOM 5292 N N . ILE A 1 754 ? -35.17569 53.87929 32.28867 1.000 36.70835 754 ILE A N 1
ATOM 5293 C CA . ILE A 1 754 ? -35.56129 52.71167 31.50566 1.000 33.13385 754 ILE A CA 1
ATOM 5294 C C . ILE A 1 754 ? -35.08104 52.94928 30.08289 1.000 33.09133 754 ILE A C 1
ATOM 5295 O O . ILE A 1 754 ? -35.60188 53.82342 29.39001 1.000 32.49777 754 ILE A O 1
ATOM 5300 N N . VAL A 1 755 ? -34.09753 52.16797 29.63866 1.000 33.29869 755 VAL A N 1
ATOM 5301 C CA . VAL A 1 755 ? -33.52493 52.32277 28.30214 1.000 28.66049 755 VAL A CA 1
ATOM 5302 C C . VAL A 1 755 ? -34.31550 51.43247 27.35054 1.000 28.53509 755 VAL A C 1
ATOM 5303 O O . VAL A 1 755 ? -34.08612 50.22315 27.27163 1.000 29.25759 755 VAL A O 1
ATOM 5307 N N . TRP A 1 756 ? -35.24309 52.04800 26.61000 1.000 27.84591 756 TRP A N 1
ATOM 5308 C CA . TRP A 1 756 ? -36.09557 51.31325 25.68550 1.000 27.73822 756 TRP A CA 1
ATOM 5309 C C . TRP A 1 756 ? -35.35420 50.93746 24.41193 1.000 33.16712 756 TRP A C 1
ATOM 5310 O O . TRP A 1 756 ? -35.64547 49.90077 23.79798 1.000 25.42724 756 TRP A O 1
ATOM 5321 N N . ALA A 1 757 ? -34.41763 51.77756 23.98609 1.000 26.89183 757 ALA A N 1
ATOM 5322 C CA . ALA A 1 757 ? -33.68806 51.57442 22.74415 1.000 30.17454 757 ALA A CA 1
ATOM 5323 C C . ALA A 1 757 ? -32.25074 52.02354 22.96567 1.000 32.47845 757 ALA A C 1
ATOM 5324 O O . ALA A 1 757 ? -32.00376 53.14083 23.42617 1.000 29.87644 757 ALA A O 1
ATOM 5326 N N . ARG A 1 758 ? -31.31054 51.13694 22.67412 1.000 30.26838 758 ARG A N 1
ATOM 5327 C CA . ARG A 1 758 ? -29.91466 51.51381 22.71782 1.000 31.30503 758 ARG A CA 1
ATOM 5328 C C . ARG A 1 758 ? -29.59226 52.50484 21.60900 1.000 31.98978 758 ARG A C 1
ATOM 5329 O O . ARG A 1 758 ? -30.23550 52.52384 20.55184 1.000 28.39855 758 ARG A O 1
ATOM 5337 N N . ARG A 1 759 ? -28.57718 53.33382 21.86711 1.000 31.21369 759 ARG A N 1
ATOM 5338 C CA . ARG A 1 759 ? -27.93717 54.09511 20.80096 1.000 34.29618 759 ARG A CA 1
ATOM 5339 C C . ARG A 1 759 ? -27.57689 53.17489 19.64302 1.000 27.83858 759 ARG A C 1
ATOM 5340 O O . ARG A 1 759 ? -27.05480 52.07521 19.84644 1.000 29.21364 759 ARG A O 1
ATOM 5348 N N . ARG A 1 760 ? -27.82708 53.63442 18.42236 1.000 25.49222 760 ARG A N 1
ATOM 5349 C CA . ARG A 1 760 ? -27.53075 52.81601 17.25743 1.000 28.90398 760 ARG A CA 1
ATOM 5350 C C . ARG A 1 760 ? -26.90996 53.63933 16.13182 1.000 28.93318 760 ARG A C 1
ATOM 5351 O O . ARG A 1 760 ? -27.11509 54.85006 16.01225 1.000 25.36324 760 ARG A O 1
ATOM 5359 N N . TRP A 1 761 ? -26.16547 52.93512 15.28858 1.000 28.40043 761 TRP A N 1
ATOM 5360 C CA . TRP A 1 761 ? -25.47665 53.49986 14.14140 1.000 28.89141 761 TRP A CA 1
ATOM 5361 C C . TRP A 1 761 ? -25.77972 52.59336 12.96194 1.000 26.73666 761 TRP A C 1
ATOM 5362 O O . TRP A 1 761 ? -25.41655 51.41485 12.98265 1.000 32.29168 761 TRP A O 1
ATOM 5373 N N . ARG A 1 762 ? -26.41572 53.13078 11.93347 1.000 29.52274 762 ARG A N 1
ATOM 5374 C CA . ARG A 1 762 ? -26.77267 52.34990 10.75609 1.000 32.59013 762 ARG A CA 1
ATOM 5375 C C . ARG A 1 762 ? -25.96618 52.84055 9.55906 1.000 32.93950 762 ARG A C 1
ATOM 5376 O O . ARG A 1 762 ? -26.03608 54.01866 9.19228 1.000 35.27019 762 ARG A O 1
ATOM 5384 N N . ILE A 1 763 ? -25.20323 51.93661 8.95170 1.000 30.06842 763 ILE A N 1
ATOM 5385 C CA . ILE A 1 763 ? -24.30190 52.28347 7.86351 1.000 35.71759 763 ILE A CA 1
ATOM 5386 C C . ILE A 1 763 ? -24.38909 51.21312 6.78399 1.000 34.54964 763 ILE A C 1
ATOM 5387 O O . ILE A 1 763 ? -24.93266 50.12533 6.99070 1.000 33.74200 763 ILE A O 1
ATOM 5392 N N . ARG A 1 764 ? -23.84833 51.54576 5.61613 1.000 32.87725 764 ARG A N 1
ATOM 5393 C CA . ARG A 1 764 ? -23.76656 50.61311 4.51031 1.000 32.74773 764 ARG A CA 1
ATOM 5394 C C . ARG A 1 764 ? -22.52304 49.73891 4.65406 1.000 32.61389 764 ARG A C 1
ATOM 5395 O O . ARG A 1 764 ? -21.55762 50.12701 5.31563 1.000 35.52400 764 ARG A O 1
ATOM 5403 N N . PRO A 1 765 ? -22.54157 48.52731 4.08383 1.000 30.17795 765 PRO A N 1
ATOM 5404 C CA . PRO A 1 765 ? -21.33590 47.68430 4.13840 1.000 32.22905 765 PRO A CA 1
ATOM 5405 C C . PRO A 1 765 ? -20.09613 48.35688 3.57643 1.000 39.38174 765 PRO A C 1
ATOM 5406 O O . PRO A 1 765 ? -18.98616 48.13977 4.09819 1.000 38.04780 765 PRO A O 1
ATOM 5410 N N . THR A 1 766 ? -20.25036 49.17497 2.52214 1.000 35.52156 766 THR A N 1
ATOM 5411 C CA . THR A 1 766 ? -19.08871 49.86199 1.96811 1.000 38.02660 766 THR A CA 1
ATOM 5412 C C . THR A 1 766 ? -18.57742 50.96223 2.88352 1.000 34.17599 766 THR A C 1
ATOM 5413 O O . THR A 1 766 ? -17.46898 51.44750 2.66212 1.000 37.58301 766 THR A O 1
ATOM 5417 N N . ASP A 1 767 ? -19.36824 51.39860 3.87835 1.000 32.57620 767 ASP A N 1
ATOM 5418 C CA . ASP A 1 767 ? -18.85564 52.34116 4.87476 1.000 35.61810 767 ASP A CA 1
ATOM 5419 C C . ASP A 1 767 ? -17.87909 51.67255 5.85043 1.000 34.47998 767 ASP A C 1
ATOM 5420 O O . ASP A 1 767 ? -17.12163 52.37341 6.51939 1.000 35.54692 767 ASP A O 1
ATOM 5425 N N . VAL A 1 768 ? -17.89607 50.34397 5.95549 1.000 36.55322 768 VAL A N 1
ATOM 5426 C CA . VAL A 1 768 ? -17.07406 49.56741 6.88562 1.000 34.67369 768 VAL A CA 1
ATOM 5427 C C . VAL A 1 768 ? -15.71982 49.30108 6.24204 1.000 42.25115 768 VAL A C 1
ATOM 5428 O O . VAL A 1 768 ? -15.67214 48.73496 5.13677 1.000 43.59125 768 VAL A O 1
ATOM 5432 N N . PRO A 1 769 ? -14.60621 49.66927 6.88179 1.000 33.23599 769 PRO A N 1
ATOM 5433 C CA . PRO A 1 769 ? -13.29367 49.32779 6.31841 1.000 35.87841 769 PRO A CA 1
ATOM 5434 C C . PRO A 1 769 ? -13.15725 47.82279 6.17558 1.000 37.30240 769 PRO A C 1
ATOM 5435 O O . PRO A 1 769 ? -13.44011 47.06740 7.11138 1.000 36.19633 769 PRO A O 1
ATOM 5439 N N . ARG A 1 770 ? -12.75121 47.38957 4.97992 1.000 37.55124 770 ARG A N 1
ATOM 5440 C CA . ARG A 1 770 ? -12.45397 45.99082 4.69705 1.000 43.84675 770 ARG A CA 1
ATOM 5441 C C . ARG A 1 770 ? -10.99593 45.88207 4.28738 1.000 44.31173 770 ARG A C 1
ATOM 5442 O O . ARG A 1 770 ? -10.48161 46.78760 3.62393 1.000 47.57614 770 ARG A O 1
ATOM 5450 N N . PRO A 1 771 ? -10.30348 44.81057 4.66682 1.000 48.00429 771 PRO A N 1
ATOM 5451 C CA . PRO A 1 771 ? -8.87133 44.71646 4.34782 1.000 49.67085 771 PRO A CA 1
ATOM 5452 C C . PRO A 1 771 ? -8.61819 44.73160 2.84130 1.000 51.73434 771 PRO A C 1
ATOM 5453 O O . PRO A 1 771 ? -9.23618 43.98683 2.07657 1.000 52.09996 771 PRO A O 1
ATOM 5457 N N . GLU A 1 772 ? -7.72020 45.61580 2.41734 1.000 49.15049 772 GLU A N 1
ATOM 5458 C CA . GLU A 1 772 ? -7.23685 45.60542 1.04573 1.000 54.34855 772 GLU A CA 1
ATOM 5459 C C . GLU A 1 772 ? -6.18077 44.51649 0.87930 1.000 51.64177 772 GLU A C 1
ATOM 5460 O O . GLU A 1 772 ? -5.47898 44.15768 1.83050 1.000 54.49818 772 GLU A O 1
ATOM 5466 N N . THR A 1 773 ? -6.08659 43.96824 -0.33267 1.000 52.76987 773 THR A N 1
ATOM 5467 C CA . THR A 1 773 ? -5.11525 42.90546 -0.57036 1.000 58.45623 773 THR A CA 1
ATOM 5468 C C . THR A 1 773 ? -3.71471 43.46001 -0.37850 1.000 55.61776 773 THR A C 1
ATOM 5469 O O . THR A 1 773 ? -3.38832 44.54215 -0.87404 1.000 52.33524 773 THR A O 1
ATOM 5473 N N . GLY A 1 774 ? -2.90063 42.73044 0.37395 1.000 56.96049 774 GLY A N 1
ATOM 5474 C CA . GLY A 1 774 ? -1.57060 43.20103 0.68536 1.000 53.85139 774 GLY A CA 1
ATOM 5475 C C . GLY A 1 774 ? -1.47996 44.30749 1.71170 1.000 51.94044 774 GLY A C 1
ATOM 5476 O O . GLY A 1 774 ? -0.41040 44.91142 1.84391 1.000 55.26351 774 GLY A O 1
ATOM 5477 N N . GLU A 1 775 ? -2.56086 44.60267 2.43867 1.000 56.23400 775 GLU A N 1
ATOM 5478 C CA . GLU A 1 775 ? -2.50098 45.56765 3.53503 1.000 53.98672 775 GLU A CA 1
ATOM 5479 C C . GLU A 1 775 ? -1.90675 44.89739 4.76840 1.000 42.51085 775 GLU A C 1
ATOM 5480 O O . GLU A 1 775 ? -2.20871 43.73500 5.05766 1.000 43.23645 775 GLU A O 1
ATOM 5486 N N . ARG A 1 776 ? -1.03501 45.61672 5.47979 1.000 37.09881 776 ARG A N 1
ATOM 5487 C CA . ARG A 1 776 ? -0.58310 45.12522 6.77784 1.000 40.41445 776 ARG A CA 1
ATOM 5488 C C . ARG A 1 776 ? -1.75654 45.05847 7.75322 1.000 44.15432 776 ARG A C 1
ATOM 5489 O O . ARG A 1 776 ? -2.62433 45.93936 7.75974 1.000 40.37334 776 ARG A O 1
ATOM 5497 N N . ASP A 1 777 ? -1.77034 44.00317 8.57915 1.000 40.23200 777 ASP A N 1
ATOM 5498 C CA . ASP A 1 777 ? -2.75792 43.88034 9.65285 1.000 41.72061 777 ASP A CA 1
ATOM 5499 C C . ASP A 1 777 ? -2.81938 45.15173 10.50463 1.000 38.53151 777 ASP A C 1
ATOM 5500 O O . ASP A 1 777 ? -3.89101 45.74048 10.68661 1.000 44.08362 777 ASP A O 1
ATOM 5505 N N . VAL A 1 778 ? -1.67690 45.59354 11.03343 1.000 36.41021 778 VAL A N 1
ATOM 5506 C CA . VAL A 1 778 ? -1.66147 46.78638 11.88139 1.000 36.00785 778 VAL A CA 1
ATOM 5507 C C . VAL A 1 778 ? -2.23682 47.98929 11.14259 1.000 40.59656 778 VAL A C 1
ATOM 5508 O O . VAL A 1 778 ? -2.93132 48.81781 11.74561 1.000 40.86500 778 VAL A O 1
ATOM 5512 N N . GLU A 1 779 ? -1.97298 48.10395 9.83099 1.000 39.31284 779 GLU A N 1
ATOM 5513 C CA . GLU A 1 779 ? -2.52051 49.21984 9.05962 1.000 41.15793 779 GLU A CA 1
ATOM 5514 C C . GLU A 1 779 ? -4.04644 49.16205 9.01252 1.000 40.55893 779 GLU A C 1
ATOM 5515 O O . GLU A 1 779 ? -4.71558 50.20183 9.04192 1.000 38.77809 779 GLU A O 1
ATOM 5521 N N . TYR A 1 780 ? -4.60989 47.95316 8.95484 1.000 39.55301 780 TYR A N 1
ATOM 5522 C CA . TYR A 1 780 ? -6.05703 47.79616 8.97646 1.000 36.01973 780 TYR A CA 1
ATOM 5523 C C . TYR A 1 780 ? -6.65076 48.23389 10.31312 1.000 38.36946 780 TYR A C 1
ATOM 5524 O O . TYR A 1 780 ? -7.69675 48.89292 10.33682 1.000 39.12705 780 TYR A O 1
ATOM 5533 N N . LEU A 1 781 ? -5.99281 47.89965 11.43321 1.000 34.45020 781 LEU A N 1
ATOM 5534 C CA . LEU A 1 781 ? -6.48034 48.35600 12.73250 1.000 35.71056 781 LEU A CA 1
ATOM 5535 C C . LEU A 1 781 ? -6.49840 49.87629 12.81293 1.000 40.31018 781 LEU A C 1
ATOM 5536 O O . LEU A 1 781 ? -7.41632 50.46016 13.40430 1.000 40.53791 781 LEU A O 1
ATOM 5541 N N . LEU A 1 782 ? -5.47853 50.53621 12.24385 1.000 42.30413 782 LEU A N 1
ATOM 5542 C CA . LEU A 1 782 ? -5.46655 51.99780 12.20573 1.000 34.98583 782 LEU A CA 1
ATOM 5543 C C . LEU A 1 782 ? -6.66806 52.54140 11.44746 1.000 37.56817 782 LEU A C 1
ATOM 5544 O O . LEU A 1 782 ? -7.21294 53.58448 11.82136 1.000 38.55404 782 LEU A O 1
ATOM 5549 N N . ARG A 1 783 ? -7.09364 51.85289 10.38381 1.000 32.87383 783 ARG A N 1
ATOM 5550 C CA . ARG A 1 783 ? -8.27529 52.29038 9.65472 1.000 42.76423 783 ARG A CA 1
ATOM 5551 C C . ARG A 1 783 ? -9.53769 52.07464 10.48118 1.000 37.51097 783 ARG A C 1
ATOM 5552 O O . ARG A 1 783 ? -10.39909 52.95927 10.53920 1.000 35.73901 783 ARG A O 1
ATOM 5560 N N . LEU A 1 784 ? -9.64646 50.91607 11.14456 1.000 33.95166 784 LEU A N 1
ATOM 5561 C CA . LEU A 1 784 ? -10.77999 50.65962 12.03058 1.000 36.02408 784 LEU A CA 1
ATOM 5562 C C . LEU A 1 784 ? -10.87589 51.71030 13.13070 1.000 36.31774 784 LEU A C 1
ATOM 5563 O O . LEU A 1 784 ? -11.96423 52.22734 13.39950 1.000 36.36394 784 LEU A O 1
ATOM 5568 N N . GLU A 1 785 ? -9.74553 52.06796 13.75092 1.000 33.21012 785 GLU A N 1
ATOM 5569 C CA . GLU A 1 785 ? -9.76623 53.03467 14.84779 1.000 32.73694 785 GLU A CA 1
ATOM 5570 C C . GLU A 1 785 ? -10.16747 54.41997 14.36071 1.000 33.81975 785 GLU A C 1
ATOM 5571 O O . GLU A 1 785 ? -10.95188 55.12140 15.01773 1.000 36.48189 785 GLU A O 1
ATOM 5577 N N . GLY A 1 786 ? -9.61844 54.84891 13.22086 1.000 38.97995 786 GLY A N 1
ATOM 5578 C CA . GLY A 1 786 ? -9.99166 56.15002 12.69095 1.000 30.98599 786 GLY A CA 1
ATOM 5579 C C . GLY A 1 786 ? -11.44545 56.18273 12.25971 1.000 38.21138 786 GLY A C 1
ATOM 5580 O O . GLY A 1 786 ? -12.16387 57.15716 12.52180 1.000 38.68259 786 GLY A O 1
ATOM 5581 N N . TRP A 1 787 ? -11.89568 55.11895 11.58350 1.000 34.56656 787 TRP A N 1
ATOM 5582 C CA . TRP A 1 787 ? -13.29664 55.01392 11.19319 1.000 34.85394 787 TRP A CA 1
ATOM 5583 C C . TRP A 1 787 ? -14.19905 55.08122 12.41460 1.000 33.47044 787 TRP A C 1
ATOM 5584 O O . TRP A 1 787 ? -15.09796 55.92115 12.48423 1.000 32.37558 787 TRP A O 1
ATOM 5595 N N . ARG A 1 788 ? -13.92624 54.25100 13.42355 1.000 30.75356 788 ARG A N 1
ATOM 5596 C CA . ARG A 1 788 ? -14.87681 54.14793 14.52589 1.000 37.29993 788 ARG A CA 1
ATOM 5597 C C . ARG A 1 788 ? -14.92561 55.43293 15.34926 1.000 32.97759 788 ARG A C 1
ATOM 5598 O O . ARG A 1 788 ? -15.96469 55.74368 15.93531 1.000 33.30823 788 ARG A O 1
ATOM 5606 N N . THR A 1 789 ? -13.83957 56.21070 15.38037 1.000 34.50262 789 THR A N 1
ATOM 5607 C CA . THR A 1 789 ? -13.87471 57.46489 16.13006 1.000 36.10144 789 THR A CA 1
ATOM 5608 C C . THR A 1 789 ? -14.55780 58.58266 15.34768 1.000 33.51716 789 THR A C 1
ATOM 5609 O O . THR A 1 789 ? -15.24401 59.41856 15.94558 1.000 36.53740 789 THR A O 1
ATOM 5613 N N . GLN A 1 790 ? -14.38818 58.63078 14.02206 1.000 38.73163 790 GLN A N 1
ATOM 5614 C CA . GLN A 1 790 ? -15.14997 59.59905 13.22906 1.000 37.06380 790 GLN A CA 1
ATOM 5615 C C . GLN A 1 790 ? -16.65267 59.32960 13.34037 1.000 41.10074 790 GLN A C 1
ATOM 5616 O O . GLN A 1 790 ? -17.45672 60.26389 13.44637 1.000 43.00472 790 GLN A O 1
ATOM 5622 N N . LEU A 1 791 ? -17.04652 58.05472 13.36688 1.000 36.35024 791 LEU A N 1
ATOM 5623 C CA . LEU A 1 791 ? -18.46085 57.71923 13.50868 1.000 39.96532 791 LEU A CA 1
ATOM 5624 C C . LEU A 1 791 ? -18.95227 57.92460 14.93959 1.000 35.36875 791 LEU A C 1
ATOM 5625 O O . LEU A 1 791 ? -20.13835 58.17826 15.15135 1.000 39.48621 791 LEU A O 1
ATOM 5630 N N . GLY A 1 792 ? -18.07075 57.81861 15.92717 1.000 36.58133 792 GLY A N 1
ATOM 5631 C CA . GLY A 1 792 ? -18.42830 58.04088 17.31203 1.000 32.61893 792 GLY A CA 1
ATOM 5632 C C . GLY A 1 792 ? -18.75477 56.79517 18.10486 1.000 38.48282 792 GLY A C 1
ATOM 5633 O O . GLY A 1 792 ? -19.55847 56.86944 19.04622 1.000 35.01314 792 GLY A O 1
ATOM 5634 N N . LEU A 1 793 ? -18.15902 55.66035 17.76272 1.000 38.91514 793 LEU A N 1
ATOM 5635 C CA . LEU A 1 793 ? -18.52675 54.40875 18.39249 1.000 32.93765 793 LEU A CA 1
ATOM 5636 C C . LEU A 1 793 ? -17.83419 54.28367 19.74441 1.000 33.73722 793 LEU A C 1
ATOM 5637 O O . LEU A 1 793 ? -16.65615 54.62298 19.86623 1.000 36.57621 793 LEU A O 1
ATOM 5642 N N . PRO A 1 794 ? -18.54147 53.82657 20.78101 1.000 36.06589 794 PRO A N 1
ATOM 5643 C CA . PRO A 1 794 ? -17.86954 53.51848 22.05221 1.000 30.39808 794 PRO A CA 1
ATOM 5644 C C . PRO A 1 794 ? -17.01425 52.25994 21.91881 1.000 28.74656 794 PRO A C 1
ATOM 5645 O O . PRO A 1 794 ? -17.06543 51.54591 20.91884 1.000 30.12863 794 PRO A O 1
ATOM 5649 N N . ALA A 1 795 ? -16.23155 51.98328 22.96819 1.000 26.85743 795 ALA A N 1
ATOM 5650 C CA . ALA A 1 795 ? -15.27677 50.87562 22.93991 1.000 31.75519 795 ALA A CA 1
ATOM 5651 C C . ALA A 1 795 ? -15.95548 49.51858 22.74827 1.000 31.80968 795 ALA A C 1
ATOM 5652 O O . ALA A 1 795 ? -15.36821 48.61842 22.13805 1.000 26.76345 795 ALA A O 1
ATOM 5654 N N . GLU A 1 796 ? -17.18166 49.35061 23.25250 1.000 32.46144 796 GLU A N 1
ATOM 5655 C CA . GLU A 1 796 ? -17.88784 48.07027 23.22782 1.000 30.18557 796 GLU A CA 1
ATOM 5656 C C . GLU A 1 796 ? -19.20630 48.24567 22.48944 1.000 28.04180 796 GLU A C 1
ATOM 5657 O O . GLU A 1 796 ? -20.02028 49.09821 22.86859 1.000 29.98720 796 GLU A O 1
ATOM 5663 N N . ILE A 1 797 ? -19.42060 47.43348 21.44600 1.000 27.54496 797 ILE A N 1
ATOM 5664 C CA . ILE A 1 797 ? -20.59363 47.53002 20.58518 1.000 26.50834 797 ILE A CA 1
ATOM 5665 C C . ILE A 1 797 ? -21.07521 46.13589 20.18960 1.000 28.77931 797 ILE A C 1
ATOM 5666 O O . ILE A 1 797 ? -20.38040 45.13463 20.36892 1.000 26.05898 797 ILE A O 1
ATOM 5671 N N . TYR A 1 798 ? -22.29095 46.08293 19.63316 1.000 29.02048 798 TYR A N 1
ATOM 5672 C CA . TYR A 1 798 ? -22.75950 44.90758 18.90871 1.000 26.80761 798 TYR A CA 1
ATOM 5673 C C . TYR A 1 798 ? -23.00972 45.26868 17.45704 1.000 24.58594 798 TYR A C 1
ATOM 5674 O O . TYR A 1 798 ? -23.51508 46.35130 17.14669 1.000 28.48439 798 TYR A O 1
ATOM 5683 N N . VAL A 1 799 ? -22.64443 44.35439 16.57287 1.000 27.75818 799 VAL A N 1
ATOM 5684 C CA . VAL A 1 799 ? -22.76116 44.55209 15.13583 1.000 26.18485 799 VAL A CA 1
ATOM 5685 C C . VAL A 1 799 ? -23.74983 43.52012 14.62118 1.000 28.61337 799 VAL A C 1
ATOM 5686 O O . VAL A 1 799 ? -23.58779 42.31703 14.86479 1.000 28.98854 799 VAL A O 1
ATOM 5690 N N . ALA A 1 800 ? -24.79155 43.98954 13.94592 1.000 27.01736 800 ALA A N 1
ATOM 5691 C CA . ALA A 1 800 ? -25.80403 43.11598 13.37844 1.000 28.46424 800 ALA A CA 1
ATOM 5692 C C . ALA A 1 800 ? -25.85761 43.38893 11.88988 1.000 32.04523 800 ALA A C 1
ATOM 5693 O O . ALA A 1 800 ? -26.05676 44.53568 11.46818 1.000 36.15018 800 ALA A O 1
ATOM 5695 N N . GLN A 1 801 ? -25.61967 42.35556 11.10145 1.000 27.35024 801 GLN A N 1
ATOM 5696 C CA . GLN A 1 801 ? -25.81038 42.46450 9.67065 1.000 33.72596 801 GLN A CA 1
ATOM 5697 C C . GLN A 1 801 ? -27.29306 42.37330 9.32826 1.000 36.45126 801 GLN A C 1
ATOM 5698 O O . GLN A 1 801 ? -28.02655 41.52413 9.85554 1.000 31.19560 801 GLN A O 1
ATOM 5704 N N . VAL A 1 802 ? -27.73833 43.26842 8.45286 1.000 30.55150 802 VAL A N 1
ATOM 5705 C CA . VAL A 1 802 ? -29.11077 43.27074 7.97617 1.000 31.24861 802 VAL A CA 1
ATOM 5706 C C . VAL A 1 802 ? -29.10039 42.74696 6.54924 1.000 32.62487 802 VAL A C 1
ATOM 5707 O O . VAL A 1 802 ? -28.30359 43.20595 5.72108 1.000 32.45763 802 VAL A O 1
ATOM 5711 N N . THR A 1 803 ? -29.94453 41.75936 6.28084 1.000 31.98548 803 THR A N 1
ATOM 5712 C CA . THR A 1 803 ? -30.10850 41.12776 4.97990 1.000 33.80338 803 THR A CA 1
ATOM 5713 C C . THR A 1 803 ? -31.57776 41.16517 4.61088 1.000 40.79749 803 THR A C 1
ATOM 5714 O O . THR A 1 803 ? -32.44629 41.24636 5.48930 1.000 40.36113 803 THR A O 1
ATOM 5718 N N . PRO A 1 804 ? -31.90281 41.12425 3.32033 1.000 39.63414 804 PRO A N 1
ATOM 5719 C CA . PRO A 1 804 ? -33.30722 41.20826 2.91392 1.000 44.11246 804 PRO A CA 1
ATOM 5720 C C . PRO A 1 804 ? -33.99047 39.84751 2.92097 1.000 48.58255 804 PRO A C 1
ATOM 5721 O O . PRO A 1 804 ? -33.37470 38.80821 2.67566 1.000 49.29716 804 PRO A O 1
ATOM 5725 N N . THR A 1 805 ? -35.28190 39.86847 3.25093 1.000 48.53964 805 THR A N 1
ATOM 5726 C CA . THR A 1 805 ? -36.18107 38.71636 3.13751 1.000 55.55888 805 THR A CA 1
ATOM 5727 C C . THR A 1 805 ? -37.34574 39.08361 2.21725 1.000 57.19481 805 THR A C 1
ATOM 5728 O O . THR A 1 805 ? -37.43430 40.20598 1.71347 1.000 56.97012 805 THR A O 1
ATOM 5732 N N . ALA A 1 806 ? -38.25209 38.12565 1.99346 1.000 60.82496 806 ALA A N 1
ATOM 5733 C CA . ALA A 1 806 ? -39.48982 38.45740 1.29334 1.000 56.25900 806 ALA A CA 1
ATOM 5734 C C . ALA A 1 806 ? -40.37094 39.35641 2.14575 1.000 58.66999 806 ALA A C 1
ATOM 5735 O O . ALA A 1 806 ? -41.11567 40.18203 1.60728 1.000 62.83015 806 ALA A O 1
ATOM 5737 N N . MET A 1 807 ? -40.27767 39.21971 3.47203 1.000 65.33377 807 MET A N 1
ATOM 5738 C CA . MET A 1 807 ? -41.02836 40.00659 4.44447 1.000 64.74558 807 MET A CA 1
ATOM 5739 C C . MET A 1 807 ? -40.22279 41.19423 4.98325 1.000 64.82886 807 MET A C 1
ATOM 5740 O O . MET A 1 807 ? -40.37412 41.56319 6.15312 1.000 73.67305 807 MET A O 1
ATOM 5745 N N . GLY A 1 808 ? -39.36207 41.79666 4.16559 1.000 61.35263 808 GLY A N 1
ATOM 5746 C CA . GLY A 1 808 ? -38.60274 42.97069 4.57696 1.000 57.87604 808 GLY A CA 1
ATOM 5747 C C . GLY A 1 808 ? -37.21215 42.63698 5.09029 1.000 48.93287 808 GLY A C 1
ATOM 5748 O O . GLY A 1 808 ? -36.74568 41.49351 5.05847 1.000 51.33506 808 GLY A O 1
ATOM 5749 N N . LEU A 1 809 ? -36.53776 43.67329 5.58128 1.000 47.21721 809 LEU A N 1
ATOM 5750 C CA . LEU A 1 809 ? -35.17230 43.52142 6.07332 1.000 40.77923 809 LEU A CA 1
ATOM 5751 C C . LEU A 1 809 ? -35.15692 42.85586 7.44970 1.000 44.71463 809 LEU A C 1
ATOM 5752 O O . LEU A 1 809 ? -36.07777 43.02161 8.25705 1.000 45.76528 809 LEU A O 1
ATOM 5757 N N . ARG A 1 810 ? -34.08395 42.10533 7.71638 1.000 43.60560 810 ARG A N 1
ATOM 5758 C CA . ARG A 1 810 ? -33.97615 41.27703 8.91301 1.000 44.26325 810 ARG A CA 1
ATOM 5759 C C . ARG A 1 810 ? -32.56528 41.34590 9.49378 1.000 38.26541 810 ARG A C 1
ATOM 5760 O O . ARG A 1 810 ? -31.58160 41.09775 8.79241 1.000 33.66872 810 ARG A O 1
ATOM 5768 N N . ARG A 1 811 ? -32.47898 41.68416 10.77875 1.000 40.73415 811 ARG A N 1
ATOM 5769 C CA . ARG A 1 811 ? -31.22569 41.61093 11.52218 1.000 32.83678 811 ARG A CA 1
ATOM 5770 C C . ARG A 1 811 ? -30.80453 40.16806 11.75598 1.000 33.66624 811 ARG A C 1
ATOM 5771 O O . ARG A 1 811 ? -31.55444 39.39004 12.34994 1.000 40.07030 811 ARG A O 1
ATOM 5779 N N . LYS A 1 812 ? -29.57733 39.82426 11.37349 1.000 33.18384 812 LYS A N 1
ATOM 5780 C CA . LYS A 1 812 ? -28.99828 38.58106 11.86677 1.000 36.23937 812 LYS A CA 1
ATOM 5781 C C . LYS A 1 812 ? -28.60998 38.72667 13.34848 1.000 28.79662 812 LYS A C 1
ATOM 5782 O O . LYS A 1 812 ? -28.80226 39.77307 13.98148 1.000 30.72795 812 LYS A O 1
ATOM 5788 N N . LYS A 1 813 ? -28.04371 37.65952 13.90018 1.000 35.07391 813 LYS A N 1
ATOM 5789 C CA . LYS A 1 813 ? -27.64263 37.64457 15.30486 1.000 35.10875 813 LYS A CA 1
ATOM 5790 C C . LYS A 1 813 ? -26.52287 38.65409 15.55149 1.000 29.88689 813 LYS A C 1
ATOM 5791 O O . LYS A 1 813 ? -25.60737 38.77813 14.73439 1.000 30.54351 813 LYS A O 1
ATOM 5797 N N . PRO A 1 814 ? -26.54767 39.37171 16.66716 1.000 28.26480 814 PRO A N 1
ATOM 5798 C CA . PRO A 1 814 ? -25.53426 40.41477 16.88881 1.000 27.83985 814 PRO A CA 1
ATOM 5799 C C . PRO A 1 814 ? -24.15855 39.83514 17.22129 1.000 33.62161 814 PRO A C 1
ATOM 5800 O O . PRO A 1 814 ? -24.03545 38.79453 17.87240 1.000 31.69095 814 PRO A O 1
ATOM 5804 N N . GLN A 1 815 ? -23.11683 40.50560 16.73315 1.000 26.96657 815 GLN A N 1
ATOM 5805 C CA . GLN A 1 815 ? -21.73905 40.11804 16.99986 1.000 29.76144 815 GLN A CA 1
ATOM 5806 C C . GLN A 1 815 ? -21.10227 41.12251 17.95024 1.000 30.52968 815 GLN A C 1
ATOM 5807 O O . GLN A 1 815 ? -21.13240 42.34024 17.70518 1.000 30.61263 815 GLN A O 1
ATOM 5813 N N . TRP A 1 816 ? -20.54326 40.60673 19.03387 1.000 26.49695 816 TRP A N 1
ATOM 5814 C CA . TRP A 1 816 ? -19.80620 41.43244 19.97840 1.000 29.20492 816 TRP A CA 1
ATOM 5815 C C . TRP A 1 816 ? -18.52544 41.96238 19.33431 1.000 28.41077 816 TRP A C 1
ATOM 5816 O O . TRP A 1 816 ? -17.79989 41.23064 18.65273 1.000 28.30632 816 TRP A O 1
ATOM 5827 N N . VAL A 1 817 ? -18.27563 43.24968 19.51437 1.000 27.70448 817 VAL A N 1
ATOM 5828 C CA . VAL A 1 817 ? -17.06186 43.88581 19.03394 1.000 30.92470 817 VAL A CA 1
ATOM 5829 C C . VAL A 1 817 ? -16.54464 44.78510 20.14399 1.000 32.59033 817 VAL A C 1
ATOM 5830 O O . VAL A 1 817 ? -17.31629 45.52042 20.77251 1.000 30.88388 817 VAL A O 1
ATOM 5834 N N . HIS A 1 818 ? -15.24952 44.67806 20.42217 1.000 27.91749 818 HIS A N 1
ATOM 5835 C CA . HIS A 1 818 ? -14.53968 45.61850 21.26916 1.000 31.57208 818 HIS A CA 1
ATOM 5836 C C . HIS A 1 818 ? -13.40695 46.20271 20.43623 1.000 32.05202 818 HIS A C 1
ATOM 5837 O O . HIS A 1 818 ? -12.69110 45.46351 19.74573 1.000 28.79191 818 HIS A O 1
ATOM 5844 N N . PHE A 1 819 ? -13.25670 47.52314 20.47536 1.000 30.23522 819 PHE A N 1
ATOM 5845 C CA . PHE A 1 819 ? -12.26516 48.14200 19.60654 1.000 31.18679 819 PHE A CA 1
ATOM 5846 C C . PHE A 1 819 ? -10.83822 48.01911 20.13551 1.000 37.03432 819 PHE A C 1
ATOM 5847 O O . PHE A 1 819 ? -9.91439 48.53858 19.49364 1.000 33.88244 819 PHE A O 1
ATOM 5855 N N . GLU A 1 820 ? -10.63785 47.32307 21.26095 1.000 34.78902 820 GLU A N 1
ATOM 5856 C CA . GLU A 1 820 ? -9.31783 46.90709 21.71951 1.000 32.25425 820 GLU A CA 1
ATOM 5857 C C . GLU A 1 820 ? -9.15178 45.39784 21.62285 1.000 34.50622 820 GLU A C 1
ATOM 5858 O O . GLU A 1 820 ? -8.26419 44.82491 22.26560 1.000 38.12612 820 GLU A O 1
ATOM 5864 N N . HIS A 1 821 ? -9.98816 44.73635 20.82606 1.000 31.62729 821 HIS A N 1
ATOM 5865 C CA . HIS A 1 821 ? -10.02043 43.27838 20.76256 1.000 28.15196 821 HIS A CA 1
ATOM 5866 C C . HIS A 1 821 ? -9.88685 42.87804 19.30060 1.000 31.42776 821 HIS A C 1
ATOM 5867 O O . HIS A 1 821 ? -10.89193 42.74544 18.58866 1.000 29.81376 821 HIS A O 1
ATOM 5874 N N . PRO A 1 822 ? -8.64838 42.68116 18.81914 1.000 29.95747 822 PRO A N 1
ATOM 5875 C CA . PRO A 1 822 ? -8.43463 42.33915 17.39486 1.000 33.67531 822 PRO A CA 1
ATOM 5876 C C . PRO A 1 822 ? -9.21946 41.13304 16.88435 1.000 30.16871 822 PRO A C 1
ATOM 5877 O O . PRO A 1 822 ? -9.58813 41.10611 15.70035 1.000 35.22386 822 PRO A O 1
ATOM 5881 N N . TYR A 1 823 ? -9.49397 40.13069 17.71737 1.000 30.85221 823 TYR A N 1
ATOM 5882 C CA . TYR A 1 823 ? -10.21413 38.96251 17.21232 1.000 32.03018 823 TYR A CA 1
ATOM 5883 C C . TYR A 1 823 ? -11.66372 39.30742 16.87917 1.000 34.48551 823 TYR A C 1
ATOM 5884 O O . TYR A 1 823 ? -12.16095 38.96911 15.79770 1.000 31.24181 823 TYR A O 1
ATOM 5893 N N . SER A 1 824 ? -12.35194 40.01322 17.78083 1.000 31.50956 824 SER A N 1
ATOM 5894 C CA . SER A 1 824 ? -13.72662 40.39530 17.48800 1.000 26.94619 824 SER A CA 1
ATOM 5895 C C . SER A 1 824 ? -13.80784 41.36174 16.30827 1.000 34.82133 824 SER A C 1
ATOM 5896 O O . SER A 1 824 ? -14.80937 41.34727 15.57231 1.000 33.34527 824 SER A O 1
ATOM 5899 N N . LEU A 1 825 ? -12.77408 42.20025 16.10245 1.000 30.42634 825 LEU A N 1
ATOM 5900 C CA . LEU A 1 825 ? -12.79592 43.15304 14.98518 1.000 29.17693 825 LEU A CA 1
ATOM 5901 C C . LEU A 1 825 ? -12.70772 42.42666 13.65125 1.000 32.87471 825 LEU A C 1
ATOM 5902 O O . LEU A 1 825 ? -13.46514 42.72114 12.71745 1.000 30.34889 825 LEU A O 1
ATOM 5907 N N . TRP A 1 826 ? -11.76108 41.48305 13.54113 1.000 35.24071 826 TRP A N 1
ATOM 5908 C CA . TRP A 1 826 ? -11.63355 40.67717 12.33477 1.000 35.34605 826 TRP A CA 1
ATOM 5909 C C . TRP A 1 826 ? -12.84134 39.77539 12.13271 1.000 32.72605 826 TRP A C 1
ATOM 5910 O O . TRP A 1 826 ? -13.24717 39.53717 10.98690 1.000 37.58264 826 TRP A O 1
ATOM 5921 N N . ALA A 1 827 ? -13.42101 39.26441 13.22071 1.000 29.20335 827 ALA A N 1
ATOM 5922 C CA . ALA A 1 827 ? -14.54869 38.34532 13.08945 1.000 33.38378 827 ALA A CA 1
ATOM 5923 C C . ALA A 1 827 ? -15.81527 39.04067 12.60468 1.000 28.46657 827 ALA A C 1
ATOM 5924 O O . ALA A 1 827 ? -16.64853 38.39052 11.98011 1.000 37.21363 827 ALA A O 1
ATOM 5926 N N . ALA A 1 828 ? -15.95229 40.34728 12.83535 1.000 28.46247 828 ALA A N 1
ATOM 5927 C CA . ALA A 1 828 ? -17.15081 41.10704 12.48893 1.000 35.90061 828 ALA A CA 1
ATOM 5928 C C . ALA A 1 828 ? -17.03612 41.93166 11.21335 1.000 39.36111 828 ALA A C 1
ATOM 5929 O O . ALA A 1 828 ? -18.05652 42.15898 10.55030 1.000 41.97965 828 ALA A O 1
ATOM 5931 N N . PHE A 1 829 ? -15.84053 42.40364 10.85555 1.000 36.89183 829 PHE A N 1
ATOM 5932 C CA . PHE A 1 829 ? -15.71494 43.42342 9.82284 1.000 34.62791 829 PHE A CA 1
ATOM 5933 C C . PHE A 1 829 ? -15.02969 42.96358 8.54550 1.000 36.58364 829 PHE A C 1
ATOM 5934 O O . PHE A 1 829 ? -14.98603 43.74033 7.58810 1.000 45.51040 829 PHE A O 1
ATOM 5942 N N . THR A 1 830 ? -14.50281 41.74074 8.48246 1.000 37.88765 830 THR A N 1
ATOM 5943 C CA . THR A 1 830 ? -13.74509 41.34708 7.30189 1.000 41.72970 830 THR A CA 1
ATOM 5944 C C . THR A 1 830 ? -14.48151 40.38218 6.38304 1.000 50.34078 830 THR A C 1
ATOM 5945 O O . THR A 1 830 ? -14.18398 40.34903 5.18403 1.000 59.49485 830 THR A O 1
ATOM 5949 N N . HIS A 1 831 ? -15.43173 39.60658 6.88302 1.000 43.54141 831 HIS A N 1
ATOM 5950 C CA . HIS A 1 831 ? -16.17426 38.67354 6.04463 1.000 47.28699 831 HIS A CA 1
ATOM 5951 C C . HIS A 1 831 ? -17.66077 38.97202 6.17290 1.000 46.49280 831 HIS A C 1
ATOM 5952 O O . HIS A 1 831 ? -18.41822 38.14144 6.67350 1.000 52.42723 831 HIS A O 1
ATOM 5959 N N . LEU A 1 832 ? -18.07582 40.15159 5.71601 1.000 49.07576 832 LEU A N 1
ATOM 5960 C CA . LEU A 1 832 ? -19.49643 40.48098 5.70977 1.000 49.86001 832 LEU A CA 1
ATOM 5961 C C . LEU A 1 832 ? -20.24513 39.61771 4.69984 1.000 50.80425 832 LEU A C 1
ATOM 5962 O O . LEU A 1 832 ? -19.74673 39.35257 3.60065 1.000 50.90756 832 LEU A O 1
ATOM 5967 N N . ASP A 1 833 ? -21.44397 39.17218 5.09897 1.000 46.71380 833 ASP A N 1
ATOM 5968 C CA . ASP A 1 833 ? -22.36809 38.44675 4.23220 1.000 42.52550 833 ASP A CA 1
ATOM 5969 C C . ASP A 1 833 ? -22.59628 39.23331 2.93672 1.000 44.95571 833 ASP A C 1
ATOM 5970 O O . ASP A 1 833 ? -22.85631 40.44470 2.99221 1.000 41.30110 833 ASP A O 1
ATOM 5975 N N . PRO A 1 834 ? -22.49250 38.60010 1.76367 1.000 45.19876 834 PRO A N 1
ATOM 5976 C CA . PRO A 1 834 ? -22.73819 39.34944 0.51211 1.000 46.73672 834 PRO A CA 1
ATOM 5977 C C . PRO A 1 834 ? -24.15269 39.89269 0.41888 1.000 47.46738 834 PRO A C 1
ATOM 5978 O O . PRO A 1 834 ? -24.38366 40.93208 -0.21573 1.000 51.94268 834 PRO A O 1
ATOM 5982 N N . HIS A 1 835 ? -25.10364 39.22401 1.06962 1.000 44.44669 835 HIS A N 1
ATOM 5983 C CA . HIS A 1 835 ? -26.49475 39.64254 1.11506 1.000 37.92854 835 HIS A CA 1
ATOM 5984 C C . HIS A 1 835 ? -26.74436 40.76270 2.11206 1.000 40.65718 835 HIS A C 1
ATOM 5985 O O . HIS A 1 835 ? -27.86189 41.29128 2.16281 1.000 39.39216 835 HIS A O 1
ATOM 5992 N N . CYS A 1 836 ? -25.74753 41.13274 2.90998 1.000 36.85786 836 CYS A N 1
ATOM 5993 C CA . CYS A 1 836 ? -25.92480 42.21734 3.86227 1.000 30.57286 836 CYS A CA 1
ATOM 5994 C C . CYS A 1 836 ? -26.03433 43.54142 3.12047 1.000 30.78727 836 CYS A C 1
ATOM 5995 O O . CYS A 1 836 ? -25.18278 43.87349 2.29399 1.000 36.79303 836 CYS A O 1
ATOM 5998 N N . VAL A 1 837 ? -27.09211 44.29547 3.41242 1.000 31.37663 837 VAL A N 1
ATOM 5999 C CA . VAL A 1 837 ? -27.36038 45.57245 2.76458 1.000 29.34508 837 VAL A CA 1
ATOM 6000 C C . VAL A 1 837 ? -27.28913 46.73246 3.73784 1.000 32.25498 837 VAL A C 1
ATOM 6001 O O . VAL A 1 837 ? -27.42500 47.89336 3.32184 1.000 29.83645 837 VAL A O 1
ATOM 6005 N N . GLU A 1 838 ? -27.05396 46.45659 5.01803 1.000 31.80599 838 GLU A N 1
ATOM 6006 C CA . GLU A 1 838 ? -26.99881 47.47274 6.05433 1.000 31.87542 838 GLU A CA 1
ATOM 6007 C C . GLU A 1 838 ? -26.33518 46.85864 7.28120 1.000 28.24522 838 GLU A C 1
ATOM 6008 O O . GLU A 1 838 ? -26.51808 45.67936 7.57207 1.000 30.36272 838 GLU A O 1
ATOM 6014 N N . VAL A 1 839 ? -25.55265 47.66005 7.98257 1.000 29.03613 839 VAL A N 1
ATOM 6015 C CA . VAL A 1 839 ? -24.89120 47.23629 9.20360 1.000 29.03060 839 VAL A CA 1
ATOM 6016 C C . VAL A 1 839 ? -25.48772 48.05862 10.32828 1.000 27.37521 839 VAL A C 1
ATOM 6017 O O . VAL A 1 839 ? -25.38186 49.29020 10.32472 1.000 26.13893 839 VAL A O 1
ATOM 6021 N N . ASP A 1 840 ? -26.12264 47.38359 11.27774 1.000 23.94981 840 ASP A N 1
ATOM 6022 C CA . ASP A 1 840 ? -26.84174 48.02032 12.37907 1.000 25.11077 840 ASP A CA 1
ATOM 6023 C C . ASP A 1 840 ? -26.00519 47.82788 13.64581 1.000 27.12927 840 ASP A C 1
ATOM 6024 O O . ASP A 1 840 ? -25.95010 46.72667 14.20624 1.000 27.13094 840 ASP A O 1
ATOM 6029 N N . ILE A 1 841 ? -25.34443 48.88999 14.09096 1.000 25.90080 841 ILE A N 1
ATOM 6030 C CA . ILE A 1 841 ? -24.41675 48.81496 15.21407 1.000 25.88186 841 ILE A CA 1
ATOM 6031 C C . ILE A 1 841 ? -25.09160 49.43879 16.42073 1.000 26.32451 841 ILE A C 1
ATOM 6032 O O . ILE A 1 841 ? -25.70443 50.50585 16.30594 1.000 31.32978 841 ILE A O 1
ATOM 6037 N N . SER A 1 842 ? -25.00294 48.78414 17.57255 1.000 24.58501 842 SER A N 1
ATOM 6038 C CA . SER A 1 842 ? -25.55257 49.34989 18.79458 1.000 25.75170 842 SER A CA 1
ATOM 6039 C C . SER A 1 842 ? -24.46988 49.44573 19.85455 1.000 27.50149 842 SER A C 1
ATOM 6040 O O . SER A 1 842 ? -23.53737 48.64123 19.87474 1.000 26.02638 842 SER A O 1
ATOM 6043 N N . GLU A 1 843 ? -24.60979 50.43129 20.74238 1.000 27.36042 843 GLU A N 1
ATOM 6044 C CA . GLU A 1 843 ? -23.78835 50.46412 21.94492 1.000 31.28649 843 GLU A CA 1
ATOM 6045 C C . GLU A 1 843 ? -24.03220 49.20927 22.78525 1.000 35.12141 843 GLU A C 1
ATOM 6046 O O . GLU A 1 843 ? -25.17420 48.75385 22.93470 1.000 34.03327 843 GLU A O 1
ATOM 6052 N N . ALA A 1 844 ? -22.95770 48.65187 23.34673 1.000 27.93908 844 ALA A N 1
ATOM 6053 C CA . ALA A 1 844 ? -23.11413 47.62336 24.36334 1.000 28.57400 844 ALA A CA 1
ATOM 6054 C C . ALA A 1 844 ? -23.64074 48.26130 25.64466 1.000 31.02614 844 ALA A C 1
ATOM 6055 O O . ALA A 1 844 ? -23.04936 49.21328 26.16444 1.000 31.10922 844 ALA A O 1
ATOM 6057 N N . LEU A 1 845 ? -24.76659 47.75898 26.14395 1.000 34.16709 845 LEU A N 1
ATOM 6058 C CA . LEU A 1 845 ? -25.37831 48.39097 27.30476 1.000 33.13659 845 LEU A CA 1
ATOM 6059 C C . LEU A 1 845 ? -26.19352 47.34889 28.05238 1.000 33.45916 845 LEU A C 1
ATOM 6060 O O . LEU A 1 845 ? -27.04084 46.69212 27.44363 1.000 31.95116 845 LEU A O 1
ATOM 6065 N N . PRO A 1 846 ? -25.95937 47.13459 29.34945 1.000 39.10027 846 PRO A N 1
ATOM 6066 C CA . PRO A 1 846 ? -24.89938 47.70664 30.19362 1.000 37.01591 846 PRO A CA 1
ATOM 6067 C C . PRO A 1 846 ? -23.53969 47.32611 29.64816 1.000 39.54357 846 PRO A C 1
ATOM 6068 O O . PRO A 1 846 ? -23.36959 46.17308 29.24268 1.000 37.71362 846 PRO A O 1
ATOM 6072 N N . ALA A 1 847 ? -22.56839 48.23694 29.58959 1.000 34.42341 847 ALA A N 1
ATOM 6073 C CA . ALA A 1 847 ? -21.23351 47.81998 29.18396 1.000 39.30790 847 ALA A CA 1
ATOM 6074 C C . ALA A 1 847 ? -20.66991 46.82668 30.20090 1.000 40.53903 847 ALA A C 1
ATOM 6075 O O . ALA A 1 847 ? -21.08479 46.78104 31.35919 1.000 42.58875 847 ALA A O 1
ATOM 6077 N N . THR A 1 848 ? -19.73219 45.99838 29.75297 1.000 43.58136 848 THR A N 1
ATOM 6078 C CA . THR A 1 848 ? -19.10299 45.04161 30.65613 1.000 46.00285 848 THR A CA 1
ATOM 6079 C C . THR A 1 848 ? -17.75483 45.51488 31.17138 1.000 46.73918 848 THR A C 1
ATOM 6080 O O . THR A 1 848 ? -17.25754 44.95400 32.15053 1.000 49.95602 848 THR A O 1
ATOM 6084 N N . GLY A 1 849 ? -17.15579 46.52539 30.53775 1.000 48.79375 849 GLY A N 1
ATOM 6085 C CA . GLY A 1 849 ? -15.83728 46.96586 30.95140 1.000 54.92288 849 GLY A CA 1
ATOM 6086 C C . GLY A 1 849 ? -15.79024 47.40471 32.39788 1.000 60.27358 849 GLY A C 1
ATOM 6087 O O . GLY A 1 849 ? -14.76284 47.25378 33.06471 1.000 72.25709 849 GLY A O 1
ATOM 6088 N N . GLY A 1 850 ? -16.89480 47.93437 32.90637 1.000 62.46495 850 GLY A N 1
ATOM 6089 C CA . GLY A 1 850 ? -16.98358 48.39328 34.27369 1.000 61.31201 850 GLY A CA 1
ATOM 6090 C C . GLY A 1 850 ? -17.41452 47.34659 35.27475 1.000 60.08809 850 GLY A C 1
ATOM 6091 O O . GLY A 1 850 ? -17.60591 47.67692 36.44965 1.000 60.45019 850 GLY A O 1
ATOM 6092 N N . SER A 1 851 ? -17.57402 46.08794 34.85073 1.000 58.31282 851 SER A N 1
ATOM 6093 C CA . SER A 1 851 ? -18.01383 45.07926 35.80237 1.000 58.91621 851 SER A CA 1
ATOM 6094 C C . SER A 1 851 ? -16.82373 44.28382 36.32660 1.000 55.32769 851 SER A C 1
ATOM 6095 O O . SER A 1 851 ? -15.78691 44.20509 35.66118 1.000 54.43041 851 SER A O 1
ATOM 6098 N N . PRO A 1 852 ? -16.94728 43.71239 37.52699 1.000 57.18863 852 PRO A N 1
ATOM 6099 C CA . PRO A 1 852 ? -15.87592 42.86176 38.06279 1.000 53.67543 852 PRO A CA 1
ATOM 6100 C C . PRO A 1 852 ? -15.64534 41.63512 37.19726 1.000 53.80878 852 PRO A C 1
ATOM 6101 O O . PRO A 1 852 ? -16.51440 41.19516 36.44184 1.000 55.39649 852 PRO A O 1
ATOM 6105 N N . SER A 1 853 ? -14.44974 41.06734 37.34222 1.000 59.49320 853 SER A N 1
ATOM 6106 C CA . SER A 1 853 ? -13.98950 40.04458 36.40881 1.000 55.40711 853 SER A CA 1
ATOM 6107 C C . SER A 1 853 ? -14.71330 38.72073 36.61944 1.000 49.72185 853 SER A C 1
ATOM 6108 O O . SER A 1 853 ? -15.03547 38.02321 35.64886 1.000 45.82805 853 SER A O 1
ATOM 6111 N N . ASN A 1 854 ? -14.94825 38.33997 37.87082 1.000 45.42248 854 ASN A N 1
ATOM 6112 C CA . ASN A 1 854 ? -15.55135 37.04352 38.15214 1.000 44.82810 854 ASN A CA 1
ATOM 6113 C C . ASN A 1 854 ? -17.06016 37.01462 37.91337 1.000 42.92200 854 ASN A C 1
ATOM 6114 O O . ASN A 1 854 ? -17.66326 35.93853 38.01688 1.000 36.74098 854 ASN A O 1
ATOM 6119 N N . HIS A 1 855 ? -17.67944 38.15010 37.58525 1.000 41.08652 855 HIS A N 1
ATOM 6120 C CA . HIS A 1 855 ? -19.12336 38.18838 37.41587 1.000 45.37405 855 HIS A CA 1
ATOM 6121 C C . HIS A 1 855 ? -19.54452 37.57460 36.08962 1.000 46.36255 855 HIS A C 1
ATOM 6122 O O . HIS A 1 855 ? -18.82479 37.64528 35.08144 1.000 37.43969 855 HIS A O 1
ATOM 6129 N N . ARG A 1 856 ? -20.72456 36.95413 36.11331 1.000 36.28871 856 ARG A N 1
ATOM 6130 C CA . ARG A 1 856 ? -21.33019 36.33921 34.94260 1.000 35.01943 856 ARG A CA 1
ATOM 6131 C C . ARG A 1 856 ? -22.48241 37.20664 34.44195 1.000 34.17078 856 ARG A C 1
ATOM 6132 O O . ARG A 1 856 ? -23.34276 37.62086 35.22594 1.000 34.44160 856 ARG A O 1
ATOM 6140 N N . VAL A 1 857 ? -22.46726 37.50426 33.13974 1.000 32.70092 857 VAL A N 1
ATOM 6141 C CA . VAL A 1 857 ? -23.50176 38.31798 32.51123 1.000 29.10982 857 VAL A CA 1
ATOM 6142 C C . VAL A 1 857 ? -24.80847 37.53766 32.42523 1.000 31.71659 857 VAL A C 1
ATOM 6143 O O . VAL A 1 857 ? -24.82700 36.35508 32.04132 1.000 31.11018 857 VAL A O 1
ATOM 6147 N N . ARG A 1 858 ? -25.91887 38.19362 32.76926 1.000 27.34120 858 ARG A N 1
ATOM 6148 C CA . ARG A 1 858 ? -27.22011 37.55394 32.61395 1.000 30.08759 858 ARG A CA 1
ATOM 6149 C C . ARG A 1 858 ? -28.25419 38.52379 32.06453 1.000 27.08185 858 ARG A C 1
ATOM 6150 O O . ARG A 1 858 ? -28.16386 39.74038 32.24638 1.000 27.40435 858 ARG A O 1
ATOM 6158 N N . GLU A 1 859 ? -29.24879 37.95144 31.39455 1.000 30.86529 859 GLU A N 1
ATOM 6159 C CA . GLU A 1 859 ? -30.46588 38.64403 30.99594 1.000 27.38543 859 GLU A CA 1
ATOM 6160 C C . GLU A 1 859 ? -31.59874 38.18059 31.89890 1.000 27.07442 859 GLU A C 1
ATOM 6161 O O . GLU A 1 859 ? -31.70006 36.98935 32.21420 1.000 25.09149 859 GLU A O 1
ATOM 6167 N N . LEU A 1 860 ? -32.45879 39.10970 32.30349 1.000 23.63847 860 LEU A N 1
ATOM 6168 C CA . LEU A 1 860 ? -33.56940 38.80359 33.19452 1.000 23.69256 860 LEU A CA 1
ATOM 6169 C C . LEU A 1 860 ? -34.90107 38.80235 32.44702 1.000 27.78199 860 LEU A C 1
ATOM 6170 O O . LEU A 1 860 ? -35.06745 39.50251 31.44517 1.000 29.75073 860 LEU A O 1
ATOM 6175 N N . MET A 1 861 ? -35.85388 38.01078 32.94742 1.000 23.93275 861 MET A N 1
ATOM 6176 C CA . MET A 1 861 ? -37.21692 38.00019 32.44372 1.000 29.22400 861 MET A CA 1
ATOM 6177 C C . MET A 1 861 ? -38.17465 38.37788 33.56749 1.000 29.63643 861 MET A C 1
ATOM 6178 O O . MET A 1 861 ? -38.18169 37.74142 34.62596 1.000 24.31767 861 MET A O 1
ATOM 6183 N N . GLY A 1 862 ? -38.99753 39.40357 33.33234 1.000 28.80445 862 GLY A N 1
ATOM 6184 C CA . GLY A 1 862 ? -39.98099 39.82009 34.30163 1.000 28.30881 862 GLY A CA 1
ATOM 6185 C C . GLY A 1 862 ? -41.37574 39.80673 33.69411 1.000 26.47625 862 GLY A C 1
ATOM 6186 O O . GLY A 1 862 ? -41.54569 39.77344 32.46969 1.000 33.25184 862 GLY A O 1
ATOM 6187 N N . LEU A 1 863 ? -42.36397 39.85042 34.57636 1.000 22.09874 863 LEU A N 1
ATOM 6188 C CA . LEU A 1 863 ? -43.76266 39.83532 34.17301 1.000 24.96204 863 LEU A CA 1
ATOM 6189 C C . LEU A 1 863 ? -44.45615 41.03131 34.80439 1.000 28.43516 863 LEU A C 1
ATOM 6190 O O . LEU A 1 863 ? -44.28655 41.28575 35.99801 1.000 30.24285 863 LEU A O 1
ATOM 6195 N N . VAL A 1 864 ? -45.22374 41.76674 34.00334 1.000 25.99551 864 VAL A N 1
ATOM 6196 C CA . VAL A 1 864 ? -45.95581 42.93453 34.46803 1.000 25.18483 864 VAL A CA 1
ATOM 6197 C C . VAL A 1 864 ? -47.39189 42.81953 33.97525 1.000 31.24820 864 VAL A C 1
ATOM 6198 O O . VAL A 1 864 ? -47.65960 42.23625 32.91921 1.000 29.13918 864 VAL A O 1
ATOM 6202 N N . ALA A 1 865 ? -48.32264 43.37167 34.75623 1.000 29.50742 865 ALA A N 1
ATOM 6203 C CA . ALA A 1 865 ? -49.73232 43.41461 34.38827 1.000 29.16849 865 ALA A CA 1
ATOM 6204 C C . ALA A 1 865 ? -50.23898 44.84166 34.54303 1.000 26.24177 865 ALA A C 1
ATOM 6205 O O . ALA A 1 865 ? -50.01547 45.47849 35.57521 1.000 31.44315 865 ALA A O 1
ATOM 6207 N N . PHE A 1 866 ? -50.90322 45.34431 33.52332 1.000 28.59511 866 PHE A N 1
ATOM 6208 C CA . PHE A 1 866 ? -51.30092 46.74132 33.50982 1.000 35.70384 866 PHE A CA 1
ATOM 6209 C C . PHE A 1 866 ? -52.63887 46.91464 34.21508 1.000 34.78558 866 PHE A C 1
ATOM 6210 O O . PHE A 1 866 ? -53.52285 46.05575 34.11875 1.000 33.78050 866 PHE A O 1
ATOM 6218 N N . VAL A 1 867 ? -52.77279 48.01938 34.93952 1.000 38.07197 867 VAL A N 1
ATOM 6219 C CA . VAL A 1 867 ? -54.06831 48.42437 35.46983 1.000 44.62106 867 VAL A CA 1
ATOM 6220 C C . VAL A 1 867 ? -54.33937 49.88186 35.11838 1.000 44.06455 867 VAL A C 1
ATOM 6221 O O . VAL A 1 867 ? -55.47546 50.23942 34.81460 1.000 45.85058 867 VAL A O 1
#

Nearest PDB structures (foldseek):
  6ec8-assembly1_A  TM=6.589E-01  e=3.505E-27  Thermobispora bispora DSM 43833
  6ec7-assembly1_A  TM=6.536E-01  e=8.157E-27  Thermobispora bispora DSM 43833

Organism: NCBI:txid314563

Solvent-accessible surface area: 35423 Å² total; per-residue (Å²): 80,125,30,4,15,61,46,126,64,124,97,57,72,3,91,23,1,86,3,0,3,0,32,7,0,10,3,39,5,24,55,0,37,109,4,23,1,81,75,2,8,47,43,7,91,47,0,38,79,15,101,59,110,3,71,70,39,16,68,78,1,6,80,25,8,91,190,174,42,84,102,122,9,96,144,14,25,68,91,0,65,158,17,2,129,115,41,138,48,47,86,45,0,135,146,8,2,80,96,0,21,87,100,20,66,112,136,0,91,50,29,0,78,93,2,44,72,4,29,127,67,4,169,62,9,4,57,84,0,19,78,2,4,98,139,17,27,119,103,0,0,12,14,0,1,132,6,0,39,93,148,72,0,7,15,10,0,2,21,53,24,18,88,15,0,107,101,15,94,85,24,138,96,54,136,46,8,23,4,125,39,154,28,0,44,22,0,5,81,40,0,6,14,0,0,5,40,3,9,79,159,16,33,1,10,12,2,0,6,0,53,44,76,69,60,51,16,22,11,4,7,1,0,1,0,1,51,0,0,63,14,0,4,60,21,110,36,5,10,36,39,0,32,0,54,18,6,42,0,26,19,70,2,101,51,69,12,17,2,3,41,32,85,47,59,30,87,157,43,92,16,29,13,37,34,90,26,47,50,15,71,78,63,76,132,47,18,76,72,11,26,201,174,65,51,33,4,96,50,0,1,156,82,24,52,139,107,4,76,132,48,0,48,74,0,14,86,67,20,2,1,11,5,22,5,6,10,88,36,20,37,64,45,0,10,21,50,0,21,112,29,13,80,70,35,180,163,67,29,37,117,2,36,61,13,0,30,88,7,13,140,14,14,95,100,1,54,83,45,144,17,30,8,58,95,16,14,137,16,9,54,79,3,16,107,4,11,67,90,1,5,9,71,12,24,90,106,52,108,50,26,143,32,3,136,138,22,37,14,9,81,34,35,29,2,30,141,34,127,72,20,81,87,152,91,32,58,60,16,18,70,3,0,85,37,0,0,30,10,0,17,34,7,0,75,4,7,30,39,0,5,10,0,16,87,17,0,48,91,49,69,30,99,32,11,53,1,159,55,1,9,8,0,0,0,34,2,42,63,129,31,83,76,81,77,4,122,21,99,124,5,48,72,37,2,96,171,14,9,101,155,13,23,37,118,9,24,26,0,1,1,8,1,4,0,0,0,30,0,20,61,28,70,137,182,109,79,42,87,0,0,4,26,55,9,44,15,2,9,9,7,24,2,1,37,7,2,25,22,139,38,4,0,85,110,0,9,89,27,0,89,65,16,10,65,56,19,4,94,71,18,58,21,0,11,0,0,1,12,5,13,2,4,8,75,0,13,4,6,73,56,15,34,66,19,1,22,5,10,0,12,13,18,29,73,39,236,37,48,60,2,92,105,1,87,0,91,13,25,66,83,35,9,0,0,22,1,22,11,132,137,44,109,69,1,0,1,8,21,1,1,41,11,59,19,87,105,21,166,27,1,4,11,13,1,1,8,0,2,16,0,0,23,34,60,10,66,18,19,13,89,38,148,135,98,101,143,176,93,128,83,121,120,65,47,96,30,89,77,23,68,56,101,2,2,0,7,5,26,79,15,6,17,4,91,25,129,45,4,15,91,56,108,151,83,40,102,40,3,42,1,9,13,78,2,16,25,34,24,76,156,22,40,8,37,41,11,0,30,0,4,14,0,10,72,38,98,108,2,56,108,45,72,120,39,49,12,0,21,13,35,0,3,2,2,4,10,22,2,0,16,118,14,40,129,128,8,68,40,0,0,0,6,3,8,27,19,37,11,60,48,24,59,69,116,79,78,22,70,20,8,12,0,4,0,4,10,91

Foldseek 3Di:
DAFFQPDDFDDFFWDWFFKWKWWFFLAAQLLVVVLFLVLLVVLLVLLLVLLVVLQVLLVVQLVQLVCDDDPPLVVLSVVLNVCSNVLDDDPSNVVSLVSCLVVHDPVNNVSSVVSVVSSVVSVVSLVVSLVSLVVSQQPSLLSLLVVCQDLSHLQLCLLQPVVLSVVSVVDDRSGGDGLQDPNLLVSSFLVCCRFPNRDDRSSRIAMEMAGLAKAKDKFFALQLLQLLLLLQCVDPVCLQPWKKFFFLQWDDAPRFIWHFFWDWDADPQDTAIDTDIGTPRVCVVVLVQADGDIDRLVVQLVSRPDCSSVVSNVCSNRQSMFTAQQDALQDRQRLLSVLVVCVVRDVLSVVLSVLSVLLNVLVCVVRPDRDRSVVSNVSFVVNLVSSQVNSLSSDPVNGHDPVSVPHTRMDIHMHRYDDYDDNVLSVLLSVLVRVSVSSQVVQKFFQLLQLVLLVLCCVPQNAQGKFLALSNSLQCCQVPPDDCNSRPVVSRVSRRVLCVQQPQCGAQQAFGWKKKWKWFAFDFVDAAGIETDDMAIADQLQLQSCLADDPCNPVSLVSVLVVVCSRRPQADEAEEFHQSSRGSLTGGHPRNDAHEDDSSRRHYDDDHHYQSQWMWTQDVSSRAIFIAGPPRRTHYHAYNHNPRLVPDDGSSSVSNCRHYSIDGRHDQQPFWAQDADDDDQDAWDWDDFSDDNNYTRYFTKIKHFLVLFDEDDVPDDPSVSLSVNVVSCVVSPADQWKWKWFWAADNRGIHTDDTQIGGSSNSSSSSSRNHDDDPRGGMIMMGHDPVDCVSPDRRDIGIMMMIMMGID

Sequence (808 aa):
AMDLGTVPVSSGTALVAPFLLARTCALPISLLKDTVAPDVAALVRSAVTLRARAAAMAAPLADDLSRVVDTETRRALLKVRRDVFNGRHTPATRRAISLISAHLDEQSRAAVLEWKEVHHRLARVAVEEAANALERHEKQAGDALMRALGHHETVAPSLAMASGDFTRRLLAHMPGKAVSYRSRLGRSAVHYVARATVKPSPFSGLTTIGLLETGSISVFTSLRAAALELLQSLGHDPGLAAVLPVRLNAGITEVDGELFCSVSHFTCVDGFFTRGDEIVSIEGYRELVATLPRRTQTLRDMGRLLGDDGQELALHLLDIGILQPIAPWEPSERDHFGQFARWLAAVHNDTGRISDQVARLARAATEIGAGTMGAAERLQLMDHAARTTREVLGMASPTGQEPLWAKEVSPFHHETVMEKLTELPSQEQAATADALRSAAVGLAPFMRISPLYSAMVDCFVATYGTGGVCRDVLSFLYRVALRVDASTAFSPQAATAARRLQDRLGFEGAGTVGGAHATLYFQVPDETPAVRLVINNVQSGTAGVLTRWTDNDLLGPRLTDSLRAWIDARYPGCEVLQLSAFSDWSEMQRPSPTLGPYLAWPSDIPGNGRAMELSQLKLRHDPATGTLQLSGHDGRPTAAHYVGTVPHLLLKGPVGLLVLLSNPWVITGRVDREYRFHNQLATTEKPEILPRIVSDGIVWARRRWRIRPTDVPRPETGERDVEYLLRLEGWRTQLGLPAEIYVAQVTPTAMGLRRKKPQWVHFEHPYSLWAAFTHLDPHCVEVDISEALPATGGSPSNHRVRELMGLVAFV